Protein 9ZN4 (pdb70)

Solvent-accessible surface area: 6203 Å² total; per-residue (Å²): 97,56,56,122,87,14,114,117,8,41,74,58,6,126,182,38,99,60,19,103,103,68,35,48,136,39,20,22,104,71,74,39,3,79,44,2,29,83,5,1,151,152,89,66,71,74,54,84,24,7,105,114,97,102,87,41,70,106,100,113,103,170,141,139,148,153,70,142,69,172,155,143,78,113,38,66,114

Sequence (77 aa):
MSSEQIEQFVEEIQRDPALKEQLQLQGSIDETIDKVIEIAKEKGYDFTATELKEYMENPSDEEEELSDSELEAVAGGMSSEQIEQFVEEIQRDPALKEQLQLQGSIDETIDKVIEIAKEKGYDFTATELKEYMENPSDEEEELSDSELEAVAGGMSSEQIEQFVEEIQRDPALKEQLQLQGSIDETIDKVIEIAKEKGYDFTATELKEYMENPSDEEEELSDSELEAVAGGMSSEQIEQFVEEIQRDPALKEQLQLQGSIDETIDKVIEIAKEKGYDFTATELKEYMENPSDEEEELSDSELEAVAGGMSSEQIEQFVEEIQRDPALKEQLQLQGSIDETIDKVIEIAKEKGYDFTATELKEYMENPSDEEEELSDSELEAVAGGMSSEQIEQFVEEIQRDPALKEQLQLQGSIDETIDKVIEIAKEKGYDFTATELKEYMENPSDEEEELSDSELEAVAGGMSSEQIEQFVEEIQRDPALKEQLQLQGSIDETIDKVIEIAKEKGYDFTATELKEYMENPSDEEEELSDSELEAVAGGMSSEQIEQFVEEIQRDPALKEQLQLQGSIDETIDKVIEIAKEKGYDFTATELKEYMENPSDEEEELSDSELEAVAGGMSSEQIEQFVEEIQRDPALKEQLQLQGSIDETIDKVIEIAKEKGYDFTATELKEYMENPSDEEEELSDSELEAVAGGMSSEQIEQFVEEIQRDPALKEQLQLQGSIDETIDKVIEIAKEKGYDFTATELKEYMENPSDEEEELSDSELEAVAGG

Radius of gyration: 12.67 Å; Cα contacts (8 Å, |Δi|>4): 56; chains: 1; bounding box: 26×27×34 Å

Secondary structure (DSSP, 8-state):
--HHHHHHHHHHHHT-HHHHHHHHH--SHHHHHHHHHHHHHHHT---HHHHTTSSSSS-S-SPPP-----S------

Structure (mmCIF, N/CA/C/O backbone):
data_9ZN4
#
_entry.id   9ZN4
#
loop_
_atom_site.group_PDB
_atom_site.id
_atom_site.type_symbol
_atom_site.label_atom_id
_atom_site.label_alt_id
_atom_site.label_comp_id
_atom_site.label_asym_id
_atom_site.label_entity_id
_atom_site.label_seq_id
_atom_site.pdbx_PDB_ins_code
_atom_site.Cartn_x
_atom_site.Cartn_y
_atom_site.Cartn_z
_atom_site.occupancy
_atom_site.B_iso_or_equiv
_atom_site.auth_seq_id
_atom_site.auth_comp_id
_atom_site.auth_asym_id
_atom_site.auth_atom_id
_atom_site.pdbx_PDB_model_num
ATOM 1 N N . MET A 1 1 ? 4.991 -1.300 -9.792 1.00 0.00 1 MET A N 1
ATOM 2 C CA . MET A 1 1 ? 6.100 -0.950 -8.913 1.00 0.00 1 MET A CA 1
ATOM 3 C C . MET A 1 1 ? 5.964 -1.629 -7.557 1.00 0.00 1 MET A C 1
ATOM 4 O O . MET A 1 1 ? 4.889 -1.633 -6.959 1.00 0.00 1 MET A O 1
ATOM 20 N N . SER A 1 2 ? 7.062 -2.204 -7.075 1.00 0.00 2 SER A N 1
ATOM 21 C CA . SER A 1 2 ? 7.071 -2.874 -5.781 1.00 0.00 2 SER A CA 1
ATOM 22 C C . SER A 1 2 ? 7.220 -1.873 -4.643 1.00 0.00 2 SER A C 1
ATOM 23 O O . SER A 1 2 ? 7.609 -0.725 -4.860 1.00 0.00 2 SER A O 1
ATOM 31 N N . SER A 1 3 ? 6.910 -2.315 -3.429 1.00 0.00 3 SER A N 1
ATOM 32 C CA . SER A 1 3 ? 7.007 -1.456 -2.254 1.00 0.00 3 SER A CA 1
ATOM 33 C C . SER A 1 3 ? 8.452 -1.065 -1.974 1.00 0.00 3 SER A C 1
ATOM 34 O O . SER A 1 3 ? 8.721 0.009 -1.435 1.00 0.00 3 SER A O 1
ATOM 42 N N . GLU A 1 4 ? 9.379 -1.941 -2.345 1.00 0.00 4 GLU A N 1
ATOM 43 C CA . GLU A 1 4 ? 10.802 -1.658 -2.199 1.00 0.00 4 GLU A CA 1
ATOM 44 C C . GLU A 1 4 ? 11.243 -0.546 -3.141 1.00 0.00 4 GLU A C 1
ATOM 45 O O . GLU A 1 4 ? 12.025 0.327 -2.764 1.00 0.00 4 GLU A O 1
ATOM 57 N N . GLN A 1 5 ? 10.738 -0.584 -4.370 1.00 0.00 5 GLN A N 1
ATOM 58 C CA . GLN A 1 5 ? 11.020 0.462 -5.347 1.00 0.00 5 GLN A CA 1
ATOM 59 C C . GLN A 1 5 ? 10.424 1.795 -4.914 1.00 0.00 5 GLN A C 1
ATOM 60 O O . GLN A 1 5 ? 11.019 2.850 -5.130 1.00 0.00 5 GLN A O 1
ATOM 74 N N . ILE A 1 6 ? 9.244 1.740 -4.304 1.00 0.00 6 ILE A N 1
ATOM 75 C CA . ILE A 1 6 ? 8.624 2.927 -3.729 1.00 0.00 6 ILE A CA 1
ATOM 76 C C . ILE A 1 6 ? 9.487 3.520 -2.623 1.00 0.00 6 ILE A C 1
ATOM 77 O O . ILE A 1 6 ? 9.675 4.734 -2.553 1.00 0.00 6 ILE A O 1
ATOM 93 N N . GLU A 1 7 ? 10.010 2.655 -1.761 1.00 0.00 7 GLU A N 1
ATOM 94 C CA . GLU A 1 7 ? 10.892 3.087 -0.683 1.00 0.00 7 GLU A CA 1
ATOM 95 C C . GLU A 1 7 ? 12.150 3.747 -1.232 1.00 0.00 7 GLU A C 1
ATOM 96 O O . GLU A 1 7 ? 12.647 4.722 -0.669 1.00 0.00 7 GLU A O 1
ATOM 108 N N . GLN A 1 8 ? 12.661 3.209 -2.335 1.00 0.00 8 GLN A N 1
ATOM 109 C CA . GLN A 1 8 ? 13.819 3.790 -3.004 1.00 0.00 8 GLN A CA 1
ATOM 110 C C . GLN A 1 8 ? 13.518 5.195 -3.509 1.00 0.00 8 GLN A C 1
ATOM 111 O O . GLN A 1 8 ? 14.341 6.101 -3.384 1.00 0.00 8 GLN A O 1
ATOM 125 N N . PHE A 1 9 ? 12.331 5.370 -4.082 1.00 0.00 9 PHE A N 1
ATOM 126 C CA . PHE A 1 9 ? 11.872 6.687 -4.507 1.00 0.00 9 PHE A CA 1
ATOM 127 C C . PHE A 1 9 ? 11.800 7.651 -3.330 1.00 0.00 9 PHE A C 1
ATOM 128 O O . PHE A 1 9 ? 12.258 8.791 -3.420 1.00 0.00 9 PHE A O 1
ATOM 145 N N . VAL A 1 10 ? 11.222 7.189 -2.227 1.00 0.00 10 VAL A N 1
ATOM 146 C CA . VAL A 1 10 ? 11.150 7.985 -1.007 1.00 0.00 10 VAL A CA 1
ATOM 147 C C . VAL A 1 10 ? 12.538 8.409 -0.544 1.00 0.00 10 VAL A C 1
ATOM 148 O O . VAL A 1 10 ? 12.760 9.570 -0.199 1.00 0.00 10 VAL A O 1
ATOM 161 N N . GLU A 1 11 ? 13.468 7.461 -0.537 1.00 0.00 11 GLU A N 1
ATOM 162 C CA . GLU A 1 11 ? 14.846 7.742 -0.152 1.00 0.00 11 GLU A CA 1
ATOM 163 C C . GLU A 1 11 ? 15.435 8.865 -0.995 1.00 0.00 11 GLU A C 1
ATOM 164 O O . GLU A 1 11 ? 16.047 9.794 -0.469 1.00 0.00 11 GLU A O 1
ATOM 176 N N . GLU A 1 12 ? 15.247 8.774 -2.307 1.00 0.00 12 GLU A N 1
ATOM 177 C CA . GLU A 1 12 ? 15.761 9.782 -3.227 1.00 0.00 12 GLU A CA 1
ATOM 178 C C . GLU A 1 12 ? 15.302 11.178 -2.828 1.00 0.00 12 GLU A C 1
ATOM 179 O O . GLU A 1 12 ? 16.085 12.127 -2.837 1.00 0.00 12 GLU A O 1
ATOM 191 N N . ILE A 1 13 ? 14.025 11.297 -2.477 1.00 0.00 13 ILE A N 1
ATOM 192 C CA . ILE A 1 13 ? 13.475 12.563 -2.005 1.00 0.00 13 ILE A CA 1
ATOM 193 C C . ILE A 1 13 ? 14.096 12.971 -0.676 1.00 0.00 13 ILE A C 1
ATOM 194 O O . ILE A 1 13 ? 14.478 14.126 -0.488 1.00 0.00 13 ILE A O 1
ATOM 210 N N . GLN A 1 14 ? 14.193 12.018 0.244 1.00 0.00 14 GLN A N 1
ATOM 211 C CA . GLN A 1 14 ? 14.735 12.285 1.570 1.00 0.00 14 GLN A CA 1
ATOM 212 C C . GLN A 1 14 ? 16.185 12.745 1.491 1.00 0.00 14 GLN A C 1
ATOM 213 O O . GLN A 1 14 ? 16.642 13.537 2.315 1.00 0.00 14 GLN A O 1
ATOM 227 N N . ARG A 1 15 ? 16.905 12.243 0.493 1.00 0.00 15 ARG A N 1
ATOM 228 C CA . ARG A 1 15 ? 18.312 12.583 0.319 1.00 0.00 15 ARG A CA 1
ATOM 229 C C . ARG A 1 15 ? 18.484 13.725 -0.674 1.00 0.00 15 ARG A C 1
ATOM 230 O O . ARG A 1 15 ? 19.581 13.959 -1.183 1.00 0.00 15 ARG A O 1
ATOM 251 N N . ASP A 1 16 ? 17.394 14.435 -0.947 1.00 0.00 16 ASP A N 1
ATOM 252 C CA . ASP A 1 16 ? 17.439 15.608 -1.811 1.00 0.00 16 ASP A CA 1
ATOM 253 C C . ASP A 1 16 ? 16.842 16.826 -1.118 1.00 0.00 16 ASP A C 1
ATOM 254 O O . ASP A 1 16 ? 15.623 16.991 -1.074 1.00 0.00 16 ASP A O 1
ATOM 263 N N . PRO A 1 17 ? 17.708 17.676 -0.575 1.00 0.00 17 PRO A N 1
ATOM 264 C CA . PRO A 1 17 ? 17.266 18.819 0.215 1.00 0.00 17 PRO A CA 1
ATOM 265 C C . PRO A 1 17 ? 16.294 19.689 -0.571 1.00 0.00 17 PRO A C 1
ATOM 266 O O . PRO A 1 17 ? 15.341 20.233 -0.013 1.00 0.00 17 PRO A O 1
ATOM 277 N N . ALA A 1 18 ? 16.540 19.818 -1.870 1.00 0.00 18 ALA A N 1
ATOM 278 C CA . ALA A 1 18 ? 15.718 20.664 -2.726 1.00 0.00 18 ALA A CA 1
ATOM 279 C C . ALA A 1 18 ? 14.278 20.171 -2.771 1.00 0.00 18 ALA A C 1
ATOM 280 O O . ALA A 1 18 ? 13.338 20.961 -2.694 1.00 0.00 18 ALA A O 1
ATOM 287 N N . LEU A 1 19 ? 14.112 18.857 -2.893 1.00 0.00 19 LEU A N 1
ATOM 288 C CA . LEU A 1 19 ? 12.786 18.251 -2.906 1.00 0.00 19 LEU A CA 1
ATOM 289 C C . LEU A 1 19 ? 12.148 18.292 -1.523 1.00 0.00 19 LEU A C 1
ATOM 290 O O . LEU A 1 19 ? 10.932 18.442 -1.394 1.00 0.00 19 LEU A O 1
ATOM 306 N N . LYS A 1 20 ? 12.975 18.159 -0.491 1.00 0.00 20 LYS A N 1
ATOM 307 C CA . LYS A 1 20 ? 12.511 18.293 0.884 1.00 0.00 20 LYS A CA 1
ATOM 308 C C . LYS A 1 20 ? 11.902 19.668 1.129 1.00 0.00 20 LYS A C 1
ATOM 309 O O . LYS A 1 20 ? 10.850 19.788 1.757 1.00 0.00 20 LYS A O 1
ATOM 328 N N . GLU A 1 21 ? 12.568 20.703 0.629 1.00 0.00 21 GLU A N 1
ATOM 329 C CA . GLU A 1 21 ? 12.078 22.068 0.767 1.00 0.00 21 GLU A CA 1
ATOM 330 C C . GLU A 1 21 ? 10.722 22.238 0.095 1.00 0.00 21 GLU A C 1
ATOM 331 O O . GLU A 1 21 ? 9.841 22.923 0.615 1.00 0.00 21 GLU A O 1
ATOM 343 N N . GLN A 1 22 ? 10.560 21.610 -1.065 1.00 0.00 22 GLN A N 1
ATOM 344 C CA . GLN A 1 22 ? 9.286 21.629 -1.775 1.00 0.00 22 GLN A CA 1
ATOM 345 C C . GLN A 1 22 ? 8.173 21.028 -0.927 1.00 0.00 22 GLN A C 1
ATOM 346 O O . GLN A 1 22 ? 7.048 21.528 -0.918 1.00 0.00 22 GLN A O 1
ATOM 360 N N . LEU A 1 23 ? 8.493 19.952 -0.216 1.00 0.00 23 LEU A N 1
ATOM 361 C CA . LEU A 1 23 ? 7.525 19.292 0.651 1.00 0.00 23 LEU A CA 1
ATOM 362 C C . LEU A 1 23 ? 7.248 20.120 1.899 1.00 0.00 23 LEU A C 1
ATOM 363 O O . LEU A 1 23 ? 6.162 20.047 2.476 1.00 0.00 23 LEU A O 1
ATOM 379 N N . GLN A 1 24 ? 8.234 20.909 2.312 1.00 0.00 24 GLN A N 1
ATOM 380 C CA . GLN A 1 24 ? 8.056 21.849 3.411 1.00 0.00 24 GLN A CA 1
ATOM 381 C C . GLN A 1 24 ? 7.144 23.002 3.009 1.00 0.00 24 GLN A C 1
ATOM 382 O O . GLN A 1 24 ? 6.419 23.550 3.838 1.00 0.00 24 GLN A O 1
ATOM 396 N N . LEU A 1 25 ? 7.185 23.362 1.730 1.00 0.00 25 LEU A N 1
ATOM 397 C CA . LEU A 1 25 ? 6.296 24.388 1.195 1.00 0.00 25 LEU A CA 1
ATOM 398 C C . LEU A 1 25 ? 4.847 23.919 1.204 1.00 0.00 25 LEU A C 1
ATOM 399 O O . LEU A 1 25 ? 3.926 24.726 1.329 1.00 0.00 25 LEU A O 1
ATOM 415 N N . GLN A 1 26 ? 4.653 22.612 1.071 1.00 0.00 26 GLN A N 1
ATOM 416 C CA . GLN A 1 26 ? 3.321 22.024 1.146 1.00 0.00 26 GLN A CA 1
ATOM 417 C C . GLN A 1 26 ? 2.832 21.949 2.587 1.00 0.00 26 GLN A C 1
ATOM 418 O O . GLN A 1 26 ? 3.631 21.888 3.522 1.00 0.00 26 GLN A O 1
ATOM 432 N N . GLY A 1 27 ? 1.515 21.954 2.761 1.00 0.00 27 GLY A N 1
ATOM 433 C CA . GLY A 1 27 ? 0.917 21.960 4.091 1.00 0.00 27 GLY A CA 1
ATOM 434 C C . GLY A 1 27 ? 0.342 20.595 4.443 1.00 0.00 27 GLY A C 1
ATOM 435 O O . GLY A 1 27 ? 0.929 19.845 5.223 1.00 0.00 27 GLY A O 1
ATOM 439 N N . SER A 1 28 ? -0.811 20.276 3.863 1.00 0.00 28 SER A N 1
ATOM 440 C CA . SER A 1 28 ? -1.557 19.084 4.245 1.00 0.00 28 SER A CA 1
ATOM 441 C C . SER A 1 28 ? -0.927 17.827 3.659 1.00 0.00 28 SER A C 1
ATOM 442 O O . SER A 1 28 ? -0.051 17.904 2.799 1.00 0.00 28 SER A O 1
ATOM 450 N N . ILE A 1 29 ? -1.379 16.670 4.131 1.00 0.00 29 ILE A N 1
ATOM 451 C CA . ILE A 1 29 ? -0.911 15.393 3.606 1.00 0.00 29 ILE A CA 1
ATOM 452 C C . ILE A 1 29 ? -1.269 15.240 2.133 1.00 0.00 29 ILE A C 1
ATOM 453 O O . ILE A 1 29 ? -0.460 14.768 1.333 1.00 0.00 29 ILE A O 1
ATOM 469 N N . ASP A 1 30 ? -2.485 15.640 1.780 1.00 0.00 30 ASP A N 1
ATOM 470 C CA . ASP A 1 30 ? -2.930 15.606 0.392 1.00 0.00 30 ASP A CA 1
ATOM 471 C C . ASP A 1 30 ? -2.015 16.433 -0.502 1.00 0.00 30 ASP A C 1
ATOM 472 O O . ASP A 1 30 ? -1.666 16.014 -1.606 1.00 0.00 30 ASP A O 1
ATOM 481 N N . GLU A 1 31 ? -1.627 17.608 -0.017 1.00 0.00 31 GLU A N 1
ATOM 482 C CA . GLU A 1 31 ? -0.703 18.469 -0.745 1.00 0.00 31 GLU A CA 1
ATOM 483 C C . GLU A 1 31 ? 0.669 17.823 -0.871 1.00 0.00 31 GLU A C 1
ATOM 484 O O . GLU A 1 31 ? 1.319 17.918 -1.914 1.00 0.00 31 GLU A O 1
ATOM 496 N N . THR A 1 32 ? 1.109 17.166 0.197 1.00 0.00 32 THR A N 1
ATOM 497 C CA . THR A 1 32 ? 2.350 16.400 0.169 1.00 0.00 32 THR A CA 1
ATOM 498 C C . THR A 1 32 ? 2.293 15.297 -0.879 1.00 0.00 32 THR A C 1
ATOM 499 O O . THR A 1 32 ? 3.239 15.103 -1.642 1.00 0.00 32 THR A O 1
ATOM 510 N N . ILE A 1 33 ? 1.178 14.576 -0.912 1.00 0.00 33 ILE A N 1
ATOM 511 C CA . ILE A 1 33 ? 0.987 13.502 -1.879 1.00 0.00 33 ILE A CA 1
ATOM 512 C C . ILE A 1 33 ? 1.003 14.034 -3.306 1.00 0.00 33 ILE A C 1
ATOM 513 O O . ILE A 1 33 ? 1.616 13.441 -4.194 1.00 0.00 33 ILE A O 1
ATOM 529 N N . ASP A 1 34 ? 0.325 15.157 -3.520 1.00 0.00 34 ASP A N 1
ATOM 530 C CA . ASP A 1 34 ? 0.292 15.793 -4.832 1.00 0.00 34 ASP A CA 1
ATOM 531 C C . ASP A 1 34 ? 1.694 16.163 -5.300 1.00 0.00 34 ASP A C 1
ATOM 532 O O . ASP A 1 34 ? 2.014 16.046 -6.484 1.00 0.00 34 ASP A O 1
ATOM 541 N N . LYS A 1 35 ? 2.525 16.610 -4.367 1.00 0.00 35 LYS A N 1
ATOM 542 C CA . LYS A 1 35 ? 3.861 17.094 -4.697 1.00 0.00 35 LYS A CA 1
ATOM 543 C C . LYS A 1 35 ? 4.767 15.953 -5.139 1.00 0.00 35 LYS A C 1
ATOM 544 O O . LYS A 1 35 ? 5.489 16.067 -6.129 1.00 0.00 35 LYS A O 1
ATOM 563 N N . VAL A 1 36 ? 4.725 14.851 -4.398 1.00 0.00 36 VAL A N 1
ATOM 564 C CA . VAL A 1 36 ? 5.571 13.698 -4.688 1.00 0.00 36 VAL A CA 1
ATOM 565 C C . VAL A 1 36 ? 5.090 12.963 -5.933 1.00 0.00 36 VAL A C 1
ATOM 566 O O . VAL A 1 36 ? 5.857 12.251 -6.580 1.00 0.00 36 VAL A O 1
ATOM 579 N N . ILE A 1 37 ? 3.816 13.140 -6.264 1.00 0.00 37 ILE A N 1
ATOM 580 C CA . ILE A 1 37 ? 3.298 12.732 -7.564 1.00 0.00 37 ILE A CA 1
ATOM 581 C C . ILE A 1 37 ? 3.936 13.537 -8.689 1.00 0.00 37 ILE A C 1
ATOM 582 O O . ILE A 1 37 ? 4.348 12.981 -9.707 1.00 0.00 37 ILE A O 1
ATOM 598 N N . GLU A 1 38 ? 4.015 14.850 -8.500 1.00 0.00 38 GLU A N 1
ATOM 599 C CA . GLU A 1 38 ? 4.690 15.722 -9.453 1.00 0.00 38 GLU A CA 1
ATOM 600 C C . GLU A 1 38 ? 6.163 15.358 -9.586 1.00 0.00 38 GLU A C 1
ATOM 601 O O . GLU A 1 38 ? 6.714 15.350 -10.686 1.00 0.00 38 GLU A O 1
ATOM 613 N N . ILE A 1 39 ? 6.797 15.055 -8.458 1.00 0.00 39 ILE A N 1
ATOM 614 C CA . ILE A 1 39 ? 8.191 14.627 -8.452 1.00 0.00 39 ILE A CA 1
ATOM 615 C C . ILE A 1 39 ? 8.370 13.323 -9.220 1.00 0.00 39 ILE A C 1
ATOM 616 O O . ILE A 1 39 ? 9.269 13.199 -10.051 1.00 0.00 39 ILE A O 1
ATOM 632 N N . ALA A 1 40 ? 7.508 12.352 -8.936 1.00 0.00 40 ALA A N 1
ATOM 633 C CA . ALA A 1 40 ? 7.532 11.076 -9.639 1.00 0.00 40 ALA A CA 1
ATOM 634 C C . ALA A 1 40 ? 7.260 11.261 -11.126 1.00 0.00 40 ALA A C 1
ATOM 635 O O . ALA A 1 40 ? 7.874 10.604 -11.966 1.00 0.00 40 ALA A O 1
ATOM 642 N N . LYS A 1 41 ? 6.334 12.160 -11.446 1.00 0.00 41 LYS A N 1
ATOM 643 C CA . LYS A 1 41 ? 5.978 12.432 -12.833 1.00 0.00 41 LYS A CA 1
ATOM 644 C C . LYS A 1 41 ? 7.174 12.958 -13.616 1.00 0.00 41 LYS A C 1
ATOM 645 O O . LYS A 1 41 ? 7.450 12.502 -14.725 1.00 0.00 41 LYS A O 1
ATOM 664 N N . GLU A 1 42 ? 7.880 13.920 -13.032 1.00 0.00 42 GLU A N 1
ATOM 665 C CA . GLU A 1 42 ? 9.019 14.544 -13.697 1.00 0.00 42 GLU A CA 1
ATOM 666 C C . GLU A 1 42 ? 10.183 13.571 -13.825 1.00 0.00 42 GLU A C 1
ATOM 667 O O . GLU A 1 42 ? 10.880 13.552 -14.839 1.00 0.00 42 GLU A O 1
ATOM 679 N N . LYS A 1 43 ? 10.389 12.763 -12.791 1.00 0.00 43 LYS A N 1
ATOM 680 C CA . LYS A 1 43 ? 11.517 11.841 -12.752 1.00 0.00 43 LYS A CA 1
ATOM 681 C C . LYS A 1 43 ? 11.234 10.589 -13.573 1.00 0.00 43 LYS A C 1
ATOM 682 O O . LYS A 1 43 ? 12.138 10.017 -14.183 1.00 0.00 43 LYS A O 1
ATOM 701 N N . GLY A 1 44 ? 9.975 10.167 -13.585 1.00 0.00 44 GLY A N 1
ATOM 702 C CA . GLY A 1 44 ? 9.559 9.016 -14.376 1.00 0.00 44 GLY A CA 1
ATOM 703 C C . GLY A 1 44 ? 9.338 7.792 -13.496 1.00 0.00 44 GLY A C 1
ATOM 704 O O . GLY A 1 44 ? 9.629 6.665 -13.898 1.00 0.00 44 GLY A O 1
ATOM 708 N N . TYR A 1 45 ? 8.823 8.021 -12.293 1.00 0.00 45 TYR A N 1
ATOM 709 C CA . TYR A 1 45 ? 8.462 6.931 -11.394 1.00 0.00 45 TYR A CA 1
ATOM 710 C C . TYR A 1 45 ? 6.972 6.626 -11.468 1.00 0.00 45 TYR A C 1
ATOM 711 O O . TYR A 1 45 ? 6.154 7.523 -11.670 1.00 0.00 45 TYR A O 1
ATOM 729 N N . ASP A 1 46 ? 6.625 5.353 -11.304 1.00 0.00 46 ASP A N 1
ATOM 730 C CA . ASP A 1 46 ? 5.227 4.941 -11.257 1.00 0.00 46 ASP A CA 1
ATOM 731 C C . ASP A 1 46 ? 4.566 5.384 -9.959 1.00 0.00 46 ASP A C 1
ATOM 732 O O . ASP A 1 46 ? 4.876 4.869 -8.885 1.00 0.00 46 ASP A O 1
ATOM 741 N N . PHE A 1 47 ? 3.651 6.343 -10.063 1.00 0.00 47 PHE A N 1
ATOM 742 C CA . PHE A 1 47 ? 2.988 6.900 -8.891 1.00 0.00 47 PHE A CA 1
ATOM 743 C C . PHE A 1 47 ? 1.509 6.534 -8.869 1.00 0.00 47 PHE A C 1
ATOM 744 O O . PHE A 1 47 ? 0.681 7.286 -8.357 1.00 0.00 47 PHE A O 1
ATOM 761 N N . THR A 1 48 ? 1.184 5.374 -9.429 1.00 0.00 48 THR A N 1
ATOM 762 C CA . THR A 1 48 ? -0.191 4.890 -9.447 1.00 0.00 48 THR A CA 1
ATOM 763 C C . THR A 1 48 ? -0.731 4.712 -8.034 1.00 0.00 48 THR A C 1
ATOM 764 O O . THR A 1 48 ? -1.771 5.269 -7.681 1.00 0.00 48 THR A O 1
ATOM 775 N N . ALA A 1 49 ? -0.018 3.934 -7.227 1.00 0.00 49 ALA A N 1
ATOM 776 C CA . ALA A 1 49 ? -0.434 3.668 -5.854 1.00 0.00 49 ALA A CA 1
ATOM 777 C C . ALA A 1 49 ? -0.369 4.931 -5.005 1.00 0.00 49 ALA A C 1
ATOM 778 O O . ALA A 1 49 ? -1.159 5.107 -4.078 1.00 0.00 49 ALA A O 1
ATOM 785 N N . THR A 1 50 ? 0.577 5.808 -5.327 1.00 0.00 50 THR A N 1
ATOM 786 C CA . THR A 1 50 ? 0.692 7.093 -4.650 1.00 0.00 50 THR A CA 1
ATOM 787 C C . THR A 1 50 ? -0.515 7.976 -4.937 1.00 0.00 50 THR A C 1
ATOM 788 O O . THR A 1 50 ? -1.055 8.619 -4.035 1.00 0.00 50 THR A O 1
ATOM 799 N N . GLU A 1 51 ? -0.936 8.006 -6.196 1.00 0.00 51 GLU A N 1
ATOM 800 C CA . GLU A 1 51 ? -2.151 8.712 -6.583 1.00 0.00 51 GLU A CA 1
ATOM 801 C C . GLU A 1 51 ? -3.364 8.165 -5.841 1.00 0.00 51 GLU A C 1
ATOM 802 O O . GLU A 1 51 ? -4.285 8.910 -5.504 1.00 0.00 51 GLU A O 1
ATOM 814 N N . LEU A 1 52 ? -3.360 6.861 -5.591 1.00 0.00 52 LEU A N 1
ATOM 815 C CA . LEU A 1 52 ? -4.443 6.219 -4.854 1.00 0.00 52 LEU A CA 1
ATOM 816 C C . LEU A 1 52 ? -4.279 6.415 -3.353 1.00 0.00 52 LEU A C 1
ATOM 817 O O . LEU A 1 52 ? -5.113 5.970 -2.564 1.00 0.00 52 LEU A O 1
ATOM 833 N N . LYS A 1 53 ? -3.198 7.082 -2.962 1.00 0.00 53 LYS A N 1
ATOM 834 C CA . LYS A 1 53 ? -2.946 7.378 -1.557 1.00 0.00 53 LYS A CA 1
ATOM 835 C C . LYS A 1 53 ? -2.746 6.100 -0.752 1.00 0.00 53 LYS A C 1
ATOM 836 O O . LYS A 1 53 ? -3.172 6.009 0.399 1.00 0.00 53 LYS A O 1
ATOM 855 N N . GLU A 1 54 ? -2.097 5.117 -1.365 1.00 0.00 54 GLU A N 1
ATOM 856 C CA . GLU A 1 54 ? -1.760 3.876 -0.678 1.00 0.00 54 GLU A CA 1
ATOM 857 C C . GLU A 1 54 ? -0.394 3.970 -0.009 1.00 0.00 54 GLU A C 1
ATOM 858 O O . GLU A 1 54 ? -0.163 3.366 1.038 1.00 0.00 54 GLU A O 1
ATOM 870 N N . TYR A 1 55 ? 0.507 4.730 -0.621 1.00 0.00 55 TYR A N 1
ATOM 871 C CA . TYR A 1 55 ? 1.854 4.900 -0.089 1.00 0.00 55 TYR A CA 1
ATOM 872 C C . TYR A 1 55 ? 2.211 6.374 0.045 1.00 0.00 55 TYR A C 1
ATOM 873 O O . TYR A 1 55 ? 1.662 7.223 -0.659 1.00 0.00 55 TYR A O 1
ATOM 891 N N . MET A 1 56 ? 3.134 6.674 0.952 1.00 0.00 56 MET A N 1
ATOM 892 C CA . MET A 1 56 ? 3.612 8.039 1.136 1.00 0.00 56 MET A CA 1
ATOM 893 C C . MET A 1 56 ? 2.482 8.965 1.568 1.00 0.00 56 MET A C 1
ATOM 894 O O . MET A 1 56 ? 2.259 10.012 0.962 1.00 0.00 56 MET A O 1
ATOM 908 N N . GLU A 1 57 ? 1.771 8.571 2.618 1.00 0.00 57 GLU A N 1
ATOM 909 C CA . GLU A 1 57 ? 0.695 9.390 3.166 1.00 0.00 57 GLU A CA 1
ATOM 910 C C . GLU A 1 57 ? 0.923 9.682 4.643 1.00 0.00 57 GLU A C 1
ATOM 911 O O . GLU A 1 57 ? 0.159 10.421 5.265 1.00 0.00 57 GLU A O 1
ATOM 923 N N . ASN A 1 58 ? 1.977 9.097 5.202 1.00 0.00 58 ASN A N 1
ATOM 924 C CA . ASN A 1 58 ? 2.284 9.261 6.617 1.00 0.00 58 ASN A CA 1
ATOM 925 C C . ASN A 1 58 ? 3.762 9.017 6.892 1.00 0.00 58 ASN A C 1
ATOM 926 O O . ASN A 1 58 ? 4.444 8.344 6.121 1.00 0.00 58 ASN A O 1
ATOM 937 N N . PRO A 1 59 ? 4.252 9.571 7.996 1.00 0.00 59 PRO A N 1
ATOM 938 C CA . PRO A 1 59 ? 5.654 9.424 8.370 1.00 0.00 59 PRO A CA 1
ATOM 939 C C . PRO A 1 59 ? 5.937 8.028 8.908 1.00 0.00 59 PRO A C 1
ATOM 940 O O . PRO A 1 59 ? 5.040 7.353 9.414 1.00 0.00 59 PRO A O 1
ATOM 951 N N . SER A 1 60 ? 7.190 7.600 8.797 1.00 0.00 60 SER A N 1
ATOM 952 C CA . SER A 1 60 ? 7.597 6.288 9.287 1.00 0.00 60 SER A CA 1
ATOM 953 C C . SER A 1 60 ? 7.842 6.313 10.790 1.00 0.00 60 SER A C 1
ATOM 954 O O . SER A 1 60 ? 7.983 5.268 11.424 1.00 0.00 60 SER A O 1
ATOM 962 N N . ASP A 1 61 ? 7.889 7.514 11.358 1.00 0.00 61 ASP A N 1
ATOM 963 C CA . ASP A 1 61 ? 8.104 7.677 12.790 1.00 0.00 61 ASP A CA 1
ATOM 964 C C . ASP A 1 61 ? 6.926 7.136 13.589 1.00 0.00 61 ASP A C 1
ATOM 965 O O . ASP A 1 61 ? 5.776 7.232 13.159 1.00 0.00 61 ASP A O 1
ATOM 974 N N . GLU A 1 62 ? 7.218 6.568 14.754 1.00 0.00 62 GLU A N 1
ATOM 975 C CA . GLU A 1 62 ? 6.183 6.009 15.615 1.00 0.00 62 GLU A CA 1
ATOM 976 C C . GLU A 1 62 ? 5.494 7.099 16.428 1.00 0.00 62 GLU A C 1
ATOM 977 O O . GLU A 1 62 ? 4.382 6.911 16.919 1.00 0.00 62 GLU A O 1
ATOM 989 N N . GLU A 1 63 ? 6.163 8.239 16.564 1.00 0.00 63 GLU A N 1
ATOM 990 C CA . GLU A 1 63 ? 5.604 9.372 17.291 1.00 0.00 63 GLU A CA 1
ATOM 991 C C . GLU A 1 63 ? 4.299 9.841 16.662 1.00 0.00 63 GLU A C 1
ATOM 992 O O . GLU A 1 63 ? 4.239 10.113 15.463 1.00 0.00 63 GLU A O 1
ATOM 1004 N N . GLU A 1 64 ? 3.254 9.935 17.478 1.00 0.00 64 GLU A N 1
ATOM 1005 C CA . GLU A 1 64 ? 1.944 10.360 17.000 1.00 0.00 64 GLU A CA 1
ATOM 1006 C C . GLU A 1 64 ? 1.762 11.865 17.157 1.00 0.00 64 GLU A C 1
ATOM 1007 O O . GLU A 1 64 ? 2.311 12.473 18.075 1.00 0.00 64 GLU A O 1
ATOM 1019 N N . GLU A 1 65 ? 0.989 12.459 16.254 1.00 0.00 65 GLU A N 1
ATOM 1020 C CA . GLU A 1 65 ? 0.697 13.887 16.317 1.00 0.00 65 GLU A CA 1
ATOM 1021 C C . GLU A 1 65 ? -0.056 14.239 17.593 1.00 0.00 65 GLU A C 1
ATOM 1022 O O . GLU A 1 65 ? -1.097 13.656 17.891 1.00 0.00 65 GLU A O 1
ATOM 1034 N N . LEU A 1 66 ? 0.477 15.197 18.343 1.00 0.00 66 LEU A N 1
ATOM 1035 C CA . LEU A 1 66 ? -0.110 15.588 19.619 1.00 0.00 66 LEU A CA 1
ATOM 1036 C C . LEU A 1 66 ? -0.821 16.930 19.510 1.00 0.00 66 LEU A C 1
ATOM 1037 O O . LEU A 1 66 ? -1.288 17.479 20.509 1.00 0.00 66 LEU A O 1
ATOM 1053 N N . SER A 1 67 ? -0.902 17.455 18.291 1.00 0.00 67 SER A N 1
ATOM 1054 C CA . SER A 1 67 ? -1.579 18.722 18.046 1.00 0.00 67 SER A CA 1
ATOM 1055 C C . SER A 1 67 ? -3.074 18.609 18.311 1.00 0.00 67 SER A C 1
ATOM 1056 O O . SER A 1 67 ? -3.702 17.608 17.964 1.00 0.00 67 SER A O 1
ATOM 1064 N N . ASP A 1 68 ? -3.642 19.640 18.928 1.00 0.00 68 ASP A N 1
ATOM 1065 C CA . ASP A 1 68 ? -5.068 19.662 19.230 1.00 0.00 68 ASP A CA 1
ATOM 1066 C C . ASP A 1 68 ? -5.857 20.322 18.106 1.00 0.00 68 ASP A C 1
ATOM 1067 O O . ASP A 1 68 ? -7.018 19.986 17.871 1.00 0.00 68 ASP A O 1
ATOM 1076 N N . SER A 1 69 ? -5.221 21.261 17.415 1.00 0.00 69 SER A N 1
ATOM 1077 C CA . SER A 1 69 ? -5.857 21.954 16.300 1.00 0.00 69 SER A CA 1
ATOM 1078 C C . SER A 1 69 ? -6.097 21.010 15.130 1.00 0.00 69 SER A C 1
ATOM 1079 O O . SER A 1 69 ? -5.250 20.178 14.807 1.00 0.00 69 SER A O 1
ATOM 1087 N N . GLU A 1 70 ? -7.257 21.146 14.496 1.00 0.00 70 GLU A N 1
ATOM 1088 C CA . GLU A 1 70 ? -7.597 20.330 13.336 1.00 0.00 70 GLU A CA 1
ATOM 1089 C C . GLU A 1 70 ? -7.465 21.126 12.045 1.00 0.00 70 GLU A C 1
ATOM 1090 O O . GLU A 1 70 ? -7.944 20.705 10.992 1.00 0.00 70 GLU A O 1
ATOM 1102 N N . LEU A 1 71 ? -6.810 22.279 12.130 1.00 0.00 71 LEU A N 1
ATOM 1103 C CA . LEU A 1 71 ? -6.638 23.150 10.974 1.00 0.00 71 LEU A CA 1
ATOM 1104 C C . LEU A 1 71 ? -5.360 22.815 10.216 1.00 0.00 71 LEU A C 1
ATOM 1105 O O . LEU A 1 71 ? -4.396 22.316 10.796 1.00 0.00 71 LEU A O 1
ATOM 1121 N N . GLU A 1 72 ? -5.359 23.092 8.917 1.00 0.00 72 GLU A N 1
ATOM 1122 C CA . GLU A 1 72 ? -4.197 22.825 8.078 1.00 0.00 72 GLU A CA 1
ATOM 1123 C C . GLU A 1 72 ? -3.106 23.865 8.298 1.00 0.00 72 GLU A C 1
ATOM 1124 O O . GLU A 1 72 ? -3.392 25.016 8.630 1.00 0.00 72 GLU A O 1
ATOM 1136 N N . ALA A 1 73 ? -1.857 23.455 8.111 1.00 0.00 73 ALA A N 1
ATOM 1137 C CA . ALA A 1 73 ? -0.720 24.342 8.321 1.00 0.00 73 ALA A CA 1
ATOM 1138 C C . ALA A 1 73 ? 0.485 23.897 7.500 1.00 0.00 73 ALA A C 1
ATOM 1139 O O . ALA A 1 73 ? 0.577 22.739 7.093 1.00 0.00 73 ALA A O 1
ATOM 1146 N N . VAL A 1 74 ? 1.406 24.824 7.262 1.00 0.00 74 VAL A N 1
ATOM 1147 C CA . VAL A 1 74 ? 2.596 24.535 6.470 1.00 0.00 74 VAL A CA 1
ATOM 1148 C C . VAL A 1 74 ? 3.514 23.555 7.191 1.00 0.00 74 VAL A C 1
ATOM 1149 O O . VAL A 1 74 ? 3.813 23.726 8.372 1.00 0.00 74 VAL A O 1
ATOM 1162 N N . ALA A 1 75 ? 3.956 22.529 6.473 1.00 0.00 75 ALA A N 1
ATOM 1163 C CA . ALA A 1 75 ? 4.801 21.493 7.057 1.00 0.00 75 ALA A CA 1
ATOM 1164 C C . ALA A 1 75 ? 6.128 22.070 7.534 1.00 0.00 75 ALA A C 1
ATOM 1165 O O . ALA A 1 75 ? 6.723 22.918 6.869 1.00 0.00 75 ALA A O 1
ATOM 1172 N N . GLY A 1 76 ? 6.588 21.604 8.690 1.00 0.00 76 GLY A N 1
ATOM 1173 C CA . GLY A 1 76 ? 7.863 22.046 9.241 1.00 0.00 76 GLY A CA 1
ATOM 1174 C C . GLY A 1 76 ? 8.976 21.057 8.916 1.00 0.00 76 GLY A C 1
ATOM 1175 O O . GLY A 1 76 ? 8.859 20.261 7.985 1.00 0.00 76 GLY A O 1
ATOM 1179 N N . GLY A 1 77 ? 10.056 21.115 9.687 1.00 0.00 77 GLY A N 1
ATOM 1180 C CA . GLY A 1 77 ? 11.181 20.207 9.501 1.00 0.00 77 GLY A CA 1
ATOM 1181 C C . GLY A 1 77 ? 12.496 20.872 9.885 1.00 0.00 77 GLY A C 1
ATOM 1182 O O . GLY A 1 77 ? 12.814 20.949 11.039 1.00 0.00 77 GLY A O 1
ATOM 1187 N N . MET A 1 1 ? 8.136 -4.571 -8.750 1.00 0.00 1 MET A N 2
ATOM 1188 C CA . MET A 1 1 ? 8.263 -4.198 -7.346 1.00 0.00 1 MET A CA 2
ATOM 1189 C C . MET A 1 1 ? 7.921 -2.729 -7.133 1.00 0.00 1 MET A C 2
ATOM 1190 O O . MET A 1 1 ? 8.795 -1.864 -7.187 1.00 0.00 1 MET A O 2
ATOM 1206 N N . SER A 1 2 ? 6.644 -2.453 -6.892 1.00 0.00 2 SER A N 2
ATOM 1207 C CA . SER A 1 2 ? 6.183 -1.087 -6.676 1.00 0.00 2 SER A CA 2
ATOM 1208 C C . SER A 1 2 ? 6.681 -0.541 -5.344 1.00 0.00 2 SER A C 2
ATOM 1209 O O . SER A 1 2 ? 6.902 0.661 -5.197 1.00 0.00 2 SER A O 2
ATOM 1217 N N . SER A 1 3 ? 6.857 -1.433 -4.374 1.00 0.00 3 SER A N 2
ATOM 1218 C CA . SER A 1 3 ? 7.377 -1.050 -3.067 1.00 0.00 3 SER A CA 2
ATOM 1219 C C . SER A 1 3 ? 8.842 -0.641 -3.156 1.00 0.00 3 SER A C 2
ATOM 1220 O O . SER A 1 3 ? 9.319 0.168 -2.361 1.00 0.00 3 SER A O 2
ATOM 1228 N N . GLU A 1 4 ? 9.550 -1.205 -4.128 1.00 0.00 4 GLU A N 2
ATOM 1229 C CA . GLU A 1 4 ? 10.928 -0.812 -4.400 1.00 0.00 4 GLU A CA 2
ATOM 1230 C C . GLU A 1 4 ? 10.991 0.582 -5.011 1.00 0.00 4 GLU A C 2
ATOM 1231 O O . GLU A 1 4 ? 11.858 1.385 -4.663 1.00 0.00 4 GLU A O 2
ATOM 1243 N N . GLN A 1 5 ? 10.067 0.866 -5.924 1.00 0.00 5 GLN A N 2
ATOM 1244 C CA . GLN A 1 5 ? 9.969 2.188 -6.528 1.00 0.00 5 GLN A CA 2
ATOM 1245 C C . GLN A 1 5 ? 9.606 3.243 -5.491 1.00 0.00 5 GLN A C 2
ATOM 1246 O O . GLN A 1 5 ? 10.117 4.363 -5.524 1.00 0.00 5 GLN A O 2
ATOM 1260 N N . ILE A 1 6 ? 8.721 2.879 -4.569 1.00 0.00 6 ILE A N 2
ATOM 1261 C CA . ILE A 1 6 ? 8.342 3.768 -3.477 1.00 0.00 6 ILE A CA 2
ATOM 1262 C C . ILE A 1 6 ? 9.529 4.061 -2.569 1.00 0.00 6 ILE A C 2
ATOM 1263 O O . ILE A 1 6 ? 9.774 5.211 -2.204 1.00 0.00 6 ILE A O 2
ATOM 1279 N N . GLU A 1 7 ? 10.264 3.015 -2.207 1.00 0.00 7 GLU A N 2
ATOM 1280 C CA . GLU A 1 7 ? 11.448 3.162 -1.370 1.00 0.00 7 GLU A CA 2
ATOM 1281 C C . GLU A 1 7 ? 12.475 4.078 -2.024 1.00 0.00 7 GLU A C 2
ATOM 1282 O O . GLU A 1 7 ? 12.997 4.995 -1.389 1.00 0.00 7 GLU A O 2
ATOM 1294 N N . GLN A 1 8 ? 12.760 3.824 -3.296 1.00 0.00 8 GLN A N 2
ATOM 1295 C CA . GLN A 1 8 ? 13.713 4.636 -4.044 1.00 0.00 8 GLN A CA 2
ATOM 1296 C C . GLN A 1 8 ? 13.202 6.060 -4.222 1.00 0.00 8 GLN A C 2
ATOM 1297 O O . GLN A 1 8 ? 13.970 7.019 -4.151 1.00 0.00 8 GLN A O 2
ATOM 1311 N N . PHE A 1 9 ? 11.900 6.191 -4.454 1.00 0.00 9 PHE A N 2
ATOM 1312 C CA . PHE A 1 9 ? 11.271 7.502 -4.569 1.00 0.00 9 PHE A CA 2
ATOM 1313 C C . PHE A 1 9 ? 11.531 8.349 -3.330 1.00 0.00 9 PHE A C 2
ATOM 1314 O O . PHE A 1 9 ? 12.006 9.480 -3.428 1.00 0.00 9 PHE A O 2
ATOM 1331 N N . VAL A 1 10 ? 11.218 7.794 -2.163 1.00 0.00 10 VAL A N 2
ATOM 1332 C CA . VAL A 1 10 ? 11.434 8.491 -0.902 1.00 0.00 10 VAL A CA 2
ATOM 1333 C C . VAL A 1 10 ? 12.920 8.683 -0.626 1.00 0.00 10 VAL A C 2
ATOM 1334 O O . VAL A 1 10 ? 13.337 9.727 -0.123 1.00 0.00 10 VAL A O 2
ATOM 1347 N N . GLU A 1 11 ? 13.714 7.670 -0.957 1.00 0.00 11 GLU A N 2
ATOM 1348 C CA . GLU A 1 11 ? 15.158 7.738 -0.771 1.00 0.00 11 GLU A CA 2
ATOM 1349 C C . GLU A 1 11 ? 15.743 8.979 -1.432 1.00 0.00 11 GLU A C 2
ATOM 1350 O O . GLU A 1 11 ? 16.526 9.709 -0.823 1.00 0.00 11 GLU A O 2
ATOM 1362 N N . GLU A 1 12 ? 15.356 9.215 -2.681 1.00 0.00 12 GLU A N 2
ATOM 1363 C CA . GLU A 1 12 ? 15.845 10.369 -3.429 1.00 0.00 12 GLU A CA 2
ATOM 1364 C C . GLU A 1 12 ? 15.449 11.674 -2.749 1.00 0.00 12 GLU A C 2
ATOM 1365 O O . GLU A 1 12 ? 16.233 12.621 -2.697 1.00 0.00 12 GLU A O 2
ATOM 1377 N N . ILE A 1 13 ? 14.227 11.716 -2.228 1.00 0.00 13 ILE A N 2
ATOM 1378 C CA . ILE A 1 13 ? 13.757 12.870 -1.470 1.00 0.00 13 ILE A CA 2
ATOM 1379 C C . ILE A 1 13 ? 14.600 13.088 -0.221 1.00 0.00 13 ILE A C 2
ATOM 1380 O O . ILE A 1 13 ? 14.920 14.223 0.133 1.00 0.00 13 ILE A O 2
ATOM 1396 N N . GLN A 1 14 ? 14.956 11.995 0.445 1.00 0.00 14 GLN A N 2
ATOM 1397 C CA . GLN A 1 14 ? 15.816 12.059 1.620 1.00 0.00 14 GLN A CA 2
ATOM 1398 C C . GLN A 1 14 ? 17.216 12.534 1.252 1.00 0.00 14 GLN A C 2
ATOM 1399 O O . GLN A 1 14 ? 17.845 13.282 2.001 1.00 0.00 14 GLN A O 2
ATOM 1413 N N . ARG A 1 15 ? 17.699 12.096 0.095 1.00 0.00 15 ARG A N 2
ATOM 1414 C CA . ARG A 1 15 ? 19.048 12.430 -0.348 1.00 0.00 15 ARG A CA 2
ATOM 1415 C C . ARG A 1 15 ? 19.120 13.862 -0.861 1.00 0.00 15 ARG A C 2
ATOM 1416 O O . ARG A 1 15 ? 20.148 14.527 -0.731 1.00 0.00 15 ARG A O 2
ATOM 1437 N N . ASP A 1 16 ? 18.023 14.333 -1.443 1.00 0.00 16 ASP A N 2
ATOM 1438 C CA . ASP A 1 16 ? 17.982 15.662 -2.041 1.00 0.00 16 ASP A CA 2
ATOM 1439 C C . ASP A 1 16 ? 17.202 16.636 -1.166 1.00 0.00 16 ASP A C 2
ATOM 1440 O O . ASP A 1 16 ? 15.976 16.568 -1.086 1.00 0.00 16 ASP A O 2
ATOM 1449 N N . PRO A 1 17 ? 17.921 17.542 -0.512 1.00 0.00 17 PRO A N 2
ATOM 1450 C CA . PRO A 1 17 ? 17.300 18.529 0.361 1.00 0.00 17 PRO A CA 2
ATOM 1451 C C . PRO A 1 17 ? 16.206 19.299 -0.370 1.00 0.00 17 PRO A C 2
ATOM 1452 O O . PRO A 1 17 ? 15.190 19.665 0.221 1.00 0.00 17 PRO A O 2
ATOM 1463 N N . ALA A 1 18 ? 16.421 19.541 -1.658 1.00 0.00 18 ALA A N 2
ATOM 1464 C CA . ALA A 1 18 ? 15.500 20.347 -2.450 1.00 0.00 18 ALA A CA 2
ATOM 1465 C C . ALA A 1 18 ? 14.115 19.714 -2.498 1.00 0.00 18 ALA A C 2
ATOM 1466 O O . ALA A 1 18 ? 13.103 20.399 -2.355 1.00 0.00 18 ALA A O 2
ATOM 1473 N N . LEU A 1 19 ? 14.077 18.400 -2.699 1.00 0.00 19 LEU A N 2
ATOM 1474 C CA . LEU A 1 19 ? 12.818 17.666 -2.731 1.00 0.00 19 LEU A CA 2
ATOM 1475 C C . LEU A 1 19 ? 12.149 17.661 -1.362 1.00 0.00 19 LEU A C 2
ATOM 1476 O O . LEU A 1 19 ? 10.925 17.743 -1.258 1.00 0.00 19 LEU A O 2
ATOM 1492 N N . LYS A 1 20 ? 12.960 17.561 -0.313 1.00 0.00 20 LYS A N 2
ATOM 1493 C CA . LYS A 1 20 ? 12.461 17.669 1.052 1.00 0.00 20 LYS A CA 2
ATOM 1494 C C . LYS A 1 20 ? 11.830 19.032 1.303 1.00 0.00 20 LYS A C 2
ATOM 1495 O O . LYS A 1 20 ? 10.762 19.131 1.908 1.00 0.00 20 LYS A O 2
ATOM 1514 N N . GLU A 1 21 ? 12.495 20.082 0.833 1.00 0.00 21 GLU A N 2
ATOM 1515 C CA . GLU A 1 21 ? 12.002 21.442 1.008 1.00 0.00 21 GLU A CA 2
ATOM 1516 C C . GLU A 1 21 ? 10.655 21.634 0.323 1.00 0.00 21 GLU A C 2
ATOM 1517 O O . GLU A 1 21 ? 9.780 22.330 0.836 1.00 0.00 21 GLU A O 2
ATOM 1529 N N . GLN A 1 22 ? 10.495 21.010 -0.840 1.00 0.00 22 GLN A N 2
ATOM 1530 C CA . GLN A 1 22 ? 9.235 21.065 -1.570 1.00 0.00 22 GLN A CA 2
ATOM 1531 C C . GLN A 1 22 ? 8.089 20.506 -0.735 1.00 0.00 22 GLN A C 2
ATOM 1532 O O . GLN A 1 22 ? 6.983 21.047 -0.740 1.00 0.00 22 GLN A O 2
ATOM 1546 N N . LEU A 1 23 ? 8.361 19.421 -0.018 1.00 0.00 23 LEU A N 2
ATOM 1547 C CA . LEU A 1 23 ? 7.371 18.821 0.868 1.00 0.00 23 LEU A CA 2
ATOM 1548 C C . LEU A 1 23 ? 7.132 19.691 2.096 1.00 0.00 23 LEU A C 2
ATOM 1549 O O . LEU A 1 23 ? 6.026 19.732 2.634 1.00 0.00 23 LEU A O 2
ATOM 1565 N N . GLN A 1 24 ? 8.176 20.385 2.535 1.00 0.00 24 GLN A N 2
ATOM 1566 C CA . GLN A 1 24 ? 8.063 21.314 3.653 1.00 0.00 24 GLN A CA 2
ATOM 1567 C C . GLN A 1 24 ? 7.201 22.515 3.285 1.00 0.00 24 GLN A C 2
ATOM 1568 O O . GLN A 1 24 ? 6.481 23.056 4.125 1.00 0.00 24 GLN A O 2
ATOM 1582 N N . LEU A 1 25 ? 7.278 22.929 2.025 1.00 0.00 25 LEU A N 2
ATOM 1583 C CA . LEU A 1 25 ? 6.472 24.040 1.532 1.00 0.00 25 LEU A CA 2
ATOM 1584 C C . LEU A 1 25 ? 4.989 23.693 1.546 1.00 0.00 25 LEU A C 2
ATOM 1585 O O . LEU A 1 25 ? 4.146 24.541 1.835 1.00 0.00 25 LEU A O 2
ATOM 1601 N N . GLN A 1 26 ? 4.677 22.440 1.232 1.00 0.00 26 GLN A N 2
ATOM 1602 C CA . GLN A 1 26 ? 3.298 21.966 1.252 1.00 0.00 26 GLN A CA 2
ATOM 1603 C C . GLN A 1 26 ? 2.752 21.916 2.673 1.00 0.00 26 GLN A C 2
ATOM 1604 O O . GLN A 1 26 ? 3.478 21.602 3.616 1.00 0.00 26 GLN A O 2
ATOM 1618 N N . GLY A 1 27 ? 1.470 22.228 2.820 1.00 0.00 27 GLY A N 2
ATOM 1619 C CA . GLY A 1 27 ? 0.842 22.288 4.135 1.00 0.00 27 GLY A CA 2
ATOM 1620 C C . GLY A 1 27 ? -0.020 21.058 4.391 1.00 0.00 27 GLY A C 2
ATOM 1621 O O . GLY A 1 27 ? 0.349 20.180 5.170 1.00 0.00 27 GLY A O 2
ATOM 1625 N N . SER A 1 28 ? -1.171 21.000 3.728 1.00 0.00 28 SER A N 2
ATOM 1626 C CA . SER A 1 28 ? -2.124 19.918 3.944 1.00 0.00 28 SER A CA 2
ATOM 1627 C C . SER A 1 28 ? -1.637 18.621 3.313 1.00 0.00 28 SER A C 2
ATOM 1628 O O . SER A 1 28 ? -0.732 18.626 2.478 1.00 0.00 28 SER A O 2
ATOM 1636 N N . ILE A 1 29 ? -2.241 17.509 3.718 1.00 0.00 29 ILE A N 2
ATOM 1637 C CA . ILE A 1 29 ? -1.888 16.203 3.171 1.00 0.00 29 ILE A CA 2
ATOM 1638 C C . ILE A 1 29 ? -2.242 16.112 1.692 1.00 0.00 29 ILE A C 2
ATOM 1639 O O . ILE A 1 29 ? -1.592 15.393 0.932 1.00 0.00 29 ILE A O 2
ATOM 1655 N N . ASP A 1 30 ? -3.275 16.844 1.290 1.00 0.00 30 ASP A N 2
ATOM 1656 C CA . ASP A 1 30 ? -3.668 16.907 -0.113 1.00 0.00 30 ASP A CA 2
ATOM 1657 C C . ASP A 1 30 ? -2.610 17.611 -0.951 1.00 0.00 30 ASP A C 2
ATOM 1658 O O . ASP A 1 30 ? -2.307 17.191 -2.068 1.00 0.00 30 ASP A O 2
ATOM 1667 N N . GLU A 1 31 ? -2.048 18.686 -0.406 1.00 0.00 31 GLU A N 2
ATOM 1668 C CA . GLU A 1 31 ? -0.945 19.385 -1.052 1.00 0.00 31 GLU A CA 2
ATOM 1669 C C . GLU A 1 31 ? 0.302 18.512 -1.112 1.00 0.00 31 GLU A C 2
ATOM 1670 O O . GLU A 1 31 ? 1.037 18.529 -2.099 1.00 0.00 31 GLU A O 2
ATOM 1682 N N . THR A 1 32 ? 0.535 17.750 -0.048 1.00 0.00 32 THR A N 2
ATOM 1683 C CA . THR A 1 32 ? 1.629 16.787 -0.022 1.00 0.00 32 THR A CA 2
ATOM 1684 C C . THR A 1 32 ? 1.464 15.736 -1.113 1.00 0.00 32 THR A C 2
ATOM 1685 O O . THR A 1 32 ? 2.414 15.413 -1.826 1.00 0.00 32 THR A O 2
ATOM 1696 N N . ILE A 1 33 ? 0.252 15.205 -1.238 1.00 0.00 33 ILE A N 2
ATOM 1697 C CA . ILE A 1 33 ? -0.051 14.222 -2.270 1.00 0.00 33 ILE A CA 2
ATOM 1698 C C . ILE A 1 33 ? 0.215 14.784 -3.661 1.00 0.00 33 ILE A C 2
ATOM 1699 O O . ILE A 1 33 ? 0.771 14.101 -4.521 1.00 0.00 33 ILE A O 2
ATOM 1715 N N . ASP A 1 34 ? -0.184 16.033 -3.876 1.00 0.00 34 ASP A N 2
ATOM 1716 C CA . ASP A 1 34 ? 0.053 16.705 -5.147 1.00 0.00 34 ASP A CA 2
ATOM 1717 C C . ASP A 1 34 ? 1.543 16.798 -5.451 1.00 0.00 34 ASP A C 2
ATOM 1718 O O . ASP A 1 34 ? 1.956 16.709 -6.608 1.00 0.00 34 ASP A O 2
ATOM 1727 N N . LYS A 1 35 ? 2.344 16.977 -4.408 1.00 0.00 35 LYS A N 2
ATOM 1728 C CA . LYS A 1 35 ? 3.778 17.187 -4.571 1.00 0.00 35 LYS A CA 2
ATOM 1729 C C . LYS A 1 35 ? 4.488 15.887 -4.925 1.00 0.00 35 LYS A C 2
ATOM 1730 O O . LYS A 1 35 ? 5.361 15.861 -5.792 1.00 0.00 35 LYS A O 2
ATOM 1749 N N . VAL A 1 36 ? 4.110 14.809 -4.248 1.00 0.00 36 VAL A N 2
ATOM 1750 C CA . VAL A 1 36 ? 4.819 13.540 -4.367 1.00 0.00 36 VAL A CA 2
ATOM 1751 C C . VAL A 1 36 ? 4.520 12.866 -5.701 1.00 0.00 36 VAL A C 2
ATOM 1752 O O . VAL A 1 36 ? 5.338 12.105 -6.219 1.00 0.00 36 VAL A O 2
ATOM 1765 N N . ILE A 1 37 ? 3.345 13.150 -6.251 1.00 0.00 37 ILE A N 2
ATOM 1766 C CA . ILE A 1 37 ? 2.984 12.668 -7.579 1.00 0.00 37 ILE A CA 2
ATOM 1767 C C . ILE A 1 37 ? 3.612 13.529 -8.668 1.00 0.00 37 ILE A C 2
ATOM 1768 O O . ILE A 1 37 ? 3.871 13.058 -9.775 1.00 0.00 37 ILE A O 2
ATOM 1784 N N . GLU A 1 38 ? 3.857 14.796 -8.345 1.00 0.00 38 GLU A N 2
ATOM 1785 C CA . GLU A 1 38 ? 4.645 15.667 -9.208 1.00 0.00 38 GLU A CA 2
ATOM 1786 C C . GLU A 1 38 ? 6.083 15.178 -9.319 1.00 0.00 38 GLU A C 2
ATOM 1787 O O . GLU A 1 38 ? 6.618 15.039 -10.418 1.00 0.00 38 GLU A O 2
ATOM 1799 N N . ILE A 1 39 ? 6.704 14.918 -8.173 1.00 0.00 39 ILE A N 2
ATOM 1800 C CA . ILE A 1 39 ? 8.085 14.452 -8.140 1.00 0.00 39 ILE A CA 2
ATOM 1801 C C . ILE A 1 39 ? 8.218 13.076 -8.779 1.00 0.00 39 ILE A C 2
ATOM 1802 O O . ILE A 1 39 ? 9.103 12.847 -9.604 1.00 0.00 39 ILE A O 2
ATOM 1818 N N . ALA A 1 40 ? 7.333 12.163 -8.394 1.00 0.00 40 ALA A N 2
ATOM 1819 C CA . ALA A 1 40 ? 7.369 10.798 -8.907 1.00 0.00 40 ALA A CA 2
ATOM 1820 C C . ALA A 1 40 ? 7.173 10.773 -10.418 1.00 0.00 40 ALA A C 2
ATOM 1821 O O . ALA A 1 40 ? 7.789 9.970 -11.119 1.00 0.00 40 ALA A O 2
ATOM 1828 N N . LYS A 1 41 ? 6.314 11.655 -10.914 1.00 0.00 41 LYS A N 2
ATOM 1829 C CA . LYS A 1 41 ? 6.100 11.795 -12.349 1.00 0.00 41 LYS A CA 2
ATOM 1830 C C . LYS A 1 41 ? 7.387 12.190 -13.062 1.00 0.00 41 LYS A C 2
ATOM 1831 O O . LYS A 1 41 ? 7.722 11.639 -14.110 1.00 0.00 41 LYS A O 2
ATOM 1850 N N . GLU A 1 42 ? 8.106 13.149 -12.487 1.00 0.00 42 GLU A N 2
ATOM 1851 C CA . GLU A 1 42 ? 9.349 13.631 -13.076 1.00 0.00 42 GLU A CA 2
ATOM 1852 C C . GLU A 1 42 ? 10.453 12.588 -12.966 1.00 0.00 42 GLU A C 2
ATOM 1853 O O . GLU A 1 42 ? 11.303 12.474 -13.849 1.00 0.00 42 GLU A O 2
ATOM 1865 N N . LYS A 1 43 ? 10.434 11.826 -11.877 1.00 0.00 43 LYS A N 2
ATOM 1866 C CA . LYS A 1 43 ? 11.472 10.835 -11.617 1.00 0.00 43 LYS A CA 2
ATOM 1867 C C . LYS A 1 43 ? 11.188 9.534 -12.357 1.00 0.00 43 LYS A C 2
ATOM 1868 O O . LYS A 1 43 ? 12.109 8.817 -12.748 1.00 0.00 43 LYS A O 2
ATOM 1887 N N . GLY A 1 44 ? 9.907 9.236 -12.549 1.00 0.00 44 GLY A N 2
ATOM 1888 C CA . GLY A 1 44 ? 9.500 8.058 -13.305 1.00 0.00 44 GLY A CA 2
ATOM 1889 C C . GLY A 1 44 ? 9.145 6.903 -12.377 1.00 0.00 44 GLY A C 2
ATOM 1890 O O . GLY A 1 44 ? 9.342 5.737 -12.720 1.00 0.00 44 GLY A O 2
ATOM 1894 N N . TYR A 1 45 ? 8.621 7.233 -11.203 1.00 0.00 45 TYR A N 2
ATOM 1895 C CA . TYR A 1 45 ? 8.179 6.223 -10.249 1.00 0.00 45 TYR A CA 2
ATOM 1896 C C . TYR A 1 45 ? 6.664 6.072 -10.271 1.00 0.00 45 TYR A C 2
ATOM 1897 O O . TYR A 1 45 ? 5.937 7.032 -10.527 1.00 0.00 45 TYR A O 2
ATOM 1915 N N . ASP A 1 46 ? 6.192 4.859 -9.999 1.00 0.00 46 ASP A N 2
ATOM 1916 C CA . ASP A 1 46 ? 4.760 4.584 -9.972 1.00 0.00 46 ASP A CA 2
ATOM 1917 C C . ASP A 1 46 ? 4.110 5.170 -8.725 1.00 0.00 46 ASP A C 2
ATOM 1918 O O . ASP A 1 46 ? 4.372 4.722 -7.608 1.00 0.00 46 ASP A O 2
ATOM 1927 N N . PHE A 1 47 ? 3.262 6.173 -8.922 1.00 0.00 47 PHE A N 2
ATOM 1928 C CA . PHE A 1 47 ? 2.596 6.843 -7.812 1.00 0.00 47 PHE A CA 2
ATOM 1929 C C . PHE A 1 47 ? 1.090 6.617 -7.854 1.00 0.00 47 PHE A C 2
ATOM 1930 O O . PHE A 1 47 ? 0.316 7.424 -7.343 1.00 0.00 47 PHE A O 2
ATOM 1947 N N . THR A 1 48 ? 0.680 5.512 -8.469 1.00 0.00 48 THR A N 2
ATOM 1948 C CA . THR A 1 48 ? -0.736 5.208 -8.635 1.00 0.00 48 THR A CA 2
ATOM 1949 C C . THR A 1 48 ? -1.447 5.147 -7.290 1.00 0.00 48 THR A C 2
ATOM 1950 O O . THR A 1 48 ? -2.594 5.577 -7.162 1.00 0.00 48 THR A O 2
ATOM 1961 N N . ALA A 1 49 ? -0.761 4.609 -6.287 1.00 0.00 49 ALA A N 2
ATOM 1962 C CA . ALA A 1 49 ? -1.339 4.455 -4.958 1.00 0.00 49 ALA A CA 2
ATOM 1963 C C . ALA A 1 49 ? -1.774 5.800 -4.387 1.00 0.00 49 ALA A C 2
ATOM 1964 O O . ALA A 1 49 ? -2.705 5.874 -3.586 1.00 0.00 49 ALA A O 2
ATOM 1971 N N . THR A 1 50 ? -1.094 6.861 -4.807 1.00 0.00 50 THR A N 2
ATOM 1972 C CA . THR A 1 50 ? -1.386 8.202 -4.314 1.00 0.00 50 THR A CA 2
ATOM 1973 C C . THR A 1 50 ? -2.223 8.987 -5.317 1.00 0.00 50 THR A C 2
ATOM 1974 O O . THR A 1 50 ? -2.888 9.960 -4.959 1.00 0.00 50 THR A O 2
ATOM 1985 N N . GLU A 1 51 ? -2.185 8.559 -6.574 1.00 0.00 51 GLU A N 2
ATOM 1986 C CA . GLU A 1 51 ? -3.005 9.168 -7.615 1.00 0.00 51 GLU A CA 2
ATOM 1987 C C . GLU A 1 51 ? -4.477 8.823 -7.429 1.00 0.00 51 GLU A C 2
ATOM 1988 O O . GLU A 1 51 ? -5.350 9.670 -7.616 1.00 0.00 51 GLU A O 2
ATOM 2000 N N . LEU A 1 52 ? -4.745 7.576 -7.060 1.00 0.00 52 LEU A N 2
ATOM 2001 C CA . LEU A 1 52 ? -6.113 7.116 -6.853 1.00 0.00 52 LEU A CA 2
ATOM 2002 C C . LEU A 1 52 ? -6.662 7.605 -5.518 1.00 0.00 52 LEU A C 2
ATOM 2003 O O . LEU A 1 52 ? -5.909 7.816 -4.566 1.00 0.00 52 LEU A O 2
ATOM 2019 N N . LYS A 1 53 ? -7.977 7.783 -5.454 1.00 0.00 53 LYS A N 2
ATOM 2020 C CA . LYS A 1 53 ? -8.633 8.215 -4.226 1.00 0.00 53 LYS A CA 2
ATOM 2021 C C . LYS A 1 53 ? -8.552 7.139 -3.151 1.00 0.00 53 LYS A C 2
ATOM 2022 O O . LYS A 1 53 ? -8.580 7.437 -1.957 1.00 0.00 53 LYS A O 2
ATOM 2041 N N . GLU A 1 54 ? -8.449 5.886 -3.581 1.00 0.00 54 GLU A N 2
ATOM 2042 C CA . GLU A 1 54 ? -8.213 4.778 -2.664 1.00 0.00 54 GLU A CA 2
ATOM 2043 C C . GLU A 1 54 ? -6.752 4.714 -2.240 1.00 0.00 54 GLU A C 2
ATOM 2044 O O . GLU A 1 54 ? -5.862 4.524 -3.071 1.00 0.00 54 GLU A O 2
ATOM 2056 N N . TYR A 1 55 ? -6.509 4.874 -0.944 1.00 0.00 55 TYR A N 2
ATOM 2057 C CA . TYR A 1 55 ? -5.150 4.903 -0.417 1.00 0.00 55 TYR A CA 2
ATOM 2058 C C . TYR A 1 55 ? -4.847 3.649 0.394 1.00 0.00 55 TYR A C 2
ATOM 2059 O O . TYR A 1 55 ? -4.098 3.694 1.370 1.00 0.00 55 TYR A O 2
ATOM 2077 N N . MET A 1 56 ? -5.435 2.530 -0.016 1.00 0.00 56 MET A N 2
ATOM 2078 C CA . MET A 1 56 ? -5.184 1.250 0.636 1.00 0.00 56 MET A CA 2
ATOM 2079 C C . MET A 1 56 ? -3.828 0.683 0.232 1.00 0.00 56 MET A C 2
ATOM 2080 O O . MET A 1 56 ? -3.219 -0.083 0.979 1.00 0.00 56 MET A O 2
ATOM 2094 N N . GLU A 1 57 ? -3.362 1.064 -0.952 1.00 0.00 57 GLU A N 2
ATOM 2095 C CA . GLU A 1 57 ? -2.047 0.651 -1.426 1.00 0.00 57 GLU A CA 2
ATOM 2096 C C . GLU A 1 57 ? -0.970 1.640 -0.996 1.00 0.00 57 GLU A C 2
ATOM 2097 O O . GLU A 1 57 ? 0.223 1.367 -1.125 1.00 0.00 57 GLU A O 2
ATOM 2109 N N . ASN A 1 58 ? -1.400 2.788 -0.485 1.00 0.00 58 ASN A N 2
ATOM 2110 C CA . ASN A 1 58 ? -0.473 3.812 -0.016 1.00 0.00 58 ASN A CA 2
ATOM 2111 C C . ASN A 1 58 ? 0.099 3.454 1.349 1.00 0.00 58 ASN A C 2
ATOM 2112 O O . ASN A 1 58 ? -0.630 3.380 2.338 1.00 0.00 58 ASN A O 2
ATOM 2123 N N . PRO A 1 59 ? 1.408 3.231 1.396 1.00 0.00 59 PRO A N 2
ATOM 2124 C CA . PRO A 1 59 ? 2.071 2.820 2.627 1.00 0.00 59 PRO A CA 2
ATOM 2125 C C . PRO A 1 59 ? 2.231 3.995 3.586 1.00 0.00 59 PRO A C 2
ATOM 2126 O O . PRO A 1 59 ? 2.489 3.807 4.775 1.00 0.00 59 PRO A O 2
ATOM 2137 N N . SER A 1 60 ? 2.076 5.205 3.060 1.00 0.00 60 SER A N 2
ATOM 2138 C CA . SER A 1 60 ? 2.170 6.411 3.875 1.00 0.00 60 SER A CA 2
ATOM 2139 C C . SER A 1 60 ? 0.806 6.814 4.421 1.00 0.00 60 SER A C 2
ATOM 2140 O O . SER A 1 60 ? -0.185 6.830 3.692 1.00 0.00 60 SER A O 2
ATOM 2148 N N . ASP A 1 61 ? 0.764 7.140 5.709 1.00 0.00 61 ASP A N 2
ATOM 2149 C CA . ASP A 1 61 ? -0.479 7.540 6.356 1.00 0.00 61 ASP A CA 2
ATOM 2150 C C . ASP A 1 61 ? -0.900 8.939 5.924 1.00 0.00 61 ASP A C 2
ATOM 2151 O O . ASP A 1 61 ? -0.058 9.805 5.687 1.00 0.00 61 ASP A O 2
ATOM 2160 N N . GLU A 1 62 ? -2.207 9.153 5.823 1.00 0.00 62 GLU A N 2
ATOM 2161 C CA . GLU A 1 62 ? -2.745 10.466 5.487 1.00 0.00 62 GLU A CA 2
ATOM 2162 C C . GLU A 1 62 ? -2.796 11.370 6.713 1.00 0.00 62 GLU A C 2
ATOM 2163 O O . GLU A 1 62 ? -3.054 12.568 6.603 1.00 0.00 62 GLU A O 2
ATOM 2175 N N . GLU A 1 63 ? -2.550 10.787 7.882 1.00 0.00 63 GLU A N 2
ATOM 2176 C CA . GLU A 1 63 ? -2.559 11.540 9.130 1.00 0.00 63 GLU A CA 2
ATOM 2177 C C . GLU A 1 63 ? -1.143 11.843 9.601 1.00 0.00 63 GLU A C 2
ATOM 2178 O O . GLU A 1 63 ? -0.519 12.803 9.146 1.00 0.00 63 GLU A O 2
ATOM 2190 N N . GLU A 1 64 ? -0.639 11.020 10.514 1.00 0.00 64 GLU A N 2
ATOM 2191 C CA . GLU A 1 64 ? 0.704 11.202 11.052 1.00 0.00 64 GLU A CA 2
ATOM 2192 C C . GLU A 1 64 ? 1.752 11.150 9.947 1.00 0.00 64 GLU A C 2
ATOM 2193 O O . GLU A 1 64 ? 1.817 10.186 9.185 1.00 0.00 64 GLU A O 2
ATOM 2205 N N . GLU A 1 65 ? 2.573 12.192 9.867 1.00 0.00 65 GLU A N 2
ATOM 2206 C CA . GLU A 1 65 ? 3.622 12.266 8.859 1.00 0.00 65 GLU A CA 2
ATOM 2207 C C . GLU A 1 65 ? 4.906 11.611 9.351 1.00 0.00 65 GLU A C 2
ATOM 2208 O O . GLU A 1 65 ? 5.337 11.841 10.481 1.00 0.00 65 GLU A O 2
ATOM 2220 N N . LEU A 1 66 ? 5.513 10.794 8.496 1.00 0.00 66 LEU A N 2
ATOM 2221 C CA . LEU A 1 66 ? 6.778 10.148 8.823 1.00 0.00 66 LEU A CA 2
ATOM 2222 C C . LEU A 1 66 ? 7.881 11.175 9.043 1.00 0.00 66 LEU A C 2
ATOM 2223 O O . LEU A 1 66 ? 8.150 12.008 8.178 1.00 0.00 66 LEU A O 2
ATOM 2239 N N . SER A 1 67 ? 8.518 11.110 10.208 1.00 0.00 67 SER A N 2
ATOM 2240 C CA . SER A 1 67 ? 9.566 12.061 10.562 1.00 0.00 67 SER A CA 2
ATOM 2241 C C . SER A 1 67 ? 10.842 11.794 9.774 1.00 0.00 67 SER A C 2
ATOM 2242 O O . SER A 1 67 ? 11.056 10.688 9.278 1.00 0.00 67 SER A O 2
ATOM 2250 N N . ASP A 1 68 ? 11.687 12.813 9.663 1.00 0.00 68 ASP A N 2
ATOM 2251 C CA . ASP A 1 68 ? 12.942 12.691 8.931 1.00 0.00 68 ASP A CA 2
ATOM 2252 C C . ASP A 1 68 ? 14.021 12.045 9.791 1.00 0.00 68 ASP A C 2
ATOM 2253 O O . ASP A 1 68 ? 15.168 11.907 9.365 1.00 0.00 68 ASP A O 2
ATOM 2262 N N . SER A 1 69 ? 13.647 11.651 11.003 1.00 0.00 69 SER A N 2
ATOM 2263 C CA . SER A 1 69 ? 14.532 10.873 11.862 1.00 0.00 69 SER A CA 2
ATOM 2264 C C . SER A 1 69 ? 14.519 9.400 11.475 1.00 0.00 69 SER A C 2
ATOM 2265 O O . SER A 1 69 ? 15.385 8.631 11.893 1.00 0.00 69 SER A O 2
ATOM 2273 N N . GLU A 1 70 ? 13.532 9.012 10.675 1.00 0.00 70 GLU A N 2
ATOM 2274 C CA . GLU A 1 70 ? 13.424 7.638 10.202 1.00 0.00 70 GLU A CA 2
ATOM 2275 C C . GLU A 1 70 ? 14.633 7.248 9.360 1.00 0.00 70 GLU A C 2
ATOM 2276 O O . GLU A 1 70 ? 14.971 7.928 8.392 1.00 0.00 70 GLU A O 2
ATOM 2288 N N . LEU A 1 71 ? 15.278 6.150 9.735 1.00 0.00 71 LEU A N 2
ATOM 2289 C CA . LEU A 1 71 ? 16.486 5.700 9.051 1.00 0.00 71 LEU A CA 2
ATOM 2290 C C . LEU A 1 71 ? 16.146 4.946 7.772 1.00 0.00 71 LEU A C 2
ATOM 2291 O O . LEU A 1 71 ? 16.956 4.877 6.847 1.00 0.00 71 LEU A O 2
ATOM 2307 N N . GLU A 1 72 ? 14.944 4.383 7.724 1.00 0.00 72 GLU A N 2
ATOM 2308 C CA . GLU A 1 72 ? 14.490 3.643 6.553 1.00 0.00 72 GLU A CA 2
ATOM 2309 C C . GLU A 1 72 ? 14.005 4.585 5.459 1.00 0.00 72 GLU A C 2
ATOM 2310 O O . GLU A 1 72 ? 13.522 5.681 5.740 1.00 0.00 72 GLU A O 2
ATOM 2322 N N . ALA A 1 73 ? 14.139 4.151 4.210 1.00 0.00 73 ALA A N 2
ATOM 2323 C CA . ALA A 1 73 ? 13.658 4.928 3.073 1.00 0.00 73 ALA A CA 2
ATOM 2324 C C . ALA A 1 73 ? 12.253 4.503 2.669 1.00 0.00 73 ALA A C 2
ATOM 2325 O O . ALA A 1 73 ? 11.665 5.067 1.746 1.00 0.00 73 ALA A O 2
ATOM 2332 N N . VAL A 1 74 ? 11.720 3.505 3.365 1.00 0.00 74 VAL A N 2
ATOM 2333 C CA . VAL A 1 74 ? 10.390 2.987 3.066 1.00 0.00 74 VAL A CA 2
ATOM 2334 C C . VAL A 1 74 ? 9.305 3.884 3.651 1.00 0.00 74 VAL A C 2
ATOM 2335 O O . VAL A 1 74 ? 9.293 4.156 4.850 1.00 0.00 74 VAL A O 2
ATOM 2348 N N . ALA A 1 75 ? 8.396 4.338 2.795 1.00 0.00 75 ALA A N 2
ATOM 2349 C CA . ALA A 1 75 ? 7.299 5.195 3.228 1.00 0.00 75 ALA A CA 2
ATOM 2350 C C . ALA A 1 75 ? 6.443 4.504 4.282 1.00 0.00 75 ALA A C 2
ATOM 2351 O O . ALA A 1 75 ? 6.071 3.341 4.129 1.00 0.00 75 ALA A O 2
ATOM 2358 N N . GLY A 1 76 ? 6.135 5.227 5.354 1.00 0.00 76 GLY A N 2
ATOM 2359 C CA . GLY A 1 76 ? 5.356 4.674 6.454 1.00 0.00 76 GLY A CA 2
ATOM 2360 C C . GLY A 1 76 ? 6.247 4.320 7.638 1.00 0.00 76 GLY A C 2
ATOM 2361 O O . GLY A 1 76 ? 5.781 4.234 8.774 1.00 0.00 76 GLY A O 2
ATOM 2365 N N . GLY A 1 77 ? 7.531 4.117 7.365 1.00 0.00 77 GLY A N 2
ATOM 2366 C CA . GLY A 1 77 ? 8.491 3.772 8.407 1.00 0.00 77 GLY A CA 2
ATOM 2367 C C . GLY A 1 77 ? 8.833 2.288 8.372 1.00 0.00 77 GLY A C 2
ATOM 2368 O O . GLY A 1 77 ? 9.627 1.874 7.573 1.00 0.00 77 GLY A O 2
ATOM 2373 N N . MET A 1 1 ? 6.978 -4.892 -7.793 1.00 0.00 1 MET A N 3
ATOM 2374 C CA . MET A 1 1 ? 7.675 -4.241 -6.691 1.00 0.00 1 MET A CA 3
ATOM 2375 C C . MET A 1 1 ? 7.506 -2.728 -6.749 1.00 0.00 1 MET A C 3
ATOM 2376 O O . MET A 1 1 ? 8.449 -1.978 -6.496 1.00 0.00 1 MET A O 3
ATOM 2392 N N . SER A 1 2 ? 6.299 -2.285 -7.085 1.00 0.00 2 SER A N 3
ATOM 2393 C CA . SER A 1 2 ? 6.021 -0.862 -7.239 1.00 0.00 2 SER A CA 3
ATOM 2394 C C . SER A 1 2 ? 6.164 -0.125 -5.914 1.00 0.00 2 SER A C 3
ATOM 2395 O O . SER A 1 2 ? 6.697 0.983 -5.863 1.00 0.00 2 SER A O 3
ATOM 2403 N N . SER A 1 3 ? 5.683 -0.747 -4.843 1.00 0.00 3 SER A N 3
ATOM 2404 C CA . SER A 1 3 ? 5.742 -0.144 -3.516 1.00 0.00 3 SER A CA 3
ATOM 2405 C C . SER A 1 3 ? 7.183 -0.001 -3.040 1.00 0.00 3 SER A C 3
ATOM 2406 O O . SER A 1 3 ? 7.503 0.899 -2.263 1.00 0.00 3 SER A O 3
ATOM 2414 N N . GLU A 1 4 ? 8.047 -0.892 -3.510 1.00 0.00 4 GLU A N 3
ATOM 2415 C CA . GLU A 1 4 ? 9.473 -0.804 -3.220 1.00 0.00 4 GLU A CA 3
ATOM 2416 C C . GLU A 1 4 ? 10.116 0.361 -3.963 1.00 0.00 4 GLU A C 3
ATOM 2417 O O . GLU A 1 4 ? 10.943 1.083 -3.408 1.00 0.00 4 GLU A O 3
ATOM 2429 N N . GLN A 1 5 ? 9.729 0.537 -5.222 1.00 0.00 5 GLN A N 3
ATOM 2430 C CA . GLN A 1 5 ? 10.197 1.668 -6.015 1.00 0.00 5 GLN A CA 3
ATOM 2431 C C . GLN A 1 5 ? 9.745 2.990 -5.412 1.00 0.00 5 GLN A C 3
ATOM 2432 O O . GLN A 1 5 ? 10.492 3.969 -5.404 1.00 0.00 5 GLN A O 3
ATOM 2446 N N . ILE A 1 6 ? 8.517 3.014 -4.905 1.00 0.00 6 ILE A N 3
ATOM 2447 C CA . ILE A 1 6 ? 7.986 4.198 -4.238 1.00 0.00 6 ILE A CA 3
ATOM 2448 C C . ILE A 1 6 ? 8.781 4.523 -2.980 1.00 0.00 6 ILE A C 3
ATOM 2449 O O . ILE A 1 6 ? 9.200 5.662 -2.777 1.00 0.00 6 ILE A O 3
ATOM 2465 N N . GLU A 1 7 ? 8.984 3.517 -2.137 1.00 0.00 7 GLU A N 3
ATOM 2466 C CA . GLU A 1 7 ? 9.712 3.698 -0.887 1.00 0.00 7 GLU A CA 3
ATOM 2467 C C . GLU A 1 7 ? 11.090 4.300 -1.134 1.00 0.00 7 GLU A C 3
ATOM 2468 O O . GLU A 1 7 ? 11.479 5.270 -0.48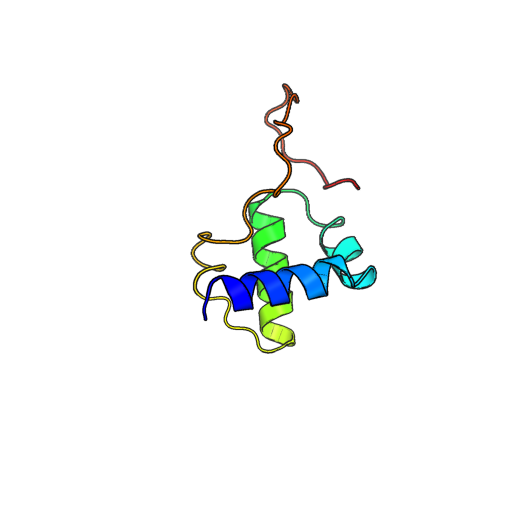4 1.00 0.00 7 GLU A O 3
ATOM 2480 N N . GLN A 1 8 ? 11.823 3.718 -2.078 1.00 0.00 8 GLN A N 3
ATOM 2481 C CA . GLN A 1 8 ? 13.153 4.207 -2.424 1.00 0.00 8 GLN A CA 3
ATOM 2482 C C . GLN A 1 8 ? 13.084 5.597 -3.042 1.00 0.00 8 GLN A C 3
ATOM 2483 O O . GLN A 1 8 ? 13.907 6.462 -2.742 1.00 0.00 8 GLN A O 3
ATOM 2497 N N . PHE A 1 9 ? 12.098 5.808 -3.907 1.00 0.00 9 PHE A N 3
ATOM 2498 C CA . PHE A 1 9 ? 11.908 7.100 -4.555 1.00 0.00 9 PHE A CA 3
ATOM 2499 C C . PHE A 1 9 ? 11.675 8.202 -3.529 1.00 0.00 9 PHE A C 3
ATOM 2500 O O . PHE A 1 9 ? 12.341 9.236 -3.552 1.00 0.00 9 PHE A O 3
ATOM 2517 N N . VAL A 1 10 ? 10.725 7.973 -2.629 1.00 0.00 10 VAL A N 3
ATOM 2518 C CA . VAL A 1 10 ? 10.389 8.953 -1.603 1.00 0.00 10 VAL A CA 3
ATOM 2519 C C . VAL A 1 10 ? 11.610 9.316 -0.767 1.00 0.00 10 VAL A C 3
ATOM 2520 O O . VAL A 1 10 ? 11.856 10.489 -0.488 1.00 0.00 10 VAL A O 3
ATOM 2533 N N . GLU A 1 11 ? 12.372 8.303 -0.371 1.00 0.00 11 GLU A N 3
ATOM 2534 C CA . GLU A 1 11 ? 13.612 8.519 0.365 1.00 0.00 11 GLU A CA 3
ATOM 2535 C C . GLU A 1 11 ? 14.566 9.413 -0.415 1.00 0.00 11 GLU A C 3
ATOM 2536 O O . GLU A 1 11 ? 15.187 10.316 0.148 1.00 0.00 11 GLU A O 3
ATOM 2548 N N . GLU A 1 12 ? 14.681 9.159 -1.714 1.00 0.00 12 GLU A N 3
ATOM 2549 C CA . GLU A 1 12 ? 15.659 9.849 -2.547 1.00 0.00 12 GLU A CA 3
ATOM 2550 C C . GLU A 1 12 ? 15.320 11.327 -2.684 1.00 0.00 12 GLU A C 3
ATOM 2551 O O . GLU A 1 12 ? 16.206 12.182 -2.651 1.00 0.00 12 GLU A O 3
ATOM 2563 N N . ILE A 1 13 ? 14.035 11.622 -2.840 1.00 0.00 13 ILE A N 3
ATOM 2564 C CA . ILE A 1 13 ? 13.577 12.999 -2.985 1.00 0.00 13 ILE A CA 3
ATOM 2565 C C . ILE A 1 13 ? 13.549 13.715 -1.640 1.00 0.00 13 ILE A C 3
ATOM 2566 O O . ILE A 1 13 ? 13.486 14.943 -1.581 1.00 0.00 13 ILE A O 3
ATOM 2582 N N . GLN A 1 14 ? 13.597 12.940 -0.561 1.00 0.00 14 GLN A N 3
ATOM 2583 C CA . GLN A 1 14 ? 13.818 13.492 0.769 1.00 0.00 14 GLN A CA 3
ATOM 2584 C C . GLN A 1 14 ? 15.293 13.791 1.005 1.00 0.00 14 GLN A C 3
ATOM 2585 O O . GLN A 1 14 ? 15.638 14.729 1.724 1.00 0.00 14 GLN A O 3
ATOM 2599 N N . ARG A 1 15 ? 16.158 12.990 0.394 1.00 0.00 15 ARG A N 3
ATOM 2600 C CA . ARG A 1 15 ? 17.594 13.242 0.433 1.00 0.00 15 ARG A CA 3
ATOM 2601 C C . ARG A 1 15 ? 17.939 14.565 -0.238 1.00 0.00 15 ARG A C 3
ATOM 2602 O O . ARG A 1 15 ? 18.766 15.329 0.262 1.00 0.00 15 ARG A O 3
ATOM 2623 N N . ASP A 1 16 ? 17.300 14.832 -1.373 1.00 0.00 16 ASP A N 3
ATOM 2624 C CA . ASP A 1 16 ? 17.487 16.095 -2.078 1.00 0.00 16 ASP A CA 3
ATOM 2625 C C . ASP A 1 16 ? 16.964 17.266 -1.258 1.00 0.00 16 ASP A C 3
ATOM 2626 O O . ASP A 1 16 ? 15.763 17.375 -1.009 1.00 0.00 16 ASP A O 3
ATOM 2635 N N . PRO A 1 17 ? 17.870 18.143 -0.842 1.00 0.00 17 PRO A N 3
ATOM 2636 C CA . PRO A 1 17 ? 17.507 19.285 -0.011 1.00 0.00 17 PRO A CA 3
ATOM 2637 C C . PRO A 1 17 ? 16.416 20.120 -0.669 1.00 0.00 17 PRO A C 3
ATOM 2638 O O . PRO A 1 17 ? 15.526 20.637 0.006 1.00 0.00 17 PRO A O 3
ATOM 2649 N N . ALA A 1 18 ? 16.490 20.247 -1.989 1.00 0.00 18 ALA A N 3
ATOM 2650 C CA . ALA A 1 18 ? 15.568 21.100 -2.729 1.00 0.00 18 ALA A CA 3
ATOM 2651 C C . ALA A 1 18 ? 14.146 20.558 -2.667 1.00 0.00 18 ALA A C 3
ATOM 2652 O O . ALA A 1 18 ? 13.207 21.288 -2.349 1.00 0.00 18 ALA A O 3
ATOM 2659 N N . LEU A 1 19 ? 13.994 19.274 -2.972 1.00 0.00 19 LEU A N 3
ATOM 2660 C CA . LEU A 1 19 ? 12.687 18.628 -2.938 1.00 0.00 19 LEU A CA 3
ATOM 2661 C C . LEU A 1 19 ? 12.207 18.432 -1.505 1.00 0.00 19 LEU A C 3
ATOM 2662 O O . LEU A 1 19 ? 11.011 18.507 -1.225 1.00 0.00 19 LEU A O 3
ATOM 2678 N N . LYS A 1 20 ? 13.148 18.180 -0.601 1.00 0.00 20 LYS A N 3
ATOM 2679 C CA . LYS A 1 20 ? 12.835 18.061 0.817 1.00 0.00 20 LYS A CA 3
ATOM 2680 C C . LYS A 1 20 ? 12.139 19.314 1.335 1.00 0.00 20 LYS A C 3
ATOM 2681 O O . LYS A 1 20 ? 11.115 19.231 2.013 1.00 0.00 20 LYS A O 3
ATOM 2700 N N . GLU A 1 21 ? 12.702 20.473 1.011 1.00 0.00 21 GLU A N 3
ATOM 2701 C CA . GLU A 1 21 ? 12.099 21.748 1.384 1.00 0.00 21 GLU A CA 3
ATOM 2702 C C . GLU A 1 21 ? 10.664 21.845 0.885 1.00 0.00 21 GLU A C 3
ATOM 2703 O O . GLU A 1 21 ? 9.771 22.275 1.615 1.00 0.00 21 GLU A O 3
ATOM 2715 N N . GLN A 1 22 ? 10.448 21.446 -0.363 1.00 0.00 22 GLN A N 3
ATOM 2716 C CA . GLN A 1 22 ? 9.117 21.471 -0.957 1.00 0.00 22 GLN A CA 3
ATOM 2717 C C . GLN A 1 22 ? 8.178 20.507 -0.243 1.00 0.00 22 GLN A C 3
ATOM 2718 O O . GLN A 1 22 ? 6.995 20.799 -0.062 1.00 0.00 22 GLN A O 3
ATOM 2732 N N . LEU A 1 23 ? 8.710 19.359 0.160 1.00 0.00 23 LEU A N 3
ATOM 2733 C CA . LEU A 1 23 ? 7.922 18.354 0.863 1.00 0.00 23 LEU A CA 3
ATOM 2734 C C . LEU A 1 23 ? 7.637 18.782 2.297 1.00 0.00 23 LEU A C 3
ATOM 2735 O O . LEU A 1 23 ? 6.599 18.438 2.863 1.00 0.00 23 LEU A O 3
ATOM 2751 N N . GLN A 1 24 ? 8.563 19.535 2.880 1.00 0.00 24 GLN A N 3
ATOM 2752 C CA . GLN A 1 24 ? 8.425 19.992 4.258 1.00 0.00 24 GLN A CA 3
ATOM 2753 C C . GLN A 1 24 ? 7.755 21.359 4.319 1.00 0.00 24 GLN A C 3
ATOM 2754 O O . GLN A 1 24 ? 7.550 21.912 5.400 1.00 0.00 24 GLN A O 3
ATOM 2768 N N . LEU A 1 25 ? 7.417 21.900 3.153 1.00 0.00 25 LEU A N 3
ATOM 2769 C CA . LEU A 1 25 ? 6.695 23.164 3.076 1.00 0.00 25 LEU A CA 3
ATOM 2770 C C . LEU A 1 25 ? 5.349 23.073 3.784 1.00 0.00 25 LEU A C 3
ATOM 2771 O O . LEU A 1 25 ? 4.557 22.169 3.518 1.00 0.00 25 LEU A O 3
ATOM 2787 N N . GLN A 1 26 ? 5.097 24.015 4.687 1.00 0.00 26 GLN A N 3
ATOM 2788 C CA . GLN A 1 26 ? 3.872 24.009 5.478 1.00 0.00 26 GLN A CA 3
ATOM 2789 C C . GLN A 1 26 ? 2.640 23.954 4.585 1.00 0.00 26 GLN A C 3
ATOM 2790 O O . GLN A 1 26 ? 2.424 24.835 3.753 1.00 0.00 26 GLN A O 3
ATOM 2804 N N . GLY A 1 27 ? 1.833 22.914 4.763 1.00 0.00 27 GLY A N 3
ATOM 2805 C CA . GLY A 1 27 ? 0.632 22.729 3.958 1.00 0.00 27 GLY A CA 3
ATOM 2806 C C . GLY A 1 27 ? -0.055 21.409 4.287 1.00 0.00 27 GLY A C 3
ATOM 2807 O O . GLY A 1 27 ? 0.235 20.785 5.308 1.00 0.00 27 GLY A O 3
ATOM 2811 N N . SER A 1 28 ? -0.967 20.989 3.417 1.00 0.00 28 SER A N 3
ATOM 2812 C CA . SER A 1 28 ? -1.690 19.738 3.609 1.00 0.00 28 SER A CA 3
ATOM 2813 C C . SER A 1 28 ? -0.833 18.541 3.213 1.00 0.00 28 SER A C 3
ATOM 2814 O O . SER A 1 28 ? 0.008 18.635 2.320 1.00 0.00 28 SER A O 3
ATOM 2822 N N . ILE A 1 29 ? -1.053 17.415 3.885 1.00 0.00 29 ILE A N 3
ATOM 2823 C CA . ILE A 1 29 ? -0.354 16.179 3.556 1.00 0.00 29 ILE A CA 3
ATOM 2824 C C . ILE A 1 29 ? -0.680 15.722 2.140 1.00 0.00 29 ILE A C 3
ATOM 2825 O O . ILE A 1 29 ? 0.132 15.065 1.487 1.00 0.00 29 ILE A O 3
ATOM 2841 N N . ASP A 1 30 ? -1.872 16.072 1.670 1.00 0.00 30 ASP A N 3
ATOM 2842 C CA . ASP A 1 30 ? -2.275 15.771 0.302 1.00 0.00 30 ASP A CA 3
ATOM 2843 C C . ASP A 1 30 ? -1.473 16.591 -0.701 1.00 0.00 30 ASP A C 3
ATOM 2844 O O . ASP A 1 30 ? -1.121 16.103 -1.775 1.00 0.00 30 ASP A O 3
ATOM 2853 N N . GLU A 1 31 ? -1.188 17.839 -0.344 1.00 0.00 31 GLU A N 3
ATOM 2854 C CA . GLU A 1 31 ? -0.363 18.704 -1.179 1.00 0.00 31 GLU A CA 3
ATOM 2855 C C . GLU A 1 31 ? 1.073 18.201 -1.243 1.00 0.00 31 GLU A C 3
ATOM 2856 O O . GLU A 1 31 ? 1.719 18.270 -2.289 1.00 0.00 31 GLU A O 3
ATOM 2868 N N . THR A 1 32 ? 1.568 17.693 -0.119 1.00 0.00 32 THR A N 3
ATOM 2869 C CA . THR A 1 32 ? 2.873 17.044 -0.081 1.00 0.00 32 THR A CA 3
ATOM 2870 C C . THR A 1 32 ? 2.907 15.820 -0.987 1.00 0.00 32 THR A C 3
ATOM 2871 O O . THR A 1 32 ? 3.853 15.628 -1.750 1.00 0.00 32 THR A O 3
ATOM 2882 N N . ILE A 1 33 ? 1.869 14.995 -0.897 1.00 0.00 33 ILE A N 3
ATOM 2883 C CA . ILE A 1 33 ? 1.750 13.819 -1.751 1.00 0.00 33 ILE A CA 3
ATOM 2884 C C . ILE A 1 33 ? 1.677 14.211 -3.220 1.00 0.00 33 ILE A C 3
ATOM 2885 O O . ILE A 1 33 ? 2.279 13.562 -4.076 1.00 0.00 33 ILE A O 3
ATOM 2901 N N . ASP A 1 34 ? 0.936 15.275 -3.508 1.00 0.00 34 ASP A N 3
ATOM 2902 C CA . ASP A 1 34 ? 0.844 15.801 -4.865 1.00 0.00 34 ASP A CA 3
ATOM 2903 C C . ASP A 1 34 ? 2.221 16.143 -5.418 1.00 0.00 34 ASP A C 3
ATOM 2904 O O . ASP A 1 34 ? 2.496 15.935 -6.600 1.00 0.00 34 ASP A O 3
ATOM 2913 N N . LYS A 1 35 ? 3.085 16.670 -4.557 1.00 0.00 35 LYS A N 3
ATOM 2914 C CA . LYS A 1 35 ? 4.454 16.990 -4.943 1.00 0.00 35 LYS A CA 3
ATOM 2915 C C . LYS A 1 35 ? 5.254 15.726 -5.230 1.00 0.00 35 LYS A C 3
ATOM 2916 O O . LYS A 1 35 ? 6.064 15.690 -6.157 1.00 0.00 35 LYS A O 3
ATOM 2935 N N . VAL A 1 36 ? 5.024 14.691 -4.430 1.00 0.00 36 VAL A N 3
ATOM 2936 C CA . VAL A 1 36 ? 5.708 13.416 -4.610 1.00 0.00 36 VAL A CA 3
ATOM 2937 C C . VAL A 1 36 ? 5.368 12.794 -5.958 1.00 0.00 36 VAL A C 3
ATOM 2938 O O . VAL A 1 36 ? 6.254 12.365 -6.698 1.00 0.00 36 VAL A O 3
ATOM 2951 N N . ILE A 1 37 ? 4.078 12.747 -6.273 1.00 0.00 37 ILE A N 3
ATOM 2952 C CA . ILE A 1 37 ? 3.612 12.123 -7.507 1.00 0.00 37 ILE A CA 3
ATOM 2953 C C . ILE A 1 37 ? 3.914 12.999 -8.715 1.00 0.00 37 ILE A C 3
ATOM 2954 O O . ILE A 1 37 ? 4.026 12.509 -9.838 1.00 0.00 37 ILE A O 3
ATOM 2970 N N . GLU A 1 38 ? 4.044 14.300 -8.478 1.00 0.00 38 GLU A N 3
ATOM 2971 C CA . GLU A 1 38 ? 4.485 15.227 -9.513 1.00 0.00 38 GLU A CA 3
ATOM 2972 C C . GLU A 1 38 ? 5.880 14.872 -10.013 1.00 0.00 38 GLU A C 3
ATOM 2973 O O . GLU A 1 38 ? 6.104 14.743 -11.217 1.00 0.00 38 GLU A O 3
ATOM 2985 N N . ILE A 1 39 ? 6.815 14.715 -9.083 1.00 0.00 39 ILE A N 3
ATOM 2986 C CA . ILE A 1 39 ? 8.187 14.361 -9.426 1.00 0.00 39 ILE A CA 3
ATOM 2987 C C . ILE A 1 39 ? 8.273 12.935 -9.955 1.00 0.00 39 ILE A C 3
ATOM 2988 O O . ILE A 1 39 ? 9.027 12.652 -10.885 1.00 0.00 39 ILE A O 3
ATOM 3004 N N . ALA A 1 40 ? 7.493 12.040 -9.357 1.00 0.00 40 ALA A N 3
ATOM 3005 C CA . ALA A 1 40 ? 7.453 10.648 -9.791 1.00 0.00 40 ALA A CA 3
ATOM 3006 C C . ALA A 1 40 ? 7.005 10.537 -11.243 1.00 0.00 40 ALA A C 3
ATOM 3007 O O . ALA A 1 40 ? 7.539 9.733 -12.008 1.00 0.00 40 ALA A O 3
ATOM 3014 N N . LYS A 1 41 ? 6.021 11.347 -11.617 1.00 0.00 41 LYS A N 3
ATOM 3015 C CA . LYS A 1 41 ? 5.560 11.407 -12.999 1.00 0.00 41 LYS A CA 3
ATOM 3016 C C . LYS A 1 41 ? 6.678 11.853 -13.934 1.00 0.00 41 LYS A C 3
ATOM 3017 O O . LYS A 1 41 ? 6.853 11.296 -15.018 1.00 0.00 41 LYS A O 3
ATOM 3036 N N . GLU A 1 42 ? 7.432 12.860 -13.507 1.00 0.00 42 GLU A N 3
ATOM 3037 C CA . GLU A 1 42 ? 8.527 13.391 -14.311 1.00 0.00 42 GLU A CA 3
ATOM 3038 C C . GLU A 1 42 ? 9.671 12.390 -14.413 1.00 0.00 42 GLU A C 3
ATOM 3039 O O . GLU A 1 42 ? 10.287 12.244 -15.469 1.00 0.00 42 GLU A O 3
ATOM 3051 N N . LYS A 1 43 ? 9.950 11.703 -13.311 1.00 0.00 43 LYS A N 3
ATOM 3052 C CA . LYS A 1 43 ? 11.090 10.797 -13.243 1.00 0.00 43 LYS A CA 3
ATOM 3053 C C . LYS A 1 43 ? 10.761 9.448 -13.870 1.00 0.00 43 LYS A C 3
ATOM 3054 O O . LYS A 1 43 ? 11.637 8.775 -14.413 1.00 0.00 43 LYS A O 3
ATOM 3073 N N . GLY A 1 44 ? 9.494 9.059 -13.791 1.00 0.00 44 GLY A N 3
ATOM 3074 C CA . GLY A 1 44 ? 9.025 7.838 -14.438 1.00 0.00 44 GLY A CA 3
ATOM 3075 C C . GLY A 1 44 ? 8.873 6.705 -13.433 1.00 0.00 44 GLY A C 3
ATOM 3076 O O . GLY A 1 44 ? 9.142 5.545 -13.746 1.00 0.00 44 GLY A O 3
ATOM 3080 N N . TYR A 1 45 ? 8.439 7.046 -12.224 1.00 0.00 45 TYR A N 3
ATOM 3081 C CA . TYR A 1 45 ? 8.191 6.050 -11.189 1.00 0.00 45 TYR A CA 3
ATOM 3082 C C . TYR A 1 45 ? 6.706 5.724 -11.084 1.00 0.00 45 TYR A C 3
ATOM 3083 O O . TYR A 1 45 ? 5.854 6.570 -11.354 1.00 0.00 45 TYR A O 3
ATOM 3101 N N . ASP A 1 46 ? 6.403 4.491 -10.692 1.00 0.00 46 ASP A N 3
ATOM 3102 C CA . ASP A 1 46 ? 5.025 4.082 -10.447 1.00 0.00 46 ASP A CA 3
ATOM 3103 C C . ASP A 1 46 ? 4.531 4.591 -9.098 1.00 0.00 46 ASP A C 3
ATOM 3104 O O . ASP A 1 46 ? 4.928 4.084 -8.049 1.00 0.00 46 ASP A O 3
ATOM 3113 N N . PHE A 1 47 ? 3.662 5.595 -9.133 1.00 0.00 47 PHE A N 3
ATOM 3114 C CA . PHE A 1 47 ? 3.180 6.235 -7.914 1.00 0.00 47 PHE A CA 3
ATOM 3115 C C . PHE A 1 47 ? 1.695 5.969 -7.703 1.00 0.00 47 PHE A C 3
ATOM 3116 O O . PHE A 1 47 ? 0.980 6.799 -7.141 1.00 0.00 47 PHE A O 3
ATOM 3133 N N . THR A 1 48 ? 1.237 4.808 -8.157 1.00 0.00 48 THR A N 3
ATOM 3134 C CA . THR A 1 48 ? -0.167 4.434 -8.024 1.00 0.00 48 THR A CA 3
ATOM 3135 C C . THR A 1 48 ? -0.601 4.431 -6.565 1.00 0.00 48 THR A C 3
ATOM 3136 O O . THR A 1 48 ? -1.589 5.069 -6.200 1.00 0.00 48 THR A O 3
ATOM 3147 N N . ALA A 1 49 ? 0.144 3.711 -5.732 1.00 0.00 49 ALA A N 3
ATOM 3148 C CA . ALA A 1 49 ? -0.182 3.598 -4.315 1.00 0.00 49 ALA A CA 3
ATOM 3149 C C . ALA A 1 49 ? -0.045 4.941 -3.610 1.00 0.00 49 ALA A C 3
ATOM 3150 O O . ALA A 1 49 ? -0.759 5.223 -2.646 1.00 0.00 49 ALA A O 3
ATOM 3157 N N . THR A 1 50 ? 0.875 5.768 -4.094 1.00 0.00 50 THR A N 3
ATOM 3158 C CA . THR A 1 50 ? 1.103 7.085 -3.514 1.00 0.00 50 THR A CA 3
ATOM 3159 C C . THR A 1 50 ? -0.069 8.019 -3.790 1.00 0.00 50 THR A C 3
ATOM 3160 O O . THR A 1 50 ? -0.563 8.694 -2.888 1.00 0.00 50 THR A O 3
ATOM 3171 N N . GLU A 1 51 ? -0.511 8.051 -5.043 1.00 0.00 51 GLU A N 3
ATOM 3172 C CA . GLU A 1 51 ? -1.652 8.871 -5.432 1.00 0.00 51 GLU A CA 3
ATOM 3173 C C . GLU A 1 51 ? -2.923 8.417 -4.726 1.00 0.00 51 GLU A C 3
ATOM 3174 O O . GLU A 1 51 ? -3.699 9.237 -4.236 1.00 0.00 51 GLU A O 3
ATOM 3186 N N . LEU A 1 52 ? -3.130 7.106 -4.676 1.00 0.00 52 LEU A N 3
ATOM 3187 C CA . LEU A 1 52 ? -4.333 6.542 -4.076 1.00 0.00 52 LEU A CA 3
ATOM 3188 C C . LEU A 1 52 ? -4.199 6.444 -2.562 1.00 0.00 52 LEU A C 3
ATOM 3189 O O . LEU A 1 52 ? -5.162 6.131 -1.862 1.00 0.00 52 LEU A O 3
ATOM 3205 N N . LYS A 1 53 ? -2.997 6.714 -2.060 1.00 0.00 53 LYS A N 3
ATOM 3206 C CA . LYS A 1 53 ? -2.747 6.702 -0.624 1.00 0.00 53 LYS A CA 3
ATOM 3207 C C . LYS A 1 53 ? -3.056 5.337 -0.022 1.00 0.00 53 LYS A C 3
ATOM 3208 O O . LYS A 1 53 ? -3.759 5.236 0.984 1.00 0.00 53 LYS A O 3
ATOM 3227 N N . GLU A 1 54 ? -2.526 4.288 -0.643 1.00 0.00 54 GLU A N 3
ATOM 3228 C CA . GLU A 1 54 ? -2.767 2.925 -0.185 1.00 0.00 54 GLU A CA 3
ATOM 3229 C C . GLU A 1 54 ? -1.883 2.581 1.007 1.00 0.00 54 GLU A C 3
ATOM 3230 O O . GLU A 1 54 ? -2.082 1.559 1.664 1.00 0.00 54 GLU A O 3
ATOM 3242 N N . TYR A 1 55 ? -0.907 3.440 1.282 1.00 0.00 55 TYR A N 3
ATOM 3243 C CA . TYR A 1 55 ? -0.053 3.280 2.453 1.00 0.00 55 TYR A CA 3
ATOM 3244 C C . TYR A 1 55 ? -0.064 4.535 3.316 1.00 0.00 55 TYR A C 3
ATOM 3245 O O . TYR A 1 55 ? 0.606 4.597 4.347 1.00 0.00 55 TYR A O 3
ATOM 3263 N N . MET A 1 56 ? -0.827 5.536 2.888 1.00 0.00 56 MET A N 3
ATOM 3264 C CA . MET A 1 56 ? -0.926 6.792 3.621 1.00 0.00 56 MET A CA 3
ATOM 3265 C C . MET A 1 56 ? -2.208 6.852 4.441 1.00 0.00 56 MET A C 3
ATOM 3266 O O . MET A 1 56 ? -2.195 7.254 5.605 1.00 0.00 56 MET A O 3
ATOM 3280 N N . GLU A 1 57 ? -3.316 6.448 3.828 1.00 0.00 57 GLU A N 3
ATOM 3281 C CA . GLU A 1 57 ? -4.596 6.384 4.523 1.00 0.00 57 GLU A CA 3
ATOM 3282 C C . GLU A 1 57 ? -4.734 5.084 5.305 1.00 0.00 57 GLU A C 3
ATOM 3283 O O . GLU A 1 57 ? -5.440 5.025 6.311 1.00 0.00 57 GLU A O 3
ATOM 3295 N N . ASN A 1 58 ? -4.053 4.043 4.837 1.00 0.00 58 ASN A N 3
ATOM 3296 C CA . ASN A 1 58 ? -4.120 2.734 5.475 1.00 0.00 58 ASN A CA 3
ATOM 3297 C C . ASN A 1 58 ? -3.016 2.569 6.512 1.00 0.00 58 ASN A C 3
ATOM 3298 O O . ASN A 1 58 ? -1.936 3.145 6.379 1.00 0.00 58 ASN A O 3
ATOM 3309 N N . PRO A 1 59 ? -3.294 1.782 7.545 1.00 0.00 59 PRO A N 3
ATOM 3310 C CA . PRO A 1 59 ? -2.319 1.527 8.598 1.00 0.00 59 PRO A CA 3
ATOM 3311 C C . PRO A 1 59 ? -1.224 0.582 8.118 1.00 0.00 59 PRO A C 3
ATOM 3312 O O . PRO A 1 59 ? -1.380 -0.100 7.106 1.00 0.00 59 PRO A O 3
ATOM 3323 N N . SER A 1 60 ? -0.116 0.548 8.851 1.00 0.00 60 SER A N 3
ATOM 3324 C CA . SER A 1 60 ? 1.014 -0.300 8.491 1.00 0.00 60 SER A CA 3
ATOM 3325 C C . SER A 1 60 ? 0.937 -1.649 9.195 1.00 0.00 60 SER A C 3
ATOM 3326 O O . SER A 1 60 ? 1.884 -2.435 9.156 1.00 0.00 60 SER A O 3
ATOM 3334 N N . ASP A 1 61 ? -0.195 -1.911 9.838 1.00 0.00 61 ASP A N 3
ATOM 3335 C CA . ASP A 1 61 ? -0.403 -3.171 10.541 1.00 0.00 61 ASP A CA 3
ATOM 3336 C C . ASP A 1 61 ? -0.398 -4.348 9.574 1.00 0.00 61 ASP A C 3
ATOM 3337 O O . ASP A 1 61 ? -0.758 -4.205 8.405 1.00 0.00 61 ASP A O 3
ATOM 3346 N N . GLU A 1 62 ? 0.011 -5.511 10.068 1.00 0.00 62 GLU A N 3
ATOM 3347 C CA . GLU A 1 62 ? 0.055 -6.718 9.250 1.00 0.00 62 GLU A CA 3
ATOM 3348 C C . GLU A 1 62 ? -1.321 -7.054 8.688 1.00 0.00 62 GLU A C 3
ATOM 3349 O O . GLU A 1 62 ? -2.333 -6.909 9.373 1.00 0.00 62 GLU A O 3
ATOM 3361 N N . GLU A 1 63 ? -1.351 -7.502 7.438 1.00 0.00 63 GLU A N 3
ATOM 3362 C CA . GLU A 1 63 ? -2.606 -7.826 6.770 1.00 0.00 63 GLU A CA 3
ATOM 3363 C C . GLU A 1 63 ? -3.401 -8.856 7.562 1.00 0.00 63 GLU A C 3
ATOM 3364 O O . GLU A 1 63 ? -2.839 -9.817 8.089 1.00 0.00 63 GLU A O 3
ATOM 3376 N N . GLU A 1 64 ? -4.711 -8.651 7.642 1.00 0.00 64 GLU A N 3
ATOM 3377 C CA . GLU A 1 64 ? -5.573 -9.508 8.447 1.00 0.00 64 GLU A CA 3
ATOM 3378 C C . GLU A 1 64 ? -6.024 -10.731 7.658 1.00 0.00 64 GLU A C 3
ATOM 3379 O O . GLU A 1 64 ? -6.240 -11.802 8.225 1.00 0.00 64 GLU A O 3
ATOM 3391 N N . GLU A 1 65 ? -6.164 -10.565 6.347 1.00 0.00 65 GLU A N 3
ATOM 3392 C CA . GLU A 1 65 ? -6.661 -11.634 5.488 1.00 0.00 65 GLU A CA 3
ATOM 3393 C C . GLU A 1 65 ? -6.132 -11.489 4.067 1.00 0.00 65 GLU A C 3
ATOM 3394 O O . GLU A 1 65 ? -5.409 -10.542 3.757 1.00 0.00 65 GLU A O 3
ATOM 3406 N N . LEU A 1 66 ? -6.496 -12.434 3.206 1.00 0.00 66 LEU A N 3
ATOM 3407 C CA . LEU A 1 66 ? -6.011 -12.447 1.832 1.00 0.00 66 LEU A CA 3
ATOM 3408 C C . LEU A 1 66 ? -6.622 -11.311 1.021 1.00 0.00 66 LEU A C 3
ATOM 3409 O O . LEU A 1 66 ? -6.064 -10.888 0.010 1.00 0.00 66 LEU A O 3
ATOM 3425 N N . SER A 1 67 ? -7.772 -10.822 1.473 1.00 0.00 67 SER A N 3
ATOM 3426 C CA . SER A 1 67 ? -8.449 -9.717 0.804 1.00 0.00 67 SER A CA 3
ATOM 3427 C C . SER A 1 67 ? -7.969 -8.374 1.338 1.00 0.00 67 SER A C 3
ATOM 3428 O O . SER A 1 67 ? -8.414 -7.319 0.883 1.00 0.00 67 SER A O 3
ATOM 3436 N N . ASP A 1 68 ? -7.059 -8.418 2.305 1.00 0.00 68 ASP A N 3
ATOM 3437 C CA . ASP A 1 68 ? -6.498 -7.204 2.885 1.00 0.00 68 ASP A CA 3
ATOM 3438 C C . ASP A 1 68 ? -5.306 -6.707 2.075 1.00 0.00 68 ASP A C 3
ATOM 3439 O O . ASP A 1 68 ? -4.206 -7.248 2.178 1.00 0.00 68 ASP A O 3
ATOM 3448 N N . SER A 1 69 ? -5.533 -5.674 1.270 1.00 0.00 69 SER A N 3
ATOM 3449 C CA . SER A 1 69 ? -4.516 -5.183 0.348 1.00 0.00 69 SER A CA 3
ATOM 3450 C C . SER A 1 69 ? -3.905 -3.880 0.844 1.00 0.00 69 SER A C 3
ATOM 3451 O O . SER A 1 69 ? -3.379 -3.092 0.059 1.00 0.00 69 SER A O 3
ATOM 3459 N N . GLU A 1 70 ? -3.976 -3.659 2.153 1.00 0.00 70 GLU A N 3
ATOM 3460 C CA . GLU A 1 70 ? -3.393 -2.470 2.762 1.00 0.00 70 GLU A CA 3
ATOM 3461 C C . GLU A 1 70 ? -1.871 -2.539 2.754 1.00 0.00 70 GLU A C 3
ATOM 3462 O O . GLU A 1 70 ? -1.286 -3.581 3.047 1.00 0.00 70 GLU A O 3
ATOM 3474 N N . LEU A 1 71 ? -1.235 -1.421 2.418 1.00 0.00 71 LEU A N 3
ATOM 3475 C CA . LEU A 1 71 ? 0.216 -1.376 2.284 1.00 0.00 71 LEU A CA 3
ATOM 3476 C C . LEU A 1 71 ? 0.855 -0.661 3.468 1.00 0.00 71 LEU A C 3
ATOM 3477 O O . LEU A 1 71 ? 0.236 0.201 4.093 1.00 0.00 71 LEU A O 3
ATOM 3493 N N . GLU A 1 72 ? 2.096 -1.023 3.771 1.00 0.00 72 GLU A N 3
ATOM 3494 C CA . GLU A 1 72 ? 2.834 -0.394 4.861 1.00 0.00 72 GLU A CA 3
ATOM 3495 C C . GLU A 1 72 ? 3.412 0.949 4.432 1.00 0.00 72 GLU A C 3
ATOM 3496 O O . GLU A 1 72 ? 3.836 1.116 3.288 1.00 0.00 72 GLU A O 3
ATOM 3508 N N . ALA A 1 73 ? 3.427 1.903 5.357 1.00 0.00 73 ALA A N 3
ATOM 3509 C CA . ALA A 1 73 ? 3.947 3.235 5.073 1.00 0.00 73 ALA A CA 3
ATOM 3510 C C . ALA A 1 73 ? 5.430 3.185 4.729 1.00 0.00 73 ALA A C 3
ATOM 3511 O O . ALA A 1 73 ? 6.212 2.516 5.405 1.00 0.00 73 ALA A O 3
ATOM 3518 N N . VAL A 1 74 ? 5.813 3.898 3.675 1.00 0.00 74 VAL A N 3
ATOM 3519 C CA . VAL A 1 74 ? 7.198 3.911 3.221 1.00 0.00 74 VAL A CA 3
ATOM 3520 C C . VAL A 1 74 ? 8.094 4.650 4.207 1.00 0.00 74 VAL A C 3
ATOM 3521 O O . VAL A 1 74 ? 9.315 4.500 4.183 1.00 0.00 74 VAL A O 3
ATOM 3534 N N . ALA A 1 75 ? 7.480 5.449 5.073 1.00 0.00 75 ALA A N 3
ATOM 3535 C CA . ALA A 1 75 ? 8.217 6.184 6.092 1.00 0.00 75 ALA A CA 3
ATOM 3536 C C . ALA A 1 75 ? 8.581 5.286 7.267 1.00 0.00 75 ALA A C 3
ATOM 3537 O O . ALA A 1 75 ? 9.397 5.652 8.112 1.00 0.00 75 ALA A O 3
ATOM 3544 N N . GLY A 1 76 ? 7.969 4.107 7.315 1.00 0.00 76 GLY A N 3
ATOM 3545 C CA . GLY A 1 76 ? 8.204 3.165 8.403 1.00 0.00 76 GLY A CA 3
ATOM 3546 C C . GLY A 1 76 ? 7.365 3.515 9.625 1.00 0.00 76 GLY A C 3
ATOM 3547 O O . GLY A 1 76 ? 7.739 3.203 10.756 1.00 0.00 76 GLY A O 3
ATOM 3551 N N . GLY A 1 77 ? 6.229 4.164 9.391 1.00 0.00 77 GLY A N 3
ATOM 3552 C CA . GLY A 1 77 ? 5.339 4.566 10.474 1.00 0.00 77 GLY A CA 3
ATOM 3553 C C . GLY A 1 77 ? 4.122 3.652 10.555 1.00 0.00 77 GLY A C 3
ATOM 3554 O O . GLY A 1 77 ? 4.210 2.582 11.090 1.00 0.00 77 GLY A O 3
ATOM 3559 N N . MET A 1 1 ? 7.181 -4.772 -6.613 1.00 0.00 1 MET A N 4
ATOM 3560 C CA . MET A 1 1 ? 7.805 -3.940 -7.635 1.00 0.00 1 MET A CA 4
ATOM 3561 C C . MET A 1 1 ? 7.686 -2.461 -7.290 1.00 0.00 1 MET A C 4
ATOM 3562 O O . MET A 1 1 ? 8.618 -1.863 -6.752 1.00 0.00 1 MET A O 4
ATOM 3578 N N . SER A 1 2 ? 6.535 -1.876 -7.601 1.00 0.00 2 SER A N 4
ATOM 3579 C CA . SER A 1 2 ? 6.343 -0.437 -7.459 1.00 0.00 2 SER A CA 4
ATOM 3580 C C . SER A 1 2 ? 6.325 -0.027 -5.991 1.00 0.00 2 SER A C 4
ATOM 3581 O O . SER A 1 2 ? 6.665 1.105 -5.650 1.00 0.00 2 SER A O 4
ATOM 3589 N N . SER A 1 3 ? 5.925 -0.954 -5.128 1.00 0.00 3 SER A N 4
ATOM 3590 C CA . SER A 1 3 ? 5.872 -0.694 -3.694 1.00 0.00 3 SER A CA 4
ATOM 3591 C C . SER A 1 3 ? 7.264 -0.448 -3.127 1.00 0.00 3 SER A C 4
ATOM 3592 O O . SER A 1 3 ? 7.462 0.452 -2.312 1.00 0.00 3 SER A O 4
ATOM 3600 N N . GLU A 1 4 ? 8.225 -1.255 -3.562 1.00 0.00 4 GLU A N 4
ATOM 3601 C CA . GLU A 1 4 ? 9.614 -1.083 -3.153 1.00 0.00 4 GLU A CA 4
ATOM 3602 C C . GLU A 1 4 ? 10.223 0.164 -3.783 1.00 0.00 4 GLU A C 4
ATOM 3603 O O . GLU A 1 4 ? 10.985 0.887 -3.141 1.00 0.00 4 GLU A O 4
ATOM 3615 N N . GLN A 1 5 ? 9.883 0.410 -5.043 1.00 0.00 5 GLN A N 4
ATOM 3616 C CA . GLN A 1 5 ? 10.391 1.573 -5.761 1.00 0.00 5 GLN A CA 4
ATOM 3617 C C . GLN A 1 5 ? 9.986 2.868 -5.068 1.00 0.00 5 GLN A C 4
ATOM 3618 O O . GLN A 1 5 ? 10.829 3.719 -4.781 1.00 0.00 5 GLN A O 4
ATOM 3632 N N . ILE A 1 6 ? 8.693 3.010 -4.799 1.00 0.00 6 ILE A N 4
ATOM 3633 C CA . ILE A 1 6 ? 8.163 4.234 -4.211 1.00 0.00 6 ILE A CA 4
ATOM 3634 C C . ILE A 1 6 ? 8.626 4.397 -2.769 1.00 0.00 6 ILE A C 4
ATOM 3635 O O . ILE A 1 6 ? 8.786 5.517 -2.281 1.00 0.00 6 ILE A O 4
ATOM 3651 N N . GLU A 1 7 ? 8.841 3.275 -2.090 1.00 0.00 7 GLU A N 4
ATOM 3652 C CA . GLU A 1 7 ? 9.361 3.290 -0.729 1.00 0.00 7 GLU A CA 4
ATOM 3653 C C . GLU A 1 7 ? 10.707 4.002 -0.662 1.00 0.00 7 GLU A C 4
ATOM 3654 O O . GLU A 1 7 ? 10.881 4.952 0.101 1.00 0.00 7 GLU A O 4
ATOM 3666 N N . GLN A 1 8 ? 11.657 3.534 -1.464 1.00 0.00 8 GLN A N 4
ATOM 3667 C CA . GLN A 1 8 ? 12.983 4.139 -1.514 1.00 0.00 8 GLN A CA 4
ATOM 3668 C C . GLN A 1 8 ? 12.933 5.524 -2.146 1.00 0.00 8 GLN A C 4
ATOM 3669 O O . GLN A 1 8 ? 13.669 6.426 -1.746 1.00 0.00 8 GLN A O 4
ATOM 3683 N N . PHE A 1 9 ? 12.063 5.686 -3.137 1.00 0.00 9 PHE A N 4
ATOM 3684 C CA . PHE A 1 9 ? 11.973 6.935 -3.882 1.00 0.00 9 PHE A CA 4
ATOM 3685 C C . PHE A 1 9 ? 11.590 8.094 -2.969 1.00 0.00 9 PHE A C 4
ATOM 3686 O O . PHE A 1 9 ? 12.196 9.165 -3.021 1.00 0.00 9 PHE A O 4
ATOM 3703 N N . VAL A 1 10 ? 10.581 7.874 -2.134 1.00 0.00 10 VAL A N 4
ATOM 3704 C CA . VAL A 1 10 ? 10.155 8.877 -1.165 1.00 0.00 10 VAL A CA 4
ATOM 3705 C C . VAL A 1 10 ? 11.284 9.231 -0.206 1.00 0.00 10 VAL A C 4
ATOM 3706 O O . VAL A 1 10 ? 11.496 10.401 0.113 1.00 0.00 10 VAL A O 4
ATOM 3719 N N . GLU A 1 11 ? 12.007 8.215 0.250 1.00 0.00 11 GLU A N 4
ATOM 3720 C CA . GLU A 1 11 ? 13.190 8.424 1.076 1.00 0.00 11 GLU A CA 4
ATOM 3721 C C . GLU A 1 11 ? 14.196 9.331 0.377 1.00 0.00 11 GLU A C 4
ATOM 3722 O O . GLU A 1 11 ? 14.759 10.238 0.991 1.00 0.00 11 GLU A O 4
ATOM 3734 N N . GLU A 1 12 ? 14.416 9.080 -0.908 1.00 0.00 12 GLU A N 4
ATOM 3735 C CA . GLU A 1 12 ? 15.371 9.860 -1.687 1.00 0.00 12 GLU A CA 4
ATOM 3736 C C . GLU A 1 12 ? 14.905 11.301 -1.848 1.00 0.00 12 GLU A C 4
ATOM 3737 O O . GLU A 1 12 ? 15.717 12.227 -1.870 1.00 0.00 12 GLU A O 4
ATOM 3749 N N . ILE A 1 13 ? 13.594 11.485 -1.959 1.00 0.00 13 ILE A N 4
ATOM 3750 C CA . ILE A 1 13 ? 13.005 12.819 -1.964 1.00 0.00 13 ILE A CA 4
ATOM 3751 C C . ILE A 1 13 ? 13.312 13.561 -0.670 1.00 0.00 13 ILE A C 4
ATOM 3752 O O . ILE A 1 13 ? 13.644 14.747 -0.686 1.00 0.00 13 ILE A O 4
ATOM 3768 N N . GLN A 1 14 ? 13.199 12.857 0.451 1.00 0.00 14 GLN A N 4
ATOM 3769 C CA . GLN A 1 14 ? 13.515 13.433 1.753 1.00 0.00 14 GLN A CA 4
ATOM 3770 C C . GLN A 1 14 ? 15.001 13.742 1.872 1.00 0.00 14 GLN A C 4
ATOM 3771 O O . GLN A 1 14 ? 15.391 14.752 2.460 1.00 0.00 14 GLN A O 4
ATOM 3785 N N . ARG A 1 15 ? 15.830 12.869 1.310 1.00 0.00 15 ARG A N 4
ATOM 3786 C CA . ARG A 1 15 ? 17.275 13.054 1.339 1.00 0.00 15 ARG A CA 4
ATOM 3787 C C . ARG A 1 15 ? 17.690 14.280 0.534 1.00 0.00 15 ARG A C 4
ATOM 3788 O O . ARG A 1 15 ? 18.523 15.071 0.976 1.00 0.00 15 ARG A O 4
ATOM 3809 N N . ASP A 1 16 ? 17.103 14.432 -0.648 1.00 0.00 16 ASP A N 4
ATOM 3810 C CA . ASP A 1 16 ? 17.417 15.556 -1.521 1.00 0.00 16 ASP A CA 4
ATOM 3811 C C . ASP A 1 16 ? 16.903 16.866 -0.937 1.00 0.00 16 ASP A C 4
ATOM 3812 O O . ASP A 1 16 ? 15.696 17.066 -0.804 1.00 0.00 16 ASP A O 4
ATOM 3821 N N . PRO A 1 17 ? 17.826 17.756 -0.590 1.00 0.00 17 PRO A N 4
ATOM 3822 C CA . PRO A 1 17 ? 17.468 19.043 -0.004 1.00 0.00 17 PRO A CA 4
ATOM 3823 C C . PRO A 1 17 ? 16.479 19.794 -0.886 1.00 0.00 17 PRO A C 4
ATOM 3824 O O . PRO A 1 17 ? 15.574 20.464 -0.388 1.00 0.00 17 PRO A O 4
ATOM 3835 N N . ALA A 1 18 ? 16.658 19.678 -2.197 1.00 0.00 18 ALA A N 4
ATOM 3836 C CA . ALA A 1 18 ? 15.843 20.423 -3.150 1.00 0.00 18 ALA A CA 4
ATOM 3837 C C . ALA A 1 18 ? 14.401 19.934 -3.142 1.00 0.00 18 ALA A C 4
ATOM 3838 O O . ALA A 1 18 ? 13.464 20.732 -3.116 1.00 0.00 18 ALA A O 4
ATOM 3845 N N . LEU A 1 19 ? 14.228 18.616 -3.164 1.00 0.00 19 LEU A N 4
ATOM 3846 C CA . LEU A 1 19 ? 12.899 18.019 -3.193 1.00 0.00 19 LEU A CA 4
ATOM 3847 C C . LEU A 1 19 ? 12.259 18.031 -1.810 1.00 0.00 19 LEU A C 4
ATOM 3848 O O . LEU A 1 19 ? 11.035 18.078 -1.682 1.00 0.00 19 LEU A O 4
ATOM 3864 N N . LYS A 1 20 ? 13.094 17.987 -0.776 1.00 0.00 20 LYS A N 4
ATOM 3865 C CA . LYS A 1 20 ? 12.630 18.184 0.592 1.00 0.00 20 LYS A CA 4
ATOM 3866 C C . LYS A 1 20 ? 12.026 19.572 0.774 1.00 0.00 20 LYS A C 4
ATOM 3867 O O . LYS A 1 20 ? 10.976 19.725 1.397 1.00 0.00 20 LYS A O 4
ATOM 3886 N N . GLU A 1 21 ? 12.698 20.580 0.227 1.00 0.00 21 GLU A N 4
ATOM 3887 C CA . GLU A 1 21 ? 12.170 21.938 0.225 1.0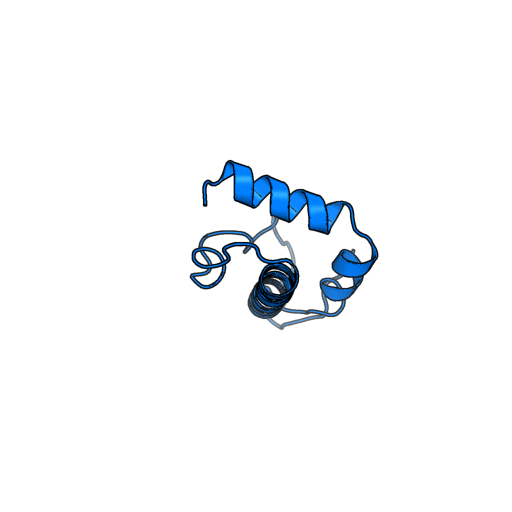0 0.00 21 GLU A CA 4
ATOM 3888 C C . GLU A 1 21 ? 10.781 21.989 -0.397 1.00 0.00 21 GLU A C 4
ATOM 3889 O O . GLU A 1 21 ? 9.879 22.643 0.128 1.00 0.00 21 GLU A O 4
ATOM 3901 N N . GLN A 1 22 ? 10.614 21.295 -1.517 1.00 0.00 22 GLN A N 4
ATOM 3902 C CA . GLN A 1 22 ? 9.326 21.238 -2.199 1.00 0.00 22 GLN A CA 4
ATOM 3903 C C . GLN A 1 22 ? 8.242 20.683 -1.285 1.00 0.00 22 GLN A C 4
ATOM 3904 O O . GLN A 1 22 ? 7.090 21.116 -1.336 1.00 0.00 22 GLN A O 4
ATOM 3918 N N . LEU A 1 23 ? 8.616 19.720 -0.448 1.00 0.00 23 LEU A N 4
ATOM 3919 C CA . LEU A 1 23 ? 7.707 19.181 0.555 1.00 0.00 23 LEU A CA 4
ATOM 3920 C C . LEU A 1 23 ? 7.448 20.192 1.665 1.00 0.00 23 LEU A C 4
ATOM 3921 O O . LEU A 1 23 ? 6.341 20.275 2.196 1.00 0.00 23 LEU A O 4
ATOM 3937 N N . GLN A 1 24 ? 8.476 20.961 2.010 1.00 0.00 24 GLN A N 4
ATOM 3938 C CA . GLN A 1 24 ? 8.357 21.978 3.047 1.00 0.00 24 GLN A CA 4
ATOM 3939 C C . GLN A 1 24 ? 7.466 23.128 2.593 1.00 0.00 24 GLN A C 4
ATOM 3940 O O . GLN A 1 24 ? 6.932 23.873 3.414 1.00 0.00 24 GLN A O 4
ATOM 3954 N N . LEU A 1 25 ? 7.309 23.266 1.281 1.00 0.00 25 LEU A N 4
ATOM 3955 C CA . LEU A 1 25 ? 6.429 24.282 0.717 1.00 0.00 25 LEU A CA 4
ATOM 3956 C C . LEU A 1 25 ? 4.973 23.839 0.769 1.00 0.00 25 LEU A C 4
ATOM 3957 O O . LEU A 1 25 ? 4.066 24.618 0.473 1.00 0.00 25 LEU A O 4
ATOM 3973 N N . GLN A 1 26 ? 4.754 22.584 1.146 1.00 0.00 26 GLN A N 4
ATOM 3974 C CA . GLN A 1 26 ? 3.404 22.053 1.295 1.00 0.00 26 GLN A CA 4
ATOM 3975 C C . GLN A 1 26 ? 2.956 22.086 2.751 1.00 0.00 26 GLN A C 4
ATOM 3976 O O . GLN A 1 26 ? 3.778 22.204 3.660 1.00 0.00 26 GLN A O 4
ATOM 3990 N N . GLY A 1 27 ? 1.650 21.981 2.966 1.00 0.00 27 GLY A N 4
ATOM 3991 C CA . GLY A 1 27 ? 1.082 22.086 4.304 1.00 0.00 27 GLY A CA 4
ATOM 3992 C C . GLY A 1 27 ? 0.684 20.718 4.843 1.00 0.00 27 GLY A C 4
ATOM 3993 O O . GLY A 1 27 ? 1.380 20.142 5.679 1.00 0.00 27 GLY A O 4
ATOM 3997 N N . SER A 1 28 ? -0.441 20.202 4.358 1.00 0.00 28 SER A N 4
ATOM 3998 C CA . SER A 1 28 ? -1.004 18.965 4.884 1.00 0.00 28 SER A CA 4
ATOM 3999 C C . SER A 1 28 ? -0.276 17.748 4.330 1.00 0.00 28 SER A C 4
ATOM 4000 O O . SER A 1 28 ? 0.474 17.849 3.359 1.00 0.00 28 SER A O 4
ATOM 4008 N N . ILE A 1 29 ? -0.502 16.595 4.951 1.00 0.00 29 ILE A N 4
ATOM 4009 C CA . ILE A 1 29 ? 0.100 15.348 4.496 1.00 0.00 29 ILE A CA 4
ATOM 4010 C C . ILE A 1 29 ? -0.327 15.019 3.071 1.00 0.00 29 ILE A C 4
ATOM 4011 O O . ILE A 1 29 ? 0.490 14.601 2.249 1.00 0.00 29 ILE A O 4
ATOM 4027 N N . ASP A 1 30 ? -1.610 15.207 2.784 1.00 0.00 30 ASP A N 4
ATOM 4028 C CA . ASP A 1 30 ? -2.143 14.954 1.452 1.00 0.00 30 ASP A CA 4
ATOM 4029 C C . ASP A 1 30 ? -1.433 15.804 0.405 1.00 0.00 30 ASP A C 4
ATOM 4030 O O . ASP A 1 30 ? -1.176 15.348 -0.709 1.00 0.00 30 ASP A O 4
ATOM 4039 N N . GLU A 1 31 ? -1.119 17.043 0.769 1.00 0.00 31 GLU A N 4
ATOM 4040 C CA . GLU A 1 31 ? -0.426 17.954 -0.132 1.00 0.00 31 GLU A CA 4
ATOM 4041 C C . GLU A 1 31 ? 0.996 17.483 -0.407 1.00 0.00 31 GLU A C 4
ATOM 4042 O O . GLU A 1 31 ? 1.486 17.579 -1.531 1.00 0.00 31 GLU A O 4
ATOM 4054 N N . THR A 1 32 ? 1.655 16.973 0.629 1.00 0.00 32 THR A N 4
ATOM 4055 C CA . THR A 1 32 ? 3.012 16.458 0.495 1.00 0.00 32 THR A CA 4
ATOM 4056 C C . THR A 1 32 ? 3.039 15.184 -0.340 1.00 0.00 32 THR A C 4
ATOM 4057 O O . THR A 1 32 ? 4.018 14.903 -1.030 1.00 0.00 32 THR A O 4
ATOM 4068 N N . ILE A 1 33 ? 1.956 14.417 -0.272 1.00 0.00 33 ILE A N 4
ATOM 4069 C CA . ILE A 1 33 ? 1.797 13.241 -1.119 1.00 0.00 33 ILE A CA 4
ATOM 4070 C C . ILE A 1 33 ? 1.642 13.633 -2.583 1.00 0.00 33 ILE A C 4
ATOM 4071 O O . ILE A 1 33 ? 2.272 13.048 -3.464 1.00 0.00 33 ILE A O 4
ATOM 4087 N N . ASP A 1 34 ? 0.798 14.628 -2.838 1.00 0.00 34 ASP A N 4
ATOM 4088 C CA . ASP A 1 34 ? 0.626 15.161 -4.184 1.00 0.00 34 ASP A CA 4
ATOM 4089 C C . ASP A 1 34 ? 1.953 15.636 -4.762 1.00 0.00 34 ASP A C 4
ATOM 4090 O O . ASP A 1 34 ? 2.231 15.439 -5.945 1.00 0.00 34 ASP A O 4
ATOM 4099 N N . LYS A 1 35 ? 2.769 16.262 -3.921 1.00 0.00 35 LYS A N 4
ATOM 4100 C CA . LYS A 1 35 ? 4.088 16.724 -4.334 1.00 0.00 35 LYS A CA 4
ATOM 4101 C C . LYS A 1 35 ? 4.971 15.558 -4.760 1.00 0.00 35 LYS A C 4
ATOM 4102 O O . LYS A 1 35 ? 5.606 15.600 -5.813 1.00 0.00 35 LYS A O 4
ATOM 4121 N N . VAL A 1 36 ? 5.009 14.519 -3.933 1.00 0.00 36 VAL A N 4
ATOM 4122 C CA . VAL A 1 36 ? 5.766 13.314 -4.250 1.00 0.00 36 VAL A CA 4
ATOM 4123 C C . VAL A 1 36 ? 5.320 12.717 -5.579 1.00 0.00 36 VAL A C 4
ATOM 4124 O O . VAL A 1 36 ? 6.145 12.300 -6.391 1.00 0.00 36 VAL A O 4
ATOM 4137 N N . ILE A 1 37 ? 4.009 12.679 -5.794 1.00 0.00 37 ILE A N 4
ATOM 4138 C CA . ILE A 1 37 ? 3.451 12.138 -7.027 1.00 0.00 37 ILE A CA 4
ATOM 4139 C C . ILE A 1 37 ? 3.972 12.891 -8.244 1.00 0.00 37 ILE A C 4
ATOM 4140 O O . ILE A 1 37 ? 4.392 12.284 -9.229 1.00 0.00 37 ILE A O 4
ATOM 4156 N N . GLU A 1 38 ? 3.942 14.218 -8.170 1.00 0.00 38 GLU A N 4
ATOM 4157 C CA . GLU A 1 38 ? 4.357 15.057 -9.288 1.00 0.00 38 GLU A CA 4
ATOM 4158 C C . GLU A 1 38 ? 5.862 14.978 -9.508 1.00 0.00 38 GLU A C 4
ATOM 4159 O O . GLU A 1 38 ? 6.336 15.019 -10.643 1.00 0.00 38 GLU A O 4
ATOM 4171 N N . ILE A 1 39 ? 6.609 14.862 -8.415 1.00 0.00 39 ILE A N 4
ATOM 4172 C CA . ILE A 1 39 ? 8.044 14.616 -8.491 1.00 0.00 39 ILE A CA 4
ATOM 4173 C C . ILE A 1 39 ? 8.341 13.308 -9.214 1.00 0.00 39 ILE A C 4
ATOM 4174 O O . ILE A 1 39 ? 9.232 13.245 -10.061 1.00 0.00 39 ILE A O 4
ATOM 4190 N N . ALA A 1 40 ? 7.590 12.267 -8.875 1.00 0.00 40 ALA A N 4
ATOM 4191 C CA . ALA A 1 40 ? 7.745 10.968 -9.519 1.00 0.00 40 ALA A CA 4
ATOM 4192 C C . ALA A 1 40 ? 7.469 11.058 -11.014 1.00 0.00 40 ALA A C 4
ATOM 4193 O O . ALA A 1 40 ? 8.152 10.426 -11.820 1.00 0.00 40 ALA A O 4
ATOM 4200 N N . LYS A 1 41 ? 6.464 11.846 -11.379 1.00 0.00 41 LYS A N 4
ATOM 4201 C CA . LYS A 1 41 ? 6.133 12.068 -12.782 1.00 0.00 41 LYS A CA 4
ATOM 4202 C C . LYS A 1 41 ? 7.293 12.722 -13.524 1.00 0.00 41 LYS A C 4
ATOM 4203 O O . LYS A 1 41 ? 7.589 12.368 -14.666 1.00 0.00 41 LYS A O 4
ATOM 4222 N N . GLU A 1 42 ? 7.945 13.675 -12.869 1.00 0.00 42 GLU A N 4
ATOM 4223 C CA . GLU A 1 42 ? 9.085 14.367 -13.458 1.00 0.00 42 GLU A CA 4
ATOM 4224 C C . GLU A 1 42 ? 10.267 13.424 -13.641 1.00 0.00 42 GLU A C 4
ATOM 4225 O O . GLU A 1 42 ? 11.036 13.554 -14.593 1.00 0.00 42 GLU A O 4
ATOM 4237 N N . LYS A 1 43 ? 10.407 12.475 -12.722 1.00 0.00 43 LYS A N 4
ATOM 4238 C CA . LYS A 1 43 ? 11.506 11.517 -12.772 1.00 0.00 43 LYS A CA 4
ATOM 4239 C C . LYS A 1 43 ? 11.219 10.401 -13.768 1.00 0.00 43 LYS A C 4
ATOM 4240 O O . LYS A 1 43 ? 12.137 9.839 -14.366 1.00 0.00 43 LYS A O 4
ATOM 4259 N N . GLY A 1 44 ? 9.941 10.084 -13.942 1.00 0.00 44 GLY A N 4
ATOM 4260 C CA . GLY A 1 44 ? 9.516 9.159 -14.986 1.00 0.00 44 GLY A CA 4
ATOM 4261 C C . GLY A 1 44 ? 8.979 7.865 -14.390 1.00 0.00 44 GLY A C 4
ATOM 4262 O O . GLY A 1 44 ? 9.294 6.774 -14.867 1.00 0.00 44 GLY A O 4
ATOM 4266 N N . TYR A 1 45 ? 8.168 7.991 -13.345 1.00 0.00 45 TYR A N 4
ATOM 4267 C CA . TYR A 1 45 ? 7.492 6.841 -12.756 1.00 0.00 45 TYR A CA 4
ATOM 4268 C C . TYR A 1 45 ? 6.051 6.743 -13.237 1.00 0.00 45 TYR A C 4
ATOM 4269 O O . TYR A 1 45 ? 5.321 7.735 -13.248 1.00 0.00 45 TYR A O 4
ATOM 4287 N N . ASP A 1 46 ? 5.645 5.542 -13.635 1.00 0.00 46 ASP A N 4
ATOM 4288 C CA . ASP A 1 46 ? 4.316 5.328 -14.195 1.00 0.00 46 ASP A CA 4
ATOM 4289 C C . ASP A 1 46 ? 3.367 4.748 -13.155 1.00 0.00 46 ASP A C 4
ATOM 4290 O O . ASP A 1 46 ? 2.152 4.721 -13.355 1.00 0.00 46 ASP A O 4
ATOM 4299 N N . PHE A 1 47 ? 3.928 4.283 -12.044 1.00 0.00 47 PHE A N 4
ATOM 4300 C CA . PHE A 1 47 ? 3.149 3.585 -11.027 1.00 0.00 47 PHE A CA 4
ATOM 4301 C C . PHE A 1 47 ? 3.037 4.413 -9.754 1.00 0.00 47 PHE A C 4
ATOM 4302 O O . PHE A 1 47 ? 2.651 3.903 -8.702 1.00 0.00 47 PHE A O 4
ATOM 4319 N N . THR A 1 48 ? 3.379 5.692 -9.854 1.00 0.00 48 THR A N 4
ATOM 4320 C CA . THR A 1 48 ? 3.327 6.592 -8.707 1.00 0.00 48 THR A CA 4
ATOM 4321 C C . THR A 1 48 ? 1.888 6.912 -8.323 1.00 0.00 48 THR A C 4
ATOM 4322 O O . THR A 1 48 ? 1.590 7.168 -7.157 1.00 0.00 48 THR A O 4
ATOM 4333 N N . ALA A 1 49 ? 1.000 6.895 -9.311 1.00 0.00 49 ALA A N 4
ATOM 4334 C CA . ALA A 1 49 ? -0.418 7.128 -9.069 1.00 0.00 49 ALA A CA 4
ATOM 4335 C C . ALA A 1 49 ? -1.100 5.874 -8.537 1.00 0.00 49 ALA A C 4
ATOM 4336 O O . ALA A 1 49 ? -2.145 5.950 -7.890 1.00 0.00 49 ALA A O 4
ATOM 4343 N N . THR A 1 50 ? -0.502 4.720 -8.814 1.00 0.00 50 THR A N 4
ATOM 4344 C CA . THR A 1 50 ? -0.986 3.456 -8.268 1.00 0.00 50 THR A CA 4
ATOM 4345 C C . THR A 1 50 ? -0.655 3.334 -6.786 1.00 0.00 50 THR A C 4
ATOM 4346 O O . THR A 1 50 ? -1.497 2.930 -5.984 1.00 0.00 50 THR A O 4
ATOM 4357 N N . GLU A 1 51 ? 0.575 3.687 -6.428 1.00 0.00 51 GLU A N 4
ATOM 4358 C CA . GLU A 1 51 ? 1.010 3.644 -5.038 1.00 0.00 51 GLU A CA 4
ATOM 4359 C C . GLU A 1 51 ? 0.418 4.798 -4.240 1.00 0.00 51 GLU A C 4
ATOM 4360 O O . GLU A 1 51 ? -0.008 4.622 -3.098 1.00 0.00 51 GLU A O 4
ATOM 4372 N N . LEU A 1 52 ? 0.396 5.980 -4.846 1.00 0.00 52 LEU A N 4
ATOM 4373 C CA . LEU A 1 52 ? -0.152 7.164 -4.195 1.00 0.00 52 LEU A CA 4
ATOM 4374 C C . LEU A 1 52 ? -1.340 7.719 -4.971 1.00 0.00 52 LEU A C 4
ATOM 4375 O O . LEU A 1 52 ? -1.171 8.399 -5.983 1.00 0.00 52 LEU A O 4
ATOM 4391 N N . LYS A 1 53 ? -2.544 7.424 -4.492 1.00 0.00 53 LYS A N 4
ATOM 4392 C CA . LYS A 1 53 ? -3.763 7.878 -5.149 1.00 0.00 53 LYS A CA 4
ATOM 4393 C C . LYS A 1 53 ? -3.796 9.397 -5.263 1.00 0.00 53 LYS A C 4
ATOM 4394 O O . LYS A 1 53 ? -3.591 10.107 -4.279 1.00 0.00 53 LYS A O 4
ATOM 4413 N N . GLU A 1 54 ? -4.053 9.889 -6.470 1.00 0.00 54 GLU A N 4
ATOM 4414 C CA . GLU A 1 54 ? -4.126 11.325 -6.711 1.00 0.00 54 GLU A CA 4
ATOM 4415 C C . GLU A 1 54 ? -5.379 11.926 -6.088 1.00 0.00 54 GLU A C 4
ATOM 4416 O O . GLU A 1 54 ? -6.400 11.254 -5.954 1.00 0.00 54 GLU A O 4
ATOM 4428 N N . TYR A 1 55 ? -5.294 13.196 -5.708 1.00 0.00 55 TYR A N 4
ATOM 4429 C CA . TYR A 1 55 ? -6.391 13.865 -5.018 1.00 0.00 55 TYR A CA 4
ATOM 4430 C C . TYR A 1 55 ? -7.175 14.760 -5.969 1.00 0.00 55 TYR A C 4
ATOM 4431 O O . TYR A 1 55 ? -6.625 15.288 -6.935 1.00 0.00 55 TYR A O 4
ATOM 4449 N N . MET A 1 56 ? -8.463 14.926 -5.689 1.00 0.00 56 MET A N 4
ATOM 4450 C CA . MET A 1 56 ? -9.335 15.729 -6.538 1.00 0.00 56 MET A CA 4
ATOM 4451 C C . MET A 1 56 ? -9.037 17.215 -6.381 1.00 0.00 56 MET A C 4
ATOM 4452 O O . MET A 1 56 ? -9.510 18.039 -7.165 1.00 0.00 56 MET A O 4
ATOM 4466 N N . GLU A 1 57 ? -8.252 17.552 -5.364 1.00 0.00 57 GLU A N 4
ATOM 4467 C CA . GLU A 1 57 ? -7.811 18.928 -5.160 1.00 0.00 57 GLU A CA 4
ATOM 4468 C C . GLU A 1 57 ? -6.861 19.371 -6.266 1.00 0.00 57 GLU A C 4
ATOM 4469 O O . GLU A 1 57 ? -6.733 20.562 -6.546 1.00 0.00 57 GLU A O 4
ATOM 4481 N N . ASN A 1 58 ? -6.197 18.404 -6.891 1.00 0.00 58 ASN A N 4
ATOM 4482 C CA . ASN A 1 58 ? -5.293 18.690 -7.999 1.00 0.00 58 ASN A CA 4
ATOM 4483 C C . ASN A 1 58 ? -6.067 19.026 -9.268 1.00 0.00 58 ASN A C 4
ATOM 4484 O O . ASN A 1 58 ? -6.881 18.231 -9.739 1.00 0.00 58 ASN A O 4
ATOM 4495 N N . PRO A 1 59 ? -5.807 20.207 -9.817 1.00 0.00 59 PRO A N 4
ATOM 4496 C CA . PRO A 1 59 ? -6.582 20.716 -10.943 1.00 0.00 59 PRO A CA 4
ATOM 4497 C C . PRO A 1 59 ? -6.195 20.015 -12.239 1.00 0.00 59 PRO A C 4
ATOM 4498 O O . PRO A 1 59 ? -6.918 20.083 -13.233 1.00 0.00 59 PRO A O 4
ATOM 4509 N N . SER A 1 60 ? -5.050 19.340 -12.223 1.00 0.00 60 SER A N 4
ATOM 4510 C CA . SER A 1 60 ? -4.573 18.614 -13.392 1.00 0.00 60 SER A CA 4
ATOM 4511 C C . SER A 1 60 ? -5.476 17.430 -13.713 1.00 0.00 60 SER A C 4
ATOM 4512 O O . SER A 1 60 ? -5.916 16.712 -12.816 1.00 0.00 60 SER A O 4
ATOM 4520 N N . ASP A 1 61 ? -5.748 17.232 -14.999 1.00 0.00 61 ASP A N 4
ATOM 4521 C CA . ASP A 1 61 ? -6.604 16.137 -15.440 1.00 0.00 61 ASP A CA 4
ATOM 4522 C C . ASP A 1 61 ? -5.937 14.788 -15.205 1.00 0.00 61 ASP A C 4
ATOM 4523 O O . ASP A 1 61 ? -4.726 14.646 -15.370 1.00 0.00 61 ASP A O 4
ATOM 4532 N N . GLU A 1 62 ? -6.736 13.798 -14.820 1.00 0.00 62 GLU A N 4
ATOM 4533 C CA . GLU A 1 62 ? -6.225 12.456 -14.568 1.00 0.00 62 GLU A CA 4
ATOM 4534 C C . GLU A 1 62 ? -6.068 11.674 -15.865 1.00 0.00 62 GLU A C 4
ATOM 4535 O O . GLU A 1 62 ? -6.972 11.650 -16.700 1.00 0.00 62 GLU A O 4
ATOM 4547 N N . GLU A 1 63 ? -4.914 11.036 -16.031 1.00 0.00 63 GLU A N 4
ATOM 4548 C CA . GLU A 1 63 ? -4.632 10.261 -17.233 1.00 0.00 63 GLU A CA 4
ATOM 4549 C C . GLU A 1 63 ? -5.338 8.913 -17.198 1.00 0.00 63 GLU A C 4
ATOM 4550 O O . GLU A 1 63 ? -4.700 7.871 -17.043 1.00 0.00 63 GLU A O 4
ATOM 4562 N N . GLU A 1 64 ? -6.658 8.938 -17.343 1.00 0.00 64 GLU A N 4
ATOM 4563 C CA . GLU A 1 64 ? -7.456 7.718 -17.314 1.00 0.00 64 GLU A CA 4
ATOM 4564 C C . GLU A 1 64 ? -7.495 7.052 -18.683 1.00 0.00 64 GLU A C 4
ATOM 4565 O O . GLU A 1 64 ? -8.158 7.536 -19.600 1.00 0.00 64 GLU A O 4
ATOM 4577 N N . GLU A 1 65 ? -6.781 5.939 -18.815 1.00 0.00 65 GLU A N 4
ATOM 4578 C CA . GLU A 1 65 ? -6.753 5.190 -20.066 1.00 0.00 65 GLU A CA 4
ATOM 4579 C C . GLU A 1 65 ? -7.182 3.744 -19.853 1.00 0.00 65 GLU A C 4
ATOM 4580 O O . GLU A 1 65 ? -6.955 3.171 -18.787 1.00 0.00 65 GLU A O 4
ATOM 4592 N N . LEU A 1 66 ? -7.802 3.160 -20.872 1.00 0.00 66 LEU A N 4
ATOM 4593 C CA . LEU A 1 66 ? -8.274 1.783 -20.793 1.00 0.00 66 LEU A CA 4
ATOM 4594 C C . LEU A 1 66 ? -7.204 0.806 -21.260 1.00 0.00 66 LEU A C 4
ATOM 4595 O O . LEU A 1 66 ? -7.337 -0.405 -21.087 1.00 0.00 66 LEU A O 4
ATOM 4611 N N . SER A 1 67 ? -6.142 1.340 -21.854 1.00 0.00 67 SER A N 4
ATOM 4612 C CA . SER A 1 67 ? -5.049 0.515 -22.355 1.00 0.00 67 SER A CA 4
ATOM 4613 C C . SER A 1 67 ? -4.426 -0.313 -21.238 1.00 0.00 67 SER A C 4
ATOM 4614 O O . SER A 1 67 ? -3.754 0.222 -20.357 1.00 0.00 67 SER A O 4
ATOM 4622 N N . ASP A 1 68 ? -4.655 -1.621 -21.279 1.00 0.00 68 ASP A N 4
ATOM 4623 C CA . ASP A 1 68 ? -4.125 -2.525 -20.265 1.00 0.00 68 ASP A CA 4
ATOM 4624 C C . ASP A 1 68 ? -4.543 -2.088 -18.867 1.00 0.00 68 ASP A C 4
ATOM 4625 O O . ASP A 1 68 ? -3.759 -2.166 -17.921 1.00 0.00 68 ASP A O 4
ATOM 4634 N N . SER A 1 69 ? -5.784 -1.628 -18.743 1.00 0.00 69 SER A N 4
ATOM 4635 C CA . SER A 1 69 ? -6.325 -1.224 -17.450 1.00 0.00 69 SER A CA 4
ATOM 4636 C C . SER A 1 69 ? -6.518 -2.426 -16.534 1.00 0.00 69 SER A C 4
ATOM 4637 O O . SER A 1 69 ? -6.510 -2.295 -15.310 1.00 0.00 69 SER A O 4
ATOM 4645 N N . GLU A 1 70 ? -6.693 -3.599 -17.134 1.00 0.00 70 GLU A N 4
ATOM 4646 C CA . GLU A 1 70 ? -6.821 -4.837 -16.375 1.00 0.00 70 GLU A CA 4
ATOM 4647 C C . GLU A 1 70 ? -5.507 -5.207 -15.699 1.00 0.00 70 GLU A C 4
ATOM 4648 O O . GLU A 1 70 ? -5.497 -5.746 -14.593 1.00 0.00 70 GLU A O 4
ATOM 4660 N N . LEU A 1 71 ? -4.399 -4.915 -16.372 1.00 0.00 71 LEU A N 4
ATOM 4661 C CA . LEU A 1 71 ? -3.075 -5.176 -15.819 1.00 0.00 71 LEU A CA 4
ATOM 4662 C C . LEU A 1 71 ? -2.351 -3.877 -15.486 1.00 0.00 71 LEU A C 4
ATOM 4663 O O . LEU A 1 71 ? -1.125 -3.804 -15.558 1.00 0.00 71 LEU A O 4
ATOM 4679 N N . GLU A 1 72 ? -3.118 -2.855 -15.123 1.00 0.00 72 GLU A N 4
ATOM 4680 C CA . GLU A 1 72 ? -2.563 -1.527 -14.886 1.00 0.00 72 GLU A CA 4
ATOM 4681 C C . GLU A 1 72 ? -1.496 -1.563 -13.800 1.00 0.00 72 GLU A C 4
ATOM 4682 O O . GLU A 1 72 ? -0.555 -0.770 -13.814 1.00 0.00 72 GLU A O 4
ATOM 4694 N N . ALA A 1 73 ? -1.649 -2.487 -12.856 1.00 0.00 73 ALA A N 4
ATOM 4695 C CA . ALA A 1 73 ? -0.735 -2.586 -11.725 1.00 0.00 73 ALA A CA 4
ATOM 4696 C C . ALA A 1 73 ? 0.691 -2.846 -12.191 1.00 0.00 73 ALA A C 4
ATOM 4697 O O . ALA A 1 73 ? 1.653 -2.429 -11.544 1.00 0.00 73 ALA A O 4
ATOM 4704 N N . VAL A 1 74 ? 0.823 -3.537 -13.318 1.00 0.00 74 VAL A N 4
ATOM 4705 C CA . VAL A 1 74 ? 2.132 -3.939 -13.821 1.00 0.00 74 VAL A CA 4
ATOM 4706 C C . VAL A 1 74 ? 2.410 -3.324 -15.187 1.00 0.00 74 VAL A C 4
ATOM 4707 O O . VAL A 1 74 ? 3.543 -3.347 -15.669 1.00 0.00 74 VAL A O 4
ATOM 4720 N N . ALA A 1 75 ? 1.371 -2.774 -15.805 1.00 0.00 75 ALA A N 4
ATOM 4721 C CA . ALA A 1 75 ? 1.501 -2.155 -17.119 1.00 0.00 75 ALA A CA 4
ATOM 4722 C C . ALA A 1 75 ? 1.912 -0.693 -16.999 1.00 0.00 75 ALA A C 4
ATOM 4723 O O . ALA A 1 75 ? 1.195 0.118 -16.411 1.00 0.00 75 ALA A O 4
ATOM 4730 N N . GLY A 1 76 ? 3.070 -0.361 -17.561 1.00 0.00 76 GLY A N 4
ATOM 4731 C CA . GLY A 1 76 ? 3.554 1.015 -17.564 1.00 0.00 76 GLY A CA 4
ATOM 4732 C C . GLY A 1 76 ? 3.196 1.721 -18.865 1.00 0.00 76 GLY A C 4
ATOM 4733 O O . GLY A 1 76 ? 2.337 1.260 -19.617 1.00 0.00 76 GLY A O 4
ATOM 4737 N N . GLY A 1 77 ? 3.859 2.842 -19.125 1.00 0.00 77 GLY A N 4
ATOM 4738 C CA . GLY A 1 77 ? 3.625 3.605 -20.345 1.00 0.00 77 GLY A CA 4
ATOM 4739 C C . GLY A 1 77 ? 3.030 4.973 -20.035 1.00 0.00 77 GLY A C 4
ATOM 4740 O O . GLY A 1 77 ? 3.741 5.868 -19.669 1.00 0.00 77 GLY A O 4
ATOM 4745 N N . MET A 1 1 ? 8.213 -4.273 -5.812 1.00 0.00 1 MET A N 5
ATOM 4746 C CA . MET A 1 1 ? 6.816 -3.916 -5.597 1.00 0.00 1 MET A CA 5
ATOM 4747 C C . MET A 1 1 ? 6.576 -2.438 -5.878 1.00 0.00 1 MET A C 5
ATOM 4748 O O . MET A 1 1 ? 7.505 -1.632 -5.850 1.00 0.00 1 MET A O 5
ATOM 4764 N N . SER A 1 2 ? 5.323 -2.089 -6.149 1.00 0.00 2 SER A N 5
ATOM 4765 C CA . SER A 1 2 ? 4.959 -0.708 -6.444 1.00 0.00 2 SER A CA 5
ATOM 4766 C C . SER A 1 2 ? 5.136 0.182 -5.221 1.00 0.00 2 SER A C 5
ATOM 4767 O O . SER A 1 2 ? 5.470 1.361 -5.343 1.00 0.00 2 SER A O 5
ATOM 4775 N N . SER A 1 3 ? 4.911 -0.388 -4.043 1.00 0.00 3 SER A N 5
ATOM 4776 C CA . SER A 1 3 ? 5.065 0.347 -2.793 1.00 0.00 3 SER A CA 5
ATOM 4777 C C . SER A 1 3 ? 6.533 0.612 -2.487 1.00 0.00 3 SER A C 5
ATOM 4778 O O . SER A 1 3 ? 6.876 1.618 -1.864 1.00 0.00 3 SER A O 5
ATOM 4786 N N . GLU A 1 4 ? 7.398 -0.296 -2.928 1.00 0.00 4 GLU A N 5
ATOM 4787 C CA . GLU A 1 4 ? 8.837 -0.115 -2.785 1.00 0.00 4 GLU A CA 5
ATOM 4788 C C . GLU A 1 4 ? 9.336 1.040 -3.643 1.00 0.00 4 GLU A C 5
ATOM 4789 O O . GLU A 1 4 ? 10.199 1.810 -3.223 1.00 0.00 4 GLU A O 5
ATOM 4801 N N . GLN A 1 5 ? 8.788 1.155 -4.848 1.00 0.00 5 GLN A N 5
ATOM 4802 C CA . GLN A 1 5 ? 9.130 2.254 -5.743 1.00 0.00 5 GLN A CA 5
ATOM 4803 C C . GLN A 1 5 ? 8.646 3.588 -5.189 1.00 0.00 5 GLN A C 5
ATOM 4804 O O . GLN A 1 5 ? 9.329 4.604 -5.307 1.00 0.00 5 GLN A O 5
ATOM 4818 N N . ILE A 1 6 ? 7.463 3.577 -4.585 1.00 0.00 6 ILE A N 5
ATOM 4819 C CA . ILE A 1 6 ? 6.929 4.762 -3.924 1.00 0.00 6 ILE A CA 5
ATOM 4820 C C . ILE A 1 6 ? 7.840 5.219 -2.793 1.00 0.00 6 ILE A C 5
ATOM 4821 O O . ILE A 1 6 ? 8.120 6.410 -2.650 1.00 0.00 6 ILE A O 5
ATOM 4837 N N . GLU A 1 7 ? 8.303 4.266 -1.989 1.00 0.00 7 GLU A N 5
ATOM 4838 C CA . GLU A 1 7 ? 9.242 4.560 -0.914 1.00 0.00 7 GLU A CA 5
ATOM 4839 C C . GLU A 1 7 ? 10.536 5.152 -1.459 1.00 0.00 7 GLU A C 5
ATOM 4840 O O . GLU A 1 7 ? 11.119 6.053 -0.857 1.00 0.00 7 GLU A O 5
ATOM 4852 N N . GLN A 1 8 ? 10.979 4.640 -2.603 1.00 0.00 8 GLN A N 5
ATOM 4853 C CA . GLN A 1 8 ? 12.176 5.155 -3.258 1.00 0.00 8 GLN A CA 5
ATOM 4854 C C . GLN A 1 8 ? 11.967 6.583 -3.745 1.00 0.00 8 GLN A C 5
ATOM 4855 O O . GLN A 1 8 ? 12.871 7.414 -3.666 1.00 0.00 8 GLN A O 5
ATOM 4869 N N . PHE A 1 9 ? 10.770 6.861 -4.249 1.00 0.00 9 PHE A N 5
ATOM 4870 C CA . PHE A 1 9 ? 10.425 8.203 -4.706 1.00 0.00 9 PHE A CA 5
ATOM 4871 C C . PHE A 1 9 ? 10.484 9.206 -3.562 1.00 0.00 9 PHE A C 5
ATOM 4872 O O . PHE A 1 9 ? 10.926 10.341 -3.742 1.00 0.00 9 PHE A O 5
ATOM 4889 N N . VAL A 1 10 ? 10.035 8.781 -2.386 1.00 0.00 10 VAL A N 5
ATOM 4890 C CA . VAL A 1 10 ? 10.157 9.593 -1.181 1.00 0.00 10 VAL A CA 5
ATOM 4891 C C . VAL A 1 10 ? 11.615 9.746 -0.764 1.00 0.00 10 VAL A C 5
ATOM 4892 O O . VAL A 1 10 ? 12.051 10.830 -0.380 1.00 0.00 10 VAL A O 5
ATOM 4905 N N . GLU A 1 11 ? 12.364 8.651 -0.843 1.00 0.00 11 GLU A N 5
ATOM 4906 C CA . GLU A 1 11 ? 13.793 8.679 -0.555 1.00 0.00 11 GLU A CA 5
ATOM 4907 C C . GLU A 1 11 ? 14.509 9.707 -1.420 1.00 0.00 11 GLU A C 5
ATOM 4908 O O . GLU A 1 11 ? 15.348 10.466 -0.934 1.00 0.00 11 GLU A O 5
ATOM 4920 N N . GLU A 1 12 ? 14.174 9.729 -2.706 1.00 0.00 12 GLU A N 5
ATOM 4921 C CA . GLU A 1 12 ? 14.768 10.680 -3.637 1.00 0.00 12 GLU A CA 5
ATOM 4922 C C . GLU A 1 12 ? 14.474 12.115 -3.219 1.00 0.00 12 GLU A C 5
ATOM 4923 O O . GLU A 1 12 ? 15.330 12.993 -3.332 1.00 0.00 12 GLU A O 5
ATOM 4935 N N . ILE A 1 13 ? 13.257 12.349 -2.738 1.00 0.00 13 ILE A N 5
ATOM 4936 C CA . ILE A 1 13 ? 12.894 13.640 -2.168 1.00 0.00 13 ILE A CA 5
ATOM 4937 C C . ILE A 1 13 ? 13.746 13.963 -0.948 1.00 0.00 13 ILE A C 5
ATOM 4938 O O . ILE A 1 13 ? 14.184 15.100 -0.768 1.00 0.00 13 ILE A O 5
ATOM 4954 N N . GLN A 1 14 ? 13.978 12.957 -0.111 1.00 0.00 14 GLN A N 5
ATOM 4955 C CA . GLN A 1 14 ? 14.796 13.127 1.083 1.00 0.00 14 GLN A CA 5
ATOM 4956 C C . GLN A 1 14 ? 16.251 13.398 0.721 1.00 0.00 14 GLN A C 5
ATOM 4957 O O . GLN A 1 14 ? 16.933 14.175 1.389 1.00 0.00 14 GLN A O 5
ATOM 4971 N N . ARG A 1 15 ? 16.721 12.753 -0.341 1.00 0.00 15 ARG A N 5
ATOM 4972 C CA . ARG A 1 15 ? 18.108 12.891 -0.771 1.00 0.00 15 ARG A CA 5
ATOM 4973 C C . ARG A 1 15 ? 18.416 14.325 -1.182 1.00 0.00 15 ARG A C 5
ATOM 4974 O O . ARG A 1 15 ? 19.464 14.869 -0.835 1.00 0.00 15 ARG A O 5
ATOM 4995 N N . ASP A 1 16 ? 17.496 14.933 -1.924 1.00 0.00 16 ASP A N 5
ATOM 4996 C CA . ASP A 1 16 ? 17.667 16.307 -2.381 1.00 0.00 16 ASP A CA 5
ATOM 4997 C C . ASP A 1 16 ? 17.138 17.300 -1.353 1.00 0.00 16 ASP A C 5
ATOM 4998 O O . ASP A 1 16 ? 15.940 17.344 -1.079 1.00 0.00 16 ASP A O 5
ATOM 5007 N N . PRO A 1 17 ? 18.040 18.095 -0.787 1.00 0.00 17 PRO A N 5
ATOM 5008 C CA . PRO A 1 17 ? 17.666 19.089 0.211 1.00 0.00 17 PRO A CA 5
ATOM 5009 C C . PRO A 1 17 ? 16.540 19.981 -0.295 1.00 0.00 17 PRO A C 5
ATOM 5010 O O . PRO A 1 17 ? 15.652 20.367 0.466 1.00 0.00 17 PRO A O 5
ATOM 5021 N N . ALA A 1 18 ? 16.581 20.305 -1.583 1.00 0.00 18 ALA A N 5
ATOM 5022 C CA . ALA A 1 18 ? 15.584 21.182 -2.184 1.00 0.00 18 ALA A CA 5
ATOM 5023 C C . ALA A 1 18 ? 14.199 20.548 -2.148 1.00 0.00 18 ALA A C 5
ATOM 5024 O O . ALA A 1 18 ? 13.208 21.213 -1.844 1.00 0.00 18 ALA A O 5
ATOM 5031 N N . LEU A 1 19 ? 14.137 19.258 -2.459 1.00 0.00 19 LEU A N 5
ATOM 5032 C CA . LEU A 1 19 ? 12.872 18.531 -2.461 1.00 0.00 19 LEU A CA 5
ATOM 5033 C C . LEU A 1 19 ? 12.372 18.293 -1.042 1.00 0.00 19 LEU A C 5
ATOM 5034 O O . LEU A 1 19 ? 11.166 18.249 -0.799 1.00 0.00 19 LEU A O 5
ATOM 5050 N N . LYS A 1 20 ? 13.304 18.139 -0.108 1.00 0.00 20 LYS A N 5
ATOM 5051 C CA . LYS A 1 20 ? 12.968 18.080 1.309 1.00 0.00 20 LYS A CA 5
ATOM 5052 C C . LYS A 1 20 ? 12.280 19.360 1.765 1.00 0.00 20 LYS A C 5
ATOM 5053 O O . LYS A 1 20 ? 11.322 19.320 2.538 1.00 0.00 20 LYS A O 5
ATOM 5072 N N . GLU A 1 21 ? 12.774 20.495 1.283 1.00 0.00 21 GLU A N 5
ATOM 5073 C CA . GLU A 1 21 ? 12.161 21.785 1.582 1.00 0.00 21 GLU A CA 5
ATOM 5074 C C . GLU A 1 21 ? 10.750 21.869 1.013 1.00 0.00 21 GLU A C 5
ATOM 5075 O O . GLU A 1 21 ? 9.867 22.488 1.607 1.00 0.00 21 GLU A O 5
ATOM 5087 N N . GLN A 1 22 ? 10.544 21.243 -0.140 1.00 0.00 22 GLN A N 5
ATOM 5088 C CA . GLN A 1 22 ? 9.228 21.206 -0.768 1.00 0.00 22 GLN A CA 5
ATOM 5089 C C . GLN A 1 22 ? 8.205 20.531 0.136 1.00 0.00 22 GLN A C 5
ATOM 5090 O O . GLN A 1 22 ? 7.050 20.950 0.207 1.00 0.00 22 GLN A O 5
ATOM 5104 N N . LEU A 1 23 ? 8.637 19.481 0.828 1.00 0.00 23 LEU A N 5
ATOM 5105 C CA . LEU A 1 23 ? 7.796 18.816 1.816 1.00 0.00 23 LEU A CA 5
ATOM 5106 C C . LEU A 1 23 ? 7.452 19.753 2.966 1.00 0.00 23 LEU A C 5
ATOM 5107 O O . LEU A 1 23 ? 6.340 19.722 3.494 1.00 0.00 23 LEU A O 5
ATOM 5123 N N . GLN A 1 24 ? 8.413 20.586 3.352 1.00 0.00 24 GLN A N 5
ATOM 5124 C CA . GLN A 1 24 ? 8.198 21.566 4.409 1.00 0.00 24 GLN A CA 5
ATOM 5125 C C . GLN A 1 24 ? 7.240 22.662 3.960 1.00 0.00 24 GLN A C 5
ATOM 5126 O O . GLN A 1 24 ? 6.444 23.167 4.750 1.00 0.00 24 GLN A O 5
ATOM 5140 N N . LEU A 1 25 ? 7.324 23.026 2.685 1.00 0.00 25 LEU A N 5
ATOM 5141 C CA . LEU A 1 25 ? 6.483 24.081 2.133 1.00 0.00 25 LEU A CA 5
ATOM 5142 C C . LEU A 1 25 ? 5.024 23.648 2.069 1.00 0.00 25 LEU A C 5
ATOM 5143 O O . LEU A 1 25 ? 4.117 24.458 2.260 1.00 0.00 25 LEU A O 5
ATOM 5159 N N . GLN A 1 26 ? 4.805 22.366 1.798 1.00 0.00 26 GLN A N 5
ATOM 5160 C CA . GLN A 1 26 ? 3.456 21.822 1.704 1.00 0.00 26 GLN A CA 5
ATOM 5161 C C . GLN A 1 26 ? 2.909 21.461 3.078 1.00 0.00 26 GLN A C 5
ATOM 5162 O O . GLN A 1 26 ? 3.668 21.143 3.994 1.00 0.00 26 GLN A O 5
ATOM 5176 N N . GLY A 1 27 ? 1.589 21.511 3.217 1.00 0.00 27 GLY A N 5
ATOM 5177 C CA . GLY A 1 27 ? 0.944 21.295 4.507 1.00 0.00 27 GLY A CA 5
ATOM 5178 C C . GLY A 1 27 ? 0.282 19.925 4.570 1.00 0.00 27 GLY A C 5
ATOM 5179 O O . GLY A 1 27 ? 0.787 19.010 5.218 1.00 0.00 27 GLY A O 5
ATOM 5183 N N . SER A 1 28 ? -0.853 19.791 3.892 1.00 0.00 28 SER A N 5
ATOM 5184 C CA . SER A 1 28 ? -1.642 18.566 3.953 1.00 0.00 28 SER A CA 5
ATOM 5185 C C . SER A 1 28 ? -0.879 17.391 3.356 1.00 0.00 28 SER A C 5
ATOM 5186 O O . SER A 1 28 ? -0.047 17.565 2.466 1.00 0.00 28 SER A O 5
ATOM 5194 N N . ILE A 1 29 ? -1.168 16.191 3.851 1.00 0.00 29 ILE A N 5
ATOM 5195 C CA . ILE A 1 29 ? -0.504 14.986 3.373 1.00 0.00 29 ILE A CA 5
ATOM 5196 C C . ILE A 1 29 ? -0.658 14.831 1.866 1.00 0.00 29 ILE A C 5
ATOM 5197 O O . ILE A 1 29 ? 0.290 14.469 1.169 1.00 0.00 29 ILE A O 5
ATOM 5213 N N . ASP A 1 30 ? -1.857 15.109 1.367 1.00 0.00 30 ASP A N 5
ATOM 5214 C CA . ASP A 1 30 ? -2.124 15.053 -0.066 1.00 0.00 30 ASP A CA 5
ATOM 5215 C C . ASP A 1 30 ? -1.232 16.023 -0.830 1.00 0.00 30 ASP A C 5
ATOM 5216 O O . ASP A 1 30 ? -0.802 15.735 -1.947 1.00 0.00 30 ASP A O 5
ATOM 5225 N N . GLU A 1 31 ? -0.958 17.172 -0.222 1.00 0.00 31 GLU A N 5
ATOM 5226 C CA . GLU A 1 31 ? -0.109 18.183 -0.841 1.00 0.00 31 GLU A CA 5
ATOM 5227 C C . GLU A 1 31 ? 1.333 17.704 -0.944 1.00 0.00 31 GLU A C 5
ATOM 5228 O O . GLU A 1 31 ? 2.059 18.081 -1.864 1.00 0.00 31 GLU A O 5
ATOM 5240 N N . THR A 1 32 ? 1.743 16.869 0.005 1.00 0.00 32 THR A N 5
ATOM 5241 C CA . THR A 1 32 ? 3.073 16.272 -0.022 1.00 0.00 32 THR A CA 5
ATOM 5242 C C . THR A 1 32 ? 3.119 15.070 -0.956 1.00 0.00 32 THR A C 5
ATOM 5243 O O . THR A 1 32 ? 4.161 14.761 -1.534 1.00 0.00 32 THR A O 5
ATOM 5254 N N . ILE A 1 33 ? 1.984 14.394 -1.098 1.00 0.00 33 ILE A N 5
ATOM 5255 C CA . ILE A 1 33 ? 1.849 13.322 -2.078 1.00 0.00 33 ILE A CA 5
ATOM 5256 C C . ILE A 1 33 ? 1.984 13.854 -3.499 1.00 0.00 33 ILE A C 5
ATOM 5257 O O . ILE A 1 33 ? 2.549 13.191 -4.368 1.00 0.00 33 ILE A O 5
ATOM 5273 N N . ASP A 1 34 ? 1.462 15.053 -3.729 1.00 0.00 34 ASP A N 5
ATOM 5274 C CA . ASP A 1 34 ? 1.628 15.729 -5.009 1.00 0.00 34 ASP A CA 5
ATOM 5275 C C . ASP A 1 34 ? 3.100 15.843 -5.386 1.00 0.00 34 ASP A C 5
ATOM 5276 O O . ASP A 1 34 ? 3.456 15.787 -6.563 1.00 0.00 34 ASP A O 5
ATOM 5285 N N . LYS A 1 35 ? 3.951 16.004 -4.378 1.00 0.00 35 LYS A N 5
ATOM 5286 C CA . LYS A 1 35 ? 5.390 16.102 -4.599 1.00 0.00 35 LYS A CA 5
ATOM 5287 C C . LYS A 1 35 ? 6.001 14.731 -4.859 1.00 0.00 35 LYS A C 5
ATOM 5288 O O . LYS A 1 35 ? 6.987 14.608 -5.584 1.00 0.00 35 LYS A O 5
ATOM 5307 N N . VAL A 1 36 ? 5.411 13.702 -4.260 1.00 0.00 36 VAL A N 5
ATOM 5308 C CA . VAL A 1 36 ? 5.864 12.332 -4.467 1.00 0.00 36 VAL A CA 5
ATOM 5309 C C . VAL A 1 36 ? 5.569 11.862 -5.885 1.00 0.00 36 VAL A C 5
ATOM 5310 O O . VAL A 1 36 ? 6.442 11.321 -6.565 1.00 0.00 36 VAL A O 5
ATOM 5323 N N . ILE A 1 37 ? 4.335 12.073 -6.328 1.00 0.00 37 ILE A N 5
ATOM 5324 C CA . ILE A 1 37 ? 3.929 11.696 -7.677 1.00 0.00 37 ILE A CA 5
ATOM 5325 C C . ILE A 1 37 ? 4.632 12.552 -8.723 1.00 0.00 37 ILE A C 5
ATOM 5326 O O . ILE A 1 37 ? 4.862 12.109 -9.849 1.00 0.00 37 ILE A O 5
ATOM 5342 N N . GLU A 1 38 ? 4.973 13.779 -8.344 1.00 0.00 38 GLU A N 5
ATOM 5343 C CA . GLU A 1 38 ? 5.788 14.642 -9.189 1.00 0.00 38 GLU A CA 5
ATOM 5344 C C . GLU A 1 38 ? 7.133 13.998 -9.501 1.00 0.00 38 GLU A C 5
ATOM 5345 O O . GLU A 1 38 ? 7.543 13.922 -10.659 1.00 0.00 38 GLU A O 5
ATOM 5357 N N . ILE A 1 39 ? 7.817 13.534 -8.460 1.00 0.00 39 ILE A N 5
ATOM 5358 C CA . ILE A 1 39 ? 9.098 12.859 -8.624 1.00 0.00 39 ILE A CA 5
ATOM 5359 C C . ILE A 1 39 ? 8.927 11.515 -9.322 1.00 0.00 39 ILE A C 5
ATOM 5360 O O . ILE A 1 39 ? 9.762 11.116 -10.134 1.00 0.00 39 ILE A O 5
ATOM 5376 N N . ALA A 1 40 ? 7.840 10.821 -9.001 1.00 0.00 40 ALA A N 5
ATOM 5377 C CA . ALA A 1 40 ? 7.502 9.572 -9.673 1.00 0.00 40 ALA A CA 5
ATOM 5378 C C . ALA A 1 40 ? 7.438 9.760 -11.183 1.00 0.00 40 ALA A C 5
ATOM 5379 O O . ALA A 1 40 ? 8.032 8.992 -11.940 1.00 0.00 40 ALA A O 5
ATOM 5386 N N . LYS A 1 41 ? 6.711 10.785 -11.616 1.00 0.00 41 LYS A N 5
ATOM 5387 C CA . LYS A 1 41 ? 6.574 11.079 -13.037 1.00 0.00 41 LYS A CA 5
ATOM 5388 C C . LYS A 1 41 ? 7.901 11.520 -13.640 1.00 0.00 41 LYS A C 5
ATOM 5389 O O . LYS A 1 41 ? 8.173 11.273 -14.815 1.00 0.00 41 LYS A O 5
ATOM 5408 N N . GLU A 1 42 ? 8.725 12.173 -12.828 1.00 0.00 42 GLU A N 5
ATOM 5409 C CA . GLU A 1 42 ? 10.077 12.534 -13.237 1.00 0.00 42 GLU A CA 5
ATOM 5410 C C . GLU A 1 42 ? 10.929 11.295 -13.481 1.00 0.00 42 GLU A C 5
ATOM 5411 O O . GLU A 1 42 ? 11.773 11.276 -14.376 1.00 0.00 42 GLU A O 5
ATOM 5423 N N . LYS A 1 43 ? 10.701 10.260 -12.679 1.00 0.00 43 LYS A N 5
ATOM 5424 C CA . LYS A 1 43 ? 11.356 8.974 -12.883 1.00 0.00 43 LYS A CA 5
ATOM 5425 C C . LYS A 1 43 ? 10.730 8.213 -14.043 1.00 0.00 43 LYS A C 5
ATOM 5426 O O . LYS A 1 43 ? 11.384 7.393 -14.686 1.00 0.00 43 LYS A O 5
ATOM 5445 N N . GLY A 1 44 ? 9.457 8.491 -14.307 1.00 0.00 44 GLY A N 5
ATOM 5446 C CA . GLY A 1 44 ? 8.764 7.899 -15.445 1.00 0.00 44 GLY A CA 5
ATOM 5447 C C . GLY A 1 44 ? 7.739 6.867 -14.991 1.00 0.00 44 GLY A C 5
ATOM 5448 O O . GLY A 1 44 ? 7.436 5.919 -15.714 1.00 0.00 44 GLY A O 5
ATOM 5452 N N . TYR A 1 45 ? 7.209 7.059 -13.787 1.00 0.00 45 TYR A N 5
ATOM 5453 C CA . TYR A 1 45 ? 6.255 6.117 -13.213 1.00 0.00 45 TYR A CA 5
ATOM 5454 C C . TYR A 1 45 ? 5.063 6.844 -12.603 1.00 0.00 45 TYR A C 5
ATOM 5455 O O . TYR A 1 45 ? 5.079 8.066 -12.452 1.00 0.00 45 TYR A O 5
ATOM 5473 N N . ASP A 1 46 ? 4.029 6.086 -12.255 1.00 0.00 46 ASP A N 5
ATOM 5474 C CA . ASP A 1 46 ? 2.855 6.647 -11.598 1.00 0.00 46 ASP A CA 5
ATOM 5475 C C . ASP A 1 46 ? 2.363 5.738 -10.479 1.00 0.00 46 ASP A C 5
ATOM 5476 O O . ASP A 1 46 ? 1.165 5.661 -10.209 1.00 0.00 46 ASP A O 5
ATOM 5485 N N . PHE A 1 47 ? 3.296 5.050 -9.828 1.00 0.00 47 PHE A N 5
ATOM 5486 C CA . PHE A 1 47 ? 2.952 4.054 -8.821 1.00 0.00 47 PHE A CA 5
ATOM 5487 C C . PHE A 1 47 ? 2.176 4.682 -7.670 1.00 0.00 47 PHE A C 5
ATOM 5488 O O . PHE A 1 47 ? 1.229 4.090 -7.151 1.00 0.00 47 PHE A O 5
ATOM 5505 N N . THR A 1 48 ? 2.582 5.883 -7.274 1.00 0.00 48 THR A N 5
ATOM 5506 C CA . THR A 1 48 ? 1.931 6.589 -6.176 1.00 0.00 48 THR A CA 5
ATOM 5507 C C . THR A 1 48 ? 0.461 6.848 -6.482 1.00 0.00 48 THR A C 5
ATOM 5508 O O . THR A 1 48 ? -0.395 6.735 -5.604 1.00 0.00 48 THR A O 5
ATOM 5519 N N . ALA A 1 49 ? 0.174 7.195 -7.733 1.00 0.00 49 ALA A N 5
ATOM 5520 C CA . ALA A 1 49 ? -1.196 7.445 -8.163 1.00 0.00 49 ALA A CA 5
ATOM 5521 C C . ALA A 1 49 ? -2.027 6.169 -8.124 1.00 0.00 49 ALA A C 5
ATOM 5522 O O . ALA A 1 49 ? -3.174 6.177 -7.677 1.00 0.00 49 ALA A O 5
ATOM 5529 N N . THR A 1 50 ? -1.442 5.073 -8.594 1.00 0.00 50 THR A N 5
ATOM 5530 C CA . THR A 1 50 ? -2.146 3.798 -8.665 1.00 0.00 50 THR A CA 5
ATOM 5531 C C . THR A 1 50 ? -2.363 3.211 -7.276 1.00 0.00 50 THR A C 5
ATOM 5532 O O . THR A 1 50 ? -3.284 2.423 -7.062 1.00 0.00 50 THR A O 5
ATOM 5543 N N . GLU A 1 51 ? -1.508 3.599 -6.335 1.00 0.00 51 GLU A N 5
ATOM 5544 C CA . GLU A 1 51 ? -1.630 3.143 -4.956 1.00 0.00 51 GLU A CA 5
ATOM 5545 C C . GLU A 1 51 ? -2.209 4.234 -4.064 1.00 0.00 51 GLU A C 5
ATOM 5546 O O . GLU A 1 51 ? -2.178 4.129 -2.837 1.00 0.00 51 GLU A O 5
ATOM 5558 N N . LEU A 1 52 ? -2.737 5.282 -4.686 1.00 0.00 52 LEU A N 5
ATOM 5559 C CA . LEU A 1 52 ? -3.196 6.457 -3.955 1.00 0.00 52 LEU A CA 5
ATOM 5560 C C . LEU A 1 52 ? -4.379 6.119 -3.057 1.00 0.00 52 LEU A C 5
ATOM 5561 O O . LEU A 1 52 ? -5.448 5.740 -3.537 1.00 0.00 52 LEU A O 5
ATOM 5577 N N . LYS A 1 53 ? -4.181 6.258 -1.750 1.00 0.00 53 LYS A N 5
ATOM 5578 C CA . LYS A 1 53 ? -5.249 6.027 -0.785 1.00 0.00 53 LYS A CA 5
ATOM 5579 C C . LYS A 1 53 ? -5.783 4.603 -0.885 1.00 0.00 53 LYS A C 5
ATOM 5580 O O . LYS A 1 53 ? -6.964 4.353 -0.639 1.00 0.00 53 LYS A O 5
ATOM 5599 N N . GLU A 1 54 ? -4.907 3.673 -1.247 1.00 0.00 54 GLU A N 5
ATOM 5600 C CA . GLU A 1 54 ? -5.261 2.259 -1.284 1.00 0.00 54 GLU A CA 5
ATOM 5601 C C . GLU A 1 54 ? -4.785 1.538 -0.029 1.00 0.00 54 GLU A C 5
ATOM 5602 O O . GLU A 1 54 ? -5.038 0.346 0.147 1.00 0.00 54 GLU A O 5
ATOM 5614 N N . TYR A 1 55 ? -4.095 2.268 0.840 1.00 0.00 55 TYR A N 5
ATOM 5615 C CA . TYR A 1 55 ? -3.554 1.693 2.065 1.00 0.00 55 TYR A CA 5
ATOM 5616 C C . TYR A 1 55 ? -3.945 2.520 3.283 1.00 0.00 55 TYR A C 5
ATOM 5617 O O . TYR A 1 55 ? -4.247 3.708 3.167 1.00 0.00 55 TYR A O 5
ATOM 5635 N N . MET A 1 56 ? -3.939 1.886 4.450 1.00 0.00 56 MET A N 5
ATOM 5636 C CA . MET A 1 56 ? -4.330 2.552 5.686 1.00 0.00 56 MET A CA 5
ATOM 5637 C C . MET A 1 56 ? -3.285 3.573 6.116 1.00 0.00 56 MET A C 5
ATOM 5638 O O . MET A 1 56 ? -3.554 4.435 6.952 1.00 0.00 56 MET A O 5
ATOM 5652 N N . GLU A 1 57 ? -2.093 3.470 5.540 1.00 0.00 57 GLU A N 5
ATOM 5653 C CA . GLU A 1 57 ? -1.038 4.446 5.782 1.00 0.00 57 GLU A CA 5
ATOM 5654 C C . GLU A 1 57 ? -1.338 5.768 5.086 1.00 0.00 57 GLU A C 5
ATOM 5655 O O . GLU A 1 57 ? -0.780 6.807 5.438 1.00 0.00 57 GLU A O 5
ATOM 5667 N N . ASN A 1 58 ? -2.222 5.721 4.096 1.00 0.00 58 ASN A N 5
ATOM 5668 C CA . ASN A 1 58 ? -2.615 6.918 3.363 1.00 0.00 58 ASN A CA 5
ATOM 5669 C C . ASN A 1 58 ? -3.833 7.578 3.998 1.00 0.00 58 ASN A C 5
ATOM 5670 O O . ASN A 1 58 ? -4.618 6.923 4.687 1.00 0.00 58 ASN A O 5
ATOM 5681 N N . PRO A 1 59 ? -3.987 8.877 3.763 1.00 0.00 59 PRO A N 5
ATOM 5682 C CA . PRO A 1 59 ? -5.086 9.636 4.346 1.00 0.00 59 PRO A CA 5
ATOM 5683 C C . PRO A 1 59 ? -6.414 9.267 3.697 1.00 0.00 59 PRO A C 5
ATOM 5684 O O . PRO A 1 59 ? -6.473 8.976 2.503 1.00 0.00 59 PRO A O 5
ATOM 5695 N N . SER A 1 60 ? -7.479 9.282 4.492 1.00 0.00 60 SER A N 5
ATOM 5696 C CA . SER A 1 60 ? -8.811 8.958 3.994 1.00 0.00 60 SER A CA 5
ATOM 5697 C C . SER A 1 60 ? -9.579 10.218 3.617 1.00 0.00 60 SER A C 5
ATOM 5698 O O . SER A 1 60 ? -9.160 11.331 3.935 1.00 0.00 60 SER A O 5
ATOM 5706 N N . ASP A 1 61 ? -10.705 10.036 2.936 1.00 0.00 61 ASP A N 5
ATOM 5707 C CA . ASP A 1 61 ? -11.551 11.156 2.540 1.00 0.00 61 ASP A CA 5
ATOM 5708 C C . ASP A 1 61 ? -12.637 11.419 3.575 1.00 0.00 61 ASP A C 5
ATOM 5709 O O . ASP A 1 61 ? -13.022 10.523 4.326 1.00 0.00 61 ASP A O 5
ATOM 5718 N N . GLU A 1 62 ? -13.128 12.653 3.608 1.00 0.00 62 GLU A N 5
ATOM 5719 C CA . GLU A 1 62 ? -14.191 13.030 4.534 1.00 0.00 62 GLU A CA 5
ATOM 5720 C C . GLU A 1 62 ? -15.563 12.723 3.951 1.00 0.00 62 GLU A C 5
ATOM 5721 O O . GLU A 1 62 ? -16.577 12.806 4.645 1.00 0.00 62 GLU A O 5
ATOM 5733 N N . GLU A 1 63 ? -15.592 12.366 2.671 1.00 0.00 63 GLU A N 5
ATOM 5734 C CA . GLU A 1 63 ? -16.838 12.014 2.000 1.00 0.00 63 GLU A CA 5
ATOM 5735 C C . GLU A 1 63 ? -17.535 10.857 2.704 1.00 0.00 63 GLU A C 5
ATOM 5736 O O . GLU A 1 63 ? -16.950 9.789 2.890 1.00 0.00 63 GLU A O 5
ATOM 5748 N N . GLU A 1 64 ? -18.786 11.074 3.093 1.00 0.00 64 GLU A N 5
ATOM 5749 C CA . GLU A 1 64 ? -19.558 10.056 3.795 1.00 0.00 64 GLU A CA 5
ATOM 5750 C C . GLU A 1 64 ? -19.921 8.903 2.867 1.00 0.00 64 GLU A C 5
ATOM 5751 O O . GLU A 1 64 ? -19.968 7.747 3.288 1.00 0.00 64 GLU A O 5
ATOM 5763 N N . GLU A 1 65 ? -20.177 9.225 1.604 1.00 0.00 65 GLU A N 5
ATOM 5764 C CA . GLU A 1 65 ? -20.502 8.213 0.606 1.00 0.00 65 GLU A CA 5
ATOM 5765 C C . GLU A 1 65 ? -19.335 7.257 0.392 1.00 0.00 65 GLU A C 5
ATOM 5766 O O . GLU A 1 65 ? -18.207 7.684 0.147 1.00 0.00 65 GLU A O 5
ATOM 5778 N N . LEU A 1 66 ? -19.614 5.961 0.487 1.00 0.00 66 LEU A N 5
ATOM 5779 C CA . LEU A 1 66 ? -18.584 4.942 0.322 1.00 0.00 66 LEU A CA 5
ATOM 5780 C C . LEU A 1 66 ? -18.835 4.102 -0.925 1.00 0.00 66 LEU A C 5
ATOM 5781 O O . LEU A 1 66 ? -18.874 2.874 -0.860 1.00 0.00 66 LEU A O 5
ATOM 5797 N N . SER A 1 67 ? -19.004 4.773 -2.059 1.00 0.00 67 SER A N 5
ATOM 5798 C CA . SER A 1 67 ? -19.276 4.091 -3.318 1.00 0.00 67 SER A CA 5
ATOM 5799 C C . SER A 1 67 ? -17.985 3.643 -3.994 1.00 0.00 67 SER A C 5
ATOM 5800 O O . SER A 1 67 ? -17.641 4.119 -5.075 1.00 0.00 67 SER A O 5
ATOM 5808 N N . ASP A 1 68 ? -17.274 2.725 -3.348 1.00 0.00 68 ASP A N 5
ATOM 5809 C CA . ASP A 1 68 ? -16.014 2.220 -3.879 1.00 0.00 68 ASP A CA 5
ATOM 5810 C C . ASP A 1 68 ? -15.924 0.705 -3.737 1.00 0.00 68 ASP A C 5
ATOM 5811 O O . ASP A 1 68 ? -14.834 0.148 -3.614 1.00 0.00 68 ASP A O 5
ATOM 5820 N N . SER A 1 69 ? -17.077 0.046 -3.754 1.00 0.00 69 SER A N 5
ATOM 5821 C CA . SER A 1 69 ? -17.129 -1.407 -3.646 1.00 0.00 69 SER A CA 5
ATOM 5822 C C . SER A 1 69 ? -16.871 -2.071 -4.993 1.00 0.00 69 SER A C 5
ATOM 5823 O O . SER A 1 69 ? -16.571 -3.263 -5.061 1.00 0.00 69 SER A O 5
ATOM 5831 N N . GLU A 1 70 ? -16.986 -1.290 -6.063 1.00 0.00 70 GLU A N 5
ATOM 5832 C CA . GLU A 1 70 ? -16.735 -1.793 -7.407 1.00 0.00 70 GLU A CA 5
ATOM 5833 C C . GLU A 1 70 ? -15.321 -2.346 -7.533 1.00 0.00 70 GLU A C 5
ATOM 5834 O O . GLU A 1 70 ? -14.344 -1.645 -7.265 1.00 0.00 70 GLU A O 5
ATOM 5846 N N . LEU A 1 71 ? -15.218 -3.605 -7.943 1.00 0.00 71 LEU A N 5
ATOM 5847 C CA . LEU A 1 71 ? -13.928 -4.281 -8.025 1.00 0.00 71 LEU A CA 5
ATOM 5848 C C . LEU A 1 71 ? -13.260 -4.032 -9.371 1.00 0.00 71 LEU A C 5
ATOM 5849 O O . LEU A 1 71 ? -12.075 -4.315 -9.549 1.00 0.00 71 LEU A O 5
ATOM 5865 N N . GLU A 1 72 ? -14.026 -3.500 -10.317 1.00 0.00 72 GLU A N 5
ATOM 5866 C CA . GLU A 1 72 ? -13.493 -3.148 -11.628 1.00 0.00 72 GLU A CA 5
ATOM 5867 C C . GLU A 1 72 ? -13.049 -1.691 -11.668 1.00 0.00 72 GLU A C 5
ATOM 5868 O O . GLU A 1 72 ? -12.592 -1.200 -12.700 1.00 0.00 72 GLU A O 5
ATOM 5880 N N . ALA A 1 73 ? -13.188 -1.004 -10.539 1.00 0.00 73 ALA A N 5
ATOM 5881 C CA . ALA A 1 73 ? -12.781 0.392 -10.438 1.00 0.00 73 ALA A CA 5
ATOM 5882 C C . ALA A 1 73 ? -11.265 0.528 -10.471 1.00 0.00 73 ALA A C 5
ATOM 5883 O O . ALA A 1 73 ? -10.543 -0.347 -9.993 1.00 0.00 73 ALA A O 5
ATOM 5890 N N . VAL A 1 74 ? -10.786 1.631 -11.037 1.00 0.00 74 VAL A N 5
ATOM 5891 C CA . VAL A 1 74 ? -9.353 1.873 -11.153 1.00 0.00 74 VAL A CA 5
ATOM 5892 C C . VAL A 1 74 ? -8.754 2.291 -9.817 1.00 0.00 74 VAL A C 5
ATOM 5893 O O . VAL A 1 74 ? -9.205 3.257 -9.199 1.00 0.00 74 VAL A O 5
ATOM 5906 N N . ALA A 1 75 ? -7.738 1.559 -9.374 1.00 0.00 75 ALA A N 5
ATOM 5907 C CA . ALA A 1 75 ? -7.076 1.853 -8.109 1.00 0.00 75 ALA A CA 5
ATOM 5908 C C . ALA A 1 75 ? -6.469 3.250 -8.117 1.00 0.00 75 ALA A C 5
ATOM 5909 O O . ALA A 1 75 ? -5.871 3.673 -9.106 1.00 0.00 75 ALA A O 5
ATOM 5916 N N . GLY A 1 76 ? -6.629 3.965 -7.008 1.00 0.00 76 GLY A N 5
ATOM 5917 C CA . GLY A 1 76 ? -6.159 5.341 -6.909 1.00 0.00 76 GLY A CA 5
ATOM 5918 C C . GLY A 1 76 ? -7.321 6.325 -6.952 1.00 0.00 76 GLY A C 5
ATOM 5919 O O . GLY A 1 76 ? -7.198 7.467 -6.510 1.00 0.00 76 GLY A O 5
ATOM 5923 N N . GLY A 1 77 ? -8.450 5.875 -7.489 1.00 0.00 77 GLY A N 5
ATOM 5924 C CA . GLY A 1 77 ? -9.640 6.712 -7.583 1.00 0.00 77 GLY A CA 5
ATOM 5925 C C . GLY A 1 77 ? -10.792 6.126 -6.776 1.00 0.00 77 GLY A C 5
ATOM 5926 O O . GLY A 1 77 ? -10.833 6.285 -5.587 1.00 0.00 77 GLY A O 5
ATOM 5931 N N . MET A 1 1 ? 5.626 -2.578 -9.949 1.00 0.00 1 MET A N 6
ATOM 5932 C CA . MET A 1 1 ? 6.409 -1.742 -9.047 1.00 0.00 1 MET A CA 6
ATOM 5933 C C . MET A 1 1 ? 6.162 -2.120 -7.592 1.00 0.00 1 MET A C 6
ATOM 5934 O O . MET A 1 1 ? 5.029 -2.075 -7.112 1.00 0.00 1 MET A O 6
ATOM 5950 N N . SER A 1 2 ? 7.229 -2.494 -6.894 1.00 0.00 2 SER A N 6
ATOM 5951 C CA . SER A 1 2 ? 7.124 -2.920 -5.503 1.00 0.00 2 SER A CA 6
ATOM 5952 C C . SER A 1 2 ? 6.890 -1.733 -4.579 1.00 0.00 2 SER A C 6
ATOM 5953 O O . SER A 1 2 ? 7.370 -0.629 -4.836 1.00 0.00 2 SER A O 6
ATOM 5961 N N . SER A 1 3 ? 6.148 -1.965 -3.502 1.00 0.00 3 SER A N 6
ATOM 5962 C CA . SER A 1 3 ? 5.914 -0.937 -2.495 1.00 0.00 3 SER A CA 6
ATOM 5963 C C . SER A 1 3 ? 7.215 -0.523 -1.819 1.00 0.00 3 SER A C 6
ATOM 5964 O O . SER A 1 3 ? 7.331 0.587 -1.300 1.00 0.00 3 SER A O 6
ATOM 5972 N N . GLU A 1 4 ? 8.194 -1.423 -1.828 1.00 0.00 4 GLU A N 6
ATOM 5973 C CA . GLU A 1 4 ? 9.525 -1.111 -1.325 1.00 0.00 4 GLU A CA 6
ATOM 5974 C C . GLU A 1 4 ? 10.235 -0.110 -2.227 1.00 0.00 4 GLU A C 6
ATOM 5975 O O . GLU A 1 4 ? 10.915 0.798 -1.749 1.00 0.00 4 GLU A O 6
ATOM 5987 N N . GLN A 1 5 ? 10.074 -0.282 -3.534 1.00 0.00 5 GLN A N 6
ATOM 5988 C CA . GLN A 1 5 ? 10.641 0.648 -4.504 1.00 0.00 5 GLN A CA 6
ATOM 5989 C C . GLN A 1 5 ? 9.997 2.024 -4.392 1.00 0.00 5 GLN A C 6
ATOM 5990 O O . GLN A 1 5 ? 10.668 3.046 -4.529 1.00 0.00 5 GLN A O 6
ATOM 6004 N N . ILE A 1 6 ? 8.692 2.042 -4.143 1.00 0.00 6 ILE A N 6
ATOM 6005 C CA . ILE A 1 6 ? 7.969 3.291 -3.936 1.00 0.00 6 ILE A CA 6
ATOM 6006 C C . ILE A 1 6 ? 8.501 4.039 -2.721 1.00 0.00 6 ILE A C 6
ATOM 6007 O O . ILE A 1 6 ? 8.722 5.249 -2.774 1.00 0.00 6 ILE A O 6
ATOM 6023 N N . GLU A 1 7 ? 8.706 3.315 -1.627 1.00 0.00 7 GLU A N 6
ATOM 6024 C CA . GLU A 1 7 ? 9.246 3.902 -0.408 1.00 0.00 7 GLU A CA 6
ATOM 6025 C C . GLU A 1 7 ? 10.628 4.498 -0.649 1.00 0.00 7 GLU A C 6
ATOM 6026 O O . GLU A 1 7 ? 10.900 5.635 -0.266 1.00 0.00 7 GLU A O 6
ATOM 6038 N N . GLN A 1 8 ? 11.498 3.721 -1.287 1.00 0.00 8 GLN A N 6
ATOM 6039 C CA . GLN A 1 8 ? 12.866 4.155 -1.542 1.00 0.00 8 GLN A CA 6
ATOM 6040 C C . GLN A 1 8 ? 12.896 5.368 -2.462 1.00 0.00 8 GLN A C 6
ATOM 6041 O O . GLN A 1 8 ? 13.733 6.257 -2.305 1.00 0.00 8 GLN A O 6
ATOM 6055 N N . PHE A 1 9 ? 11.979 5.401 -3.421 1.00 0.00 9 PHE A N 6
ATOM 6056 C CA . PHE A 1 9 ? 11.828 6.554 -4.300 1.00 0.00 9 PHE A CA 6
ATOM 6057 C C . PHE A 1 9 ? 11.548 7.821 -3.501 1.00 0.00 9 PHE A C 6
ATOM 6058 O O . PHE A 1 9 ? 12.193 8.850 -3.703 1.00 0.00 9 PHE A O 6
ATOM 6075 N N . VAL A 1 10 ? 10.582 7.740 -2.592 1.00 0.00 10 VAL A N 6
ATOM 6076 C CA . VAL A 1 10 ? 10.261 8.859 -1.714 1.00 0.00 10 VAL A CA 6
ATOM 6077 C C . VAL A 1 10 ? 11.455 9.238 -0.846 1.00 0.00 10 VAL A C 6
ATOM 6078 O O . VAL A 1 10 ? 11.755 10.418 -0.669 1.00 0.00 10 VAL A O 6
ATOM 6091 N N . GLU A 1 11 ? 12.132 8.229 -0.307 1.00 0.00 11 GLU A N 6
ATOM 6092 C CA . GLU A 1 11 ? 13.322 8.453 0.506 1.00 0.00 11 GLU A CA 6
ATOM 6093 C C . GLU A 1 11 ? 14.367 9.259 -0.257 1.00 0.00 11 GLU A C 6
ATOM 6094 O O . GLU A 1 11 ? 14.950 10.201 0.279 1.00 0.00 11 GLU A O 6
ATOM 6106 N N . GLU A 1 12 ? 14.598 8.882 -1.510 1.00 0.00 12 GLU A N 6
ATOM 6107 C CA . GLU A 1 12 ? 15.579 9.564 -2.345 1.00 0.00 12 GLU A CA 6
ATOM 6108 C C . GLU A 1 12 ? 15.202 11.025 -2.558 1.00 0.00 12 GLU A C 6
ATOM 6109 O O . GLU A 1 12 ? 16.063 11.903 -2.566 1.00 0.00 12 GLU A O 6
ATOM 6121 N N . ILE A 1 13 ? 13.908 11.277 -2.730 1.00 0.00 13 ILE A N 6
ATOM 6122 C CA . ILE A 1 13 ? 13.397 12.641 -2.797 1.00 0.00 13 ILE A CA 6
ATOM 6123 C C . ILE A 1 13 ? 13.685 13.402 -1.509 1.00 0.00 13 ILE A C 6
ATOM 6124 O O . ILE A 1 13 ? 14.066 14.571 -1.540 1.00 0.00 13 ILE A O 6
ATOM 6140 N N . GLN A 1 14 ? 13.500 12.731 -0.378 1.00 0.00 14 GLN A N 6
ATOM 6141 C CA . GLN A 1 14 ? 13.770 13.332 0.923 1.00 0.00 14 GLN A CA 6
ATOM 6142 C C . GLN A 1 14 ? 15.258 13.600 1.107 1.00 0.00 14 GLN A C 6
ATOM 6143 O O . GLN A 1 14 ? 15.649 14.586 1.730 1.00 0.00 14 GLN A O 6
ATOM 6157 N N . ARG A 1 15 ? 16.086 12.714 0.560 1.00 0.00 15 ARG A N 6
ATOM 6158 C CA . ARG A 1 15 ? 17.533 12.883 0.616 1.00 0.00 15 ARG A CA 6
ATOM 6159 C C . ARG A 1 15 ? 17.964 14.172 -0.073 1.00 0.00 15 ARG A C 6
ATOM 6160 O O . ARG A 1 15 ? 18.828 14.893 0.423 1.00 0.00 15 ARG A O 6
ATOM 6181 N N . ASP A 1 16 ? 17.356 14.456 -1.220 1.00 0.00 16 ASP A N 6
ATOM 6182 C CA . ASP A 1 16 ? 17.563 15.727 -1.903 1.00 0.00 16 ASP A CA 6
ATOM 6183 C C . ASP A 1 16 ? 16.966 16.882 -1.109 1.00 0.00 16 ASP A C 6
ATOM 6184 O O . ASP A 1 16 ? 15.752 16.955 -0.918 1.00 0.00 16 ASP A O 6
ATOM 6193 N N . PRO A 1 17 ? 17.827 17.783 -0.647 1.00 0.00 17 PRO A N 6
ATOM 6194 C CA . PRO A 1 17 ? 17.399 18.880 0.213 1.00 0.00 17 PRO A CA 6
ATOM 6195 C C . PRO A 1 17 ? 16.569 19.896 -0.561 1.00 0.00 17 PRO A C 6
ATOM 6196 O O . PRO A 1 17 ? 15.776 20.636 0.020 1.00 0.00 17 PRO A O 6
ATOM 6207 N N . ALA A 1 18 ? 16.758 19.928 -1.876 1.00 0.00 18 ALA A N 6
ATOM 6208 C CA . ALA A 1 18 ? 15.991 20.819 -2.738 1.00 0.00 18 ALA A CA 6
ATOM 6209 C C . ALA A 1 18 ? 14.534 20.382 -2.826 1.00 0.00 18 ALA A C 6
ATOM 6210 O O . ALA A 1 18 ? 13.623 21.195 -2.671 1.00 0.00 18 ALA A O 6
ATOM 6217 N N . LEU A 1 19 ? 14.322 19.095 -3.076 1.00 0.00 19 LEU A N 6
ATOM 6218 C CA . LEU A 1 19 ? 12.975 18.540 -3.145 1.00 0.00 19 LEU A CA 6
ATOM 6219 C C . LEU A 1 19 ? 12.356 18.423 -1.759 1.00 0.00 19 LEU A C 6
ATOM 6220 O O . LEU A 1 19 ? 11.149 18.597 -1.591 1.00 0.00 19 LEU A O 6
ATOM 6236 N N . LYS A 1 20 ? 13.189 18.128 -0.766 1.00 0.00 20 LYS A N 6
ATOM 6237 C CA . LYS A 1 20 ? 12.741 18.074 0.620 1.00 0.00 20 LYS A CA 6
ATOM 6238 C C . LYS A 1 20 ? 12.106 19.392 1.045 1.00 0.00 20 LYS A C 6
ATOM 6239 O O . LYS A 1 20 ? 11.028 19.409 1.640 1.00 0.00 20 LYS A O 6
ATOM 6258 N N . GLU A 1 21 ? 12.780 20.495 0.737 1.00 0.00 21 GLU A N 6
ATOM 6259 C CA . GLU A 1 21 ? 12.231 21.823 0.980 1.00 0.00 21 GLU A CA 6
ATOM 6260 C C . GLU A 1 21 ? 10.876 21.990 0.304 1.00 0.00 21 GLU A C 6
ATOM 6261 O O . GLU A 1 21 ? 9.922 22.474 0.914 1.00 0.00 21 GLU A O 6
ATOM 6273 N N . GLN A 1 22 ? 10.797 21.586 -0.960 1.00 0.00 22 GLN A N 6
ATOM 6274 C CA . GLN A 1 22 ? 9.562 21.703 -1.726 1.00 0.00 22 GLN A CA 6
ATOM 6275 C C . GLN A 1 22 ? 8.434 20.913 -1.075 1.00 0.00 22 GLN A C 6
ATOM 6276 O O . GLN A 1 22 ? 7.273 21.319 -1.117 1.00 0.00 22 GLN A O 6
ATOM 6290 N N . LEU A 1 23 ? 8.782 19.780 -0.475 1.00 0.00 23 LEU A N 6
ATOM 6291 C CA . LEU A 1 23 ? 7.818 18.981 0.272 1.00 0.00 23 LEU A CA 6
ATOM 6292 C C . LEU A 1 23 ? 7.417 19.671 1.570 1.00 0.00 23 LEU A C 6
ATOM 6293 O O . LEU A 1 23 ? 6.270 19.580 2.005 1.00 0.00 23 LEU A O 6
ATOM 6309 N N . GLN A 1 24 ? 8.372 20.362 2.184 1.00 0.00 24 GLN A N 6
ATOM 6310 C CA . GLN A 1 24 ? 8.108 21.111 3.407 1.00 0.00 24 GLN A CA 6
ATOM 6311 C C . GLN A 1 24 ? 7.220 22.318 3.132 1.00 0.00 24 GLN A C 6
ATOM 6312 O O . GLN A 1 24 ? 6.591 22.858 4.043 1.00 0.00 24 GLN A O 6
ATOM 6326 N N . LEU A 1 25 ? 7.171 22.736 1.872 1.00 0.00 25 LEU A N 6
ATOM 6327 C CA . LEU A 1 25 ? 6.310 23.839 1.463 1.00 0.00 25 LEU A CA 6
ATOM 6328 C C . LEU A 1 25 ? 4.882 23.364 1.229 1.00 0.00 25 LEU A C 6
ATOM 6329 O O . LEU A 1 25 ? 3.995 24.160 0.921 1.00 0.00 25 LEU A O 6
ATOM 6345 N N . GLN A 1 26 ? 4.665 22.061 1.377 1.00 0.00 26 GLN A N 6
ATOM 6346 C CA . GLN A 1 26 ? 3.330 21.487 1.249 1.00 0.00 26 GLN A CA 6
ATOM 6347 C C . GLN A 1 26 ? 2.618 21.443 2.595 1.00 0.00 26 GLN A C 6
ATOM 6348 O O . GLN A 1 26 ? 3.250 21.538 3.646 1.00 0.00 26 GLN A O 6
ATOM 6362 N N . GLY A 1 27 ? 1.298 21.299 2.554 1.00 0.00 27 GLY A N 6
ATOM 6363 C CA . GLY A 1 27 ? 0.488 21.312 3.767 1.00 0.00 27 GLY A CA 6
ATOM 6364 C C . GLY A 1 27 ? 0.177 19.898 4.237 1.00 0.00 27 GLY A C 6
ATOM 6365 O O . GLY A 1 27 ? 1.055 19.187 4.725 1.00 0.00 27 GLY A O 6
ATOM 6369 N N . SER A 1 28 ? -1.081 19.493 4.088 1.00 0.00 28 SER A N 6
ATOM 6370 C CA . SER A 1 28 ? -1.540 18.210 4.606 1.00 0.00 28 SER A CA 6
ATOM 6371 C C . SER A 1 28 ? -0.833 17.052 3.915 1.00 0.00 28 SER A C 6
ATOM 6372 O O . SER A 1 28 ? -0.620 17.076 2.703 1.00 0.00 28 SER A O 6
ATOM 6380 N N . ILE A 1 29 ? -0.470 16.038 4.692 1.00 0.00 29 ILE A N 6
ATOM 6381 C CA . ILE A 1 29 ? -0.094 14.743 4.137 1.00 0.00 29 ILE A CA 6
ATOM 6382 C C . ILE A 1 29 ? -0.362 14.687 2.640 1.00 0.00 29 ILE A C 6
ATOM 6383 O O . ILE A 1 29 ? 0.564 14.566 1.837 1.00 0.00 29 ILE A O 6
ATOM 6399 N N . ASP A 1 30 ? -1.635 14.775 2.267 1.00 0.00 30 ASP A N 6
ATOM 6400 C CA . ASP A 1 30 ? -2.050 14.524 0.892 1.00 0.00 30 ASP A CA 6
ATOM 6401 C C . ASP A 1 30 ? -1.315 15.437 -0.081 1.00 0.00 30 ASP A C 6
ATOM 6402 O O . ASP A 1 30 ? -0.886 15.003 -1.149 1.00 0.00 30 ASP A O 6
ATOM 6411 N N . GLU A 1 31 ? -1.174 16.703 0.296 1.00 0.00 31 GLU A N 6
ATOM 6412 C CA . GLU A 1 31 ? -0.490 17.679 -0.543 1.00 0.00 31 GLU A CA 6
ATOM 6413 C C . GLU A 1 31 ? 0.976 17.310 -0.734 1.00 0.00 31 GLU A C 6
ATOM 6414 O O . GLU A 1 31 ? 1.534 17.488 -1.817 1.00 0.00 31 GLU A O 6
ATOM 6426 N N . THR A 1 32 ? 1.594 16.795 0.322 1.00 0.00 32 THR A N 6
ATOM 6427 C CA . THR A 1 32 ? 2.969 16.316 0.248 1.00 0.00 32 THR A CA 6
ATOM 6428 C C . THR A 1 32 ? 3.088 15.133 -0.705 1.00 0.00 32 THR A C 6
ATOM 6429 O O . THR A 1 32 ? 4.021 15.060 -1.505 1.00 0.00 32 THR A O 6
ATOM 6440 N N . ILE A 1 33 ? 2.139 14.208 -0.614 1.00 0.00 33 ILE A N 6
ATOM 6441 C CA . ILE A 1 33 ? 2.104 13.057 -1.508 1.00 0.00 33 ILE A CA 6
ATOM 6442 C C . ILE A 1 33 ? 1.903 13.489 -2.954 1.00 0.00 33 ILE A C 6
ATOM 6443 O O . ILE A 1 33 ? 2.563 12.980 -3.862 1.00 0.00 33 ILE A O 6
ATOM 6459 N N . ASP A 1 34 ? 0.990 14.430 -3.166 1.00 0.00 34 ASP A N 6
ATOM 6460 C CA . ASP A 1 34 ? 0.718 14.949 -4.501 1.00 0.00 34 ASP A CA 6
ATOM 6461 C C . ASP A 1 34 ? 1.974 15.537 -5.129 1.00 0.00 34 ASP A C 6
ATOM 6462 O O . ASP A 1 34 ? 2.218 15.372 -6.325 1.00 0.00 34 ASP A O 6
ATOM 6471 N N . LYS A 1 35 ? 2.770 16.225 -4.317 1.00 0.00 35 LYS A N 6
ATOM 6472 C CA . LYS A 1 35 ? 4.026 16.803 -4.782 1.00 0.00 35 LYS A CA 6
ATOM 6473 C C . LYS A 1 35 ? 5.007 15.718 -5.207 1.00 0.00 35 LYS A C 6
ATOM 6474 O O . LYS A 1 35 ? 5.689 15.849 -6.223 1.00 0.00 35 LYS A O 6
ATOM 6493 N N . VAL A 1 36 ? 5.075 14.649 -4.421 1.00 0.00 36 VAL A N 6
ATOM 6494 C CA . VAL A 1 36 ? 5.888 13.491 -4.773 1.00 0.00 36 VAL A CA 6
ATOM 6495 C C . VAL A 1 36 ? 5.445 12.889 -6.101 1.00 0.00 36 VAL A C 6
ATOM 6496 O O . VAL A 1 36 ? 6.272 12.505 -6.926 1.00 0.00 36 VAL A O 6
ATOM 6509 N N . ILE A 1 37 ? 4.133 12.809 -6.299 1.00 0.00 37 ILE A N 6
ATOM 6510 C CA . ILE A 1 37 ? 3.578 12.330 -7.560 1.00 0.00 37 ILE A CA 6
ATOM 6511 C C . ILE A 1 37 ? 4.019 13.205 -8.725 1.00 0.00 37 ILE A C 6
ATOM 6512 O O . ILE A 1 37 ? 4.384 12.703 -9.788 1.00 0.00 37 ILE A O 6
ATOM 6528 N N . GLU A 1 38 ? 3.983 14.518 -8.519 1.00 0.00 38 GLU A N 6
ATOM 6529 C CA . GLU A 1 38 ? 4.387 15.466 -9.551 1.00 0.00 38 GLU A CA 6
ATOM 6530 C C . GLU A 1 38 ? 5.877 15.358 -9.846 1.00 0.00 38 GLU A C 6
ATOM 6531 O O . GLU A 1 38 ? 6.306 15.514 -10.990 1.00 0.00 38 GLU A O 6
ATOM 6543 N N . ILE A 1 39 ? 6.662 15.090 -8.809 1.00 0.00 39 ILE A N 6
ATOM 6544 C CA . ILE A 1 39 ? 8.082 14.800 -8.978 1.00 0.00 39 ILE A CA 6
ATOM 6545 C C . ILE A 1 39 ? 8.291 13.551 -9.823 1.00 0.00 39 ILE A C 6
ATOM 6546 O O . ILE A 1 39 ? 9.143 13.528 -10.712 1.00 0.00 39 ILE A O 6
ATOM 6562 N N . ALA A 1 40 ? 7.510 12.514 -9.544 1.00 0.00 40 ALA A N 6
ATOM 6563 C CA . ALA A 1 40 ? 7.567 11.280 -10.317 1.00 0.00 40 ALA A CA 6
ATOM 6564 C C . ALA A 1 40 ? 7.239 11.532 -11.783 1.00 0.00 40 ALA A C 6
ATOM 6565 O O . ALA A 1 40 ? 7.835 10.928 -12.675 1.00 0.00 40 ALA A O 6
ATOM 6572 N N . LYS A 1 41 ? 6.290 12.429 -12.026 1.00 0.00 41 LYS A N 6
ATOM 6573 C CA . LYS A 1 41 ? 5.933 12.819 -13.385 1.00 0.00 41 LYS A CA 6
ATOM 6574 C C . LYS A 1 41 ? 7.122 13.435 -14.111 1.00 0.00 41 LYS A C 6
ATOM 6575 O O . LYS A 1 41 ? 7.358 13.152 -15.285 1.00 0.00 41 LYS A O 6
ATOM 6594 N N . GLU A 1 42 ? 7.866 14.278 -13.405 1.00 0.00 42 GLU A N 6
ATOM 6595 C CA . GLU A 1 42 ? 9.049 14.915 -13.973 1.00 0.00 42 GLU A CA 6
ATOM 6596 C C . GLU A 1 42 ? 10.157 13.899 -14.219 1.00 0.00 42 GLU A C 6
ATOM 6597 O O . GLU A 1 42 ? 10.911 14.010 -15.185 1.00 0.00 42 GLU A O 6
ATOM 6609 N N . LYS A 1 43 ? 10.251 12.909 -13.338 1.00 0.00 43 LYS A N 6
ATOM 6610 C CA . LYS A 1 43 ? 11.287 11.888 -13.440 1.00 0.00 43 LYS A CA 6
ATOM 6611 C C . LYS A 1 43 ? 10.892 10.800 -14.431 1.00 0.00 43 LYS A C 6
ATOM 6612 O O . LYS A 1 43 ? 11.750 10.140 -15.017 1.00 0.00 43 LYS A O 6
ATOM 6631 N N . GLY A 1 44 ? 9.589 10.618 -14.614 1.00 0.00 44 GLY A N 6
ATOM 6632 C CA . GLY A 1 44 ? 9.075 9.526 -15.430 1.00 0.00 44 GLY A CA 6
ATOM 6633 C C . GLY A 1 44 ? 8.969 8.238 -14.624 1.00 0.00 44 GLY A C 6
ATOM 6634 O O . GLY A 1 44 ? 9.035 7.141 -15.178 1.00 0.00 44 GLY A O 6
ATOM 6638 N N . TYR A 1 45 ? 8.804 8.378 -13.313 1.00 0.00 45 TYR A N 6
ATOM 6639 C CA . TYR A 1 45 ? 8.794 7.230 -12.415 1.00 0.00 45 TYR A CA 6
ATOM 6640 C C . TYR A 1 45 ? 7.378 6.709 -12.203 1.00 0.00 45 TYR A C 6
ATOM 6641 O O . TYR A 1 45 ? 6.454 7.479 -11.945 1.00 0.00 45 TYR A O 6
ATOM 6659 N N . ASP A 1 46 ? 7.215 5.394 -12.313 1.00 0.00 46 ASP A N 6
ATOM 6660 C CA . ASP A 1 46 ? 5.922 4.762 -12.083 1.00 0.00 46 ASP A CA 6
ATOM 6661 C C . ASP A 1 46 ? 5.556 4.779 -10.605 1.00 0.00 46 ASP A C 6
ATOM 6662 O O . ASP A 1 46 ? 5.683 3.770 -9.911 1.00 0.00 46 ASP A O 6
ATOM 6671 N N . PHE A 1 47 ? 5.100 5.932 -10.128 1.00 0.00 47 PHE A N 6
ATOM 6672 C CA . PHE A 1 47 ? 4.702 6.080 -8.732 1.00 0.00 47 PHE A CA 6
ATOM 6673 C C . PHE A 1 47 ? 3.278 5.589 -8.511 1.00 0.00 47 PHE A C 6
ATOM 6674 O O . PHE A 1 47 ? 2.345 6.384 -8.405 1.00 0.00 47 PHE A O 6
ATOM 6691 N N . THR A 1 48 ? 3.117 4.271 -8.440 1.00 0.00 48 THR A N 6
ATOM 6692 C CA . THR A 1 48 ? 1.822 3.673 -8.138 1.00 0.00 48 THR A CA 6
ATOM 6693 C C . THR A 1 48 ? 1.365 4.029 -6.729 1.00 0.00 48 THR A C 6
ATOM 6694 O O . THR A 1 48 ? 2.003 3.654 -5.746 1.00 0.00 48 THR A O 6
ATOM 6705 N N . ALA A 1 49 ? 0.257 4.757 -6.638 1.00 0.00 49 ALA A N 6
ATOM 6706 C CA . ALA A 1 49 ? -0.203 5.297 -5.365 1.00 0.00 49 ALA A CA 6
ATOM 6707 C C . ALA A 1 49 ? -0.594 4.182 -4.403 1.00 0.00 49 ALA A C 6
ATOM 6708 O O . ALA A 1 49 ? -0.432 4.311 -3.189 1.00 0.00 49 ALA A O 6
ATOM 6715 N N . THR A 1 50 ? -1.110 3.088 -4.952 1.00 0.00 50 THR A N 6
ATOM 6716 C CA . THR A 1 50 ? -1.612 1.987 -4.139 1.00 0.00 50 THR A CA 6
ATOM 6717 C C . THR A 1 50 ? -0.469 1.204 -3.506 1.00 0.00 50 THR A C 6
ATOM 6718 O O . THR A 1 50 ? -0.683 0.400 -2.598 1.00 0.00 50 THR A O 6
ATOM 6729 N N . GLU A 1 51 ? 0.745 1.444 -3.989 1.00 0.00 51 GLU A N 6
ATOM 6730 C CA . GLU A 1 51 ? 1.925 0.767 -3.465 1.00 0.00 51 GLU A CA 6
ATOM 6731 C C . GLU A 1 51 ? 2.719 1.679 -2.540 1.00 0.00 51 GLU A C 6
ATOM 6732 O O . GLU A 1 51 ? 3.852 1.371 -2.169 1.00 0.00 51 GLU A O 6
ATOM 6744 N N . LEU A 1 52 ? 2.118 2.806 -2.168 1.00 0.00 52 LEU A N 6
ATOM 6745 C CA . LEU A 1 52 ? 2.746 3.740 -1.243 1.00 0.00 52 LEU A CA 6
ATOM 6746 C C . LEU A 1 52 ? 2.489 3.339 0.204 1.00 0.00 52 LEU A C 6
ATOM 6747 O O . LEU A 1 52 ? 1.342 3.287 0.650 1.00 0.00 52 LEU A O 6
ATOM 6763 N N . LYS A 1 53 ? 3.563 3.055 0.933 1.00 0.00 53 LYS A N 6
ATOM 6764 C CA . LYS A 1 53 ? 3.458 2.682 2.339 1.00 0.00 53 LYS A CA 6
ATOM 6765 C C . LYS A 1 53 ? 2.919 3.835 3.176 1.00 0.00 53 LYS A C 6
ATOM 6766 O O . LYS A 1 53 ? 3.398 4.964 3.076 1.00 0.00 53 LYS A O 6
ATOM 6785 N N . GLU A 1 54 ? 1.919 3.544 4.002 1.00 0.00 54 GLU A N 6
ATOM 6786 C CA . GLU A 1 54 ? 1.305 4.559 4.849 1.00 0.00 54 GLU A CA 6
ATOM 6787 C C . GLU A 1 54 ? 1.631 4.320 6.318 1.00 0.00 54 GLU A C 6
ATOM 6788 O O . GLU A 1 54 ? 1.010 3.484 6.974 1.00 0.00 54 GLU A O 6
ATOM 6800 N N . TYR A 1 55 ? 2.609 5.059 6.830 1.00 0.00 55 TYR A N 6
ATOM 6801 C CA . TYR A 1 55 ? 3.034 4.914 8.217 1.00 0.00 55 TYR A CA 6
ATOM 6802 C C . TYR A 1 55 ? 3.649 6.205 8.743 1.00 0.00 55 TYR A C 6
ATOM 6803 O O . TYR A 1 55 ? 3.906 7.138 7.981 1.00 0.00 55 TYR A O 6
ATOM 6821 N N . MET A 1 56 ? 3.882 6.254 10.050 1.00 0.00 56 MET A N 6
ATOM 6822 C CA . MET A 1 56 ? 4.527 7.405 10.670 1.00 0.00 56 MET A CA 6
ATOM 6823 C C . MET A 1 56 ? 5.775 6.990 11.437 1.00 0.00 56 MET A C 6
ATOM 6824 O O . MET A 1 56 ? 6.845 7.573 11.263 1.00 0.00 56 MET A O 6
ATOM 6838 N N . GLU A 1 57 ? 5.633 5.979 12.288 1.00 0.00 57 GLU A N 6
ATOM 6839 C CA . GLU A 1 57 ? 6.766 5.429 13.021 1.00 0.00 57 GLU A CA 6
ATOM 6840 C C . GLU A 1 57 ? 7.530 4.417 12.177 1.00 0.00 57 GLU A C 6
ATOM 6841 O O . GLU A 1 57 ? 8.732 4.565 11.949 1.00 0.00 57 GLU A O 6
ATOM 6853 N N . ASN A 1 58 ? 6.827 3.390 11.714 1.00 0.00 58 ASN A N 6
ATOM 6854 C CA . ASN A 1 58 ? 7.434 2.359 10.881 1.00 0.00 58 ASN A CA 6
ATOM 6855 C C . ASN A 1 58 ? 6.375 1.554 10.139 1.00 0.00 58 ASN A C 6
ATOM 6856 O O . ASN A 1 58 ? 5.226 1.475 10.573 1.00 0.00 58 ASN A O 6
ATOM 6867 N N . PRO A 1 59 ? 6.768 0.960 9.017 1.00 0.00 59 PRO A N 6
ATOM 6868 C CA . PRO A 1 59 ? 5.839 0.204 8.185 1.00 0.00 59 PRO A CA 6
ATOM 6869 C C . PRO A 1 59 ? 5.559 -1.170 8.779 1.00 0.00 59 PRO A C 6
ATOM 6870 O O . PRO A 1 59 ? 4.618 -1.852 8.374 1.00 0.00 59 PRO A O 6
ATOM 6881 N N . SER A 1 60 ? 6.382 -1.572 9.743 1.00 0.00 60 SER A N 6
ATOM 6882 C CA . SER A 1 60 ? 6.237 -2.875 10.378 1.00 0.00 60 SER A CA 6
ATOM 6883 C C . SER A 1 60 ? 4.914 -2.982 11.124 1.00 0.00 60 SER A C 6
ATOM 6884 O O . SER A 1 60 ? 4.502 -2.048 11.812 1.00 0.00 60 SER A O 6
ATOM 6892 N N . ASP A 1 61 ? 4.251 -4.125 10.984 1.00 0.00 61 ASP A N 6
ATOM 6893 C CA . ASP A 1 61 ? 2.980 -4.362 11.658 1.00 0.00 61 ASP A CA 6
ATOM 6894 C C . ASP A 1 61 ? 3.173 -4.507 13.162 1.00 0.00 61 ASP A C 6
ATOM 6895 O O . ASP A 1 61 ? 4.184 -5.040 13.619 1.00 0.00 61 ASP A O 6
ATOM 6904 N N . GLU A 1 62 ? 2.197 -4.030 13.927 1.00 0.00 62 GLU A N 6
ATOM 6905 C CA . GLU A 1 62 ? 2.246 -4.128 15.381 1.00 0.00 62 GLU A CA 6
ATOM 6906 C C . GLU A 1 62 ? 2.318 -5.582 15.833 1.00 0.00 62 GLU A C 6
ATOM 6907 O O . GLU A 1 62 ? 1.465 -6.395 15.477 1.00 0.00 62 GLU A O 6
ATOM 6919 N N . GLU A 1 63 ? 3.341 -5.902 16.618 1.00 0.00 63 GLU A N 6
ATOM 6920 C CA . GLU A 1 63 ? 3.528 -7.260 17.116 1.00 0.00 63 GLU A CA 6
ATOM 6921 C C . GLU A 1 63 ? 2.483 -7.609 18.167 1.00 0.00 63 GLU A C 6
ATOM 6922 O O . GLU A 1 63 ? 2.024 -8.749 18.245 1.00 0.00 63 GLU A O 6
ATOM 6934 N N . GLU A 1 64 ? 2.110 -6.623 18.975 1.00 0.00 64 GLU A N 6
ATOM 6935 C CA . GLU A 1 64 ? 1.092 -6.815 20.000 1.00 0.00 64 GLU A CA 6
ATOM 6936 C C . GLU A 1 64 ? -0.275 -7.070 19.378 1.00 0.00 64 GLU A C 6
ATOM 6937 O O . GLU A 1 64 ? -0.695 -6.358 18.467 1.00 0.00 64 GLU A O 6
ATOM 6949 N N . GLU A 1 65 ? -0.966 -8.090 19.877 1.00 0.00 65 GLU A N 6
ATOM 6950 C CA . GLU A 1 65 ? -2.306 -8.413 19.402 1.00 0.00 65 GLU A CA 6
ATOM 6951 C C . GLU A 1 65 ? -3.265 -7.251 19.626 1.00 0.00 65 GLU A C 6
ATOM 6952 O O . GLU A 1 65 ? -3.394 -6.746 20.741 1.00 0.00 65 GLU A O 6
ATOM 6964 N N . LEU A 1 66 ? -3.935 -6.830 18.559 1.00 0.00 66 LEU A N 6
ATOM 6965 C CA . LEU A 1 66 ? -4.873 -5.715 18.633 1.00 0.00 66 LEU A CA 6
ATOM 6966 C C . LEU A 1 66 ? -6.308 -6.188 18.438 1.00 0.00 66 LEU A C 6
ATOM 6967 O O . LEU A 1 66 ? -6.557 -7.182 17.756 1.00 0.00 66 LEU A O 6
ATOM 6983 N N . SER A 1 67 ? -7.249 -5.469 19.041 1.00 0.00 67 SER A N 6
ATOM 6984 C CA . SER A 1 67 ? -8.660 -5.824 18.948 1.00 0.00 67 SER A CA 6
ATOM 6985 C C . SER A 1 67 ? -9.549 -4.600 19.129 1.00 0.00 67 SER A C 6
ATOM 6986 O O . SER A 1 67 ? -9.251 -3.718 19.935 1.00 0.00 67 SER A O 6
ATOM 6994 N N . ASP A 1 68 ? -10.642 -4.551 18.375 1.00 0.00 68 ASP A N 6
ATOM 6995 C CA . ASP A 1 68 ? -11.576 -3.435 18.451 1.00 0.00 68 ASP A CA 6
ATOM 6996 C C . ASP A 1 68 ? -12.531 -3.596 19.626 1.00 0.00 68 ASP A C 6
ATOM 6997 O O . ASP A 1 68 ? -13.424 -2.773 19.830 1.00 0.00 68 ASP A O 6
ATOM 7006 N N . SER A 1 69 ? -12.340 -4.661 20.397 1.00 0.00 69 SER A N 6
ATOM 7007 C CA . SER A 1 69 ? -13.081 -4.852 21.638 1.00 0.00 69 SER A CA 6
ATOM 7008 C C . SER A 1 69 ? -12.475 -4.037 22.772 1.00 0.00 69 SER A C 6
ATOM 7009 O O . SER A 1 69 ? -13.110 -3.829 23.807 1.00 0.00 69 SER A O 6
ATOM 7017 N N . GLU A 1 70 ? -11.246 -3.578 22.573 1.00 0.00 70 GLU A N 6
ATOM 7018 C CA . GLU A 1 70 ? -10.566 -2.751 23.564 1.00 0.00 70 GLU A CA 6
ATOM 7019 C C . GLU A 1 70 ? -10.878 -1.274 23.356 1.00 0.00 70 GLU A C 6
ATOM 7020 O O . GLU A 1 70 ? -10.941 -0.797 22.222 1.00 0.00 70 GLU A O 6
ATOM 7032 N N . LEU A 1 71 ? -11.072 -0.555 24.456 1.00 0.00 71 LEU A N 6
ATOM 7033 C CA . LEU A 1 71 ? -11.340 0.877 24.397 1.00 0.00 71 LEU A CA 6
ATOM 7034 C C . LEU A 1 71 ? -10.097 1.653 23.982 1.00 0.00 71 LEU A C 6
ATOM 7035 O O . LEU A 1 71 ? -8.990 1.356 24.431 1.00 0.00 71 LEU A O 6
ATOM 7051 N N . GLU A 1 72 ? -10.287 2.650 23.124 1.00 0.00 72 GLU A N 6
ATOM 7052 C CA . GLU A 1 72 ? -9.173 3.428 22.595 1.00 0.00 72 GLU A CA 6
ATOM 7053 C C . GLU A 1 72 ? -8.138 2.529 21.932 1.00 0.00 72 GLU A C 6
ATOM 7054 O O . GLU A 1 72 ? -6.934 2.714 22.113 1.00 0.00 72 GLU A O 6
ATOM 7066 N N . ALA A 1 73 ? -8.613 1.554 21.165 1.00 0.00 73 ALA A N 6
ATOM 7067 C CA . ALA A 1 73 ? -7.730 0.610 20.492 1.00 0.00 73 ALA A CA 6
ATOM 7068 C C . ALA A 1 73 ? -7.111 1.227 19.244 1.00 0.00 73 ALA A C 6
ATOM 7069 O O . ALA A 1 73 ? -7.650 2.178 18.677 1.00 0.00 73 ALA A O 6
ATOM 7076 N N . VAL A 1 74 ? -5.976 0.681 18.820 1.00 0.00 74 VAL A N 6
ATOM 7077 C CA . VAL A 1 74 ? -5.310 1.143 17.608 1.00 0.00 74 VAL A CA 6
ATOM 7078 C C . VAL A 1 74 ? -5.343 0.075 16.522 1.00 0.00 74 VAL A C 6
ATOM 7079 O O . VAL A 1 74 ? -4.506 0.069 15.619 1.00 0.00 74 VAL A O 6
ATOM 7092 N N . ALA A 1 75 ? -6.313 -0.827 16.615 1.00 0.00 75 ALA A N 6
ATOM 7093 C CA . ALA A 1 75 ? -6.453 -1.904 15.642 1.00 0.00 75 ALA A CA 6
ATOM 7094 C C . ALA A 1 75 ? -6.776 -1.357 14.258 1.00 0.00 75 ALA A C 6
ATOM 7095 O O . ALA A 1 75 ? -7.545 -0.407 14.119 1.00 0.00 75 ALA A O 6
ATOM 7102 N N . GLY A 1 76 ? -6.182 -1.963 13.235 1.00 0.00 76 GLY A N 6
ATOM 7103 C CA . GLY A 1 76 ? -6.394 -1.529 11.859 1.00 0.00 76 GLY A CA 6
ATOM 7104 C C . GLY A 1 76 ? -7.471 -2.362 11.177 1.00 0.00 76 GLY A C 6
ATOM 7105 O O . GLY A 1 76 ? -7.247 -2.932 10.109 1.00 0.00 76 GLY A O 6
ATOM 7109 N N . GLY A 1 77 ? -8.642 -2.430 11.802 1.00 0.00 77 GLY A N 6
ATOM 7110 C CA . GLY A 1 77 ? -9.754 -3.205 11.263 1.00 0.00 77 GLY A CA 6
ATOM 7111 C C . GLY A 1 77 ? -10.981 -2.330 11.045 1.00 0.00 77 GLY A C 6
ATOM 7112 O O . GLY A 1 77 ? -11.057 -1.635 10.070 1.00 0.00 77 GLY A O 6
ATOM 7117 N N . MET A 1 1 ? 5.574 -4.840 -6.088 1.00 0.00 1 MET A N 7
ATOM 7118 C CA . MET A 1 1 ? 6.317 -4.026 -5.134 1.00 0.00 1 MET A CA 7
ATOM 7119 C C . MET A 1 1 ? 6.346 -2.564 -5.562 1.00 0.00 1 MET A C 7
ATOM 7120 O O . MET A 1 1 ? 7.374 -1.895 -5.453 1.00 0.00 1 MET A O 7
ATOM 7136 N N . SER A 1 2 ? 5.212 -2.073 -6.049 1.00 0.00 2 SER A N 7
ATOM 7137 C CA . SER A 1 2 ? 5.117 -0.702 -6.537 1.00 0.00 2 SER A CA 7
ATOM 7138 C C . SER A 1 2 ? 5.319 0.299 -5.405 1.00 0.00 2 SER A C 7
ATOM 7139 O O . SER A 1 2 ? 5.774 1.421 -5.631 1.00 0.00 2 SER A O 7
ATOM 7147 N N . SER A 1 3 ? 4.977 -0.113 -4.189 1.00 0.00 3 SER A N 7
ATOM 7148 C CA . SER A 1 3 ? 5.134 0.742 -3.019 1.00 0.00 3 SER A CA 7
ATOM 7149 C C . SER A 1 3 ? 6.605 0.952 -2.683 1.00 0.00 3 SER A C 7
ATOM 7150 O O . SER A 1 3 ? 6.973 1.944 -2.055 1.00 0.00 3 SER A O 7
ATOM 7158 N N . GLU A 1 4 ? 7.442 0.011 -3.105 1.00 0.00 4 GLU A N 7
ATOM 7159 C CA . GLU A 1 4 ? 8.876 0.093 -2.856 1.00 0.00 4 GLU A CA 7
ATOM 7160 C C . GLU A 1 4 ? 9.484 1.311 -3.542 1.00 0.00 4 GLU A C 7
ATOM 7161 O O . GLU A 1 4 ? 10.214 2.084 -2.921 1.00 0.00 4 GLU A O 7
ATOM 7173 N N . GLN A 1 5 ? 9.179 1.476 -4.824 1.00 0.00 5 GLN A N 7
ATOM 7174 C CA . GLN A 1 5 ? 9.681 2.609 -5.592 1.00 0.00 5 GLN A CA 7
ATOM 7175 C C . GLN A 1 5 ? 9.116 3.923 -5.068 1.00 0.00 5 GLN A C 7
ATOM 7176 O O . GLN A 1 5 ? 9.809 4.940 -5.039 1.00 0.00 5 GLN A O 7
ATOM 7190 N N . ILE A 1 6 ? 7.853 3.895 -4.654 1.00 0.00 6 ILE A N 7
ATOM 7191 C CA . ILE A 1 6 ? 7.219 5.062 -4.054 1.00 0.00 6 ILE A CA 7
ATOM 7192 C C . ILE A 1 6 ? 7.946 5.495 -2.787 1.00 0.00 6 ILE A C 7
ATOM 7193 O O . ILE A 1 6 ? 8.191 6.683 -2.575 1.00 0.00 6 ILE A O 7
ATOM 7209 N N . GLU A 1 7 ? 8.289 4.524 -1.947 1.00 0.00 7 GLU A N 7
ATOM 7210 C CA . GLU A 1 7 ? 9.048 4.796 -0.732 1.00 0.00 7 GLU A CA 7
ATOM 7211 C C . GLU A 1 7 ? 10.417 5.378 -1.057 1.00 0.00 7 GLU A C 7
ATOM 7212 O O . GLU A 1 7 ? 10.924 6.237 -0.336 1.00 0.00 7 GLU A O 7
ATOM 7224 N N . GLN A 1 8 ? 11.013 4.905 -2.147 1.00 0.00 8 GLN A N 7
ATOM 7225 C CA . GLN A 1 8 ? 12.297 5.422 -2.604 1.00 0.00 8 GLN A CA 7
ATOM 7226 C C . GLN A 1 8 ? 12.191 6.891 -2.997 1.00 0.00 8 GLN A C 7
ATOM 7227 O O . GLN A 1 8 ? 13.139 7.658 -2.829 1.00 0.00 8 GLN A O 7
ATOM 7241 N N . PHE A 1 9 ? 11.033 7.275 -3.522 1.00 0.00 9 PHE A N 7
ATOM 7242 C CA . PHE A 1 9 ? 10.775 8.667 -3.870 1.00 0.00 9 PHE A CA 7
ATOM 7243 C C . PHE A 1 9 ? 10.498 9.504 -2.629 1.00 0.00 9 PHE A C 7
ATOM 7244 O O . PHE A 1 9 ? 10.734 10.712 -2.617 1.00 0.00 9 PHE A O 7
ATOM 7261 N N . VAL A 1 10 ? 9.995 8.855 -1.584 1.00 0.00 10 VAL A N 7
ATOM 7262 C CA . VAL A 1 10 ? 9.873 9.487 -0.275 1.00 0.00 10 VAL A CA 7
ATOM 7263 C C . VAL A 1 10 ? 11.240 9.714 0.356 1.00 0.00 10 VAL A C 7
ATOM 7264 O O . VAL A 1 10 ? 11.469 10.729 1.014 1.00 0.00 10 VAL A O 7
ATOM 7277 N N . GLU A 1 11 ? 12.147 8.764 0.153 1.00 0.00 11 GLU A N 7
ATOM 7278 C CA . GLU A 1 11 ? 13.494 8.860 0.699 1.00 0.00 11 GLU A CA 7
ATOM 7279 C C . GLU A 1 11 ? 14.267 10.006 0.061 1.00 0.00 11 GLU A C 7
ATOM 7280 O O . GLU A 1 11 ? 15.289 10.447 0.586 1.00 0.00 11 GLU A O 7
ATOM 7292 N N . GLU A 1 12 ? 13.772 10.486 -1.076 1.00 0.00 12 GLU A N 7
ATOM 7293 C CA . GLU A 1 12 ? 14.400 11.601 -1.775 1.00 0.00 12 GLU A CA 7
ATOM 7294 C C . GLU A 1 12 ? 14.281 12.890 -0.972 1.00 0.00 12 GLU A C 7
ATOM 7295 O O . GLU A 1 12 ? 14.917 13.894 -1.295 1.00 0.00 12 GLU A O 7
ATOM 7307 N N . ILE A 1 13 ? 13.465 12.857 0.076 1.00 0.00 13 ILE A N 7
ATOM 7308 C CA . ILE A 1 13 ? 13.373 13.971 1.011 1.00 0.00 13 ILE A CA 7
ATOM 7309 C C . ILE A 1 13 ? 14.717 14.246 1.674 1.00 0.00 13 ILE A C 7
ATOM 7310 O O . ILE A 1 13 ? 14.968 15.351 2.155 1.00 0.00 13 ILE A O 7
ATOM 7326 N N . GLN A 1 14 ? 15.578 13.235 1.696 1.00 0.00 14 GLN A N 7
ATOM 7327 C CA . GLN A 1 14 ? 16.924 13.387 2.236 1.00 0.00 14 GLN A CA 7
ATOM 7328 C C . GLN A 1 14 ? 17.951 13.535 1.122 1.00 0.00 14 GLN A C 7
ATOM 7329 O O . GLN A 1 14 ? 18.853 14.370 1.204 1.00 0.00 14 GLN A O 7
ATOM 7343 N N . ARG A 1 15 ? 17.810 12.721 0.082 1.00 0.00 15 ARG A N 7
ATOM 7344 C CA . ARG A 1 15 ? 18.791 12.679 -0.996 1.00 0.00 15 ARG A CA 7
ATOM 7345 C C . ARG A 1 15 ? 18.682 13.908 -1.889 1.00 0.00 15 ARG A C 7
ATOM 7346 O O . ARG A 1 15 ? 19.692 14.494 -2.280 1.00 0.00 15 ARG A O 7
ATOM 7367 N N . ASP A 1 16 ? 17.452 14.294 -2.208 1.00 0.00 16 ASP A N 7
ATOM 7368 C CA . ASP A 1 16 ? 17.210 15.447 -3.067 1.00 0.00 16 ASP A CA 7
ATOM 7369 C C . ASP A 1 16 ? 16.775 16.660 -2.254 1.00 0.00 16 ASP A C 7
ATOM 7370 O O . ASP A 1 16 ? 15.669 16.694 -1.717 1.00 0.00 16 ASP A O 7
ATOM 7379 N N . PRO A 1 17 ? 17.653 17.652 -2.166 1.00 0.00 17 PRO A N 7
ATOM 7380 C CA . PRO A 1 17 ? 17.398 18.833 -1.349 1.00 0.00 17 PRO A CA 7
ATOM 7381 C C . PRO A 1 17 ? 16.334 19.720 -1.982 1.00 0.00 17 PRO A C 7
ATOM 7382 O O . PRO A 1 17 ? 15.705 20.533 -1.303 1.00 0.00 17 PRO A O 7
ATOM 7393 N N . ALA A 1 18 ? 16.136 19.561 -3.286 1.00 0.00 18 ALA A N 7
ATOM 7394 C CA . ALA A 1 18 ? 15.103 20.303 -4.000 1.00 0.00 18 ALA A CA 7
ATOM 7395 C C . ALA A 1 18 ? 13.711 19.818 -3.616 1.00 0.00 18 ALA A C 7
ATOM 7396 O O . ALA A 1 18 ? 12.830 20.618 -3.301 1.00 0.00 18 ALA A O 7
ATOM 7403 N N . LEU A 1 19 ? 13.520 18.504 -3.643 1.00 0.00 19 LEU A N 7
ATOM 7404 C CA . LEU A 1 19 ? 12.273 17.901 -3.185 1.00 0.00 19 LEU A CA 7
ATOM 7405 C C . LEU A 1 19 ? 12.087 18.095 -1.686 1.00 0.00 19 LEU A C 7
ATOM 7406 O O . LEU A 1 19 ? 10.978 18.354 -1.217 1.00 0.00 19 LEU A O 7
ATOM 7422 N N . LYS A 1 20 ? 13.176 17.967 -0.938 1.00 0.00 20 LYS A N 7
ATOM 7423 C CA . LYS A 1 20 ? 13.158 18.232 0.496 1.00 0.00 20 LYS A CA 7
ATOM 7424 C C . LYS A 1 20 ? 12.471 19.557 0.802 1.00 0.00 20 LYS A C 7
ATOM 7425 O O . LYS A 1 20 ? 11.574 19.622 1.643 1.00 0.00 20 LYS A O 7
ATOM 7444 N N . GLU A 1 21 ? 12.897 20.611 0.116 1.00 0.00 21 GLU A N 7
ATOM 7445 C CA . GLU A 1 21 ? 12.301 21.930 0.288 1.00 0.00 21 GLU A CA 7
ATOM 7446 C C . GLU A 1 21 ? 10.818 21.914 -0.060 1.00 0.00 21 GLU A C 7
ATOM 7447 O O . GLU A 1 21 ? 9.988 22.430 0.689 1.00 0.00 21 GLU A O 7
ATOM 7459 N N . GLN A 1 22 ? 10.491 21.319 -1.202 1.00 0.00 22 GLN A N 7
ATOM 7460 C CA . GLN A 1 22 ? 9.107 21.242 -1.657 1.00 0.00 22 GLN A CA 7
ATOM 7461 C C . GLN A 1 22 ? 8.226 20.548 -0.626 1.00 0.00 22 GLN A C 7
ATOM 7462 O O . GLN A 1 22 ? 7.147 21.035 -0.290 1.00 0.00 22 GLN A O 7
ATOM 7476 N N . LEU A 1 23 ? 8.693 19.407 -0.129 1.00 0.00 23 LEU A N 7
ATOM 7477 C CA . LEU A 1 23 ? 7.935 18.629 0.843 1.00 0.00 23 LEU A CA 7
ATOM 7478 C C . LEU A 1 23 ? 7.797 19.378 2.161 1.00 0.00 23 LEU A C 7
ATOM 7479 O O . LEU A 1 23 ? 6.794 19.241 2.862 1.00 0.00 23 LEU A O 7
ATOM 7495 N N . GLN A 1 24 ? 8.810 20.171 2.495 1.00 0.00 24 GLN A N 7
ATOM 7496 C CA . GLN A 1 24 ? 8.757 21.025 3.676 1.00 0.00 24 GLN A CA 7
ATOM 7497 C C . GLN A 1 24 ? 7.734 22.140 3.504 1.00 0.00 24 GLN A C 7
ATOM 7498 O O . GLN A 1 24 ? 7.060 22.529 4.458 1.00 0.00 24 GLN A O 7
ATOM 7512 N N . LEU A 1 25 ? 7.624 22.652 2.283 1.00 0.00 25 LEU A N 7
ATOM 7513 C CA . LEU A 1 25 ? 6.679 23.721 1.983 1.00 0.00 25 LEU A CA 7
ATOM 7514 C C . LEU A 1 25 ? 5.241 23.222 2.056 1.00 0.00 25 LEU A C 7
AT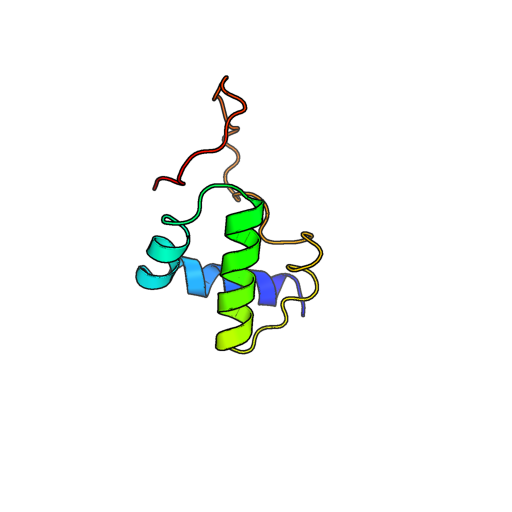OM 7515 O O . LEU A 1 25 ? 4.332 23.969 2.416 1.00 0.00 25 LEU A O 7
ATOM 7531 N N . GLN A 1 26 ? 5.042 21.954 1.711 1.00 0.00 26 GLN A N 7
ATOM 7532 C CA . GLN A 1 26 ? 3.716 21.349 1.747 1.00 0.00 26 GLN A CA 7
ATOM 7533 C C . GLN A 1 26 ? 3.323 20.969 3.169 1.00 0.00 26 GLN A C 7
ATOM 7534 O O . GLN A 1 26 ? 4.181 20.705 4.011 1.00 0.00 26 GLN A O 7
ATOM 7548 N N . GLY A 1 27 ? 2.021 20.943 3.430 1.00 0.00 27 GLY A N 7
ATOM 7549 C CA . GLY A 1 27 ? 1.515 20.735 4.781 1.00 0.00 27 GLY A CA 7
ATOM 7550 C C . GLY A 1 27 ? 0.966 19.324 4.954 1.00 0.00 27 GLY A C 7
ATOM 7551 O O . GLY A 1 27 ? 1.605 18.471 5.568 1.00 0.00 27 GLY A O 7
ATOM 7555 N N . SER A 1 28 ? -0.220 19.085 4.406 1.00 0.00 28 SER A N 7
ATOM 7556 C CA . SER A 1 28 ? -0.925 17.828 4.625 1.00 0.00 28 SER A CA 7
ATOM 7557 C C . SER A 1 28 ? -0.281 16.691 3.842 1.00 0.00 28 SER A C 7
ATOM 7558 O O . SER A 1 28 ? 0.531 16.924 2.947 1.00 0.00 28 SER A O 7
ATOM 7566 N N . ILE A 1 29 ? -0.649 15.461 4.184 1.00 0.00 29 ILE A N 7
ATOM 7567 C CA . ILE A 1 29 ? -0.099 14.285 3.520 1.00 0.00 29 ILE A CA 7
ATOM 7568 C C . ILE A 1 29 ? -0.387 14.311 2.025 1.00 0.00 29 ILE A C 7
ATOM 7569 O O . ILE A 1 29 ? 0.496 14.050 1.209 1.00 0.00 29 ILE A O 7
ATOM 7585 N N . ASP A 1 30 ? -1.629 14.627 1.672 1.00 0.00 30 ASP A N 7
ATOM 7586 C CA . ASP A 1 30 ? -2.030 14.705 0.272 1.00 0.00 30 ASP A CA 7
ATOM 7587 C C . ASP A 1 30 ? -1.175 15.709 -0.490 1.00 0.00 30 ASP A C 7
ATOM 7588 O O . ASP A 1 30 ? -0.801 15.473 -1.639 1.00 0.00 30 ASP A O 7
ATOM 7597 N N . GLU A 1 31 ? -0.868 16.829 0.155 1.00 0.00 31 GLU A N 7
ATOM 7598 C CA . GLU A 1 31 ? -0.056 17.870 -0.463 1.00 0.00 31 GLU A CA 7
ATOM 7599 C C . GLU A 1 31 ? 1.363 17.381 -0.722 1.00 0.00 31 GLU A C 7
ATOM 7600 O O . GLU A 1 31 ? 1.978 17.736 -1.728 1.00 0.00 31 GLU A O 7
ATOM 7612 N N . THR A 1 32 ? 1.878 16.566 0.191 1.00 0.00 32 THR A N 7
ATOM 7613 C CA . THR A 1 32 ? 3.217 16.006 0.051 1.00 0.00 32 THR A CA 7
ATOM 7614 C C . THR A 1 32 ? 3.237 14.877 -0.972 1.00 0.00 32 THR A C 7
ATOM 7615 O O . THR A 1 32 ? 4.249 14.643 -1.631 1.00 0.00 32 THR A O 7
ATOM 7626 N N . ILE A 1 33 ? 2.113 14.180 -1.099 1.00 0.00 33 ILE A N 7
ATOM 7627 C CA . ILE A 1 33 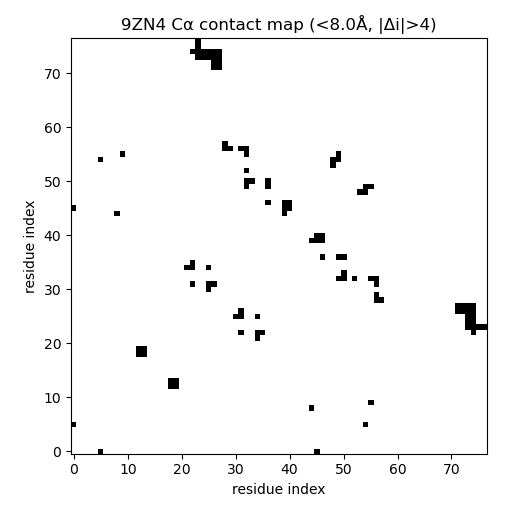? 1.966 13.140 -2.110 1.00 0.00 33 ILE A CA 7
ATOM 7628 C C . ILE A 1 33 ? 2.070 13.719 -3.514 1.00 0.00 33 ILE A C 7
ATOM 7629 O O . ILE A 1 33 ? 2.662 13.110 -4.406 1.00 0.00 33 ILE A O 7
ATOM 7645 N N . ASP A 1 34 ? 1.491 14.900 -3.707 1.00 0.00 34 ASP A N 7
ATOM 7646 C CA . ASP A 1 34 ? 1.584 15.600 -4.982 1.00 0.00 34 ASP A CA 7
ATOM 7647 C C . ASP A 1 34 ? 3.037 15.811 -5.390 1.00 0.00 34 ASP A C 7
ATOM 7648 O O . ASP A 1 34 ? 3.371 15.776 -6.574 1.00 0.00 34 ASP A O 7
ATOM 7657 N N . LYS A 1 35 ? 3.898 16.029 -4.401 1.00 0.00 35 LYS A N 7
ATOM 7658 C CA . LYS A 1 35 ? 5.317 16.248 -4.656 1.00 0.00 35 LYS A CA 7
ATOM 7659 C C . LYS A 1 35 ? 6.046 14.931 -4.883 1.00 0.00 35 LYS A C 7
ATOM 7660 O O . LYS A 1 35 ? 7.027 14.873 -5.624 1.00 0.00 35 LYS A O 7
ATOM 7679 N N . VAL A 1 36 ? 5.560 13.873 -4.242 1.00 0.00 36 VAL A N 7
ATOM 7680 C CA . VAL A 1 36 ? 6.011 12.520 -4.546 1.00 0.00 36 VAL A CA 7
ATOM 7681 C C . VAL A 1 36 ? 5.642 12.123 -5.970 1.00 0.00 36 VAL A C 7
ATOM 7682 O O . VAL A 1 36 ? 6.421 11.468 -6.662 1.00 0.00 36 VAL A O 7
ATOM 7695 N N . ILE A 1 37 ? 4.451 12.522 -6.400 1.00 0.00 37 ILE A N 7
ATOM 7696 C CA . ILE A 1 37 ? 4.042 12.354 -7.789 1.00 0.00 37 ILE A CA 7
ATOM 7697 C C . ILE A 1 37 ? 4.949 13.138 -8.729 1.00 0.00 37 ILE A C 7
ATOM 7698 O O . ILE A 1 37 ? 5.350 12.640 -9.781 1.00 0.00 37 ILE A O 7
ATOM 7714 N N . GLU A 1 38 ? 5.270 14.369 -8.343 1.00 0.00 38 GLU A N 7
ATOM 7715 C CA . GLU A 1 38 ? 6.133 15.224 -9.149 1.00 0.00 38 GLU A CA 7
ATOM 7716 C C . GLU A 1 38 ? 7.467 14.546 -9.435 1.00 0.00 38 GLU A C 7
ATOM 7717 O O . GLU A 1 38 ? 7.871 14.414 -10.590 1.00 0.00 38 GLU A O 7
ATOM 7729 N N . ILE A 1 39 ? 8.147 14.119 -8.377 1.00 0.00 39 ILE A N 7
ATOM 7730 C CA . ILE A 1 39 ? 9.452 13.483 -8.511 1.00 0.00 39 ILE A CA 7
ATOM 7731 C C . ILE A 1 39 ? 9.334 12.121 -9.184 1.00 0.00 39 ILE A C 7
ATOM 7732 O O . ILE A 1 39 ? 10.262 11.667 -9.854 1.00 0.00 39 ILE A O 7
ATOM 7748 N N . ALA A 1 40 ? 8.188 11.475 -9.002 1.00 0.00 40 ALA A N 7
ATOM 7749 C CA . ALA A 1 40 ? 7.921 10.192 -9.644 1.00 0.00 40 ALA A CA 7
ATOM 7750 C C . ALA A 1 40 ? 7.825 10.343 -11.156 1.00 0.00 40 ALA A C 7
ATOM 7751 O O . ALA A 1 40 ? 8.488 9.625 -11.905 1.00 0.00 40 ALA A O 7
ATOM 7758 N N . LYS A 1 41 ? 6.994 11.280 -11.601 1.00 0.00 41 LYS A N 7
ATOM 7759 C CA . LYS A 1 41 ? 6.788 11.508 -13.026 1.00 0.00 41 LYS A CA 7
ATOM 7760 C C . LYS A 1 41 ? 7.994 12.193 -13.654 1.00 0.00 41 LYS A C 7
ATOM 7761 O O . LYS A 1 41 ? 8.174 12.159 -14.872 1.00 0.00 41 LYS A O 7
ATOM 7780 N N . GLU A 1 42 ? 8.819 12.812 -12.818 1.00 0.00 42 GLU A N 7
ATOM 7781 C CA . GLU A 1 42 ? 10.090 13.369 -13.266 1.00 0.00 42 GLU A CA 7
ATOM 7782 C C . GLU A 1 42 ? 11.029 12.275 -13.756 1.00 0.00 42 GLU A C 7
ATOM 7783 O O . GLU A 1 42 ? 11.732 12.446 -14.752 1.00 0.00 42 GLU A O 7
ATOM 7795 N N . LYS A 1 43 ? 11.037 11.149 -13.050 1.00 0.00 43 LYS A N 7
ATOM 7796 C CA . LYS A 1 43 ? 11.756 9.965 -13.503 1.00 0.00 43 LYS A CA 7
ATOM 7797 C C . LYS A 1 43 ? 10.980 9.234 -14.592 1.00 0.00 43 LYS A C 7
ATOM 7798 O O . LYS A 1 43 ? 11.568 8.684 -15.523 1.00 0.00 43 LYS A O 7
ATOM 7817 N N . GLY A 1 44 ? 9.657 9.231 -14.468 1.00 0.00 44 GLY A N 7
ATOM 7818 C CA . GLY A 1 44 ? 8.799 8.550 -15.432 1.00 0.00 44 GLY A CA 7
ATOM 7819 C C . GLY A 1 44 ? 8.111 7.346 -14.802 1.00 0.00 44 GLY A C 7
ATOM 7820 O O . GLY A 1 44 ? 7.621 6.462 -15.505 1.00 0.00 44 GLY A O 7
ATOM 7824 N N . TYR A 1 45 ? 8.078 7.317 -13.474 1.00 0.00 45 TYR A N 7
ATOM 7825 C CA . TYR A 1 45 ? 7.495 6.195 -12.747 1.00 0.00 45 TYR A CA 7
ATOM 7826 C C . TYR A 1 45 ? 5.974 6.257 -12.766 1.00 0.00 45 TYR A C 7
ATOM 7827 O O . TYR A 1 45 ? 5.383 7.321 -12.580 1.00 0.00 45 TYR A O 7
ATOM 7845 N N . ASP A 1 46 ? 5.343 5.110 -12.994 1.00 0.00 46 ASP A N 7
ATOM 7846 C CA . ASP A 1 46 ? 3.891 5.004 -12.911 1.00 0.00 46 ASP A CA 7
ATOM 7847 C C . ASP A 1 46 ? 3.405 5.202 -11.481 1.00 0.00 46 ASP A C 7
ATOM 7848 O O . ASP A 1 46 ? 3.643 4.362 -10.613 1.00 0.00 46 ASP A O 7
ATOM 7857 N N . P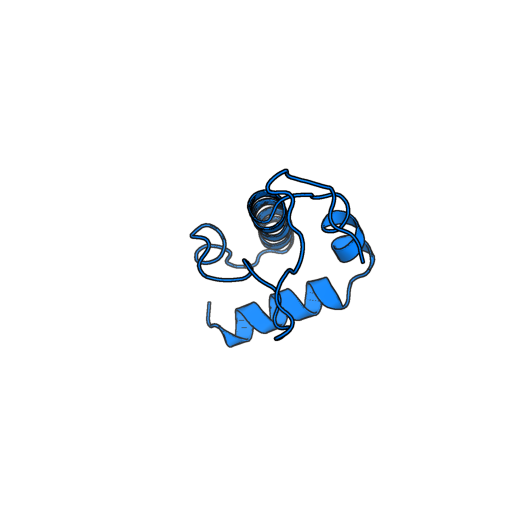HE A 1 47 ? 2.723 6.317 -11.242 1.00 0.00 47 PHE A N 7
ATOM 7858 C CA . PHE A 1 47 ? 2.390 6.736 -9.886 1.00 0.00 47 PHE A CA 7
ATOM 7859 C C . PHE A 1 47 ? 0.896 6.599 -9.619 1.00 0.00 47 PHE A C 7
ATOM 7860 O O . PHE A 1 47 ? 0.340 7.303 -8.777 1.00 0.00 47 PHE A O 7
ATOM 7877 N N . THR A 1 48 ? 0.253 5.690 -10.342 1.00 0.00 48 THR A N 7
ATOM 7878 C CA . THR A 1 48 ? -1.188 5.498 -10.226 1.00 0.00 48 THR A CA 7
ATOM 7879 C C . THR A 1 48 ? -1.594 5.224 -8.783 1.00 0.00 48 THR A C 7
ATOM 7880 O O . THR A 1 48 ? -2.639 5.684 -8.324 1.00 0.00 48 THR A O 7
ATOM 7891 N N . ALA A 1 49 ? -0.760 4.472 -8.073 1.00 0.00 49 ALA A N 7
ATOM 7892 C CA . ALA A 1 49 ? -1.043 4.113 -6.689 1.00 0.00 49 ALA A CA 7
ATOM 7893 C C . ALA A 1 49 ? -1.201 5.353 -5.818 1.00 0.00 49 ALA A C 7
ATOM 7894 O O . ALA A 1 49 ? -1.991 5.364 -4.875 1.00 0.00 49 ALA A O 7
ATOM 7901 N N . THR A 1 50 ? -0.444 6.397 -6.142 1.00 0.00 50 THR A N 7
ATOM 7902 C CA . THR A 1 50 ? -0.498 7.644 -5.389 1.00 0.00 50 THR A CA 7
ATOM 7903 C C . THR A 1 50 ? -1.548 8.588 -5.963 1.00 0.00 50 THR A C 7
ATOM 7904 O O . THR A 1 50 ? -2.056 9.465 -5.264 1.00 0.00 50 THR A O 7
ATOM 7915 N N . GLU A 1 51 ? -1.868 8.403 -7.239 1.00 0.00 51 GLU A N 7
ATOM 7916 C CA . GLU A 1 51 ? -2.942 9.157 -7.876 1.00 0.00 51 GLU A CA 7
ATOM 7917 C C . GLU A 1 51 ? -4.307 8.701 -7.375 1.00 0.00 51 GLU A C 7
ATOM 7918 O O . GLU A 1 51 ? -5.217 9.511 -7.199 1.00 0.00 51 GLU A O 7
ATOM 7930 N N . LEU A 1 52 ? -4.443 7.398 -7.147 1.00 0.00 52 LEU A N 7
ATOM 7931 C CA . LEU A 1 52 ? -5.739 6.806 -6.838 1.00 0.00 52 LEU A CA 7
ATOM 7932 C C . LEU A 1 52 ? -6.296 6.046 -8.035 1.00 0.00 52 LEU A C 7
ATOM 7933 O O . LEU A 1 52 ? -5.850 4.941 -8.343 1.00 0.00 52 LEU A O 7
ATOM 7949 N N . LYS A 1 53 ? -7.274 6.646 -8.706 1.00 0.00 53 LYS A N 7
ATOM 7950 C CA . LYS A 1 53 ? -7.825 6.075 -9.930 1.00 0.00 53 LYS A CA 7
ATOM 7951 C C . LYS A 1 53 ? -6.820 6.148 -11.073 1.00 0.00 53 LYS A C 7
ATOM 7952 O O . LYS A 1 53 ? -5.819 6.860 -10.987 1.00 0.00 53 LYS A O 7
ATOM 7971 N N . GLU A 1 54 ? -7.093 5.410 -12.143 1.00 0.00 54 GLU A N 7
ATOM 7972 C CA . GLU A 1 54 ? -6.198 5.368 -13.293 1.00 0.00 54 GLU A CA 7
ATOM 7973 C C . GLU A 1 54 ? -5.880 6.769 -13.796 1.00 0.00 54 GLU A C 7
ATOM 7974 O O . GLU A 1 54 ? -6.782 7.564 -14.059 1.00 0.00 54 GLU A O 7
ATOM 7986 N N . TYR A 1 55 ? -4.592 7.068 -13.927 1.00 0.00 55 TYR A N 7
ATOM 7987 C CA . TYR A 1 55 ? -4.152 8.376 -14.397 1.00 0.00 55 TYR A CA 7
ATOM 7988 C C . TYR A 1 55 ? -4.532 8.594 -15.855 1.00 0.00 55 TYR A C 7
ATOM 7989 O O . TYR A 1 55 ? -4.522 7.660 -16.656 1.00 0.00 55 TYR A O 7
ATOM 8007 N N . MET A 1 56 ? -4.868 9.835 -16.195 1.00 0.00 56 MET A N 7
ATOM 8008 C CA . MET A 1 56 ? -5.459 10.141 -17.492 1.00 0.00 56 MET A CA 7
ATOM 8009 C C . MET A 1 56 ? -4.527 9.740 -18.630 1.00 0.00 56 MET A C 7
ATOM 8010 O O . MET A 1 56 ? -4.979 9.353 -19.707 1.00 0.00 56 MET A O 7
ATOM 8024 N N . GLU A 1 57 ? -3.225 9.836 -18.384 1.00 0.00 57 GLU A N 7
ATOM 8025 C CA . GLU A 1 57 ? -2.229 9.546 -19.407 1.00 0.00 57 GLU A CA 7
ATOM 8026 C C . GLU A 1 57 ? -1.829 8.076 -19.387 1.00 0.00 57 GLU A C 7
ATOM 8027 O O . GLU A 1 57 ? -1.057 7.621 -20.232 1.00 0.00 57 GLU A O 7
ATOM 8039 N N . ASN A 1 58 ? -2.361 7.337 -18.419 1.00 0.00 58 ASN A N 7
ATOM 8040 C CA . ASN A 1 58 ? -2.068 5.914 -18.293 1.00 0.00 58 ASN A CA 7
ATOM 8041 C C . ASN A 1 58 ? -2.982 5.084 -19.187 1.00 0.00 58 ASN A C 7
ATOM 8042 O O . ASN A 1 58 ? -4.197 5.056 -18.993 1.00 0.00 58 ASN A O 7
ATOM 8053 N N . PRO A 1 59 ? -2.389 4.407 -20.165 1.00 0.00 59 PRO A N 7
ATOM 8054 C CA . PRO A 1 59 ? -3.151 3.599 -21.108 1.00 0.00 59 PRO A CA 7
ATOM 8055 C C . PRO A 1 59 ? -3.568 2.272 -20.486 1.00 0.00 59 PRO A C 7
ATOM 8056 O O . PRO A 1 59 ? -3.096 1.210 -20.892 1.00 0.00 59 PRO A O 7
ATOM 8067 N N . SER A 1 60 ? -4.451 2.339 -19.496 1.00 0.00 60 SER A N 7
ATOM 8068 C CA . SER A 1 60 ? -4.936 1.142 -18.820 1.00 0.00 60 SER A CA 7
ATOM 8069 C C . SER A 1 60 ? -6.204 0.613 -19.478 1.00 0.00 60 SER A C 7
ATOM 8070 O O . SER A 1 60 ? -6.984 1.376 -20.048 1.00 0.00 60 SER A O 7
ATOM 8078 N N . ASP A 1 61 ? -6.404 -0.698 -19.398 1.00 0.00 61 ASP A N 7
ATOM 8079 C CA . ASP A 1 61 ? -7.596 -1.327 -19.955 1.00 0.00 61 ASP A CA 7
ATOM 8080 C C . ASP A 1 61 ? -8.784 -1.188 -19.013 1.00 0.00 61 ASP A C 7
ATOM 8081 O O . ASP A 1 61 ? -9.922 -1.470 -19.387 1.00 0.00 61 ASP A O 7
ATOM 8090 N N . GLU A 1 62 ? -8.513 -0.750 -17.788 1.00 0.00 62 GLU A N 7
ATOM 8091 C CA . GLU A 1 62 ? -9.560 -0.565 -16.791 1.00 0.00 62 GLU A CA 7
ATOM 8092 C C . GLU A 1 62 ? -10.089 0.864 -16.805 1.00 0.00 62 GLU A C 7
ATOM 8093 O O . GLU A 1 62 ? -9.348 1.812 -16.547 1.00 0.00 62 GLU A O 7
ATOM 8105 N N . GLU A 1 63 ? -11.374 1.011 -17.108 1.00 0.00 63 GLU A N 7
ATOM 8106 C CA . GLU A 1 63 ? -12.011 2.322 -17.125 1.00 0.00 63 GLU A CA 7
ATOM 8107 C C . GLU A 1 63 ? -12.617 2.657 -15.767 1.00 0.00 63 GLU A C 7
ATOM 8108 O O . GLU A 1 63 ? -12.887 3.820 -15.467 1.00 0.00 63 GLU A O 7
ATOM 8120 N N . GLU A 1 64 ? -12.827 1.631 -14.950 1.00 0.00 64 GLU A N 7
ATOM 8121 C CA . GLU A 1 64 ? -13.390 1.816 -13.617 1.00 0.00 64 GLU A CA 7
ATOM 8122 C C . GLU A 1 64 ? -12.480 2.677 -12.750 1.00 0.00 64 GLU A C 7
ATOM 8123 O O . GLU A 1 64 ? -11.284 2.410 -12.633 1.00 0.00 64 GLU A O 7
ATOM 8135 N N . GLU A 1 65 ? -13.054 3.711 -12.145 1.00 0.00 65 GLU A N 7
ATOM 8136 C CA . GLU A 1 65 ? -12.294 4.615 -11.289 1.00 0.00 65 GLU A CA 7
ATOM 8137 C C . GLU A 1 65 ? -12.238 4.099 -9.857 1.00 0.00 65 GLU A C 7
ATOM 8138 O O . GLU A 1 65 ? -13.231 3.601 -9.326 1.00 0.00 65 GLU A O 7
ATOM 8150 N N . LEU A 1 66 ? -11.071 4.223 -9.234 1.00 0.00 66 LEU A N 7
ATOM 8151 C CA . LEU A 1 66 ? -10.889 3.792 -7.854 1.00 0.00 66 LEU A CA 7
ATOM 8152 C C . LEU A 1 66 ? -11.488 4.798 -6.878 1.00 0.00 66 LEU A C 7
ATOM 8153 O O . LEU A 1 66 ? -11.194 5.991 -6.944 1.00 0.00 66 LEU A O 7
ATOM 8169 N N . SER A 1 67 ? -12.330 4.309 -5.975 1.00 0.00 67 SER A N 7
ATOM 8170 C CA . SER A 1 67 ? -12.955 5.160 -4.970 1.00 0.00 67 SER A CA 7
ATOM 8171 C C . SER A 1 67 ? -11.918 5.745 -4.020 1.00 0.00 67 SER A C 7
ATOM 8172 O O . SER A 1 67 ? -10.949 5.078 -3.657 1.00 0.00 67 SER A O 7
ATOM 8180 N N . ASP A 1 68 ? -12.127 6.994 -3.620 1.00 0.00 68 ASP A N 7
ATOM 8181 C CA . ASP A 1 68 ? -11.212 7.670 -2.708 1.00 0.00 68 ASP A CA 7
ATOM 8182 C C . ASP A 1 68 ? -11.444 7.231 -1.268 1.00 0.00 68 ASP A C 7
ATOM 8183 O O . ASP A 1 68 ? -10.779 7.710 -0.349 1.00 0.00 68 ASP A O 7
ATOM 8192 N N . SER A 1 69 ? -12.389 6.317 -1.079 1.00 0.00 69 SER A N 7
ATOM 8193 C CA . SER A 1 69 ? -12.594 5.685 0.219 1.00 0.00 69 SER A CA 7
ATOM 8194 C C . SER A 1 69 ? -11.616 4.537 0.432 1.00 0.00 69 SER A C 7
ATOM 8195 O O . SER A 1 69 ? -11.475 4.028 1.544 1.00 0.00 69 SER A O 7
ATOM 8203 N N . GLU A 1 70 ? -10.944 4.133 -0.641 1.00 0.00 70 GLU A N 7
ATOM 8204 C CA . GLU A 1 70 ? -9.965 3.054 -0.568 1.00 0.00 70 GLU A CA 7
ATOM 8205 C C . GLU A 1 70 ? -8.603 3.575 -0.128 1.00 0.00 70 GLU A C 7
ATOM 8206 O O . GLU A 1 70 ? -8.249 4.722 -0.400 1.00 0.00 70 GLU A O 7
ATOM 8218 N N . LEU A 1 71 ? -7.842 2.723 0.553 1.00 0.00 71 LEU A N 7
ATOM 8219 C CA . LEU A 1 71 ? -6.523 3.102 1.048 1.00 0.00 71 LEU A CA 7
ATOM 8220 C C . LEU A 1 71 ? -5.428 2.284 0.374 1.00 0.00 71 LEU A C 7
ATOM 8221 O O . LEU A 1 71 ? -5.376 1.063 0.517 1.00 0.00 71 LEU A O 7
ATOM 8237 N N . GLU A 1 72 ? -4.554 2.965 -0.358 1.00 0.00 72 GLU A N 7
ATOM 8238 C CA . GLU A 1 72 ? -3.402 2.317 -0.974 1.00 0.00 72 GLU A CA 7
ATOM 8239 C C . GLU A 1 72 ? -2.236 2.224 0.002 1.00 0.00 72 GLU A C 7
ATOM 8240 O O . GLU A 1 72 ? -1.357 1.375 -0.144 1.00 0.00 72 GLU A O 7
ATOM 8252 N N . ALA A 1 73 ? -2.234 3.102 0.999 1.00 0.00 73 ALA A N 7
ATOM 8253 C CA . ALA A 1 73 ? -1.171 3.128 1.997 1.00 0.00 73 ALA A CA 7
ATOM 8254 C C . ALA A 1 73 ? 0.191 3.334 1.345 1.00 0.00 73 ALA A C 7
ATOM 8255 O O . ALA A 1 73 ? 1.136 2.594 1.613 1.00 0.00 73 ALA A O 7
ATOM 8262 N N . VAL A 1 74 ? 0.283 4.346 0.490 1.00 0.00 74 VAL A N 7
ATOM 8263 C CA . VAL A 1 74 ? 1.549 4.701 -0.142 1.00 0.00 74 VAL A CA 7
ATOM 8264 C C . VAL A 1 74 ? 1.823 6.195 -0.023 1.00 0.00 74 VAL A C 7
ATOM 8265 O O . VAL A 1 74 ? 0.900 7.009 -0.032 1.00 0.00 74 VAL A O 7
ATOM 8278 N N . ALA A 1 75 ? 3.099 6.550 0.088 1.00 0.00 75 ALA A N 7
ATOM 8279 C CA . ALA A 1 75 ? 3.498 7.945 0.222 1.00 0.00 75 ALA A CA 7
ATOM 8280 C C . ALA A 1 75 ? 2.714 8.638 1.330 1.00 0.00 75 ALA A C 7
ATOM 8281 O O . ALA A 1 75 ? 2.341 9.804 1.204 1.00 0.00 75 ALA A O 7
ATOM 8288 N N . GLY A 1 76 ? 2.470 7.913 2.417 1.00 0.00 76 GLY A N 7
ATOM 8289 C CA . GLY A 1 76 ? 1.761 8.468 3.564 1.00 0.00 76 GLY A CA 7
ATOM 8290 C C . GLY A 1 76 ? 0.346 7.912 3.659 1.00 0.00 76 GLY A C 7
ATOM 8291 O O . GLY A 1 76 ? -0.225 7.825 4.745 1.00 0.00 76 GLY A O 7
ATOM 8295 N N . GLY A 1 77 ? -0.214 7.535 2.514 1.00 0.00 77 GLY A N 7
ATOM 8296 C CA . GLY A 1 77 ? -1.560 6.977 2.467 1.00 0.00 77 GLY A CA 7
ATOM 8297 C C . GLY A 1 77 ? -2.092 6.941 1.040 1.00 0.00 77 GLY A C 7
ATOM 8298 O O . GLY A 1 77 ? -1.754 6.062 0.296 1.00 0.00 77 GLY A O 7
ATOM 8303 N N . MET A 1 1 ? 7.311 -4.109 -4.735 1.00 0.00 1 MET A N 8
ATOM 8304 C CA . MET A 1 1 ? 7.032 -3.417 -5.988 1.00 0.00 1 MET A CA 8
ATOM 8305 C C . MET A 1 1 ? 6.593 -1.980 -5.737 1.00 0.00 1 MET A C 8
ATOM 8306 O O . MET A 1 1 ? 7.392 -1.049 -5.842 1.00 0.00 1 MET A O 8
ATOM 8322 N N . SER A 1 2 ? 5.318 -1.806 -5.405 1.00 0.00 2 SER A N 8
ATOM 8323 C CA . SER A 1 2 ? 4.746 -0.476 -5.234 1.00 0.00 2 SER A CA 8
ATOM 8324 C C . SER A 1 2 ? 5.310 0.212 -3.996 1.00 0.00 2 SER A C 8
ATOM 8325 O O . SER A 1 2 ? 5.506 1.427 -3.986 1.00 0.00 2 SER A O 8
ATOM 8333 N N . SER A 1 3 ? 5.569 -0.573 -2.957 1.00 0.00 3 SER A N 8
ATOM 8334 C CA . SER A 1 3 ? 6.149 -0.048 -1.726 1.00 0.00 3 SER A CA 8
ATOM 8335 C C . SER A 1 3 ? 7.616 0.312 -1.918 1.00 0.00 3 SER A C 8
ATOM 8336 O O . SER A 1 3 ? 8.136 1.211 -1.257 1.00 0.00 3 SER A O 8
ATOM 8344 N N . GLU A 1 4 ? 8.280 -0.394 -2.827 1.00 0.00 4 GLU A N 8
ATOM 8345 C CA . GLU A 1 4 ? 9.669 -0.103 -3.159 1.00 0.00 4 GLU A CA 8
ATOM 8346 C C . GLU A 1 4 ? 9.795 1.232 -3.881 1.00 0.00 4 GLU A C 8
ATOM 8347 O O . GLU A 1 4 ? 10.740 1.987 -3.651 1.00 0.00 4 GLU A O 8
ATOM 8359 N N . GLN A 1 5 ? 8.837 1.519 -4.756 1.00 0.00 5 GLN A N 8
ATOM 8360 C CA . GLN A 1 5 ? 8.789 2.803 -5.445 1.00 0.00 5 GLN A CA 8
ATOM 8361 C C . GLN A 1 5 ? 8.541 3.944 -4.469 1.00 0.00 5 GLN A C 8
ATOM 8362 O O . GLN A 1 5 ? 9.144 5.012 -4.581 1.00 0.00 5 GLN A O 8
ATOM 8376 N N . ILE A 1 6 ? 7.652 3.713 -3.509 1.00 0.00 6 ILE A N 8
ATOM 8377 C CA . ILE A 1 6 ? 7.388 4.687 -2.457 1.00 0.00 6 ILE A CA 8
ATOM 8378 C C . ILE A 1 6 ? 8.641 4.965 -1.637 1.00 0.00 6 ILE A C 8
ATOM 8379 O O . ILE A 1 6 ? 8.962 6.117 -1.347 1.00 0.00 6 ILE A O 8
ATOM 8395 N N . GLU A 1 7 ? 9.345 3.902 -1.264 1.00 0.00 7 GLU A N 8
ATOM 8396 C CA . GLU A 1 7 ? 10.599 4.031 -0.532 1.00 0.00 7 GLU A CA 8
ATOM 8397 C C . GLU A 1 7 ? 11.646 4.766 -1.358 1.00 0.00 7 GLU A C 8
ATOM 8398 O O . GLU A 1 7 ? 12.425 5.559 -0.829 1.00 0.00 7 GLU A O 8
ATOM 8410 N N . GLN A 1 8 ? 11.660 4.497 -2.659 1.00 0.00 8 GLN A N 8
ATOM 8411 C CA . GLN A 1 8 ? 12.588 5.160 -3.568 1.00 0.00 8 GLN A CA 8
ATOM 8412 C C . GLN A 1 8 ? 12.301 6.653 -3.657 1.00 0.00 8 GLN A C 8
ATOM 8413 O O . GLN A 1 8 ? 13.220 7.468 -3.746 1.00 0.00 8 GLN A O 8
ATOM 8427 N N . PHE A 1 9 ? 11.020 7.007 -3.632 1.00 0.00 9 PHE A N 8
ATOM 8428 C CA . PHE A 1 9 ? 10.612 8.406 -3.628 1.00 0.00 9 PHE A CA 8
ATOM 8429 C C . PHE A 1 9 ? 11.176 9.141 -2.419 1.00 0.00 9 PHE A C 8
ATOM 8430 O O . PHE A 1 9 ? 11.660 10.267 -2.534 1.00 0.00 9 PHE A O 8
ATOM 8447 N N . VAL A 1 10 ? 11.111 8.497 -1.258 1.00 0.00 10 VAL A N 8
ATOM 8448 C CA . VAL A 1 10 ? 11.683 9.055 -0.039 1.00 0.00 10 VAL A CA 8
ATOM 8449 C C . VAL A 1 10 ? 13.195 9.201 -0.157 1.00 0.00 10 VAL A C 8
ATOM 8450 O O . VAL A 1 10 ? 13.763 10.221 0.232 1.00 0.00 10 VAL A O 8
ATOM 8463 N N . GLU A 1 11 ? 13.843 8.173 -0.695 1.00 0.00 11 GLU A N 8
ATOM 8464 C CA . GLU A 1 11 ? 15.283 8.210 -0.925 1.00 0.00 11 GLU A CA 8
ATOM 8465 C C . GLU A 1 11 ? 15.673 9.411 -1.776 1.00 0.00 11 GLU A C 8
ATOM 8466 O O . GLU A 1 11 ? 16.597 10.150 -1.436 1.00 0.00 11 GLU A O 8
ATOM 8478 N N . GLU A 1 12 ? 14.966 9.600 -2.885 1.00 0.00 12 GLU A N 8
ATOM 8479 C CA . GLU A 1 12 ? 15.259 10.693 -3.803 1.00 0.00 12 GLU A CA 8
ATOM 8480 C C . GLU A 1 12 ? 15.023 12.045 -3.143 1.00 0.00 12 GLU A C 8
ATOM 8481 O O . GLU A 1 12 ? 15.760 13.002 -3.383 1.00 0.00 12 GLU A O 8
ATOM 8493 N N . ILE A 1 13 ? 13.989 12.119 -2.311 1.00 0.00 13 ILE A N 8
ATOM 8494 C CA . ILE A 1 13 ? 13.727 13.315 -1.520 1.00 0.00 13 ILE A CA 8
ATOM 8495 C C . ILE A 1 13 ? 14.885 13.617 -0.576 1.00 0.00 13 ILE A C 8
ATOM 8496 O O . ILE A 1 13 ? 15.259 14.774 -0.388 1.00 0.00 13 ILE A O 8
ATOM 8512 N N . GLN A 1 14 ? 15.448 12.569 0.014 1.00 0.00 14 GLN A N 8
ATOM 8513 C CA . GLN A 1 14 ? 16.602 12.715 0.894 1.00 0.00 14 GLN A CA 8
ATOM 8514 C C . GLN A 1 14 ? 17.853 13.083 0.106 1.00 0.00 14 GLN A C 8
ATOM 8515 O O . GLN A 1 14 ? 18.713 13.814 0.595 1.00 0.00 14 GLN A O 8
ATOM 8529 N N . ARG A 1 15 ? 17.948 12.571 -1.116 1.00 0.00 15 ARG A N 8
ATOM 8530 C CA . ARG A 1 15 ? 19.081 12.867 -1.985 1.00 0.00 15 ARG A CA 8
ATOM 8531 C C . ARG A 1 15 ? 19.096 14.336 -2.388 1.00 0.00 15 ARG A C 8
ATOM 8532 O O . ARG A 1 15 ? 20.159 14.927 -2.577 1.00 0.00 15 ARG A O 8
ATOM 8553 N N . ASP A 1 16 ? 17.909 14.922 -2.517 1.00 0.00 16 ASP A N 8
ATOM 8554 C CA . ASP A 1 16 ? 17.784 16.324 -2.897 1.00 0.00 16 ASP A CA 8
ATOM 8555 C C . ASP A 1 16 ? 17.176 17.147 -1.770 1.00 0.00 16 ASP A C 8
ATOM 8556 O O . ASP A 1 16 ? 15.956 17.198 -1.613 1.00 0.00 16 ASP A O 8
ATOM 8565 N N . PRO A 1 17 ? 18.034 17.793 -0.987 1.00 0.00 17 PRO A N 8
ATOM 8566 C CA . PRO A 1 17 ? 17.587 18.559 0.171 1.00 0.00 17 PRO A CA 8
ATOM 8567 C C . PRO A 1 17 ? 16.534 19.588 -0.221 1.00 0.00 17 PRO A C 8
ATOM 8568 O O . PRO A 1 17 ? 15.567 19.807 0.508 1.00 0.00 17 PRO A O 8
ATOM 8579 N N . ALA A 1 18 ? 16.728 20.215 -1.376 1.00 0.00 18 ALA A N 8
ATOM 8580 C CA . ALA A 1 18 ? 15.807 21.238 -1.856 1.00 0.00 18 ALA A CA 8
ATOM 8581 C C . ALA A 1 18 ? 14.419 20.660 -2.098 1.00 0.00 18 ALA A C 8
ATOM 8582 O O . ALA A 1 18 ? 13.410 21.297 -1.795 1.00 0.00 18 ALA A O 8
ATOM 8589 N N . LEU A 1 19 ? 14.373 19.451 -2.645 1.00 0.00 19 LEU A N 8
ATOM 8590 C CA . LEU A 1 19 ? 13.115 18.738 -2.827 1.00 0.00 19 LEU A CA 8
ATOM 8591 C C . LEU A 1 19 ? 12.454 18.436 -1.489 1.00 0.00 19 LEU A C 8
ATOM 8592 O O . LEU A 1 19 ? 11.245 18.605 -1.330 1.00 0.00 19 LEU A O 8
ATOM 8608 N N . LYS A 1 20 ? 13.254 17.987 -0.528 1.00 0.00 20 LYS A N 8
ATOM 8609 C CA . LYS A 1 20 ? 12.762 17.725 0.819 1.00 0.00 20 LYS A CA 8
ATOM 8610 C C . LYS A 1 20 ? 12.138 18.974 1.429 1.00 0.00 20 LYS A C 8
ATOM 8611 O O . LYS A 1 20 ? 11.089 18.906 2.070 1.00 0.00 20 LYS A O 8
ATOM 8630 N N . GLU A 1 21 ? 12.789 20.115 1.227 1.00 0.00 21 GLU A N 8
ATOM 8631 C CA . GLU A 1 21 ? 12.275 21.389 1.715 1.00 0.00 21 GLU A CA 8
ATOM 8632 C C . GLU A 1 21 ? 10.907 21.695 1.118 1.00 0.00 21 GLU A C 8
ATOM 8633 O O . GLU A 1 21 ? 10.026 22.221 1.798 1.00 0.00 21 GLU A O 8
ATOM 8645 N N . GLN A 1 22 ? 10.737 21.364 -0.157 1.00 0.00 22 GLN A N 8
ATOM 8646 C CA . GLN A 1 22 ? 9.458 21.553 -0.834 1.00 0.00 22 GLN A CA 8
ATOM 8647 C C . GLN A 1 22 ? 8.396 20.616 -0.274 1.00 0.00 22 GLN A C 8
ATOM 8648 O O . GLN A 1 22 ? 7.240 21.004 -0.102 1.00 0.00 22 GLN A O 8
ATOM 8662 N N . LEU A 1 23 ? 8.793 19.379 0.006 1.00 0.00 23 LEU A N 8
ATOM 8663 C CA . LEU A 1 23 ? 7.865 18.372 0.507 1.00 0.00 23 LEU A CA 8
ATOM 8664 C C . LEU A 1 23 ? 7.532 18.612 1.974 1.00 0.00 23 LEU A C 8
ATOM 8665 O O . LEU A 1 23 ? 6.426 18.313 2.426 1.00 0.00 23 LEU A O 8
ATOM 8681 N N . GLN A 1 24 ? 8.494 19.151 2.714 1.00 0.00 24 GLN A N 8
ATOM 8682 C CA . GLN A 1 24 ? 8.307 19.422 4.135 1.00 0.00 24 GLN A CA 8
ATOM 8683 C C . GLN A 1 24 ? 7.629 20.769 4.354 1.00 0.00 24 GLN A C 8
ATOM 8684 O O . GLN A 1 24 ? 7.291 21.127 5.481 1.00 0.00 24 GLN A O 8
ATOM 8698 N N . LEU A 1 25 ? 7.434 21.510 3.269 1.00 0.00 25 LEU A N 8
ATOM 8699 C CA . LEU A 1 25 ? 6.710 22.775 3.326 1.00 0.00 25 LEU A CA 8
ATOM 8700 C C . LEU A 1 25 ? 5.294 22.575 3.849 1.00 0.00 25 LEU A C 8
ATOM 8701 O O . LEU A 1 25 ? 4.546 21.741 3.339 1.00 0.00 25 LEU A O 8
ATOM 8717 N N . GLN A 1 26 ? 4.930 23.346 4.868 1.00 0.00 26 GLN A N 8
ATOM 8718 C CA . GLN A 1 26 ? 3.631 23.202 5.514 1.00 0.00 26 GLN A CA 8
ATOM 8719 C C . GLN A 1 26 ? 2.501 23.250 4.493 1.00 0.00 26 GLN A C 8
ATOM 8720 O O . GLN A 1 26 ? 2.399 24.195 3.711 1.00 0.00 26 GLN A O 8
ATOM 8734 N N . GLY A 1 27 ? 1.656 22.226 4.505 1.00 0.00 27 GLY A N 8
ATOM 8735 C CA . GLY A 1 27 ? 0.519 22.160 3.594 1.00 0.00 27 GLY A CA 8
ATOM 8736 C C . GLY A 1 27 ? -0.412 21.009 3.956 1.00 0.00 27 GLY A C 8
ATOM 8737 O O . GLY A 1 27 ? -0.282 20.405 5.020 1.00 0.00 27 GLY A O 8
ATOM 8741 N N . SER A 1 28 ? -1.349 20.710 3.063 1.00 0.00 28 SER A N 8
ATOM 8742 C CA . SER A 1 28 ? -2.313 19.641 3.294 1.00 0.00 28 SER A CA 8
ATOM 8743 C C . SER A 1 28 ? -1.791 18.305 2.781 1.00 0.00 28 SER A C 8
ATOM 8744 O O . SER A 1 28 ? -0.828 18.259 2.016 1.00 0.00 28 SER A O 8
ATOM 8752 N N . ILE A 1 29 ? -2.432 17.223 3.206 1.00 0.00 29 ILE A N 8
ATOM 8753 C CA . ILE A 1 29 ? -2.040 15.884 2.779 1.00 0.00 29 ILE A CA 8
ATOM 8754 C C . ILE A 1 29 ? -2.172 15.728 1.270 1.00 0.00 29 ILE A C 8
ATOM 8755 O O . ILE A 1 29 ? -1.284 15.184 0.612 1.00 0.00 29 ILE A O 8
ATOM 8771 N N . ASP A 1 30 ? -3.285 16.206 0.725 1.00 0.00 30 ASP A N 8
ATOM 8772 C CA . ASP A 1 30 ? -3.544 16.104 -0.707 1.00 0.00 30 ASP A CA 8
ATOM 8773 C C . ASP A 1 30 ? -2.427 16.753 -1.515 1.00 0.00 30 ASP A C 8
ATOM 8774 O O . ASP A 1 30 ? -2.018 16.234 -2.554 1.00 0.00 30 ASP A O 8
ATOM 8783 N N . GLU A 1 31 ? -1.940 17.890 -1.033 1.00 0.00 31 GLU A N 8
ATOM 8784 C CA . GLU A 1 31 ? -0.868 18.612 -1.708 1.00 0.00 31 GLU A CA 8
ATOM 8785 C C . GLU A 1 31 ? 0.425 17.805 -1.709 1.00 0.00 31 GLU A C 8
ATOM 8786 O O . GLU A 1 31 ? 1.129 17.745 -2.716 1.00 0.00 31 GLU A O 8
ATOM 8798 N N . THR A 1 32 ? 0.731 17.188 -0.573 1.00 0.00 32 THR A N 8
ATOM 8799 C CA . THR A 1 32 ? 1.952 16.403 -0.432 1.00 0.00 32 THR A CA 8
ATOM 8800 C C . THR A 1 32 ? 1.890 15.132 -1.270 1.00 0.00 32 THR A C 8
ATOM 8801 O O .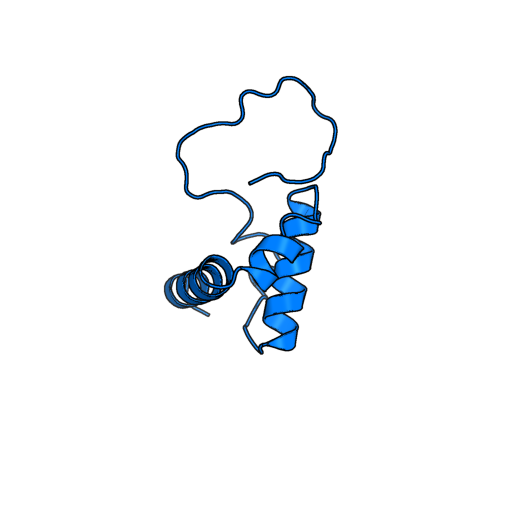 THR A 1 32 ? 2.917 14.622 -1.717 1.00 0.00 32 THR A O 8
ATOM 8812 N N . ILE A 1 33 ? 0.680 14.625 -1.476 1.00 0.00 33 ILE A N 8
ATOM 8813 C CA . ILE A 1 33 ? 0.462 13.512 -2.393 1.00 0.00 33 ILE A CA 8
ATOM 8814 C C . ILE A 1 33 ? 0.770 13.913 -3.830 1.00 0.00 33 ILE A C 8
ATOM 8815 O O . ILE A 1 33 ? 1.460 13.193 -4.551 1.00 0.00 33 ILE A O 8
ATOM 8831 N N . ASP A 1 34 ? 0.255 15.067 -4.240 1.00 0.00 34 ASP A N 8
ATOM 8832 C CA . ASP A 1 34 ? 0.521 15.594 -5.573 1.00 0.00 34 ASP A CA 8
ATOM 8833 C C . ASP A 1 34 ? 2.011 15.820 -5.789 1.00 0.00 34 ASP A C 8
ATOM 8834 O O . ASP A 1 34 ? 2.535 15.577 -6.877 1.00 0.00 34 ASP A O 8
ATOM 8843 N N . LYS A 1 35 ? 2.691 16.288 -4.747 1.00 0.00 35 LYS A N 8
ATOM 8844 C CA . LYS A 1 35 ? 4.130 16.511 -4.808 1.00 0.00 35 LYS A CA 8
ATOM 8845 C C . LYS A 1 35 ? 4.875 15.218 -5.116 1.00 0.00 35 LYS A C 8
ATOM 8846 O O . LYS A 1 35 ? 5.789 15.198 -5.939 1.00 0.00 35 LYS A O 8
ATOM 8865 N N . VAL A 1 36 ? 4.478 14.140 -4.449 1.00 0.00 36 VAL A N 8
ATOM 8866 C CA . VAL A 1 36 ? 5.074 12.830 -4.686 1.00 0.00 36 VAL A CA 8
ATOM 8867 C C . VAL A 1 36 ? 4.760 12.328 -6.089 1.00 0.00 36 VAL A C 8
ATOM 8868 O O . VAL A 1 36 ? 5.603 11.715 -6.743 1.00 0.00 36 VAL A O 8
ATOM 8881 N N . ILE A 1 37 ? 3.541 12.592 -6.547 1.00 0.00 37 ILE A N 8
ATOM 8882 C CA . ILE A 1 37 ? 3.143 12.250 -7.907 1.00 0.00 37 ILE A CA 8
ATOM 8883 C C . ILE A 1 37 ? 4.031 12.943 -8.932 1.00 0.00 37 ILE A C 8
ATOM 8884 O O . ILE A 1 37 ? 4.442 12.338 -9.923 1.00 0.00 37 ILE A O 8
ATOM 8900 N N . GLU A 1 38 ? 4.323 14.217 -8.690 1.00 0.00 38 GLU A N 8
ATOM 8901 C CA . GLU A 1 38 ? 5.182 14.989 -9.579 1.00 0.00 38 GLU A CA 8
ATOM 8902 C C . GLU A 1 38 ? 6.617 14.480 -9.537 1.00 0.00 38 GLU A C 8
ATOM 8903 O O . GLU A 1 38 ? 7.318 14.489 -10.550 1.00 0.00 38 GLU A O 8
ATOM 8915 N N . ILE A 1 39 ? 7.048 14.034 -8.363 1.00 0.00 39 ILE A N 8
ATOM 8916 C CA . ILE A 1 39 ? 8.335 13.364 -8.222 1.00 0.00 39 ILE A CA 8
ATOM 8917 C C . ILE A 1 39 ? 8.390 12.096 -9.064 1.00 0.00 39 ILE A C 8
ATOM 8918 O O . ILE A 1 39 ? 9.376 11.839 -9.755 1.00 0.00 39 ILE A O 8
ATOM 8934 N N . ALA A 1 40 ? 7.324 11.304 -9.003 1.00 0.00 40 ALA A N 8
ATOM 8935 C CA . ALA A 1 40 ? 7.222 10.093 -9.808 1.00 0.00 40 ALA A CA 8
ATOM 8936 C C . ALA A 1 40 ? 7.357 10.405 -11.293 1.00 0.00 40 ALA A C 8
ATOM 8937 O O . ALA A 1 40 ? 8.006 9.669 -12.035 1.00 0.00 40 ALA A O 8
ATOM 8944 N N . LYS A 1 41 ? 6.740 11.502 -11.721 1.00 0.00 41 LYS A N 8
ATOM 8945 C CA . LYS A 1 41 ? 6.826 11.937 -13.109 1.00 0.00 41 LYS A CA 8
ATOM 8946 C C . LYS A 1 41 ? 8.266 12.234 -13.504 1.00 0.00 41 LYS A C 8
ATOM 8947 O O . LYS A 1 41 ? 8.720 11.839 -14.579 1.00 0.00 41 LYS A O 8
ATOM 8966 N N . GLU A 1 42 ? 8.983 12.933 -12.631 1.00 0.00 42 GLU A N 8
ATOM 8967 C CA . GLU A 1 42 ? 10.357 13.333 -12.912 1.00 0.00 42 GLU A CA 8
ATOM 8968 C C . GLU A 1 42 ? 11.305 12.144 -12.832 1.00 0.00 42 GLU A C 8
ATOM 8969 O O . GLU A 1 42 ? 12.277 12.061 -13.582 1.00 0.00 42 GLU A O 8
ATOM 8981 N N . LYS A 1 43 ? 11.017 11.225 -11.916 1.00 0.00 43 LYS A N 8
ATOM 8982 C CA . LYS A 1 43 ? 11.906 10.100 -11.652 1.00 0.00 43 LYS A CA 8
ATOM 8983 C C . LYS A 1 43 ? 11.586 8.921 -12.562 1.00 0.00 43 LYS A C 8
ATOM 8984 O O . LYS A 1 43 ? 12.398 8.011 -12.723 1.00 0.00 43 LYS A O 8
ATOM 9003 N N . GLY A 1 44 ? 10.396 8.943 -13.154 1.00 0.00 44 GLY A N 8
ATOM 9004 C CA . GLY A 1 44 ? 10.021 7.953 -14.157 1.00 0.00 44 GLY A CA 8
ATOM 9005 C C . GLY A 1 44 ? 9.426 6.710 -13.507 1.00 0.00 44 GLY A C 8
ATOM 9006 O O . GLY A 1 44 ? 9.674 5.588 -13.949 1.00 0.00 44 GLY A O 8
ATOM 9010 N N . TYR A 1 45 ? 8.640 6.917 -12.456 1.00 0.00 45 TYR A N 8
ATOM 9011 C CA . TYR A 1 45 ? 7.945 5.821 -11.793 1.00 0.00 45 TYR A CA 8
ATOM 9012 C C . TYR A 1 45 ? 6.434 5.986 -11.893 1.00 0.00 45 TYR A C 8
ATOM 9013 O O . TYR A 1 45 ? 5.938 7.068 -12.206 1.00 0.00 45 TYR A O 8
ATOM 9031 N N . ASP A 1 46 ? 5.707 4.907 -11.627 1.00 0.00 46 ASP A N 8
ATOM 9032 C CA . ASP A 1 46 ? 4.250 4.932 -11.677 1.00 0.00 46 ASP A CA 8
ATOM 9033 C C . ASP A 1 46 ? 3.663 5.467 -10.378 1.00 0.00 46 ASP A C 8
ATOM 9034 O O . ASP A 1 46 ? 3.730 4.812 -9.338 1.00 0.00 46 ASP A O 8
ATOM 9043 N N . PHE A 1 47 ? 3.087 6.663 -10.443 1.00 0.00 47 PHE A N 8
ATOM 9044 C CA . PHE A 1 47 ? 2.592 7.341 -9.252 1.00 0.00 47 PHE A CA 8
ATOM 9045 C C . PHE A 1 47 ? 1.401 6.604 -8.653 1.00 0.00 47 PHE A C 8
ATOM 9046 O O . PHE A 1 47 ? 0.997 6.873 -7.521 1.00 0.00 47 PHE A O 8
ATOM 9063 N N . THR A 1 48 ? 0.842 5.673 -9.418 1.00 0.00 48 THR A N 8
ATOM 9064 C CA . THR A 1 48 ? -0.251 4.838 -8.935 1.00 0.00 48 THR A CA 8
ATOM 9065 C C . THR A 1 48 ? 0.110 4.170 -7.613 1.00 0.00 48 THR A C 8
ATOM 9066 O O . THR A 1 48 ? -0.752 3.948 -6.764 1.00 0.00 48 THR A O 8
ATOM 9077 N N . ALA A 1 49 ? 1.389 3.852 -7.446 1.00 0.00 49 ALA A N 8
ATOM 9078 C CA . ALA A 1 49 ? 1.870 3.229 -6.219 1.00 0.00 49 ALA A CA 8
ATOM 9079 C C . ALA A 1 49 ? 1.544 4.085 -5.002 1.00 0.00 49 ALA A C 8
ATOM 9080 O O . ALA A 1 49 ? 1.239 3.565 -3.929 1.00 0.00 49 ALA A O 8
ATOM 9087 N N . THR A 1 50 ? 1.611 5.401 -5.175 1.00 0.00 50 THR A N 8
ATOM 9088 C CA . THR A 1 50 ? 1.268 6.333 -4.108 1.00 0.00 50 THR A CA 8
ATOM 9089 C C . THR A 1 50 ? -0.233 6.347 -3.850 1.00 0.00 50 THR A C 8
ATOM 9090 O O . THR A 1 50 ? -0.676 6.373 -2.702 1.00 0.00 50 THR A O 8
ATOM 9101 N N . GLU A 1 51 ? -1.014 6.331 -4.926 1.00 0.00 51 GLU A N 8
ATOM 9102 C CA . GLU A 1 51 ? -2.467 6.335 -4.818 1.00 0.00 51 GLU A CA 8
ATOM 9103 C C . GLU A 1 51 ? -2.983 5.010 -4.274 1.00 0.00 51 GLU A C 8
ATOM 9104 O O . GLU A 1 51 ? -4.024 4.960 -3.619 1.00 0.00 51 GLU A O 8
ATOM 9116 N N . LEU A 1 52 ? -2.248 3.937 -4.547 1.00 0.00 52 LEU A N 8
ATOM 9117 C CA . LEU A 1 52 ? -2.618 2.612 -4.065 1.00 0.00 52 LEU A CA 8
ATOM 9118 C C . LEU A 1 52 ? -2.904 2.629 -2.569 1.00 0.00 52 LEU A C 8
ATOM 9119 O O . LEU A 1 52 ? -1.993 2.788 -1.755 1.00 0.00 52 LEU A O 8
ATOM 9135 N N . LYS A 1 53 ? -4.173 2.467 -2.212 1.00 0.00 53 LYS A N 8
ATOM 9136 C CA . LYS A 1 53 ? -4.598 2.578 -0.822 1.00 0.00 53 LYS A CA 8
ATOM 9137 C C . LYS A 1 53 ? -4.102 1.396 0.002 1.00 0.00 53 LYS A C 8
ATOM 9138 O O . LYS A 1 53 ? -4.147 0.251 -0.448 1.00 0.00 53 LYS A O 8
ATOM 9157 N N . GLU A 1 54 ? -3.631 1.681 1.211 1.00 0.00 54 GLU A N 8
ATOM 9158 C CA . GLU A 1 54 ? -3.209 0.634 2.134 1.00 0.00 54 GLU A CA 8
ATOM 9159 C C . GLU A 1 54 ? -4.293 0.337 3.162 1.00 0.00 54 GLU A C 8
ATOM 9160 O O . GLU A 1 54 ? -3.999 0.063 4.326 1.00 0.00 54 GLU A O 8
ATOM 9172 N N . TYR A 1 55 ? -5.546 0.393 2.726 1.00 0.00 55 TYR A N 8
ATOM 9173 C CA . TYR A 1 55 ? -6.679 0.181 3.620 1.00 0.00 55 TYR A CA 8
ATOM 9174 C C . TYR A 1 55 ? -7.520 -1.006 3.170 1.00 0.00 55 TYR A C 8
ATOM 9175 O O . TYR A 1 55 ? -7.452 -1.424 2.014 1.00 0.00 55 TYR A O 8
ATOM 9193 N N . MET A 1 56 ? -8.312 -1.546 4.090 1.00 0.00 56 MET A N 8
ATOM 9194 C CA . MET A 1 56 ? -9.160 -2.695 3.793 1.00 0.00 56 MET A CA 8
ATOM 9195 C C . MET A 1 56 ? -10.349 -2.294 2.931 1.00 0.00 56 MET A C 8
ATOM 9196 O O . MET A 1 56 ? -11.078 -3.147 2.425 1.00 0.00 56 MET A O 8
ATOM 9210 N N . GLU A 1 57 ? -10.542 -0.989 2.767 1.00 0.00 57 GLU A N 8
ATOM 9211 C CA . GLU A 1 57 ? -11.628 -0.472 1.944 1.00 0.00 57 GLU A CA 8
ATOM 9212 C C . GLU A 1 57 ? -11.225 -0.406 0.476 1.00 0.00 57 GLU A C 8
ATOM 9213 O O . GLU A 1 57 ? -12.050 -0.124 -0.392 1.00 0.00 57 GLU A O 8
ATOM 9225 N N . ASN A 1 58 ? -9.951 -0.668 0.206 1.00 0.00 58 ASN A N 8
ATOM 9226 C CA . ASN A 1 58 ? -9.435 -0.641 -1.158 1.00 0.00 58 ASN A CA 8
ATOM 9227 C C . ASN A 1 58 ? -10.100 -1.708 -2.019 1.00 0.00 58 ASN A C 8
ATOM 9228 O O . ASN A 1 58 ? -9.938 -2.904 -1.779 1.00 0.00 58 ASN A O 8
ATOM 9239 N N . PRO A 1 59 ? -10.850 -1.267 -3.024 1.00 0.00 59 PRO A N 8
ATOM 9240 C CA . PRO A 1 59 ? -11.533 -2.183 -3.929 1.00 0.00 59 PRO A CA 8
ATOM 9241 C C . PRO A 1 59 ? -10.553 -3.161 -4.565 1.00 0.00 59 PRO A C 8
ATOM 9242 O O . PRO A 1 59 ? -9.463 -2.776 -4.989 1.00 0.00 59 PRO A O 8
ATOM 9253 N N . SER A 1 60 ? -10.948 -4.428 -4.630 1.00 0.00 60 SER A N 8
ATOM 9254 C CA . SER A 1 60 ? -10.119 -5.458 -5.243 1.00 0.00 60 SER A CA 8
ATOM 9255 C C . SER A 1 60 ? -10.241 -5.433 -6.762 1.00 0.00 60 SER A C 8
ATOM 9256 O O . SER A 1 60 ? -9.389 -5.968 -7.472 1.00 0.00 60 SER A O 8
ATOM 9264 N N . ASP A 1 61 ? -11.305 -4.809 -7.254 1.00 0.00 61 ASP A N 8
ATOM 9265 C CA . ASP A 1 61 ? -11.531 -4.694 -8.690 1.00 0.00 61 ASP A CA 8
ATOM 9266 C C . ASP A 1 61 ? -10.546 -3.722 -9.327 1.00 0.00 61 ASP A C 8
ATOM 9267 O O . ASP A 1 61 ? -10.194 -2.703 -8.733 1.00 0.00 61 ASP A O 8
ATOM 9276 N N . GLU A 1 62 ? -10.104 -4.043 -10.537 1.00 0.00 62 GLU A N 8
ATOM 9277 C CA . GLU A 1 62 ? -9.177 -3.186 -11.266 1.00 0.00 62 GLU A CA 8
ATOM 9278 C C . GLU A 1 62 ? -9.919 -2.100 -12.034 1.00 0.00 62 GLU A C 8
ATOM 9279 O O . GLU A 1 62 ? -9.316 -1.131 -12.497 1.00 0.00 62 GLU A O 8
ATOM 9291 N N . GLU A 1 63 ? -11.231 -2.266 -12.166 1.00 0.00 63 GLU A N 8
ATOM 9292 C CA . GLU A 1 63 ? -12.064 -1.278 -12.840 1.00 0.00 63 GLU A CA 8
ATOM 9293 C C . GLU A 1 63 ? -12.232 -0.025 -11.990 1.00 0.00 63 GLU A C 8
ATOM 9294 O O . GLU A 1 63 ? -12.428 1.071 -12.514 1.00 0.00 63 GLU A O 8
ATOM 9306 N N . GLU A 1 64 ? -12.153 -0.195 -10.674 1.00 0.00 64 GLU A N 8
ATOM 9307 C CA . GLU A 1 64 ? -12.283 0.925 -9.749 1.00 0.00 64 GLU A CA 8
ATOM 9308 C C . GLU A 1 64 ? -11.017 1.772 -9.728 1.00 0.00 64 GLU A C 8
ATOM 9309 O O . GLU A 1 64 ? -9.907 1.247 -9.791 1.00 0.00 64 GLU A O 8
ATOM 9321 N N . GLU A 1 65 ? -11.193 3.086 -9.639 1.00 0.00 65 GLU A N 8
ATOM 9322 C CA . GLU A 1 65 ? -10.066 4.010 -9.619 1.00 0.00 65 GLU A CA 8
ATOM 9323 C C . GLU A 1 65 ? -9.732 4.441 -8.198 1.00 0.00 65 GLU A C 8
ATOM 9324 O O . GLU A 1 65 ? -10.615 4.546 -7.347 1.00 0.00 65 GLU A O 8
ATOM 9336 N N . LEU A 1 66 ? -8.452 4.692 -7.945 1.00 0.00 66 LEU A N 8
ATOM 9337 C CA . LEU A 1 66 ? -8.000 5.123 -6.629 1.00 0.00 66 LEU A CA 8
ATOM 9338 C C . LEU A 1 66 ? -7.479 6.555 -6.666 1.00 0.00 66 LEU A C 8
ATOM 9339 O O . LEU A 1 66 ? -6.586 6.922 -5.902 1.00 0.00 66 LEU A O 8
ATOM 9355 N N . SER A 1 67 ? -8.042 7.360 -7.561 1.00 0.00 67 SER A N 8
ATOM 9356 C CA . SER A 1 67 ? -7.635 8.753 -7.701 1.00 0.00 67 SER A CA 8
ATOM 9357 C C . SER A 1 67 ? -7.995 9.560 -6.459 1.00 0.00 67 SER A C 8
ATOM 9358 O O . SER A 1 67 ? -9.059 9.369 -5.870 1.00 0.00 67 SER A O 8
ATOM 9366 N N . ASP A 1 68 ? -7.101 10.461 -6.066 1.00 0.00 68 ASP A N 8
ATOM 9367 C CA . ASP A 1 68 ? -7.298 11.259 -4.861 1.00 0.00 68 ASP A CA 8
ATOM 9368 C C . ASP A 1 68 ? -7.545 10.373 -3.647 1.00 0.00 68 ASP A C 8
ATOM 9369 O O . ASP A 1 68 ? -8.570 10.494 -2.976 1.00 0.00 68 ASP A O 8
ATOM 9378 N N . SER A 1 69 ? -6.599 9.482 -3.369 1.00 0.00 69 SER A N 8
ATOM 9379 C CA . SER A 1 69 ? -6.742 8.529 -2.275 1.00 0.00 69 SER A CA 8
ATOM 9380 C C . SER A 1 69 ? -6.596 9.216 -0.923 1.00 0.00 69 SER A C 8
ATOM 9381 O O . SER A 1 69 ? -5.999 10.287 -0.823 1.00 0.00 69 SER A O 8
ATOM 9389 N N . GLU A 1 70 ? -7.145 8.593 0.114 1.00 0.00 70 GLU A N 8
ATOM 9390 C CA . GLU A 1 70 ? -7.051 9.129 1.467 1.00 0.00 70 GLU A CA 8
ATOM 9391 C C . GLU A 1 70 ? -5.701 8.806 2.094 1.00 0.00 70 GLU A C 8
ATOM 9392 O O . GLU A 1 70 ? -5.331 9.376 3.120 1.00 0.00 70 GLU A O 8
ATOM 9404 N N . LEU A 1 71 ? -4.970 7.887 1.472 1.00 0.00 71 LEU A N 8
ATOM 9405 C CA . LEU A 1 71 ? -3.677 7.458 1.991 1.00 0.00 71 LEU A CA 8
ATOM 9406 C C . LEU A 1 71 ? -2.675 8.605 1.994 1.00 0.00 71 LEU A C 8
ATOM 9407 O O . LEU A 1 71 ? -2.355 9.166 0.946 1.00 0.00 71 LEU A O 8
ATOM 9423 N N . GLU A 1 72 ? -2.182 8.950 3.179 1.00 0.00 72 GLU A N 8
ATOM 9424 C CA . GLU A 1 72 ? -1.192 10.012 3.317 1.00 0.00 72 GLU A CA 8
ATOM 9425 C C . GLU A 1 72 ? 0.151 9.594 2.734 1.00 0.00 72 GLU A C 8
ATOM 9426 O O . GLU A 1 72 ? 0.710 8.563 3.113 1.00 0.00 72 GLU A O 8
ATOM 9438 N N . ALA A 1 73 ? 0.665 10.397 1.809 1.00 0.00 73 ALA A N 8
ATOM 9439 C CA . ALA A 1 73 ? 1.966 10.136 1.204 1.00 0.00 73 ALA A CA 8
ATOM 9440 C C . ALA A 1 73 ? 3.099 10.585 2.117 1.00 0.00 73 ALA A C 8
ATOM 9441 O O . ALA A 1 73 ? 2.964 11.561 2.855 1.00 0.00 73 ALA A O 8
ATOM 9448 N N . VAL A 1 74 ? 4.216 9.867 2.063 1.00 0.00 74 VAL A N 8
ATOM 9449 C CA . VAL A 1 74 ? 5.379 10.197 2.877 1.00 0.00 74 VAL A CA 8
ATOM 9450 C C . VAL A 1 74 ? 6.157 11.362 2.280 1.00 0.00 74 VAL A C 8
ATOM 9451 O O . VAL A 1 74 ? 6.616 11.295 1.139 1.00 0.00 74 VAL A O 8
ATOM 9464 N N . ALA A 1 75 ? 6.302 12.431 3.056 1.00 0.00 75 ALA A N 8
ATOM 9465 C CA . ALA A 1 75 ? 6.928 13.654 2.567 1.00 0.00 75 ALA A CA 8
ATOM 9466 C C . ALA A 1 75 ? 8.447 13.538 2.581 1.00 0.00 75 ALA A C 8
ATOM 9467 O O . ALA A 1 75 ? 9.143 14.323 1.936 1.00 0.00 75 ALA A O 8
ATOM 9474 N N . GLY A 1 76 ? 8.954 12.557 3.318 1.00 0.00 76 GLY A N 8
ATOM 9475 C CA . GLY A 1 76 ? 10.386 12.282 3.346 1.00 0.00 76 GLY A CA 8
ATOM 9476 C C . GLY A 1 76 ? 10.849 11.916 4.751 1.00 0.00 76 GLY A C 8
ATOM 9477 O O . GLY A 1 76 ? 10.037 11.772 5.664 1.00 0.00 76 GLY A O 8
ATOM 9481 N N . GLY A 1 77 ? 12.159 11.768 4.916 1.00 0.00 77 GLY A N 8
ATOM 9482 C CA . GLY A 1 77 ? 12.736 11.447 6.216 1.00 0.00 77 GLY A CA 8
ATOM 9483 C C . GLY A 1 77 ? 13.848 12.422 6.581 1.00 0.00 77 GLY A C 8
ATOM 9484 O O . GLY A 1 77 ? 13.577 13.504 7.023 1.00 0.00 77 GLY A O 8
ATOM 9489 N N . MET A 1 1 ? 10.061 -6.473 -6.870 1.00 0.00 1 MET A N 9
ATOM 9490 C CA . MET A 1 1 ? 9.667 -5.806 -5.635 1.00 0.00 1 MET A CA 9
ATOM 9491 C C . MET A 1 1 ? 9.249 -4.365 -5.896 1.00 0.00 1 MET A C 9
ATOM 9492 O O . MET A 1 1 ? 10.072 -3.451 -5.844 1.00 0.00 1 MET A O 9
ATOM 9508 N N . SER A 1 2 ? 7.966 -4.167 -6.178 1.00 0.00 2 SER A N 9
ATOM 9509 C CA . SER A 1 2 ? 7.440 -2.839 -6.466 1.00 0.00 2 SER A CA 9
ATOM 9510 C C . SER A 1 2 ? 7.476 -1.951 -5.228 1.00 0.00 2 SER A C 9
ATOM 9511 O O . SER A 1 2 ? 7.638 -0.736 -5.328 1.00 0.00 2 SER A O 9
ATOM 9519 N N . SER A 1 3 ? 7.322 -2.567 -4.061 1.00 0.00 3 SER A N 9
ATOM 9520 C CA . SER A 1 3 ? 7.371 -1.840 -2.799 1.00 0.00 3 SER A CA 9
ATOM 9521 C C . SER A 1 3 ? 8.780 -1.342 -2.503 1.00 0.00 3 SER A C 9
ATOM 9522 O O . SER A 1 3 ? 8.962 -0.322 -1.841 1.00 0.00 3 SER A O 9
ATOM 9530 N N . GLU A 1 4 ? 9.775 -2.070 -2.999 1.00 0.00 4 GLU A N 9
ATOM 9531 C CA . GLU A 1 4 ? 11.167 -1.656 -2.867 1.00 0.00 4 GLU A CA 9
ATOM 9532 C C . GLU A 1 4 ? 11.470 -0.453 -3.752 1.00 0.00 4 GLU A C 9
ATOM 9533 O O . GLU A 1 4 ? 12.221 0.441 -3.363 1.00 0.00 4 GLU A O 9
ATOM 9545 N N . GLN A 1 5 ? 10.881 -0.437 -4.943 1.00 0.00 5 GLN A N 9
ATOM 9546 C CA . GLN A 1 5 ? 11.046 0.682 -5.863 1.00 0.00 5 GLN A CA 9
ATOM 9547 C C . GLN A 1 5 ? 10.343 1.929 -5.345 1.00 0.00 5 GLN A C 9
ATOM 9548 O O . GLN A 1 5 ? 10.797 3.051 -5.574 1.00 0.00 5 GLN A O 9
ATOM 9562 N N . ILE A 1 6 ? 9.230 1.729 -4.647 1.00 0.00 6 ILE A N 9
ATOM 9563 C CA . ILE A 1 6 ? 8.543 2.822 -3.970 1.00 0.00 6 ILE A CA 9
ATOM 9564 C C . ILE A 1 6 ? 9.408 3.419 -2.867 1.00 0.00 6 ILE A C 9
ATOM 9565 O O . ILE A 1 6 ? 9.543 4.638 -2.762 1.00 0.00 6 ILE A O 9
ATOM 9581 N N . GLU A 1 7 ? 9.994 2.553 -2.047 1.00 0.00 7 GLU A N 9
ATOM 9582 C CA . GLU A 1 7 ? 10.895 2.989 -0.988 1.00 0.00 7 GLU A CA 9
ATOM 9583 C C . GLU A 1 7 ? 12.156 3.620 -1.564 1.00 0.00 7 GLU A C 9
ATOM 9584 O O . GLU A 1 7 ? 12.698 4.572 -1.002 1.00 0.00 7 GLU A O 9
ATOM 9596 N N . GLN A 1 8 ? 12.619 3.085 -2.689 1.00 0.00 8 GLN A N 9
ATOM 9597 C CA . GLN A 1 8 ? 13.739 3.674 -3.412 1.00 0.00 8 GLN A CA 9
ATOM 9598 C C . GLN A 1 8 ? 13.457 5.125 -3.781 1.00 0.00 8 GLN A C 9
ATOM 9599 O O . GLN A 1 8 ? 14.288 6.005 -3.558 1.00 0.00 8 GLN A O 9
ATOM 9613 N N . PHE A 1 9 ? 12.279 5.367 -4.346 1.00 0.00 9 PHE A N 9
ATOM 9614 C CA . PHE A 1 9 ? 11.851 6.722 -4.675 1.00 0.00 9 PHE A CA 9
ATOM 9615 C C . PHE A 1 9 ? 11.862 7.617 -3.442 1.00 0.00 9 PHE A C 9
ATOM 9616 O O . PHE A 1 9 ? 12.485 8.679 -3.439 1.00 0.00 9 PHE A O 9
ATOM 9633 N N . VAL A 1 10 ? 11.169 7.182 -2.395 1.00 0.00 10 VAL A N 9
ATOM 9634 C CA . VAL A 1 10 ? 11.039 7.976 -1.179 1.00 0.00 10 VAL A CA 9
ATOM 9635 C C . VAL A 1 10 ? 12.404 8.387 -0.640 1.00 0.00 10 VAL A C 9
ATOM 9636 O O . VAL A 1 10 ? 12.642 9.560 -0.357 1.00 0.00 10 VAL A O 9
ATOM 9649 N N . GLU A 1 11 ? 13.297 7.412 -0.501 1.00 0.00 11 GLU A N 9
ATOM 9650 C CA . GLU A 1 11 ? 14.646 7.674 -0.012 1.00 0.00 11 GLU A CA 9
ATOM 9651 C C . GLU A 1 11 ? 15.368 8.677 -0.902 1.00 0.00 11 GLU A C 9
ATOM 9652 O O . GLU A 1 11 ? 15.954 9.644 -0.416 1.00 0.00 11 GLU A O 9
ATOM 9664 N N . GLU A 1 12 ? 15.324 8.441 -2.209 1.00 0.00 12 GLU A N 9
ATOM 9665 C CA . GLU A 1 12 ? 15.987 9.316 -3.169 1.00 0.00 12 GLU A CA 9
ATOM 9666 C C . GLU A 1 12 ? 15.540 10.761 -2.995 1.00 0.00 12 GLU A C 9
ATOM 9667 O O . GLU A 1 12 ? 16.348 11.686 -3.079 1.00 0.00 12 GLU A O 9
ATOM 9679 N N . ILE A 1 13 ? 14.247 10.952 -2.752 1.00 0.00 13 ILE A N 9
ATOM 9680 C CA . ILE A 1 13 ? 13.691 12.285 -2.561 1.00 0.00 13 ILE A CA 9
ATOM 9681 C C . ILE A 1 13 ? 14.119 12.874 -1.223 1.00 0.00 13 ILE A C 9
ATOM 9682 O O . ILE A 1 13 ? 14.378 14.074 -1.116 1.00 0.00 13 ILE A O 9
ATOM 9698 N N . GLN A 1 14 ? 14.194 12.024 -0.205 1.00 0.00 14 GLN A N 9
ATOM 9699 C CA . GLN A 1 14 ? 14.650 12.447 1.113 1.00 0.00 14 GLN A CA 9
ATOM 9700 C C . GLN A 1 14 ? 16.138 12.774 1.103 1.00 0.00 14 GLN A C 9
ATOM 9701 O O . GLN A 1 14 ? 16.644 13.435 2.011 1.00 0.00 14 GLN A O 9
ATOM 9715 N N . ARG A 1 15 ? 16.834 12.309 0.072 1.00 0.00 15 ARG A N 9
ATOM 9716 C CA . ARG A 1 15 ? 18.238 12.650 -0.122 1.00 0.00 15 ARG A CA 9
ATOM 9717 C C . ARG A 1 15 ? 18.389 13.884 -1.003 1.00 0.00 15 ARG A C 9
ATOM 9718 O O . ARG A 1 15 ? 19.495 14.234 -1.412 1.00 0.00 15 ARG A O 9
ATOM 9739 N N . ASP A 1 16 ? 17.270 14.539 -1.290 1.00 0.00 16 ASP A N 9
ATOM 9740 C CA . ASP A 1 16 ? 17.277 15.744 -2.111 1.00 0.00 16 ASP A CA 9
ATOM 9741 C C . ASP A 1 16 ? 16.735 16.940 -1.340 1.00 0.00 16 ASP A C 9
ATOM 9742 O O . ASP A 1 16 ? 15.522 17.135 -1.251 1.00 0.00 16 ASP A O 9
ATOM 9751 N N . PRO A 1 17 ? 17.638 17.739 -0.782 1.00 0.00 17 PRO A N 9
ATOM 9752 C CA . PRO A 1 17 ? 17.252 18.855 0.071 1.00 0.00 17 PRO A CA 9
ATOM 9753 C C . PRO A 1 17 ? 16.294 19.794 -0.650 1.00 0.00 17 PRO A C 9
ATOM 9754 O O . PRO A 1 17 ? 15.365 20.332 -0.048 1.00 0.00 17 PRO A O 9
ATOM 9765 N N . ALA A 1 18 ? 16.527 19.989 -1.944 1.00 0.00 18 ALA A N 9
ATOM 9766 C CA . ALA A 1 18 ? 15.745 20.937 -2.729 1.00 0.00 18 ALA A CA 9
ATOM 9767 C C . ALA A 1 18 ? 14.280 20.525 -2.789 1.00 0.00 18 ALA A C 9
ATOM 9768 O O . ALA A 1 18 ? 13.385 21.356 -2.630 1.00 0.00 18 ALA A O 9
ATOM 9775 N N . LEU A 1 19 ? 14.041 19.240 -3.019 1.00 0.00 19 LEU A N 9
ATOM 9776 C CA . LEU A 1 19 ? 12.682 18.716 -3.108 1.00 0.00 19 LEU A CA 9
ATOM 9777 C C . LEU A 1 19 ? 12.056 18.574 -1.726 1.00 0.00 19 LEU A C 9
ATOM 9778 O O . LEU A 1 19 ? 10.842 18.711 -1.567 1.00 0.00 19 LEU A O 9
ATOM 9794 N N . LYS A 1 20 ? 12.889 18.299 -0.729 1.00 0.00 20 LYS A N 9
ATOM 9795 C CA . LYS A 1 20 ? 12.441 18.270 0.658 1.00 0.00 20 LYS A CA 9
ATOM 9796 C C . LYS A 1 20 ? 11.895 19.625 1.089 1.00 0.00 20 LYS A C 9
ATOM 9797 O O . LYS A 1 20 ? 10.860 19.705 1.751 1.00 0.00 20 LYS A O 9
ATOM 9816 N N . GLU A 1 21 ? 12.598 20.688 0.712 1.00 0.00 21 GLU A N 9
ATOM 98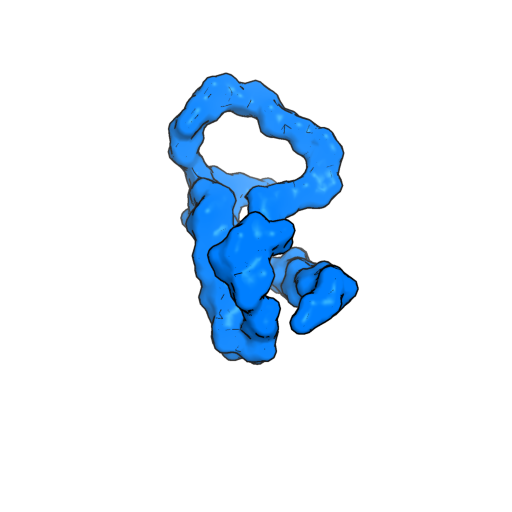17 C CA . GLU A 1 21 ? 12.137 22.045 0.979 1.00 0.00 21 GLU A CA 9
ATOM 9818 C C . GLU A 1 21 ? 10.755 22.285 0.385 1.00 0.00 21 GLU A C 9
ATOM 9819 O O . GLU A 1 21 ? 9.826 22.680 1.090 1.00 0.00 21 GLU A O 9
ATOM 9831 N N . GLN A 1 22 ? 10.626 22.046 -0.915 1.00 0.00 22 GLN A N 9
ATOM 9832 C CA . GLN A 1 22 ? 9.370 22.279 -1.616 1.00 0.00 22 GLN A CA 9
ATOM 9833 C C . GLN A 1 22 ? 8.244 21.444 -1.019 1.00 0.00 22 GLN A C 9
ATOM 9834 O O . GLN A 1 22 ? 7.093 21.879 -0.973 1.00 0.00 22 GLN A O 9
ATOM 9848 N N . LEU A 1 23 ? 8.583 20.243 -0.563 1.00 0.00 23 LEU A N 9
ATOM 9849 C CA . LEU A 1 23 ? 7.613 19.368 0.086 1.00 0.00 23 LEU A CA 9
ATOM 9850 C C . LEU A 1 23 ? 7.143 19.954 1.411 1.00 0.00 23 LEU A C 9
ATOM 9851 O O . LEU A 1 23 ? 5.955 19.921 1.729 1.00 0.00 23 LEU A O 9
ATOM 9867 N N . GLN A 1 24 ? 8.084 20.490 2.182 1.00 0.00 24 GLN A N 9
ATOM 9868 C CA . GLN A 1 24 ? 7.780 21.020 3.506 1.00 0.00 24 GLN A CA 9
ATOM 9869 C C . GLN A 1 24 ? 7.186 22.419 3.417 1.00 0.00 24 GLN A C 9
ATOM 9870 O O . GLN A 1 24 ? 6.730 22.975 4.416 1.00 0.00 24 GLN A O 9
ATOM 9884 N N . LEU A 1 25 ? 7.195 22.984 2.214 1.00 0.00 25 LEU A N 9
ATOM 9885 C CA . LEU A 1 25 ? 6.495 24.237 1.952 1.00 0.00 25 LEU A CA 9
ATOM 9886 C C . LEU A 1 25 ? 5.017 23.994 1.677 1.00 0.00 25 LEU A C 9
ATOM 9887 O O . LEU A 1 25 ? 4.255 24.934 1.448 1.00 0.00 25 LEU A O 9
ATOM 9903 N N . GLN A 1 26 ? 4.616 22.728 1.700 1.00 0.00 26 GLN A N 9
ATOM 9904 C CA . GLN A 1 26 ? 3.209 22.367 1.576 1.00 0.00 26 GLN A CA 9
ATOM 9905 C C . GLN A 1 26 ? 2.525 22.342 2.936 1.00 0.00 26 GLN A C 9
ATOM 9906 O O . GLN A 1 26 ? 3.181 22.217 3.970 1.00 0.00 26 GLN A O 9
ATOM 9920 N N . GLY A 1 27 ? 1.201 22.460 2.930 1.00 0.00 27 GLY A N 9
ATOM 9921 C CA . GLY A 1 27 ? 0.433 22.539 4.165 1.00 0.00 27 GLY A CA 9
ATOM 9922 C C . GLY A 1 27 ? -0.273 21.221 4.461 1.00 0.00 27 GLY A C 9
ATOM 9923 O O . GLY A 1 27 ? 0.178 20.439 5.299 1.00 0.00 27 GLY A O 9
ATOM 9927 N N . SER A 1 28 ? -1.380 20.980 3.768 1.00 0.00 28 SER A N 9
ATOM 9928 C CA . SER A 1 28 ? -2.163 19.766 3.972 1.00 0.00 28 SER A CA 9
ATOM 9929 C C . SER A 1 28 ? -1.377 18.529 3.560 1.00 0.00 28 SER A C 9
ATOM 9930 O O . SER A 1 28 ? -0.567 18.575 2.634 1.00 0.00 28 SER A O 9
ATOM 9938 N N . ILE A 1 29 ? -1.621 17.422 4.253 1.00 0.00 29 ILE A N 9
ATOM 9939 C CA . ILE A 1 29 ? -1.006 16.147 3.902 1.00 0.00 29 ILE A CA 9
ATOM 9940 C C . ILE A 1 29 ? -1.365 15.736 2.480 1.00 0.00 29 ILE A C 9
ATOM 9941 O O . ILE A 1 29 ? -0.603 15.031 1.817 1.00 0.00 29 ILE A O 9
ATOM 9957 N N . ASP A 1 30 ? -2.527 16.182 2.015 1.00 0.00 30 ASP A N 9
ATOM 9958 C CA . ASP A 1 30 ? -2.967 15.899 0.655 1.00 0.00 30 ASP A CA 9
ATOM 9959 C C . ASP A 1 30 ? -2.089 16.612 -0.367 1.00 0.00 30 ASP A C 9
ATOM 9960 O O . ASP A 1 30 ? -1.850 16.099 -1.459 1.00 0.00 30 ASP A O 9
ATOM 9969 N N . GLU A 1 31 ? -1.612 17.798 -0.004 1.00 0.00 31 GLU A N 9
ATOM 9970 C CA . GLU A 1 31 ? -0.703 18.552 -0.858 1.00 0.00 31 GLU A CA 9
ATOM 9971 C C . GLU A 1 31 ? 0.655 17.867 -0.958 1.00 0.00 31 GLU A C 9
ATOM 9972 O O . GLU A 1 31 ? 1.283 17.865 -2.016 1.00 0.00 31 GLU A O 9
ATOM 9984 N N . THR A 1 32 ? 1.102 17.288 0.151 1.00 0.00 32 THR A N 9
ATOM 9985 C CA . THR A 1 32 ? 2.370 16.570 0.181 1.00 0.00 32 THR A CA 9
ATOM 9986 C C . THR A 1 32 ? 2.280 15.259 -0.590 1.00 0.00 32 THR A C 9
ATOM 9987 O O . THR A 1 32 ? 3.267 14.796 -1.162 1.00 0.00 32 THR A O 9
ATOM 9998 N N . ILE A 1 33 ? 1.091 14.666 -0.602 1.00 0.00 33 ILE A N 9
ATOM 9999 C CA . ILE A 1 33 ? 0.835 13.481 -1.413 1.00 0.00 33 ILE A CA 9
ATOM 10000 C C . ILE A 1 33 ? 0.876 13.810 -2.900 1.00 0.00 33 ILE A C 9
ATOM 10001 O O . ILE A 1 33 ? 1.543 13.129 -3.677 1.00 0.00 33 ILE A O 9
ATOM 10017 N N . ASP A 1 34 ? 0.158 14.859 -3.288 1.00 0.00 34 ASP A N 9
ATOM 10018 C CA . ASP A 1 34 ? 0.150 15.310 -4.674 1.00 0.00 34 ASP A CA 9
ATOM 10019 C C . ASP A 1 34 ? 1.537 15.765 -5.112 1.00 0.00 34 ASP A C 9
ATOM 10020 O O . ASP A 1 34 ? 1.915 15.603 -6.272 1.00 0.00 34 ASP A O 9
ATOM 10029 N N . LYS A 1 35 ? 2.290 16.335 -4.178 1.00 0.00 35 LYS A N 9
ATOM 10030 C CA . LYS A 1 35 ? 3.621 16.848 -4.475 1.00 0.00 35 LYS A CA 9
ATOM 10031 C C . LYS A 1 35 ? 4.552 15.733 -4.935 1.00 0.00 35 LYS A C 9
ATOM 10032 O O . LYS A 1 35 ? 5.181 15.831 -5.988 1.00 0.00 35 LYS A O 9
ATOM 10051 N N . VAL A 1 36 ? 4.635 14.673 -4.139 1.00 0.00 36 VAL A N 9
ATOM 10052 C CA . VAL A 1 36 ? 5.561 13.580 -4.411 1.00 0.00 36 VAL A CA 9
ATOM 10053 C C . VAL A 1 36 ? 5.111 12.765 -5.617 1.00 0.00 36 VAL A C 9
ATOM 10054 O O . VAL A 1 36 ? 5.924 12.122 -6.282 1.00 0.00 36 VAL A O 9
ATOM 10067 N N . ILE A 1 37 ? 3.813 12.796 -5.896 1.00 0.00 37 ILE A N 9
ATOM 10068 C CA . ILE A 1 37 ? 3.276 12.203 -7.114 1.00 0.00 37 ILE A CA 9
ATOM 10069 C C . ILE A 1 37 ? 3.776 12.938 -8.351 1.00 0.00 37 ILE A C 9
ATOM 10070 O O . ILE A 1 37 ? 4.221 12.317 -9.316 1.00 0.00 37 ILE A O 9
ATOM 10086 N N . GLU A 1 38 ? 3.700 14.264 -8.316 1.00 0.00 38 GLU A N 9
ATOM 10087 C CA . GLU A 1 38 ? 4.172 15.088 -9.423 1.00 0.00 38 GLU A CA 9
ATOM 10088 C C . GLU A 1 38 ? 5.685 14.994 -9.573 1.00 0.00 38 GLU A C 9
ATOM 10089 O O . GLU A 1 38 ? 6.211 15.033 -10.685 1.00 0.00 38 GLU A O 9
ATOM 10101 N N . ILE A 1 39 ? 6.380 14.871 -8.448 1.00 0.00 39 ILE A N 9
ATOM 10102 C CA . ILE A 1 39 ? 7.815 14.607 -8.458 1.00 0.00 39 ILE A CA 9
ATOM 10103 C C . ILE A 1 39 ? 8.122 13.264 -9.109 1.00 0.00 39 ILE A C 9
ATOM 10104 O O . ILE A 1 39 ? 9.035 13.157 -9.928 1.00 0.00 39 ILE A O 9
ATOM 10120 N N . ALA A 1 40 ? 7.357 12.243 -8.739 1.00 0.00 40 ALA A N 9
ATOM 10121 C CA . ALA A 1 40 ? 7.531 10.912 -9.306 1.00 0.00 40 ALA A CA 9
ATOM 10122 C C . ALA A 1 40 ? 7.362 10.930 -10.819 1.00 0.00 40 ALA A C 9
ATOM 10123 O O . ALA A 1 40 ? 8.049 10.206 -11.539 1.00 0.00 40 ALA A O 9
ATOM 10130 N N . LYS A 1 41 ? 6.443 11.763 -11.297 1.00 0.00 41 LYS A N 9
ATOM 10131 C CA . LYS A 1 41 ? 6.245 11.945 -12.730 1.00 0.00 41 LYS A CA 9
ATOM 10132 C C . LYS A 1 41 ? 7.506 12.480 -13.397 1.00 0.00 41 LYS A C 9
ATOM 10133 O O . LYS A 1 41 ? 7.878 12.040 -14.486 1.00 0.00 41 LYS A O 9
ATOM 10152 N N . GLU A 1 42 ? 8.160 13.429 -12.738 1.00 0.00 42 GLU A N 9
ATOM 10153 C CA . GLU A 1 42 ? 9.385 14.022 -13.264 1.00 0.00 42 GLU A CA 9
ATOM 10154 C C . GLU A 1 42 ? 10.568 13.077 -13.102 1.00 0.00 42 GLU A C 9
ATOM 10155 O O . GLU A 1 42 ? 11.479 13.062 -13.929 1.00 0.00 42 GLU A O 9
ATOM 10167 N N . LYS A 1 43 ? 10.549 12.291 -12.031 1.00 0.00 43 LYS A N 9
ATOM 10168 C CA . LYS A 1 43 ? 11.658 11.399 -11.715 1.00 0.00 43 LYS A CA 9
ATOM 10169 C C . LYS A 1 43 ? 11.592 10.123 -12.545 1.00 0.00 43 LYS A C 9
ATOM 10170 O O . LYS A 1 43 ? 12.620 9.531 -12.873 1.00 0.00 43 LYS A O 9
ATOM 10189 N N . GLY A 1 44 ? 10.376 9.704 -12.880 1.00 0.00 44 GLY A N 9
ATOM 10190 C CA . GLY A 1 44 ? 10.177 8.538 -13.734 1.00 0.00 44 GLY A CA 9
ATOM 10191 C C . GLY A 1 44 ? 9.787 7.315 -12.914 1.00 0.00 44 GLY A C 9
ATOM 10192 O O . GLY A 1 44 ? 10.129 6.187 -13.263 1.00 0.00 44 GLY A O 9
ATOM 10196 N N . TYR A 1 45 ? 9.066 7.548 -11.821 1.00 0.00 45 TYR A N 9
ATOM 10197 C CA . TYR A 1 45 ? 8.576 6.462 -10.982 1.00 0.00 45 TYR A CA 9
ATOM 10198 C C . TYR A 1 45 ? 7.067 6.309 -11.104 1.00 0.00 45 TYR A C 9
ATOM 10199 O O . TYR A 1 45 ? 6.305 7.076 -10.514 1.00 0.00 45 TYR A O 9
ATOM 10217 N N . ASP A 1 46 ? 6.638 5.313 -11.873 1.00 0.00 46 ASP A N 9
ATOM 10218 C CA . ASP A 1 46 ? 5.219 5.009 -12.011 1.00 0.00 46 ASP A CA 9
ATOM 10219 C C . ASP A 1 46 ? 4.713 4.191 -10.830 1.00 0.00 46 ASP A C 9
ATOM 10220 O O . ASP A 1 46 ? 3.512 3.957 -10.692 1.00 0.00 46 ASP A O 9
ATOM 10229 N N . PHE A 1 47 ? 5.636 3.758 -9.978 1.00 0.00 47 PHE A N 9
ATOM 10230 C CA . PHE A 1 47 ? 5.289 2.942 -8.820 1.00 0.00 47 PHE A CA 9
ATOM 10231 C C . PHE A 1 47 ? 4.471 3.738 -7.811 1.00 0.00 47 PHE A C 9
ATOM 10232 O O . PHE A 1 47 ? 3.595 3.194 -7.140 1.00 0.00 47 PHE A O 9
ATOM 10249 N N . THR A 1 48 ? 4.763 5.031 -7.709 1.00 0.00 48 THR A N 9
ATOM 10250 C CA . THR A 1 48 ? 3.992 5.925 -6.853 1.00 0.00 48 THR A CA 9
ATOM 10251 C C . THR A 1 48 ? 2.543 6.017 -7.317 1.00 0.00 48 THR A C 9
ATOM 10252 O O . THR A 1 48 ? 1.622 6.062 -6.501 1.00 0.00 48 THR A O 9
ATOM 10263 N N . ALA A 1 49 ? 2.349 6.043 -8.631 1.00 0.00 49 ALA A N 9
ATOM 10264 C CA . ALA A 1 49 ? 1.010 6.094 -9.206 1.00 0.00 49 ALA A CA 9
ATOM 10265 C C . ALA A 1 49 ? 0.215 4.841 -8.861 1.00 0.00 49 ALA A C 9
ATOM 10266 O O . ALA A 1 49 ? -0.990 4.907 -8.614 1.00 0.00 49 ALA A O 9
ATOM 10273 N N . THR A 1 50 ? 0.894 3.700 -8.844 1.00 0.00 50 THR A N 9
ATOM 10274 C CA . THR A 1 50 ? 0.259 2.434 -8.498 1.00 0.00 50 THR A CA 9
ATOM 10275 C C . THR A 1 50 ? 0.061 2.313 -6.992 1.00 0.00 50 THR A C 9
ATOM 10276 O O . THR A 1 50 ? -0.818 1.586 -6.528 1.00 0.00 50 THR A O 9
ATOM 10287 N N . GLU A 1 51 ? 0.882 3.029 -6.232 1.00 0.00 51 GLU A N 9
ATOM 10288 C CA . GLU A 1 51 ? 0.716 3.107 -4.786 1.00 0.00 51 GLU A CA 9
ATOM 10289 C C . GLU A 1 51 ? -0.508 3.936 -4.415 1.00 0.00 51 GLU A C 9
ATOM 10290 O O . GLU A 1 51 ? -1.224 3.612 -3.469 1.00 0.00 51 GLU A O 9
ATOM 10302 N N . LEU A 1 52 ? -0.741 5.006 -5.168 1.00 0.00 52 LEU A N 9
ATOM 10303 C CA . LEU A 1 52 ? -1.916 5.844 -4.964 1.00 0.00 52 LEU A CA 9
ATOM 10304 C C . LEU A 1 52 ? -3.199 5.039 -5.119 1.00 0.00 52 LEU A C 9
ATOM 10305 O O . LEU A 1 52 ? -3.425 4.404 -6.150 1.00 0.00 52 LEU A O 9
ATOM 10321 N N . LYS A 1 53 ? -4.039 5.069 -4.089 1.00 0.00 53 LYS A N 9
ATOM 10322 C CA . LYS A 1 53 ? -5.292 4.324 -4.100 1.00 0.00 53 LYS A CA 9
ATOM 10323 C C . LYS A 1 53 ? -6.465 5.223 -4.470 1.00 0.00 53 LYS A C 9
ATOM 10324 O O . LYS A 1 53 ? -6.330 6.445 -4.522 1.00 0.00 53 LYS A O 9
ATOM 10343 N N . GLU A 1 54 ? -7.615 4.611 -4.726 1.00 0.00 54 GLU A N 9
ATOM 10344 C CA . GLU A 1 54 ? -8.816 5.355 -5.085 1.00 0.00 54 GLU A CA 9
ATOM 10345 C C . GLU A 1 54 ? -9.386 6.094 -3.881 1.00 0.00 54 GLU A C 9
ATOM 10346 O O . GLU A 1 54 ? -10.383 5.669 -3.295 1.00 0.00 54 GLU A O 9
ATOM 10358 N N . TYR A 1 55 ? -8.750 7.202 -3.518 1.00 0.00 55 TYR A N 9
ATOM 10359 C CA . TYR A 1 55 ? -9.179 7.989 -2.368 1.00 0.00 55 TYR A CA 9
ATOM 10360 C C . TYR A 1 55 ? -10.356 8.888 -2.725 1.00 0.00 55 TYR A C 9
ATOM 10361 O O . TYR A 1 55 ? -10.622 9.141 -3.900 1.00 0.00 55 TYR A O 9
ATOM 10379 N N . MET A 1 56 ? -11.057 9.370 -1.705 1.00 0.00 56 MET A N 9
ATOM 10380 C CA . MET A 1 56 ? -12.223 10.221 -1.910 1.00 0.00 56 MET A CA 9
ATOM 10381 C C . MET A 1 56 ? -11.810 11.642 -2.269 1.00 0.00 56 MET A C 9
ATOM 10382 O O . MET A 1 56 ? -10.689 12.063 -1.989 1.00 0.00 56 MET A O 9
ATOM 10396 N N . GLU A 1 57 ? -12.725 12.380 -2.891 1.00 0.00 57 GLU A N 9
ATOM 10397 C CA . GLU A 1 57 ? -12.454 13.753 -3.299 1.00 0.00 57 GLU A CA 9
ATOM 10398 C C . GLU A 1 57 ? -12.401 14.684 -2.095 1.00 0.00 57 GLU A C 9
ATOM 10399 O O . GLU A 1 57 ? -11.941 15.822 -2.198 1.00 0.00 57 GLU A O 9
ATOM 10411 N N . ASN A 1 58 ? -12.874 14.196 -0.954 1.00 0.00 58 ASN A N 9
ATOM 10412 C CA . ASN A 1 58 ? -12.835 14.966 0.284 1.00 0.00 58 ASN A CA 9
ATOM 10413 C C . ASN A 1 58 ? -11.420 15.038 0.845 1.00 0.00 58 ASN A C 9
ATOM 10414 O O . ASN A 1 58 ? -10.649 14.085 0.731 1.00 0.00 58 ASN A O 9
ATOM 10425 N N . PRO A 1 59 ? -11.085 16.173 1.449 1.00 0.00 59 PRO A N 9
ATOM 10426 C CA . PRO A 1 59 ? -9.752 16.384 1.999 1.00 0.00 59 PRO A CA 9
ATOM 10427 C C . PRO A 1 59 ? -9.549 15.577 3.276 1.00 0.00 59 PRO A C 9
ATOM 10428 O O . PRO A 1 59 ? -10.497 15.322 4.018 1.00 0.00 59 PRO A O 9
ATOM 10439 N N . SER A 1 60 ? -8.306 15.179 3.526 1.00 0.00 60 SER A N 9
ATOM 10440 C CA . SER A 1 60 ? -7.972 14.423 4.728 1.00 0.00 60 SER A CA 9
ATOM 10441 C C . SER A 1 60 ? -7.570 15.350 5.866 1.00 0.00 60 SER A C 9
ATOM 10442 O O . SER A 1 60 ? -6.955 16.393 5.644 1.00 0.00 60 SER A O 9
ATOM 10450 N N . ASP A 1 61 ? -7.921 14.965 7.089 1.00 0.00 61 ASP A N 9
ATOM 10451 C CA . ASP A 1 61 ? -7.550 15.732 8.271 1.00 0.00 61 ASP A CA 9
ATOM 10452 C C . ASP A 1 61 ? -6.303 15.160 8.932 1.00 0.00 61 ASP A C 9
ATOM 10453 O O . ASP A 1 61 ? -5.892 15.611 10.000 1.00 0.00 61 ASP A O 9
ATOM 10462 N N . GLU A 1 62 ? -5.705 14.161 8.290 1.00 0.00 62 GLU A N 9
ATOM 10463 C CA . GLU A 1 62 ? -4.499 13.528 8.810 1.00 0.00 62 GLU A CA 9
ATOM 10464 C C . GLU A 1 62 ? -3.298 14.459 8.703 1.00 0.00 62 GLU A C 9
ATOM 10465 O O . GLU A 1 62 ? -3.098 15.116 7.681 1.00 0.00 62 GLU A O 9
ATOM 10477 N N . GLU A 1 63 ? -2.500 14.513 9.764 1.00 0.00 63 GLU A N 9
ATOM 10478 C CA . GLU A 1 63 ? -1.292 15.329 9.775 1.00 0.00 63 GLU A CA 9
ATOM 10479 C C . GLU A 1 63 ? -0.098 14.550 9.239 1.00 0.00 63 GLU A C 9
ATOM 10480 O O . GLU A 1 63 ? -0.055 13.323 9.325 1.00 0.00 63 GLU A O 9
ATOM 10492 N N . GLU A 1 64 ? 0.871 15.270 8.685 1.00 0.00 64 GLU A N 9
ATOM 10493 C CA . GLU A 1 64 ? 2.060 14.646 8.115 1.00 0.00 64 GLU A CA 9
ATOM 10494 C C . GLU A 1 64 ? 2.787 13.799 9.152 1.00 0.00 64 GLU A C 9
ATOM 10495 O O . GLU A 1 64 ? 3.110 14.276 10.241 1.00 0.00 64 GLU A O 9
ATOM 10507 N N . GLU A 1 65 ? 3.044 12.542 8.808 1.00 0.00 65 GLU A N 9
ATOM 10508 C CA . GLU A 1 65 ? 3.764 11.636 9.693 1.00 0.00 65 GLU A CA 9
ATOM 10509 C C . GLU A 1 65 ? 5.261 11.919 9.671 1.00 0.00 65 GLU A C 9
ATOM 10510 O O . GLU A 1 65 ? 5.851 12.108 8.607 1.00 0.00 65 GLU A O 9
ATOM 10522 N N . LEU A 1 66 ? 5.870 11.947 10.852 1.00 0.00 66 LEU A N 9
ATOM 10523 C CA . LEU A 1 66 ? 7.304 12.180 10.968 1.00 0.00 66 LEU A CA 9
ATOM 10524 C C . LEU A 1 66 ? 8.100 11.027 10.371 1.00 0.00 66 LEU A C 9
ATOM 10525 O O . LEU A 1 66 ? 7.941 9.875 10.774 1.00 0.00 66 LEU A O 9
ATOM 10541 N N . SER A 1 67 ? 8.959 11.344 9.407 1.00 0.00 67 SER A N 9
ATOM 10542 C CA . SER A 1 67 ? 9.770 10.332 8.740 1.00 0.00 67 SER A CA 9
ATOM 10543 C C . SER A 1 67 ? 11.256 10.582 8.964 1.00 0.00 67 SER A C 9
ATOM 10544 O O . SER A 1 67 ? 11.642 11.301 9.884 1.00 0.00 67 SER A O 9
ATOM 10552 N N . ASP A 1 68 ? 12.086 9.982 8.116 1.00 0.00 68 ASP A N 9
ATOM 10553 C CA . ASP A 1 68 ? 13.532 10.138 8.220 1.00 0.00 68 ASP A CA 9
ATOM 10554 C C . ASP A 1 68 ? 13.961 11.552 7.849 1.00 0.00 68 ASP A C 9
ATOM 10555 O O . ASP A 1 68 ? 14.960 12.060 8.359 1.00 0.00 68 ASP A O 9
ATOM 10564 N N . SER A 1 69 ? 13.202 12.182 6.959 1.00 0.00 69 SER A N 9
ATOM 10565 C CA . SER A 1 69 ? 13.501 13.539 6.522 1.00 0.00 69 SER A CA 9
ATOM 10566 C C . SER A 1 69 ? 13.141 14.558 7.597 1.00 0.00 69 SER A C 9
ATOM 10567 O O . SER A 1 69 ? 12.341 14.275 8.489 1.00 0.00 69 SER A O 9
ATOM 10575 N N . GLU A 1 70 ? 13.735 15.742 7.505 1.00 0.00 70 GLU A N 9
ATOM 10576 C CA . GLU A 1 70 ? 13.479 16.804 8.471 1.00 0.00 70 GLU A CA 9
ATOM 10577 C C . GLU A 1 70 ? 12.048 17.315 8.362 1.00 0.00 70 GLU A C 9
ATOM 10578 O O . GLU A 1 70 ? 11.526 17.495 7.262 1.00 0.00 70 GLU A O 9
ATOM 10590 N N . LEU A 1 71 ? 11.419 17.547 9.509 1.00 0.00 71 LEU A N 9
ATOM 10591 C CA . LEU A 1 71 ? 10.069 18.096 9.545 1.00 0.00 71 LEU A CA 9
ATOM 10592 C C . LEU A 1 71 ? 10.094 19.607 9.742 1.00 0.00 71 LEU A C 9
ATOM 10593 O O . LEU A 1 71 ? 10.454 20.096 10.813 1.00 0.00 71 LEU A O 9
ATOM 10609 N N . GLU A 1 72 ? 9.711 20.341 8.703 1.00 0.00 72 GLU A N 9
ATOM 10610 C CA . GLU A 1 72 ? 9.699 21.798 8.757 1.00 0.00 72 GLU A CA 9
ATOM 10611 C C . GLU A 1 72 ? 8.284 22.342 8.613 1.00 0.00 72 GLU A C 9
ATOM 10612 O O . GLU A 1 72 ? 7.977 23.437 9.085 1.00 0.00 72 GLU A O 9
ATOM 10624 N N . ALA A 1 73 ? 7.423 21.572 7.956 1.00 0.00 73 ALA A N 9
ATOM 10625 C CA . ALA A 1 73 ? 6.025 21.952 7.791 1.00 0.00 73 ALA A CA 9
ATOM 10626 C C . ALA A 1 73 ? 5.306 22.003 9.134 1.00 0.00 73 ALA A C 9
ATOM 10627 O O . ALA A 1 73 ? 5.562 21.185 10.017 1.00 0.00 73 ALA A O 9
ATOM 10634 N N . VAL A 1 74 ? 4.406 22.969 9.281 1.00 0.00 74 VAL A N 9
ATOM 10635 C CA . VAL A 1 74 ? 3.680 23.156 10.532 1.00 0.00 74 VAL A CA 9
ATOM 10636 C C . VAL A 1 74 ? 2.366 22.387 10.527 1.00 0.00 74 VAL A C 9
ATOM 10637 O O . VAL A 1 74 ? 1.559 22.525 9.608 1.00 0.00 74 VAL A O 9
ATOM 10650 N N . ALA A 1 75 ? 2.157 21.576 11.558 1.00 0.00 75 ALA A N 9
ATOM 10651 C CA . ALA A 1 75 ? 0.940 20.781 11.673 1.00 0.00 75 ALA A CA 9
ATOM 10652 C C . ALA A 1 75 ? -0.299 21.668 11.678 1.00 0.00 75 ALA A C 9
ATOM 10653 O O . ALA A 1 75 ? -0.340 22.690 12.362 1.00 0.00 75 ALA A O 9
ATOM 10660 N N . GLY A 1 76 ? -1.308 21.270 10.909 1.00 0.00 76 GLY A N 9
ATOM 10661 C CA . GLY A 1 76 ? -2.526 22.059 10.776 1.00 0.00 76 GLY A CA 9
ATOM 10662 C C . GLY A 1 76 ? -2.592 22.746 9.417 1.00 0.00 76 GLY A C 9
ATOM 10663 O O . GLY A 1 76 ? -3.671 23.079 8.931 1.00 0.00 76 GLY A O 9
ATOM 10667 N N . GLY A 1 77 ? -1.428 22.955 8.809 1.00 0.00 77 GLY A N 9
ATOM 10668 C CA . GLY A 1 77 ? -1.352 23.586 7.498 1.00 0.00 77 GLY A CA 9
ATOM 10669 C C . GLY A 1 77 ? -0.905 25.038 7.610 1.00 0.00 77 GLY A C 9
ATOM 10670 O O . GLY A 1 77 ? 0.259 25.297 7.748 1.00 0.00 77 GLY A O 9
ATOM 10675 N N . MET A 1 1 ? 5.489 -4.435 -6.944 1.00 0.00 1 MET A N 10
ATOM 10676 C CA . MET A 1 1 ? 6.391 -3.940 -5.911 1.00 0.00 1 MET A CA 10
ATOM 10677 C C . MET A 1 1 ? 6.370 -2.419 -5.843 1.00 0.00 1 MET A C 10
ATOM 10678 O O . MET A 1 1 ? 7.417 -1.777 -5.755 1.00 0.00 1 MET A O 10
ATOM 10694 N N . SER A 1 2 ? 5.172 -1.846 -5.886 1.00 0.00 2 SER A N 10
ATOM 10695 C CA . SER A 1 2 ? 5.014 -0.397 -5.879 1.00 0.00 2 SER A CA 10
ATOM 10696 C C . SER A 1 2 ? 5.403 0.193 -4.529 1.00 0.00 2 SER A C 10
ATOM 10697 O O . SER A 1 2 ? 5.886 1.322 -4.450 1.00 0.00 2 SER A O 10
ATOM 10705 N N . SER A 1 3 ? 5.189 -0.578 -3.468 1.00 0.00 3 SER A N 10
ATOM 10706 C CA . SER A 1 3 ? 5.566 -0.155 -2.125 1.00 0.00 3 SER A CA 10
ATOM 10707 C C . SER A 1 3 ? 7.080 -0.065 -1.980 1.00 0.00 3 SER A C 10
ATOM 10708 O O . SER A 1 3 ? 7.594 0.760 -1.225 1.00 0.00 3 SER A O 10
ATOM 10716 N N . GLU A 1 4 ? 7.791 -0.920 -2.708 1.00 0.00 4 GLU A N 10
ATOM 10717 C CA . GLU A 1 4 ? 9.247 -0.862 -2.754 1.00 0.00 4 GLU A CA 10
ATOM 10718 C C . GLU A 1 4 ? 9.726 0.368 -3.515 1.00 0.00 4 GLU A C 10
ATOM 10719 O O . GLU A 1 4 ? 10.669 1.039 -3.097 1.00 0.00 4 GLU A O 10
ATOM 10731 N N . GLN A 1 5 ? 9.070 0.658 -4.633 1.00 0.00 5 GLN A N 10
ATOM 10732 C CA . GLN A 1 5 ? 9.392 1.839 -5.426 1.00 0.00 5 GLN A CA 10
ATOM 10733 C C . GLN A 1 5 ? 9.185 3.116 -4.622 1.00 0.00 5 GLN A C 10
ATOM 10734 O O . GLN A 1 5 ? 9.972 4.057 -4.720 1.00 0.00 5 GLN A O 10
ATOM 10748 N N . ILE A 1 6 ? 8.121 3.141 -3.826 1.00 0.00 6 ILE A N 10
ATOM 10749 C CA . ILE A 1 6 ? 7.843 4.277 -2.955 1.00 0.00 6 ILE A CA 10
ATOM 10750 C C . ILE A 1 6 ? 8.960 4.478 -1.939 1.00 0.00 6 ILE A C 10
ATOM 10751 O O . ILE A 1 6 ? 9.449 5.592 -1.751 1.00 0.00 6 ILE A O 10
ATOM 10767 N N . GLU A 1 7 ? 9.360 3.392 -1.285 1.00 0.00 7 GLU A N 10
ATOM 10768 C CA . GLU A 1 7 ? 10.406 3.451 -0.271 1.00 0.00 7 GLU A CA 10
ATOM 10769 C C . GLU A 1 7 ? 11.735 3.886 -0.874 1.00 0.00 7 GLU A C 10
ATOM 10770 O O . GLU A 1 7 ? 12.502 4.617 -0.248 1.00 0.00 7 GLU A O 10
ATOM 10782 N N . GLN A 1 8 ? 12.002 3.431 -2.093 1.00 0.00 8 GLN A N 10
ATOM 10783 C CA . GLN A 1 8 ? 13.203 3.835 -2.816 1.00 0.00 8 GLN A CA 10
ATOM 10784 C C . GLN A 1 8 ? 13.165 5.318 -3.162 1.00 0.00 8 GLN A C 10
ATOM 10785 O O . GLN A 1 8 ? 14.191 5.999 -3.130 1.00 0.00 8 GLN A O 10
ATOM 10799 N N . PHE A 1 9 ? 11.978 5.813 -3.491 1.00 0.00 9 PHE A N 10
ATOM 10800 C CA . PHE A 1 9 ? 11.798 7.226 -3.806 1.00 0.00 9 PHE A CA 10
ATOM 10801 C C . PHE A 1 9 ? 12.000 8.096 -2.571 1.00 0.00 9 PHE A C 10
ATOM 10802 O O . PHE A 1 9 ? 12.579 9.178 -2.651 1.00 0.00 9 PHE A O 10
ATOM 10819 N N . VAL A 1 10 ? 11.521 7.614 -1.429 1.00 0.00 10 VAL A N 10
ATOM 10820 C CA . VAL A 1 10 ? 11.757 8.283 -0.156 1.00 0.00 10 VAL A CA 10
ATOM 10821 C C . VAL A 1 10 ? 13.244 8.512 0.078 1.00 0.00 10 VAL A C 10
ATOM 10822 O O . VAL A 1 10 ? 13.661 9.604 0.466 1.00 0.00 10 VAL A O 10
ATOM 10835 N N . GLU A 1 11 ? 14.042 7.476 -0.161 1.00 0.00 11 GLU A N 10
ATOM 10836 C CA . GLU A 1 11 ? 15.493 7.592 -0.082 1.00 0.00 11 GLU A CA 10
ATOM 10837 C C . GLU A 1 11 ? 16.012 8.666 -1.029 1.00 0.00 11 GLU A C 10
ATOM 10838 O O . GLU A 1 11 ? 16.839 9.495 -0.649 1.00 0.00 11 GLU A O 10
ATOM 10850 N N . GLU A 1 12 ? 15.521 8.647 -2.263 1.00 0.00 12 GLU A N 10
ATOM 10851 C CA . GLU A 1 12 ? 15.928 9.626 -3.265 1.00 0.00 12 GLU A CA 10
ATOM 10852 C C . GLU A 1 12 ? 15.545 11.038 -2.843 1.00 0.00 12 GLU A C 10
ATOM 10853 O O . GLU A 1 12 ? 16.296 11.988 -3.065 1.00 0.00 12 GLU A O 10
ATOM 10865 N N . ILE A 1 13 ? 14.372 11.170 -2.233 1.00 0.00 13 ILE A N 10
ATOM 10866 C CA . ILE A 1 13 ? 13.922 12.453 -1.704 1.00 0.00 13 ILE A CA 10
ATOM 10867 C C . ILE A 1 13 ? 14.872 12.969 -0.632 1.00 0.00 13 ILE A C 10
ATOM 10868 O O . ILE A 1 13 ? 15.166 14.164 -0.571 1.00 0.00 13 ILE A O 10
ATOM 10884 N N . GLN A 1 14 ? 15.351 12.063 0.214 1.00 0.00 14 GLN A N 10
ATOM 10885 C CA . GLN A 1 14 ? 16.339 12.409 1.230 1.00 0.00 14 GLN A CA 10
ATOM 10886 C C . GLN A 1 14 ? 17.676 12.775 0.596 1.00 0.00 14 GLN A C 10
ATOM 10887 O O . GLN A 1 14 ? 18.365 13.683 1.060 1.00 0.00 14 GLN A O 10
ATOM 10901 N N . ARG A 1 15 ? 18.035 12.063 -0.466 1.00 0.00 15 ARG A N 10
ATOM 10902 C CA . ARG A 1 15 ? 19.317 12.273 -1.130 1.00 0.00 15 ARG A CA 10
ATOM 10903 C C . ARG A 1 15 ? 19.298 13.538 -1.978 1.00 0.00 15 ARG A C 10
ATOM 10904 O O . ARG A 1 15 ? 20.331 14.177 -2.179 1.00 0.00 15 ARG A O 10
ATOM 10925 N N . ASP A 1 16 ? 18.118 13.894 -2.473 1.00 0.00 16 ASP A N 10
ATOM 10926 C CA . ASP A 1 16 ? 17.975 15.043 -3.361 1.00 0.00 16 ASP A CA 10
ATOM 10927 C C . ASP A 1 16 ? 17.330 16.219 -2.640 1.00 0.00 16 ASP A C 10
ATOM 10928 O O . ASP A 1 16 ? 16.125 16.217 -2.382 1.00 0.00 16 ASP A O 10
ATOM 10937 N N . PRO A 1 17 ? 18.136 17.224 -2.316 1.00 0.00 17 PRO A N 10
ATOM 10938 C CA . PRO A 1 17 ? 17.655 18.388 -1.583 1.00 0.00 17 PRO A CA 10
ATOM 10939 C C . PRO A 1 17 ? 16.454 19.017 -2.276 1.00 0.00 17 PRO A C 10
ATOM 10940 O O . PRO A 1 17 ? 15.548 19.534 -1.622 1.00 0.00 17 PRO A O 10
ATOM 10951 N N . ALA A 1 18 ? 16.452 18.971 -3.604 1.00 0.00 18 ALA A N 10
ATOM 10952 C CA . ALA A 1 18 ? 15.398 19.600 -4.391 1.00 0.00 18 ALA A CA 10
ATOM 10953 C C . ALA A 1 18 ? 14.035 19.007 -4.059 1.00 0.00 18 ALA A C 10
ATOM 10954 O O . ALA A 1 18 ? 13.030 19.718 -4.022 1.00 0.00 18 ALA A O 10
ATOM 10961 N N . LEU A 1 19 ? 14.005 17.700 -3.820 1.00 0.00 19 LEU A N 10
ATOM 10962 C CA . LEU A 1 19 ? 12.763 17.010 -3.493 1.00 0.00 19 LEU A CA 10
ATOM 10963 C C . LEU A 1 19 ? 12.343 17.283 -2.054 1.00 0.00 19 LEU A C 10
ATOM 10964 O O . LEU A 1 19 ? 11.155 17.401 -1.757 1.00 0.00 19 LEU A O 10
ATOM 10980 N N . LYS A 1 20 ? 13.326 17.383 -1.165 1.00 0.00 20 LYS A N 10
ATOM 10981 C CA . LYS A 1 20 ? 13.073 17.782 0.215 1.00 0.00 20 LYS A CA 10
ATOM 10982 C C . LYS A 1 20 ? 12.445 19.168 0.281 1.00 0.00 20 LYS A C 10
ATOM 10983 O O . LYS A 1 20 ? 11.532 19.410 1.071 1.00 0.00 20 LYS A O 10
ATOM 11002 N N . GLU A 1 21 ? 12.939 20.077 -0.553 1.00 0.00 21 GLU A N 10
ATOM 11003 C CA . GLU A 1 21 ? 12.398 21.429 -0.622 1.00 0.00 21 GLU A CA 10
ATOM 11004 C C . GLU A 1 21 ? 10.941 21.417 -1.064 1.00 0.00 21 GLU A C 10
ATOM 11005 O O . GLU A 1 21 ? 10.111 22.145 -0.520 1.00 0.00 21 GLU A O 10
ATOM 11017 N N . GLN A 1 22 ? 10.635 20.585 -2.055 1.00 0.00 22 GLN A N 10
ATOM 11018 C CA . GLN A 1 22 ? 9.274 20.470 -2.565 1.00 0.00 22 GLN A CA 10
ATOM 11019 C C . GLN A 1 22 ? 8.326 19.951 -1.492 1.00 0.00 22 GLN A C 10
ATOM 11020 O O . GLN A 1 22 ? 7.154 20.328 -1.449 1.00 0.00 22 GLN A O 10
ATOM 11034 N N . LEU A 1 23 ? 8.838 19.085 -0.624 1.00 0.00 23 LEU A N 10
ATOM 11035 C CA . LEU A 1 23 ? 8.038 18.511 0.451 1.00 0.00 23 LEU A CA 10
ATOM 11036 C C . LEU A 1 23 ? 8.376 19.150 1.791 1.00 0.00 23 LEU A C 10
ATOM 11037 O O . LEU A 1 23 ? 8.045 18.612 2.847 1.00 0.00 23 LEU A O 10
ATOM 11053 N N . GLN A 1 24 ? 9.038 20.301 1.741 1.00 0.00 24 GLN A N 10
ATOM 11054 C CA . GLN A 1 24 ? 9.439 21.007 2.952 1.00 0.00 24 GLN A CA 10
ATOM 11055 C C . GLN A 1 24 ? 8.244 21.669 3.626 1.00 0.00 24 GLN A C 10
ATOM 11056 O O . GLN A 1 24 ? 8.140 21.684 4.853 1.00 0.00 24 GLN A O 10
ATOM 11070 N N . LEU A 1 25 ? 7.343 22.216 2.816 1.00 0.00 25 LEU A N 10
ATOM 11071 C CA . LEU A 1 25 ? 6.202 22.963 3.333 1.00 0.00 25 LEU A CA 10
ATOM 11072 C C . LEU A 1 25 ? 5.175 22.033 3.966 1.00 0.00 25 LEU A C 10
ATOM 11073 O O . LEU A 1 25 ? 4.836 20.993 3.404 1.00 0.00 25 LEU A O 10
ATOM 11089 N N . GLN A 1 26 ? 4.684 22.415 5.140 1.00 0.00 26 GLN A N 10
ATOM 11090 C CA . GLN A 1 26 ? 3.757 21.577 5.892 1.00 0.00 26 GLN A CA 10
ATOM 11091 C C . GLN A 1 26 ? 2.316 21.832 5.470 1.00 0.00 26 GLN A C 10
ATOM 11092 O O . GLN A 1 26 ? 1.574 22.535 6.155 1.00 0.00 26 GLN A O 10
ATOM 11106 N N . GLY A 1 27 ? 1.926 21.257 4.337 1.00 0.00 27 GLY A N 10
ATOM 11107 C CA . GLY A 1 27 ? 0.564 21.395 3.838 1.00 0.00 27 GLY A CA 10
ATOM 11108 C C . GLY A 1 27 ? -0.315 20.244 4.310 1.00 0.00 27 GLY A C 10
ATOM 11109 O O . GLY A 1 27 ? 0.035 19.527 5.247 1.00 0.00 27 GLY A O 10
ATOM 11113 N N . SER A 1 28 ? -1.458 20.071 3.655 1.00 0.00 28 SER A N 10
ATOM 11114 C CA . SER A 1 28 ? -2.381 18.994 3.994 1.00 0.00 28 SER A CA 10
ATOM 11115 C C . SER A 1 28 ? -1.947 17.677 3.364 1.00 0.00 28 SER A C 10
ATOM 11116 O O . SER A 1 28 ? -1.026 17.641 2.549 1.00 0.00 28 SER A O 10
ATOM 11124 N N . ILE A 1 29 ? -2.617 16.596 3.747 1.00 0.00 29 ILE A N 10
ATOM 11125 C CA . ILE A 1 29 ? -2.308 15.274 3.213 1.00 0.00 29 ILE A CA 10
ATOM 11126 C C . ILE A 1 29 ? -2.561 15.216 1.712 1.00 0.00 29 ILE A C 10
ATOM 11127 O O . ILE A 1 29 ? -1.740 14.698 0.954 1.00 0.00 29 ILE A O 10
ATOM 11143 N N . ASP A 1 30 ? -3.701 15.748 1.286 1.00 0.00 30 ASP A N 10
ATOM 11144 C CA . ASP A 1 30 ? -4.065 15.756 -0.125 1.00 0.00 30 ASP A CA 10
ATOM 11145 C C . ASP A 1 30 ? -3.052 16.541 -0.950 1.00 0.00 30 ASP A C 10
ATOM 11146 O O . ASP A 1 30 ? -2.676 16.126 -2.046 1.00 0.00 30 ASP A O 10
ATOM 11155 N N . GLU A 1 31 ? -2.616 17.676 -0.417 1.00 0.00 31 GLU A N 10
ATOM 11156 C CA . GLU A 1 31 ? -1.605 18.494 -1.077 1.00 0.00 31 GLU A CA 10
ATOM 11157 C C . GLU A 1 31 ? -0.270 17.764 -1.152 1.00 0.00 31 GLU A C 10
ATOM 11158 O O . GLU A 1 31 ? 0.435 17.840 -2.159 1.00 0.00 31 GLU A O 10
ATOM 11170 N N . THR A 1 32 ? 0.073 17.056 -0.081 1.00 0.00 32 THR A N 10
ATOM 11171 C CA . THR A 1 32 ? 1.280 16.239 -0.056 1.00 0.00 32 THR A CA 10
ATOM 11172 C C . THR A 1 32 ? 1.234 15.158 -1.128 1.00 0.00 32 THR A C 10
ATOM 11173 O O . THR A 1 32 ? 2.214 14.932 -1.838 1.00 0.00 32 THR A O 10
ATOM 11184 N N . ILE A 1 33 ? 0.092 14.490 -1.239 1.00 0.00 33 ILE A N 10
ATOM 11185 C CA . ILE A 1 33 ? -0.097 13.454 -2.248 1.00 0.00 33 ILE A CA 10
ATOM 11186 C C . ILE A 1 33 ? 0.131 14.004 -3.650 1.00 0.00 33 ILE A C 10
ATOM 11187 O O . ILE A 1 33 ? 0.869 13.420 -4.444 1.00 0.00 33 ILE A O 10
ATOM 11203 N N . ASP A 1 34 ? -0.506 15.130 -3.949 1.00 0.00 34 ASP A N 10
ATOM 11204 C CA . ASP A 1 34 ? -0.386 15.754 -5.262 1.00 0.00 34 ASP A CA 10
ATOM 11205 C C . ASP A 1 34 ? 1.054 16.156 -5.550 1.00 0.00 34 ASP A C 10
ATOM 11206 O O . ASP A 1 34 ? 1.538 16.008 -6.672 1.00 0.00 34 ASP A O 10
ATOM 11215 N N . LYS A 1 35 ? 1.737 16.665 -4.530 1.00 0.00 35 LYS A N 10
ATOM 11216 C CA . LYS A 1 35 ? 3.101 17.155 -4.689 1.00 0.00 35 LYS A CA 10
ATOM 11217 C C . LYS A 1 35 ? 4.068 16.012 -4.970 1.00 0.00 35 LYS A C 10
ATOM 11218 O O . LYS A 1 35 ? 4.910 16.104 -5.863 1.00 0.00 35 LYS A O 10
ATOM 11237 N N . VAL A 1 36 ? 3.940 14.934 -4.203 1.00 0.00 36 VAL A N 10
ATOM 11238 C CA . VAL A 1 36 ? 4.782 13.759 -4.389 1.00 0.00 36 VAL A CA 10
ATOM 11239 C C . VAL A 1 36 ? 4.598 13.164 -5.780 1.00 0.00 36 VAL A C 10
ATOM 11240 O O . VAL A 1 36 ? 5.566 12.775 -6.432 1.00 0.00 36 VAL A O 10
ATOM 11253 N N . ILE A 1 37 ? 3.348 13.094 -6.227 1.00 0.00 37 ILE A N 10
ATOM 11254 C CA . ILE A 1 37 ? 3.043 12.633 -7.576 1.00 0.00 37 ILE A CA 10
ATOM 11255 C C . ILE A 1 37 ? 3.720 13.506 -8.624 1.00 0.00 37 ILE A C 10
ATOM 11256 O O . ILE A 1 37 ? 4.310 13.000 -9.579 1.00 0.00 37 ILE A O 10
ATOM 11272 N N . GLU A 1 38 ? 3.634 14.819 -8.439 1.00 0.00 38 GLU A N 10
ATOM 11273 C CA . GLU A 1 38 ? 4.261 15.764 -9.355 1.00 0.00 38 GLU A CA 10
ATOM 11274 C C . GLU A 1 38 ? 5.762 15.518 -9.458 1.00 0.00 38 GLU A C 10
ATOM 11275 O O . GLU A 1 38 ? 6.296 15.333 -10.551 1.00 0.00 38 GLU A O 10
ATOM 11287 N N . ILE A 1 39 ? 6.436 15.517 -8.313 1.00 0.00 39 ILE A N 10
ATOM 11288 C CA . ILE A 1 39 ? 7.891 15.426 -8.281 1.00 0.00 39 ILE A CA 10
ATOM 11289 C C . ILE A 1 39 ? 8.362 14.024 -8.646 1.00 0.00 39 ILE A C 10
ATOM 11290 O O . ILE A 1 39 ? 9.490 13.837 -9.101 1.00 0.00 39 ILE A O 10
ATOM 11306 N N . ALA A 1 40 ? 7.491 13.041 -8.444 1.00 0.00 40 ALA A N 10
ATOM 11307 C CA . ALA A 1 40 ? 7.760 11.677 -8.883 1.00 0.00 40 ALA A CA 10
ATOM 11308 C C . ALA A 1 40 ? 7.849 11.594 -10.401 1.00 0.00 40 ALA A C 10
ATOM 11309 O O . ALA A 1 40 ? 8.754 10.960 -10.946 1.00 0.00 40 ALA A O 10
ATOM 11316 N N . LYS A 1 41 ? 6.906 12.239 -11.080 1.00 0.00 41 LYS A N 10
ATOM 11317 C CA . LYS A 1 41 ? 6.901 12.273 -12.538 1.00 0.00 41 LYS A CA 10
ATOM 11318 C C . LYS A 1 41 ? 8.109 13.029 -13.075 1.00 0.00 41 LYS A C 10
ATOM 11319 O O . LYS A 1 41 ? 8.648 12.689 -14.130 1.00 0.00 41 LYS A O 10
ATOM 11338 N N . GLU A 1 42 ? 8.531 14.056 -12.346 1.00 0.00 42 GLU A N 10
ATOM 11339 C CA . GLU A 1 42 ? 9.715 14.823 -12.713 1.00 0.00 42 GLU A CA 10
ATOM 11340 C C . GLU A 1 42 ? 10.975 13.971 -12.615 1.00 0.00 42 GLU A C 10
ATOM 11341 O O . GLU A 1 42 ? 11.869 14.070 -13.455 1.00 0.00 42 GLU A O 10
ATOM 11353 N N . LYS A 1 43 ? 11.039 13.135 -11.585 1.00 0.00 43 LYS A N 10
ATOM 11354 C CA . LYS A 1 43 ? 12.199 12.281 -11.362 1.00 0.00 43 LYS A CA 10
ATOM 11355 C C . LYS A 1 43 ? 12.143 11.036 -12.238 1.00 0.00 43 LYS A C 10
ATOM 11356 O O . LYS A 1 43 ? 13.177 10.472 -12.597 1.00 0.00 43 LYS A O 10
ATOM 11375 N N . GLY A 1 44 ? 10.931 10.613 -12.579 1.00 0.00 44 GLY A N 10
ATOM 11376 C CA . GLY A 1 44 ? 10.740 9.489 -13.489 1.00 0.00 44 GLY A CA 10
ATOM 11377 C C . GLY A 1 44 ? 10.313 8.236 -12.736 1.00 0.00 44 GLY A C 10
ATOM 11378 O O . GLY A 1 44 ? 10.609 7.117 -13.156 1.00 0.00 44 GLY A O 10
ATOM 11382 N N . TYR A 1 45 ? 9.617 8.430 -11.621 1.00 0.00 45 TYR A N 10
ATOM 11383 C CA . TYR A 1 45 ? 9.061 7.316 -10.862 1.00 0.00 45 TYR A CA 10
ATOM 11384 C C . TYR A 1 45 ? 7.616 7.044 -11.261 1.00 0.00 45 TYR A C 10
ATOM 11385 O O . TYR A 1 45 ? 6.776 7.945 -11.240 1.00 0.00 45 TYR A O 10
ATOM 11403 N N . ASP A 1 46 ? 7.333 5.798 -11.623 1.00 0.00 46 ASP A N 10
ATOM 11404 C CA . ASP A 1 46 ? 5.998 5.415 -12.069 1.00 0.00 46 ASP A CA 10
ATOM 11405 C C . ASP A 1 46 ? 5.131 4.974 -10.897 1.00 0.00 46 ASP A C 10
ATOM 11406 O O . ASP A 1 46 ? 5.231 3.839 -10.431 1.00 0.00 46 ASP A O 10
ATOM 11415 N N . PHE A 1 47 ? 4.280 5.878 -10.425 1.00 0.00 47 PHE A N 10
ATOM 11416 C CA . PHE A 1 47 ? 3.310 5.548 -9.387 1.00 0.00 47 PHE A CA 10
ATOM 11417 C C . PHE A 1 47 ? 1.883 5.688 -9.903 1.00 0.00 47 PHE A C 10
ATOM 11418 O O . PHE A 1 47 ? 1.057 6.369 -9.295 1.00 0.00 47 PHE A O 10
ATOM 11435 N N . THR A 1 48 ? 1.600 5.041 -11.029 1.00 0.00 48 THR A N 10
ATOM 11436 C CA . THR A 1 48 ? 0.288 5.131 -11.654 1.00 0.00 48 THR A CA 10
ATOM 11437 C C . THR A 1 48 ? -0.807 4.648 -10.711 1.00 0.00 48 THR A C 10
ATOM 11438 O O . THR A 1 48 ? -1.861 5.273 -10.594 1.00 0.00 48 THR A O 10
ATOM 11449 N N . ALA A 1 49 ? -0.551 3.531 -10.039 1.00 0.00 49 ALA A N 10
ATOM 11450 C CA . ALA A 1 49 ? -1.529 2.941 -9.132 1.00 0.00 49 ALA A CA 10
ATOM 11451 C C . ALA A 1 49 ? -1.792 3.850 -7.939 1.00 0.00 49 ALA A C 10
ATOM 11452 O O . ALA A 1 49 ? -2.935 4.016 -7.512 1.00 0.00 49 ALA A O 10
ATOM 11459 N N . THR A 1 50 ? -0.728 4.439 -7.404 1.00 0.00 50 THR A N 10
ATOM 11460 C CA . THR A 1 50 ? -0.841 5.321 -6.247 1.00 0.00 50 THR A CA 10
ATOM 11461 C C . THR A 1 50 ? -1.470 6.654 -6.631 1.00 0.00 50 THR A C 10
ATOM 11462 O O . THR A 1 50 ? -2.210 7.250 -5.848 1.00 0.00 50 THR A O 10
ATOM 11473 N N . GLU A 1 51 ? -1.170 7.118 -7.840 1.00 0.00 51 GLU A N 10
ATOM 11474 C CA . GLU A 1 51 ? -1.713 8.377 -8.334 1.00 0.00 51 GLU A CA 10
ATOM 11475 C C . GLU A 1 51 ? -3.233 8.403 -8.221 1.00 0.00 51 GLU A C 10
ATOM 11476 O O . GLU A 1 51 ? -3.905 7.421 -8.535 1.00 0.00 51 GLU A O 10
ATOM 11488 N N . LEU A 1 52 ? -3.769 9.533 -7.771 1.00 0.00 52 LEU A N 10
ATOM 11489 C CA . LEU A 1 52 ? -5.195 9.646 -7.490 1.00 0.00 52 LEU A CA 10
ATOM 11490 C C . LEU A 1 52 ? -6.018 9.527 -8.766 1.00 0.00 52 LEU A C 10
ATOM 11491 O O . LEU A 1 52 ? -5.655 10.078 -9.805 1.00 0.00 52 LEU A O 10
ATOM 11507 N N . LYS A 1 53 ? -7.131 8.806 -8.681 1.00 0.00 53 LYS A N 10
ATOM 11508 C CA . LYS A 1 53 ? -8.005 8.606 -9.831 1.00 0.00 53 LYS A CA 10
ATOM 11509 C C . LYS A 1 53 ? -8.591 9.926 -10.314 1.00 0.00 53 LYS A C 10
ATOM 11510 O O . LYS A 1 53 ? -9.056 10.739 -9.514 1.00 0.00 53 LYS A O 10
ATOM 11529 N N . GLU A 1 54 ? -8.568 10.136 -11.626 1.00 0.00 54 GLU A N 10
ATOM 11530 C CA . GLU A 1 54 ? -9.196 11.305 -12.227 1.00 0.00 54 GLU A CA 10
ATOM 11531 C C . GLU A 1 54 ? -10.711 11.149 -12.282 1.00 0.00 54 GLU A C 10
ATOM 11532 O O . GLU A 1 54 ? -11.226 10.041 -12.429 1.00 0.00 54 GLU A O 10
ATOM 11544 N N . TYR A 1 55 ? -11.421 12.266 -12.163 1.00 0.00 55 TYR A N 10
ATOM 11545 C CA . TYR A 1 55 ? -12.878 12.247 -12.119 1.00 0.00 55 TYR A CA 10
ATOM 11546 C C . TYR A 1 55 ? -13.461 11.681 -13.407 1.00 0.00 55 TYR A C 10
ATOM 11547 O O . TYR A 1 55 ? -14.603 11.223 -13.434 1.00 0.00 55 TYR A O 10
ATOM 11565 N N . MET A 1 56 ? -12.669 11.713 -14.473 1.00 0.00 56 MET A N 10
ATOM 11566 C CA . MET A 1 56 ? -13.097 11.183 -15.763 1.00 0.00 56 MET A CA 10
ATOM 11567 C C . MET A 1 56 ? -13.000 9.663 -15.791 1.00 0.00 56 MET A C 10
ATOM 11568 O O . MET A 1 56 ? -13.586 9.011 -16.655 1.00 0.00 56 MET A O 10
ATOM 11582 N N . GLU A 1 57 ? -12.254 9.105 -14.844 1.00 0.00 57 GLU A N 10
ATOM 11583 C CA . GLU A 1 57 ? -11.996 7.670 -14.818 1.00 0.00 57 GLU A CA 10
ATOM 11584 C C . GLU A 1 57 ? -13.017 6.942 -13.953 1.00 0.00 57 GLU A C 10
ATOM 11585 O O . GLU A 1 57 ? -13.567 7.512 -13.011 1.00 0.00 57 GLU A O 10
ATOM 11597 N N . ASN A 1 58 ? -13.268 5.678 -14.279 1.00 0.00 58 ASN A N 10
ATOM 11598 C CA . ASN A 1 58 ? -14.189 4.855 -13.506 1.00 0.00 58 ASN A CA 10
ATOM 11599 C C . ASN A 1 58 ? -13.534 4.349 -12.227 1.00 0.00 58 ASN A C 10
ATOM 11600 O O . ASN A 1 58 ? -12.336 4.073 -12.199 1.00 0.00 58 ASN A O 10
ATOM 11611 N N . PRO A 1 59 ? -14.329 4.228 -11.169 1.00 0.00 59 PRO A N 10
ATOM 11612 C CA . PRO A 1 59 ? -13.817 3.810 -9.869 1.00 0.00 59 PRO A CA 10
ATOM 11613 C C . PRO A 1 59 ? -13.525 2.316 -9.847 1.00 0.00 59 PRO A C 10
ATOM 11614 O O . PRO A 1 59 ? -12.857 1.817 -8.942 1.00 0.00 59 PRO A O 10
ATOM 11625 N N . SER A 1 60 ? -14.031 1.604 -10.849 1.00 0.00 60 SER A N 10
ATOM 11626 C CA . SER A 1 60 ? -13.813 0.166 -10.954 1.00 0.00 60 SER A CA 10
ATOM 11627 C C . SER A 1 60 ? -12.333 -0.176 -10.849 1.00 0.00 60 SER A C 10
ATOM 11628 O O . SER A 1 60 ? -11.556 0.100 -11.763 1.00 0.00 60 SER A O 10
ATOM 11636 N N . ASP A 1 61 ? -11.947 -0.777 -9.729 1.00 0.00 61 ASP A N 10
ATOM 11637 C CA . ASP A 1 61 ? -10.567 -1.198 -9.521 1.00 0.00 61 ASP A CA 10
ATOM 11638 C C . ASP A 1 61 ? -9.608 -0.020 -9.631 1.00 0.00 61 ASP A C 10
ATOM 11639 O O . ASP A 1 61 ? -8.505 -0.152 -10.160 1.00 0.00 61 ASP A O 10
ATOM 11648 N N . GLU A 1 62 ? -10.036 1.134 -9.128 1.00 0.00 62 GLU A N 10
ATOM 11649 C CA . GLU A 1 62 ? -9.183 2.314 -9.085 1.00 0.00 62 GLU A CA 10
ATOM 11650 C C . GLU A 1 62 ? -9.173 2.936 -7.694 1.00 0.00 62 GLU A C 10
ATOM 11651 O O . GLU A 1 62 ? -10.064 2.682 -6.885 1.00 0.00 62 GLU A O 10
ATOM 11663 N N . GLU A 1 63 ? -8.160 3.752 -7.424 1.00 0.00 63 GLU A N 10
ATOM 11664 C CA . GLU A 1 63 ? -8.003 4.371 -6.113 1.00 0.00 63 GLU A CA 10
ATOM 11665 C C . GLU A 1 63 ? -8.308 5.862 -6.168 1.00 0.00 63 GLU A C 10
ATOM 11666 O O . GLU A 1 63 ? -7.464 6.663 -6.570 1.00 0.00 63 GLU A O 10
ATOM 11678 N N . GLU A 1 64 ? -9.518 6.230 -5.760 1.00 0.00 64 GLU A N 10
ATOM 11679 C CA . GLU A 1 64 ? -9.942 7.624 -5.779 1.00 0.00 64 GLU A CA 10
ATOM 11680 C C . GLU A 1 64 ? -9.156 8.452 -4.770 1.00 0.00 64 GLU A C 10
ATOM 11681 O O . GLU A 1 64 ? -8.556 9.468 -5.120 1.00 0.00 64 GLU A O 10
ATOM 11693 N N . GLU A 1 65 ? -9.162 8.011 -3.517 1.00 0.00 65 GLU A N 10
ATOM 11694 C CA . GLU A 1 65 ? -8.402 8.677 -2.466 1.00 0.00 65 GLU A CA 10
ATOM 11695 C C . GLU A 1 65 ? -7.572 7.678 -1.670 1.00 0.00 65 GLU A C 10
ATOM 11696 O O . GLU A 1 65 ? -8.008 6.555 -1.419 1.00 0.00 65 GLU A O 10
ATOM 11708 N N . LEU A 1 66 ? -6.373 8.095 -1.276 1.00 0.00 66 LEU A N 10
ATOM 11709 C CA . LEU A 1 66 ? -5.448 7.212 -0.574 1.00 0.00 66 LEU A CA 10
ATOM 11710 C C . LEU A 1 66 ? -5.761 7.159 0.916 1.00 0.00 66 LEU A C 10
ATOM 11711 O O . LEU A 1 66 ? -5.110 6.439 1.671 1.00 0.00 66 LEU A O 10
ATOM 11727 N N . SER A 1 67 ? -6.763 7.927 1.332 1.00 0.00 67 SER A N 10
ATOM 11728 C CA . SER A 1 67 ? -7.216 7.910 2.718 1.00 0.00 67 SER A CA 10
ATOM 11729 C C . SER A 1 67 ? -8.005 6.644 3.025 1.00 0.00 67 SER A C 10
ATOM 11730 O O . SER A 1 67 ? -8.270 6.333 4.186 1.00 0.00 67 SER A O 10
ATOM 11738 N N . ASP A 1 68 ? -8.377 5.916 1.978 1.00 0.00 68 ASP A N 10
ATOM 11739 C CA . ASP A 1 68 ? -9.082 4.650 2.135 1.00 0.00 68 ASP A CA 10
ATOM 11740 C C . ASP A 1 68 ? -8.192 3.602 2.793 1.00 0.00 68 ASP A C 10
ATOM 11741 O O . ASP A 1 68 ? -6.969 3.643 2.662 1.00 0.00 68 ASP A O 10
ATOM 11750 N N . SER A 1 69 ? -8.814 2.665 3.500 1.00 0.00 69 SER A N 10
ATOM 11751 C CA . SER A 1 69 ? -8.076 1.677 4.277 1.00 0.00 69 SER A CA 10
ATOM 11752 C C . SER A 1 69 ? -7.324 0.712 3.369 1.00 0.00 69 SER A C 10
ATOM 11753 O O . SER A 1 69 ? -7.818 0.328 2.310 1.00 0.00 69 SER A O 10
ATOM 11761 N N . GLU A 1 70 ? -6.125 0.324 3.791 1.00 0.00 70 GLU A N 10
ATOM 11762 C CA . GLU A 1 70 ? -5.339 -0.663 3.061 1.00 0.00 70 GLU A CA 10
ATOM 11763 C C . GLU A 1 70 ? -4.896 -0.123 1.708 1.00 0.00 70 GLU A C 10
ATOM 11764 O O . GLU A 1 70 ? -4.791 -0.869 0.735 1.00 0.00 70 GLU A O 10
ATOM 11776 N N . LEU A 1 71 ? -4.634 1.179 1.652 1.00 0.00 71 LEU A N 10
ATOM 11777 C CA . LEU A 1 71 ? -4.032 1.790 0.474 1.00 0.00 71 LEU A CA 10
ATOM 11778 C C . LEU A 1 71 ? -2.650 2.349 0.789 1.00 0.00 71 LEU A C 10
ATOM 11779 O O . LEU A 1 71 ? -2.394 2.805 1.903 1.00 0.00 71 LEU A O 10
ATOM 11795 N N . GLU A 1 72 ? -1.763 2.311 -0.200 1.00 0.00 72 GLU A N 10
ATOM 11796 C CA . GLU A 1 72 ? -0.375 2.710 0.001 1.00 0.00 72 GLU A CA 10
ATOM 11797 C C . GLU A 1 72 ? -0.240 4.227 0.052 1.00 0.00 72 GLU A C 10
ATOM 11798 O O . GLU A 1 72 ? -0.822 4.939 -0.766 1.00 0.00 72 GLU A O 10
ATOM 11810 N N . ALA A 1 73 ? 0.532 4.714 1.018 1.00 0.00 73 ALA A N 10
ATOM 11811 C CA . ALA A 1 73 ? 0.772 6.145 1.157 1.00 0.00 73 ALA A CA 10
ATOM 11812 C C . ALA A 1 73 ? 1.876 6.612 0.217 1.00 0.00 73 ALA A C 10
ATOM 11813 O O . ALA A 1 73 ? 2.692 5.813 -0.242 1.00 0.00 73 ALA A O 10
ATOM 11820 N N . VAL A 1 74 ? 1.895 7.910 -0.067 1.00 0.00 74 VAL A N 10
ATOM 11821 C CA . VAL A 1 74 ? 2.885 8.483 -0.970 1.00 0.00 74 VAL A CA 10
ATOM 11822 C C . VAL A 1 74 ? 4.231 8.652 -0.276 1.00 0.00 74 VAL A C 10
ATOM 11823 O O . VAL A 1 74 ? 4.303 8.707 0.952 1.00 0.00 74 VAL A O 10
ATOM 11836 N N . ALA A 1 75 ? 5.294 8.734 -1.069 1.00 0.00 75 ALA A N 10
ATOM 11837 C CA . ALA A 1 75 ? 6.640 8.892 -0.531 1.00 0.00 75 ALA A CA 10
ATOM 11838 C C . ALA A 1 75 ? 6.785 10.215 0.209 1.00 0.00 75 ALA A C 10
ATOM 11839 O O . ALA A 1 75 ? 6.672 11.287 -0.38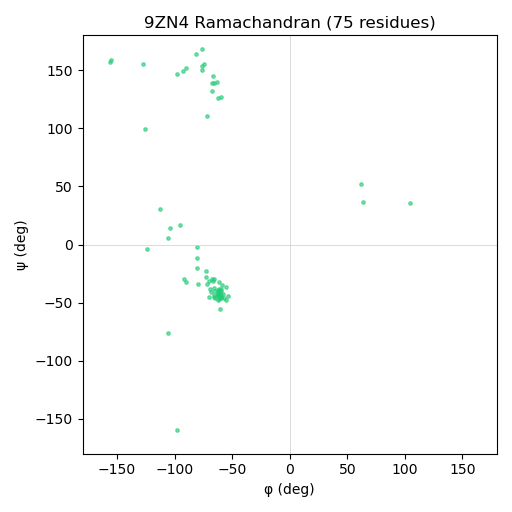5 1.00 0.00 75 ALA A O 10
ATOM 11846 N N . GLY A 1 76 ? 7.035 10.133 1.512 1.00 0.00 76 GLY A N 10
ATOM 11847 C CA . GLY A 1 76 ? 7.225 11.324 2.332 1.00 0.00 76 GLY A CA 10
ATOM 11848 C C . GLY A 1 76 ? 5.897 11.827 2.887 1.00 0.00 76 GLY A C 10
ATOM 11849 O O . GLY A 1 76 ? 5.825 12.917 3.456 1.00 0.00 76 GLY A O 10
ATOM 11853 N N . GLY A 1 77 ? 4.851 11.028 2.719 1.00 0.00 77 GLY A N 10
ATOM 11854 C CA . GLY A 1 77 ? 3.529 11.378 3.226 1.00 0.00 77 GLY A CA 10
ATOM 11855 C C . GLY A 1 77 ? 3.067 10.390 4.290 1.00 0.00 77 GLY A C 10
ATOM 11856 O O . GLY A 1 77 ? 3.471 10.488 5.415 1.00 0.00 77 GLY A O 10
#

Nearest PDB structures (foldseek):
  1p3n-assembly1_A  TM=5.816E-01  e=6.325E+00  Tequatrovirus T4
  4ihp-assembly1_A  TM=7.279E-01  e=5.844E+00  Toxoplasma gondii
  7ajf-assembly1_S  TM=4.755E-01  e=9.198E+00  Bos taurus
  6gav-assembly1_B  TM=5.540E-01  e=8.999E+00  Mycobacterium tuberculosis

InterPro domains:
  IPR012903 Nif11 domain [PF07862] (1-52)
  IPR022516 Nif11-like leader peptide [TIGR03798] (1-77)

Organism: NCBI:txid1458985

Foldseek 3Di:
DLLVLQVVVLVVCVVDVVNCVLQVDDDDQVSNLVSLVVVCVVVPHDPPQSRADDPVDDCVSHHNDQVDPPHDGGRVD